Protein AF-0000000084593703 (afdb_homodimer)

Nearest PDB structures (foldseek):
  6fsl-assembly2_B  TM=8.133E-01  e=1.124E-38  Pleurotus ostreatus
  6fsk-assembly2_B  TM=8.075E-01  e=1.565E-38  Pleurotus ostreatus PC15
  4w7o-assembly1_A  TM=8.387E-01  e=2.335E-37  Auricularia auricula-judae
  4w7j-assembly1_A  TM=8.424E-01  e=7.856E-37  Auricularia auricula-judae
  4w7n-assembly2_B  TM=8.354E-01  e=1.609E-36  Auricularia auricula-judae

Solvent-accessible surface area (backbone atoms only — not comparable to full-atom values): 67548 Å² total; per-residue (Å²): 134,80,78,72,70,69,69,77,66,75,71,72,74,80,74,55,54,67,69,56,50,52,49,42,53,48,49,52,56,33,45,59,73,46,40,78,62,41,61,32,72,43,73,72,74,58,83,52,90,60,47,76,59,44,70,39,25,45,14,53,63,80,68,40,70,78,60,38,23,37,35,43,37,30,28,31,76,74,30,64,68,52,34,21,43,30,42,50,63,46,55,78,58,48,31,20,28,44,52,46,53,51,50,50,49,50,52,23,49,54,47,49,49,51,46,53,52,50,54,71,65,44,63,87,90,59,86,80,70,67,87,74,71,71,86,46,69,86,69,48,69,94,48,79,40,32,44,64,33,27,14,56,63,22,38,34,68,72,78,28,82,81,71,56,60,56,39,64,64,56,64,70,48,62,42,70,80,38,32,67,74,67,40,47,77,59,72,52,30,72,61,38,23,41,85,41,62,47,99,87,65,46,82,38,80,33,75,62,66,57,16,28,39,36,38,36,30,6,50,41,67,67,56,39,53,50,50,52,51,49,52,34,62,60,36,56,87,10,28,57,55,66,44,76,62,28,46,48,68,28,36,52,42,65,76,94,37,49,58,26,42,79,88,48,35,49,53,63,70,84,36,53,22,37,58,68,51,28,52,71,49,47,56,49,52,64,30,46,37,2,25,40,28,25,81,28,53,59,32,87,62,53,70,93,57,42,44,75,68,41,42,50,10,28,31,34,42,42,32,40,34,35,43,40,47,69,61,47,52,53,51,27,46,62,43,4,63,47,35,58,80,68,42,60,92,29,59,86,43,54,69,58,54,71,60,64,84,85,45,57,67,69,59,35,51,53,50,48,25,52,51,19,15,51,48,46,47,16,41,40,36,34,27,28,50,54,30,21,34,21,68,83,36,66,55,42,83,42,58,70,48,18,67,30,55,69,51,34,44,49,68,59,56,63,47,75,97,45,88,96,55,52,59,73,42,71,54,49,65,60,37,43,60,29,6,34,48,43,38,69,54,69,52,75,44,43,53,42,38,38,69,67,60,57,39,48,35,45,48,40,73,57,50,40,27,23,58,73,80,89,48,71,64,60,52,51,52,52,50,55,51,36,71,75,37,76,83,61,86,75,88,65,77,78,21,25,34,41,41,27,35,27,10,35,34,56,68,47,7,63,46,29,39,44,43,52,23,22,49,20,36,42,24,64,65,74,56,84,55,87,50,82,68,35,41,15,58,54,78,17,52,66,55,47,85,63,31,37,48,41,71,29,56,41,28,55,48,76,92,86,67,74,87,70,80,50,7,34,42,74,27,79,19,65,74,53,72,69,33,53,30,25,32,31,36,50,28,51,41,101,77,64,81,41,44,26,35,29,50,20,31,27,36,71,53,60,95,66,71,57,83,72,72,77,66,80,47,44,49,44,50,34,32,43,43,52,26,41,30,54,7,47,65,41,49,52,69,62,25,96,135,79,77,70,70,70,69,74,67,74,70,69,76,80,75,56,54,68,69,57,52,51,50,43,51,49,49,54,58,33,45,58,71,48,42,77,63,41,60,33,71,44,73,72,74,59,83,52,89,59,48,75,59,43,70,39,24,45,15,53,62,80,68,38,68,79,60,39,22,36,35,40,37,30,29,31,76,75,28,62,70,51,34,21,40,32,41,50,62,48,55,77,58,48,30,21,28,44,54,46,53,51,50,48,47,51,52,21,50,53,46,48,48,51,46,53,51,50,56,69,67,43,62,87,90,59,87,80,71,68,88,74,71,72,84,46,70,87,69,48,69,94,46,78,40,31,43,63,33,27,15,55,62,21,38,35,66,72,78,29,83,80,71,57,60,55,41,64,65,57,65,68,48,62,41,71,81,41,32,66,73,66,39,48,78,59,74,55,31,71,60,38,23,39,86,41,60,48,98,88,63,46,81,38,77,32,76,60,67,56,17,28,38,35,38,36,31,7,51,40,66,67,55,40,52,50,49,51,52,48,53,34,62,60,36,53,87,9,29,57,55,68,44,74,64,29,47,48,70,28,37,54,41,66,76,94,38,49,59,27,43,79,87,48,35,49,55,63,71,85,36,54,22,38,58,68,50,27,54,72,50,47,56,49,52,63,29,47,37,1,26,40,28,25,80,28,54,60,31,86,62,53,72,93,56,43,44,75,68,41,40,50,10,28,31,33,41,40,34,40,34,35,41,41,47,69,60,46,51,52,51,27,45,62,44,4,64,48,36,56,81,68,43,59,90,29,58,87,44,54,69,57,54,71,62,65,82,84,46,58,67,70,59,36,51,53,50,48,24,52,53,20,14,52,48,47,47,16,42,40,37,34,28,28,51,54,31,20,32,22,67,83,36,66,56,43,84,42,57,71,48,18,68,30,55,69,52,33,45,49,68,59,57,62,46,76,96,46,88,96,54,51,59,72,42,72,53,48,66,60,37,44,60,28,7,34,49,42,37,69,53,68,53,75,44,46,53,43,38,40,68,65,59,57,38,46,35,43,50,42,72,57,49,40,27,22,59,72,80,87,47,71,64,60,51,52,53,53,50,54,51,35,71,76,39,75,82,61,84,74,88,65,77,77,22,26,35,40,40,28,35,28,11,34,34,54,69,47,7,62,46,27,39,44,42,52,23,22,50,20,35,41,23,66,65,75,54,84,56,86,50,82,68,34,41,16,59,54,78,17,53,64,56,49,84,62,30,39,47,41,70,25,51,42,26,62,58,75,91,86,66,81,88,70,47,51,6,31,37,74,26,79,24,65,75,54,72,68,33,52,30,25,33,32,35,53,29,49,38,104,78,63,79,41,44,26,36,30,49,18,31,26,36,69,53,61,96,66,72,57,81,71,72,77,66,78,46,47,48,43,52,34,34,43,42,52,28,40,29,54,7,47,64,42,51,54,70,63,26,92

InterPro domains:
  IPR006314 Dyp-type peroxidase [PS51404] (56-638)
  IPR006314 Dyp-type peroxidase [PTHR30521] (56-636)
  IPR006314 Dyp-type peroxidase [TIGR01413] (108-633)
  IPR011008 Dimeric alpha-beta barrel [SSF54909] (51-638)
  IPR049509 DyP dimeric alpha+beta barrel domain [PF21105] (56-254)

Organism: NCBI:txid1423351

Radius of gyration: 35.45 Å; Cα contacts (8 Å, |Δi|>4): 2715; chains: 2; bounding box: 85×96×94 Å

pLDDT: mean 87.36, std 15.61, range [19.58, 98.88]

Structure (mmCIF, N/CA/C/O backbone):
data_AF-0000000084593703-model_v1
#
loop_
_entity.id
_entity.type
_entity.pdbx_description
1 polymer 'Dyp-type peroxidase'
#
loop_
_atom_site.group_PDB
_atom_site.id
_atom_site.type_symbol
_atom_site.label_atom_id
_atom_site.label_alt_id
_atom_site.label_comp_id
_atom_site.label_asym_id
_atom_site.label_entity_id
_atom_site.label_seq_id
_atom_site.pdbx_PDB_ins_code
_atom_site.Cartn_x
_atom_site.Cartn_y
_atom_site.Cartn_z
_atom_site.occupancy
_atom_site.B_iso_or_equiv
_atom_site.auth_seq_id
_atom_site.auth_comp_id
_atom_site.auth_asym_id
_atom_site.auth_atom_id
_atom_site.pdbx_PDB_model_num
ATOM 1 N N . MET A 1 1 ? -7.5 -20.781 28.75 1 19.58 1 MET A N 1
ATOM 2 C CA . MET A 1 1 ? -7.121 -20.078 29.984 1 19.58 1 MET A CA 1
ATOM 3 C C . MET A 1 1 ? -5.699 -19.547 29.875 1 19.58 1 MET A C 1
ATOM 5 O O . MET A 1 1 ? -4.738 -20.234 30.234 1 19.58 1 MET A O 1
ATOM 9 N N . LYS A 1 2 ? -5.379 -18.859 28.734 1 22.8 2 LYS A N 1
ATOM 10 C CA . LYS A 1 2 ? -4.152 -18.281 28.188 1 22.8 2 LYS A CA 1
ATOM 11 C C . LYS A 1 2 ? -3.527 -17.312 29.188 1 22.8 2 LYS A C 1
ATOM 13 O O . LYS A 1 2 ? -4.176 -16.359 29.641 1 22.8 2 LYS A O 1
ATOM 18 N N . SER A 1 3 ? -2.686 -17.922 30.031 1 23.36 3 SER A N 1
ATOM 19 C CA . SER A 1 3 ? -2.072 -17.266 31.172 1 23.36 3 SER A CA 1
ATOM 20 C C . SER A 1 3 ? -1.377 -15.969 30.75 1 23.36 3 SER A C 1
ATOM 22 O O . SER A 1 3 ? -0.512 -15.984 29.875 1 23.36 3 SER A O 1
ATOM 24 N N . PHE A 1 4 ? -2.088 -14.859 30.656 1 25.92 4 PHE A N 1
ATOM 25 C CA . PHE A 1 4 ? -1.712 -13.469 30.453 1 25.92 4 PHE A CA 1
ATOM 26 C C . PHE A 1 4 ? -0.476 -13.117 31.281 1 25.92 4 PHE A C 1
ATOM 28 O O . PHE A 1 4 ? -0.527 -13.102 32.5 1 25.92 4 PHE A O 1
ATOM 35 N N . MET A 1 5 ? 0.66 -13.609 30.719 1 27.86 5 MET A N 1
ATOM 36 C CA . MET A 1 5 ? 1.858 -13.266 31.469 1 27.86 5 MET A CA 1
ATOM 37 C C . MET A 1 5 ? 1.879 -11.781 31.812 1 27.86 5 MET A C 1
ATOM 39 O O . MET A 1 5 ? 1.734 -10.93 30.922 1 27.86 5 MET A O 1
ATOM 43 N N . ARG A 1 6 ? 1.524 -11.445 32.969 1 26.44 6 ARG A N 1
ATOM 44 C CA . ARG A 1 6 ? 1.571 -10.141 33.625 1 26.44 6 ARG A CA 1
ATOM 45 C C . ARG A 1 6 ? 2.902 -9.445 33.375 1 26.44 6 ARG A C 1
ATOM 47 O O . ARG A 1 6 ? 3.967 -10.016 33.625 1 26.44 6 ARG A O 1
ATOM 54 N N . VAL A 1 7 ? 2.947 -8.656 32.406 1 27.5 7 VAL A N 1
ATOM 55 C CA . VAL A 1 7 ? 4.055 -7.715 32.281 1 27.5 7 VAL A CA 1
ATOM 56 C C . VAL A 1 7 ? 4.422 -7.172 33.656 1 27.5 7 VAL A C 1
ATOM 58 O O . VAL A 1 7 ? 3.564 -6.664 34.375 1 27.5 7 VAL A O 1
ATOM 61 N N . PRO A 1 8 ? 5.516 -7.797 34.188 1 28.36 8 PRO A N 1
ATOM 62 C CA . PRO A 1 8 ? 5.793 -7.215 35.5 1 28.36 8 PRO A CA 1
ATOM 63 C C . PRO A 1 8 ? 5.738 -5.688 35.5 1 28.36 8 PRO A C 1
ATOM 65 O O . PRO A 1 8 ? 6.312 -5.051 34.594 1 28.36 8 PRO A O 1
ATOM 68 N N . THR A 1 9 ? 4.629 -5.102 35.719 1 28.95 9 THR A N 1
ATOM 69 C CA . THR A 1 9 ? 4.629 -3.703 36.125 1 28.95 9 THR A CA 1
ATOM 70 C C . THR A 1 9 ? 5.82 -3.404 37.031 1 28.95 9 THR A C 1
ATOM 72 O O . THR A 1 9 ? 5.98 -4.027 38.062 1 28.95 9 THR A O 1
ATOM 75 N N . ARG A 1 10 ? 6.949 -3.152 36.469 1 28.31 10 ARG A N 1
ATOM 76 C CA . ARG A 1 10 ? 7.957 -2.643 37.375 1 28.31 10 ARG A CA 1
ATOM 77 C C . ARG A 1 10 ? 7.312 -1.846 38.5 1 28.31 10 ARG A C 1
ATOM 79 O O . ARG A 1 10 ? 6.613 -0.864 38.25 1 28.31 10 ARG A O 1
ATOM 86 N N . THR A 1 11 ? 6.926 -2.479 39.531 1 31.11 11 THR A N 1
ATOM 87 C CA . THR A 1 11 ? 6.656 -1.791 40.781 1 31.11 11 THR A CA 1
ATOM 88 C C . THR A 1 11 ? 7.641 -0.644 41 1 31.11 11 THR A C 1
ATOM 90 O O . THR A 1 11 ? 8.852 -0.864 41.062 1 31.11 11 THR A O 1
ATOM 93 N N . MET A 1 12 ? 7.527 0.494 40.281 1 33.69 12 MET A N 1
ATOM 94 C CA . MET A 1 12 ? 8.172 1.676 40.844 1 33.69 12 MET A CA 1
ATOM 95 C C . MET A 1 12 ? 8.406 1.506 42.312 1 33.69 12 MET A C 1
ATOM 97 O O . MET A 1 12 ? 7.527 1.041 43.062 1 33.69 12 MET A O 1
ATOM 101 N N . SER A 1 13 ? 9.602 1.223 42.781 1 36.19 13 SER A N 1
ATOM 102 C CA . SER A 1 13 ? 10.062 1.144 44.156 1 36.19 13 SER A CA 1
ATOM 103 C C . SER A 1 13 ? 9.234 2.039 45.062 1 36.19 13 SER A C 1
ATOM 105 O O . SER A 1 13 ? 8.938 3.184 44.719 1 36.19 13 SER A O 1
ATOM 107 N N . SER A 1 14 ? 8.422 1.584 45.938 1 43.31 14 SER A N 1
ATOM 108 C CA . SER A 1 14 ? 7.707 1.89 47.188 1 43.31 14 SER A CA 1
ATOM 109 C C . SER A 1 14 ? 8.438 2.949 48 1 43.31 14 SER A C 1
ATOM 111 O O . SER A 1 14 ? 7.953 3.375 49.062 1 43.31 14 SER A O 1
ATOM 113 N N . ASN A 1 15 ? 9.773 3.113 47.719 1 50.47 15 ASN A N 1
ATOM 114 C CA . ASN A 1 15 ? 10.484 3.771 48.812 1 50.47 15 ASN A CA 1
ATOM 115 C C . ASN A 1 15 ? 10.414 5.289 48.688 1 50.47 15 ASN A C 1
ATOM 117 O O . ASN A 1 15 ? 11.305 5.996 49.156 1 50.47 15 ASN A O 1
ATOM 121 N N . LEU A 1 16 ? 9.672 5.746 47.719 1 61.25 16 LEU A N 1
ATOM 122 C CA . LEU A 1 16 ? 9.688 7.203 47.781 1 61.25 16 LEU A CA 1
ATOM 123 C C . LEU A 1 16 ? 9.094 7.676 49.125 1 61.25 16 LEU A C 1
ATOM 125 O O . LEU A 1 16 ? 8.133 7.086 49.625 1 61.25 16 LEU A O 1
ATOM 129 N N . PRO A 1 17 ? 9.797 8.547 49.812 1 73.06 17 PRO A N 1
ATOM 130 C CA . PRO A 1 17 ? 9.172 9.148 51 1 73.06 17 PRO A CA 1
ATOM 131 C C . PRO A 1 17 ? 7.723 9.57 50.75 1 73.06 17 PRO A C 1
ATOM 133 O O . PRO A 1 17 ? 7.359 9.906 49.625 1 73.06 17 PRO A O 1
ATOM 136 N N . LEU A 1 18 ? 6.926 9.164 51.625 1 73.88 18 LEU A N 1
ATOM 137 C CA . LEU A 1 18 ? 5.488 9.414 51.594 1 73.88 18 LEU A CA 1
ATOM 138 C C . LEU A 1 18 ? 5.199 10.805 51.031 1 73.88 18 LEU A C 1
ATOM 140 O O . LEU A 1 18 ? 4.293 10.977 50.219 1 73.88 18 LEU A O 1
ATOM 144 N N . GLU A 1 19 ? 6.027 11.773 51.406 1 78.12 19 GLU A N 1
ATOM 145 C CA . GLU A 1 19 ? 5.812 13.148 50.969 1 78.12 19 GLU A CA 1
ATOM 146 C C . GLU A 1 19 ? 6.008 13.281 49.469 1 78.12 19 GLU A C 1
ATOM 148 O O . GLU A 1 19 ? 5.25 13.984 48.812 1 78.12 19 GLU A O 1
ATOM 153 N N . GLU A 1 20 ? 6.898 12.648 48.969 1 81.44 20 GLU A N 1
ATOM 154 C CA . GLU A 1 20 ? 7.168 12.688 47.531 1 81.44 20 GLU A CA 1
ATOM 155 C C . GLU A 1 20 ? 6.051 12.016 46.75 1 81.44 20 GLU A C 1
ATOM 157 O O . GLU A 1 20 ? 5.672 12.484 45.688 1 81.44 20 GLU A O 1
ATOM 162 N N . SER A 1 21 ? 5.57 10.945 47.281 1 83.62 21 SER A N 1
ATOM 163 C CA . SER A 1 21 ? 4.48 10.227 46.625 1 83.62 21 SER A CA 1
ATOM 164 C C . SER A 1 21 ? 3.223 11.086 46.531 1 83.62 21 SER A C 1
ATOM 166 O O . SER A 1 21 ? 2.508 11.062 45.531 1 83.62 21 SER A O 1
ATOM 168 N N . ILE A 1 22 ? 3.025 11.797 47.594 1 82.38 22 ILE A N 1
ATOM 169 C CA . ILE A 1 22 ? 1.859 12.664 47.625 1 82.38 22 ILE A CA 1
ATOM 170 C C . ILE A 1 22 ? 2.016 13.781 46.625 1 82.38 22 ILE A C 1
ATOM 172 O O . ILE A 1 22 ? 1.064 14.125 45.906 1 82.38 22 ILE A O 1
ATOM 176 N N . GLU A 1 23 ? 3.141 14.297 46.531 1 86.25 23 GLU A N 1
ATOM 177 C CA . GLU A 1 23 ? 3.414 15.359 45.594 1 86.25 23 GLU A CA 1
ATOM 178 C C . GLU A 1 23 ? 3.242 14.875 44.156 1 86.25 23 GLU A C 1
ATOM 180 O O . GLU A 1 23 ? 2.707 15.586 43.312 1 86.25 23 GLU A O 1
ATOM 185 N N . ILE A 1 24 ? 3.695 13.727 43.938 1 86.44 24 ILE A N 1
ATOM 186 C CA . ILE A 1 24 ? 3.59 13.125 42.594 1 86.44 24 ILE A CA 1
ATOM 187 C C . ILE A 1 24 ? 2.117 12.961 42.25 1 86.44 24 ILE A C 1
ATOM 189 O O . ILE A 1 24 ? 1.707 13.32 41.125 1 86.44 24 ILE A O 1
ATOM 193 N N . GLU A 1 25 ? 1.365 12.461 43.062 1 87.88 25 GLU A N 1
ATOM 194 C CA . GLU A 1 25 ? -0.055 12.258 42.812 1 87.88 25 GLU A CA 1
ATOM 195 C C . GLU A 1 25 ? -0.775 13.586 42.594 1 87.88 25 GLU A C 1
ATOM 197 O O . GLU A 1 25 ? -1.695 13.688 41.781 1 87.88 25 GLU A O 1
ATOM 202 N N . GLU A 1 26 ? -0.355 14.539 43.406 1 89.56 26 GLU A N 1
ATOM 203 C CA . GLU A 1 26 ? -0.941 15.867 43.25 1 89.56 26 GLU A CA 1
ATOM 204 C C . GLU A 1 26 ? -0.6 16.469 41.906 1 89.56 26 GLU A C 1
ATOM 206 O O . GLU A 1 26 ? -1.456 17.078 41.25 1 89.56 26 GLU A O 1
ATOM 211 N N . GLN A 1 27 ? 0.542 16.328 41.531 1 88.69 27 GLN A N 1
ATOM 212 C CA . GLN A 1 27 ? 0.942 16.844 40.219 1 88.69 27 GLN A CA 1
ATOM 213 C C . GLN A 1 27 ? 0.172 16.141 39.094 1 88.69 27 GLN A C 1
ATOM 215 O O . GLN A 1 27 ? -0.258 16.781 38.125 1 88.69 27 GLN A O 1
ATOM 220 N N . LYS A 1 28 ? 0.049 14.883 39.219 1 89.12 28 LYS A N 1
ATOM 221 C CA . LYS A 1 28 ? -0.731 14.117 38.25 1 89.12 28 LYS A CA 1
ATOM 222 C C . LYS A 1 28 ? -2.16 14.648 38.156 1 89.12 28 LYS A C 1
ATOM 224 O O . LYS A 1 28 ? -2.693 14.828 37.062 1 89.12 28 LYS A O 1
ATOM 229 N N . ARG A 1 29 ? -2.684 14.844 39.312 1 90 29 ARG A N 1
ATOM 230 C CA . ARG A 1 29 ? -4.047 15.359 39.375 1 90 29 ARG A CA 1
ATOM 231 C C . ARG A 1 29 ? -4.145 16.734 38.719 1 90 29 ARG A C 1
ATOM 233 O O . ARG A 1 29 ? -5.07 17 37.938 1 90 29 ARG A O 1
ATOM 240 N N . LEU A 1 30 ? -3.24 17.578 38.969 1 88.88 30 LEU A N 1
ATOM 241 C CA . LEU A 1 30 ? -3.238 18.938 38.438 1 88.88 30 LEU A CA 1
ATOM 242 C C . LEU A 1 30 ? -3.08 18.922 36.938 1 88.88 30 LEU A C 1
ATOM 244 O O . LEU A 1 30 ? -3.812 19.625 36.219 1 88.88 30 LEU A O 1
ATOM 248 N N . LEU A 1 31 ? -2.211 18.141 36.469 1 88.25 31 LEU A N 1
ATOM 249 C CA . LEU A 1 31 ? -1.928 18.125 35.031 1 88.25 31 LEU A CA 1
ATOM 250 C C . LEU A 1 31 ? -3.119 17.594 34.25 1 88.25 31 LEU A C 1
ATOM 252 O O . LEU A 1 31 ? -3.256 17.859 33.031 1 88.25 31 LEU A O 1
ATOM 256 N N . LYS A 1 32 ? -3.955 16.875 34.812 1 84.56 32 LYS A N 1
ATOM 257 C CA . LYS A 1 32 ? -5.168 16.375 34.188 1 84.56 32 LYS A CA 1
ATOM 258 C C . LYS A 1 32 ? -6.141 17.516 33.875 1 84.56 32 LYS A C 1
ATOM 260 O O . LYS A 1 32 ? -7.027 17.391 33.031 1 84.56 32 LYS A O 1
ATOM 265 N N . LEU A 1 33 ? -5.898 18.625 34.594 1 79.88 33 LEU A N 1
ATOM 266 C CA . LEU A 1 33 ? -6.797 19.766 34.438 1 79.88 33 LEU A CA 1
ATOM 267 C C . LEU A 1 33 ? -6.543 20.469 33.125 1 79.88 33 LEU A C 1
ATOM 269 O O . LEU A 1 33 ? -7.359 21.281 32.688 1 79.88 33 LEU A O 1
ATOM 273 N N . ILE A 1 34 ? -5.445 20.125 32.438 1 80.56 34 ILE A N 1
ATOM 274 C CA . ILE A 1 34 ? -5.145 20.766 31.156 1 80.56 34 ILE A CA 1
ATOM 275 C C . ILE A 1 34 ? -5.031 19.703 30.062 1 80.56 34 ILE A C 1
ATOM 277 O O . ILE A 1 34 ? -4.238 19.859 29.141 1 80.56 34 ILE A O 1
ATOM 281 N N . ARG A 1 35 ? -5.801 18.703 30.203 1 76.56 35 ARG A N 1
ATOM 282 C CA . ARG A 1 35 ? -5.738 17.578 29.266 1 76.56 35 ARG A CA 1
ATOM 283 C C . ARG A 1 35 ? -6.223 18 27.891 1 76.56 35 ARG A C 1
ATOM 285 O O . ARG A 1 35 ? -5.93 17.344 26.891 1 76.56 35 ARG A O 1
ATOM 292 N N . SER A 1 36 ? -6.918 19.109 27.781 1 77.56 36 SER A N 1
ATOM 293 C CA . SER A 1 36 ? -7.422 19.578 26.5 1 77.56 36 SER A CA 1
ATOM 294 C C . SER A 1 36 ? -6.281 19.969 25.562 1 77.56 36 SER A C 1
ATOM 296 O O . SER A 1 36 ? -6.469 20.078 24.344 1 77.56 36 SER A O 1
ATOM 298 N N . ARG A 1 37 ? -5.086 20.047 26.125 1 81.5 37 ARG A N 1
ATOM 299 C CA . ARG A 1 37 ? -3.904 20.359 25.328 1 81.5 37 ARG A CA 1
ATOM 300 C C . ARG A 1 37 ? -3.432 19.156 24.547 1 81.5 37 ARG A C 1
ATOM 302 O O . ARG A 1 37 ? -2.65 19.281 23.594 1 81.5 37 ARG A O 1
ATOM 309 N N . GLY A 1 38 ? -3.861 18.047 24.984 1 83.69 38 GLY A N 1
ATOM 310 C CA . GLY A 1 38 ? -3.498 16.812 24.297 1 83.69 38 GLY A CA 1
ATOM 311 C C . GLY A 1 38 ? -2.139 16.281 24.703 1 83.69 38 GLY A C 1
ATOM 312 O O . GLY A 1 38 ? -1.721 15.219 24.234 1 83.69 38 GLY A O 1
ATOM 313 N N . GLN A 1 39 ? -1.393 17 25.516 1 87.88 39 GLN A N 1
ATOM 314 C CA . GLN A 1 39 ? -0.07 16.594 25.969 1 87.88 39 GLN A CA 1
ATOM 315 C C . GLN A 1 39 ? 0.046 16.688 27.5 1 87.88 39 GLN A C 1
ATOM 317 O O . GLN A 1 39 ? -0.006 17.781 28.062 1 87.88 39 GLN A O 1
ATOM 322 N N . ILE A 1 40 ? 0.205 15.523 28.125 1 90.75 40 ILE A N 1
ATOM 323 C CA . ILE A 1 40 ? 0.298 15.43 29.578 1 90.75 40 ILE A CA 1
ATOM 324 C C . ILE A 1 40 ? 1.652 14.844 29.969 1 90.75 40 ILE A C 1
ATOM 326 O O . ILE A 1 40 ? 1.869 13.633 29.859 1 90.75 40 ILE A O 1
ATOM 330 N N . PRO A 1 41 ? 2.436 15.68 30.531 1 93.38 41 PRO A N 1
ATOM 331 C CA . PRO A 1 41 ? 3.754 15.172 30.906 1 93.38 41 PRO A CA 1
ATOM 332 C C . PRO A 1 41 ? 3.674 14.062 31.953 1 93.38 41 PRO A C 1
ATOM 334 O O . PRO A 1 41 ? 2.822 14.109 32.844 1 93.38 41 PRO A O 1
ATOM 337 N N . THR A 1 42 ? 4.578 13.203 31.875 1 92.31 42 THR A N 1
ATOM 338 C CA . THR A 1 42 ? 4.676 12.148 32.875 1 92.31 42 THR A CA 1
ATOM 339 C C . THR A 1 42 ? 5.234 12.703 34.188 1 92.31 42 THR A C 1
ATOM 341 O O . THR A 1 42 ? 6.074 13.602 34.188 1 92.31 42 THR A O 1
ATOM 344 N N . VAL A 1 43 ? 4.785 12.148 35.25 1 90.31 43 VAL A N 1
ATOM 345 C CA . VAL A 1 43 ? 5.285 12.414 36.594 1 90.31 43 VAL A CA 1
ATOM 346 C C . VAL A 1 43 ? 5.473 11.102 37.344 1 90.31 43 VAL A C 1
ATOM 348 O O . VAL A 1 43 ? 4.52 10.336 37.5 1 90.31 43 VAL A O 1
ATOM 351 N N . PRO A 1 44 ? 6.621 10.727 37.875 1 89.06 44 PRO A N 1
ATOM 352 C CA . PRO A 1 44 ? 7.844 11.516 37.719 1 89.06 44 PRO A CA 1
ATOM 353 C C . PRO A 1 44 ? 8.406 11.43 36.281 1 89.06 44 PRO A C 1
ATOM 355 O O . PRO A 1 44 ? 7.945 10.617 35.5 1 89.06 44 PRO A O 1
ATOM 358 N N . GLU A 1 45 ? 9.328 12.328 36.031 1 88.88 45 GLU A N 1
ATOM 359 C CA . GLU A 1 45 ? 10.023 12.32 34.75 1 88.88 45 GLU A CA 1
ATOM 360 C C . GLU A 1 45 ? 10.781 11.016 34.531 1 88.88 45 GLU A C 1
ATOM 362 O O . GLU A 1 45 ? 11.398 10.492 35.469 1 88.88 45 GLU A O 1
ATOM 367 N N . CYS A 1 46 ? 10.664 10.477 33.312 1 87.56 46 CYS A N 1
ATOM 368 C CA . CYS A 1 46 ? 11.43 9.289 32.938 1 87.56 46 CYS A CA 1
ATOM 369 C C . CYS A 1 46 ? 12.914 9.625 32.781 1 87.56 46 CYS A C 1
ATOM 371 O O . CYS A 1 46 ? 13.258 10.617 32.156 1 87.56 46 CYS A O 1
ATOM 373 N N . ASP A 1 47 ? 13.758 8.789 33.344 1 85.62 47 ASP A N 1
ATOM 374 C CA . ASP A 1 47 ? 15.195 9.039 33.281 1 85.62 47 ASP A CA 1
ATOM 375 C C . ASP A 1 47 ? 15.891 7.984 32.438 1 85.62 47 ASP A C 1
ATOM 377 O O . ASP A 1 47 ? 17.109 7.789 32.562 1 85.62 47 ASP A O 1
ATOM 381 N N . GLY A 1 48 ? 15.18 7.305 31.625 1 88.31 48 GLY A N 1
ATOM 382 C CA . GLY A 1 48 ? 15.758 6.293 30.75 1 88.31 48 GLY A CA 1
ATOM 383 C C . GLY A 1 48 ? 16.562 6.879 29.609 1 88.31 48 GLY A C 1
ATOM 384 O O . GLY A 1 48 ? 16.312 8.008 29.188 1 88.31 48 GLY A O 1
ATOM 385 N N . TYR A 1 49 ? 17.516 6.113 29.047 1 88.38 49 TYR A N 1
ATOM 386 C CA . TYR A 1 49 ? 18.406 6.562 27.984 1 88.38 49 TYR A CA 1
ATOM 387 C C . TYR A 1 49 ? 17.672 6.727 26.672 1 88.38 49 TYR A C 1
ATOM 389 O O . TYR A 1 49 ? 18.188 7.348 25.734 1 88.38 49 TYR A O 1
ATOM 397 N N . HIS A 1 50 ? 16.484 6.148 26.562 1 93.31 50 HIS A N 1
ATOM 398 C CA . HIS A 1 50 ? 15.742 6.148 25.312 1 93.31 50 HIS A CA 1
ATOM 399 C C . HIS A 1 50 ? 14.922 7.426 25.156 1 93.31 50 HIS A C 1
ATOM 401 O O . HIS A 1 50 ? 14.273 7.633 24.141 1 93.31 50 HIS A O 1
ATOM 407 N N . VAL A 1 51 ? 14.914 8.367 26.188 1 96.19 51 VAL A N 1
ATOM 408 C CA . VAL A 1 51 ? 14.227 9.648 26.109 1 96.19 51 VAL A CA 1
ATOM 409 C C . VAL A 1 51 ? 15.18 10.773 26.516 1 96.19 51 VAL A C 1
ATOM 411 O O . VAL A 1 51 ? 16.109 10.555 27.281 1 96.19 51 VAL A O 1
ATOM 414 N N . PRO A 1 52 ? 15.023 12 26.031 1 96.62 52 PRO A N 1
ATOM 415 C CA . PRO A 1 52 ? 15.867 13.125 26.438 1 96.62 52 PRO A CA 1
ATOM 416 C C . PRO A 1 52 ? 15.508 13.664 27.812 1 96.62 52 PRO A C 1
ATOM 418 O O . PRO A 1 52 ? 14.367 13.5 28.266 1 96.62 52 PRO A O 1
ATOM 421 N N . HIS A 1 53 ? 16.516 14.273 28.422 1 95.88 53 HIS A N 1
ATOM 422 C CA . HIS A 1 53 ? 16.234 15.047 29.641 1 95.88 53 HIS A CA 1
ATOM 423 C C . HIS A 1 53 ? 15.492 16.328 29.297 1 95.88 53 HIS A C 1
ATOM 425 O O . HIS A 1 53 ? 15.93 17.109 28.453 1 95.88 53 HIS A O 1
ATOM 431 N N . LEU A 1 54 ? 14.453 16.594 29.984 1 97.06 54 LEU A N 1
ATOM 432 C CA . LEU A 1 54 ? 13.578 17.719 29.672 1 97.06 54 LEU A CA 1
ATOM 433 C C . LEU A 1 54 ? 14.344 19.031 29.734 1 97.06 54 LEU A C 1
ATOM 435 O O . LEU A 1 54 ? 14.07 19.953 28.953 1 97.06 54 LEU A O 1
ATOM 439 N N . ALA A 1 55 ? 15.258 19.109 30.609 1 96.94 55 ALA A N 1
ATOM 440 C CA . ALA A 1 55 ? 16 20.359 30.812 1 96.94 55 ALA A CA 1
ATOM 441 C C . ALA A 1 55 ? 16.922 20.641 29.625 1 96.94 55 ALA A C 1
ATOM 443 O O . ALA A 1 55 ? 17.406 21.766 29.469 1 96.94 55 ALA A O 1
ATOM 444 N N . ASP A 1 56 ? 17.125 19.641 28.812 1 96.94 56 ASP A N 1
ATOM 445 C CA . ASP A 1 56 ? 18.078 19.781 27.719 1 96.94 56 ASP A CA 1
ATOM 446 C C . ASP A 1 56 ? 17.391 20.156 26.422 1 96.94 56 ASP A C 1
ATOM 448 O O . ASP A 1 56 ? 18.047 20.453 25.422 1 96.94 56 ASP A O 1
ATOM 452 N N . ILE A 1 57 ? 16.109 20.125 26.391 1 97.94 57 ILE A N 1
ATOM 453 C CA . ILE A 1 57 ? 15.336 20.344 25.172 1 97.94 57 ILE A CA 1
ATOM 454 C C . ILE A 1 57 ? 14.633 21.703 25.25 1 97.94 57 ILE A C 1
ATOM 456 O O . ILE A 1 57 ? 14.102 22.078 26.297 1 97.94 57 ILE A O 1
ATOM 460 N N . GLN A 1 58 ? 14.656 22.453 24.172 1 97.94 58 GLN A N 1
ATOM 461 C CA . GLN A 1 58 ? 13.867 23.672 24.156 1 97.94 58 GLN A CA 1
ATOM 462 C C . GLN A 1 58 ? 12.375 23.375 24.234 1 97.94 58 GLN A C 1
ATOM 464 O O . GLN A 1 58 ? 11.883 22.453 23.594 1 97.94 58 GLN A O 1
ATOM 469 N N . GLY A 1 59 ? 11.734 24.094 24.938 1 94.81 59 GLY A N 1
ATOM 470 C CA . GLY A 1 59 ? 10.484 23.703 25.562 1 94.81 59 GLY A CA 1
ATOM 471 C C . GLY A 1 59 ? 9.352 23.516 24.578 1 94.81 59 GLY A C 1
ATOM 472 O O . GLY A 1 59 ? 8.484 22.656 24.781 1 94.81 59 GLY A O 1
ATOM 473 N N . ASP A 1 60 ? 9.195 24.281 23.5 1 95.81 60 ASP A N 1
ATOM 474 C CA . ASP A 1 60 ? 8.078 24.234 22.562 1 95.81 60 ASP A CA 1
ATOM 475 C C . ASP A 1 60 ? 8.055 22.906 21.812 1 95.81 60 ASP A C 1
ATOM 477 O O . ASP A 1 60 ? 7.012 22.5 21.281 1 95.81 60 ASP A O 1
ATOM 481 N N . VAL A 1 61 ? 9.203 22.25 21.812 1 97.25 61 VAL A N 1
ATOM 482 C CA . VAL A 1 61 ? 9.445 21.062 20.984 1 97.25 61 VAL A CA 1
ATOM 483 C C . VAL A 1 61 ? 8.594 19.906 21.484 1 97.25 61 VAL A C 1
ATOM 485 O O . VAL A 1 61 ? 8.023 19.156 20.703 1 97.25 61 VAL A O 1
ATOM 488 N N . LEU A 1 62 ? 8.492 19.797 22.812 1 95.38 62 LEU A N 1
ATOM 489 C CA . LEU A 1 62 ? 7.852 18.609 23.359 1 95.38 62 LEU A CA 1
ATOM 490 C C . LEU A 1 62 ? 6.414 18.906 23.781 1 95.38 62 LEU A C 1
ATOM 492 O O . LEU A 1 62 ? 5.492 18.172 23.422 1 95.38 62 LEU A O 1
ATOM 496 N N . PHE A 1 63 ? 6.27 20.031 24.5 1 94.12 63 PHE A N 1
ATOM 497 C CA . PHE A 1 63 ? 4.988 20.266 25.156 1 94.12 63 PHE A CA 1
ATOM 498 C C . PHE A 1 63 ? 4.277 21.469 24.547 1 94.12 63 PHE A C 1
ATOM 500 O O . PHE A 1 63 ? 3.176 21.828 24.969 1 94.12 63 PHE A O 1
ATOM 507 N N . ARG A 1 64 ? 4.82 22.062 23.594 1 95.31 64 ARG A N 1
ATOM 508 C CA . ARG A 1 64 ? 4.32 23.312 23.031 1 95.31 64 ARG A CA 1
ATOM 509 C C . ARG A 1 64 ? 4.238 24.391 24.109 1 95.31 64 ARG A C 1
ATOM 511 O O . ARG A 1 64 ? 3.857 24.125 25.25 1 95.31 64 ARG A O 1
ATOM 518 N N . PHE A 1 65 ? 4.508 25.531 23.797 1 95.75 65 PHE A N 1
ATOM 519 C CA . PHE A 1 65 ? 4.375 26.672 24.703 1 95.75 65 PHE A CA 1
ATOM 520 C C . PHE A 1 65 ? 2.908 26.969 25 1 95.75 65 PHE A C 1
ATOM 522 O O . PHE A 1 65 ? 2.109 27.109 24.062 1 95.75 65 PHE A O 1
ATOM 529 N N . PRO A 1 66 ? 2.502 26.984 26.297 1 92.38 66 PRO A N 1
ATOM 530 C CA . PRO A 1 66 ? 1.218 27.641 26.562 1 92.38 66 PRO A CA 1
ATOM 531 C C . PRO A 1 66 ? 1.206 29.109 26.156 1 92.38 66 PRO A C 1
ATOM 533 O O . PRO A 1 66 ? 2.119 29.859 26.5 1 92.38 66 PRO A O 1
ATOM 536 N N . LYS A 1 67 ? 0.198 29.531 25.359 1 91.81 67 LYS A N 1
ATOM 537 C CA . LYS A 1 67 ? 0.286 30.875 24.797 1 91.81 67 LYS A CA 1
ATOM 538 C C . LYS A 1 67 ? -1.082 31.375 24.344 1 91.81 67 LYS A C 1
ATOM 540 O O . LYS A 1 67 ? -1.955 30.578 24 1 91.81 67 LYS A O 1
ATOM 545 N N . HIS A 1 68 ? -1.223 32.688 24.391 1 91.88 68 HIS A N 1
ATOM 546 C CA . HIS A 1 68 ? -2.301 33.406 23.719 1 91.88 68 HIS A CA 1
ATOM 547 C C . HIS A 1 68 ? -1.76 34.25 22.578 1 91.88 68 HIS A C 1
ATOM 549 O O . HIS A 1 68 ? -2.498 34.625 21.672 1 91.88 68 HIS A O 1
ATOM 555 N N . HIS A 1 69 ? -0.455 34.594 22.766 1 94.06 69 HIS A N 1
ATOM 556 C CA . HIS A 1 69 ? 0.249 35.406 21.781 1 94.06 69 HIS A CA 1
ATOM 557 C C . HIS A 1 69 ? 1.624 34.844 21.469 1 94.06 69 HIS A C 1
ATOM 559 O O . HIS A 1 69 ? 2.258 34.219 22.328 1 94.06 69 HIS A O 1
ATOM 565 N N . GLN A 1 70 ? 2.004 35.094 20.297 1 97.31 70 GLN A N 1
ATOM 566 C CA . GLN A 1 70 ? 3.32 34.594 19.906 1 97.31 70 GLN A CA 1
ATOM 567 C C . GLN A 1 70 ? 3.914 35.469 18.797 1 97.31 70 GLN A C 1
ATOM 569 O O . GLN A 1 70 ? 3.193 35.938 17.906 1 97.31 70 GLN A O 1
ATOM 574 N N . CYS A 1 71 ? 5.184 35.719 18.891 1 97.25 71 CYS A N 1
ATOM 575 C CA . CYS A 1 71 ? 5.926 36.438 17.859 1 97.25 71 CYS A CA 1
ATOM 576 C C . CYS A 1 71 ? 7.098 35.594 17.359 1 97.25 71 CYS A C 1
ATOM 578 O O . CYS A 1 71 ? 7.832 35 18.156 1 97.25 71 CYS A O 1
ATOM 580 N N . PHE A 1 72 ? 7.148 35.469 16.094 1 98.19 72 PHE A N 1
ATOM 581 C CA . PHE A 1 72 ? 8.344 34.938 15.453 1 98.19 72 PHE A CA 1
ATOM 582 C C . PHE A 1 72 ? 9.242 36.062 14.969 1 98.19 72 PHE A C 1
ATOM 584 O O . PHE A 1 72 ? 8.859 36.812 14.062 1 98.19 72 PHE A O 1
ATOM 591 N N . VAL A 1 73 ? 10.414 36.188 15.555 1 98.06 73 VAL A N 1
ATOM 592 C CA . VAL A 1 73 ? 11.359 37.219 15.188 1 98.06 73 VAL A CA 1
ATOM 593 C C . VAL A 1 73 ? 12.523 36.625 14.398 1 98.06 73 VAL A C 1
ATOM 595 O O . VAL A 1 73 ? 13.406 36 14.969 1 98.06 73 VAL A O 1
ATOM 598 N N . PHE A 1 74 ? 12.508 36.906 13.117 1 98.06 74 PHE A N 1
ATOM 599 C CA . PHE A 1 74 ? 13.555 36.406 12.242 1 98.06 74 PHE A CA 1
ATOM 600 C C . PHE A 1 74 ? 14.773 37.312 12.258 1 98.06 74 PHE A C 1
ATOM 602 O O . PHE A 1 74 ? 14.664 38.5 12.586 1 98.06 74 PHE A O 1
ATOM 609 N N . PHE A 1 75 ? 16.016 36.688 11.953 1 97.81 75 PHE A N 1
ATOM 610 C CA . PHE A 1 75 ? 17.219 37.5 12.008 1 97.81 75 PHE A CA 1
ATOM 611 C C . PHE A 1 75 ? 18.25 37.031 10.984 1 97.81 75 PHE A C 1
ATOM 613 O O . PHE A 1 75 ? 18.141 35.906 10.461 1 97.81 75 PHE A O 1
ATOM 620 N N . ARG A 1 76 ? 19.109 37.875 10.641 1 97.19 76 ARG A N 1
ATOM 621 C CA . ARG A 1 76 ? 20.281 37.625 9.812 1 97.19 76 ARG A CA 1
ATOM 622 C C . ARG A 1 76 ? 21.562 38.094 10.516 1 97.19 76 ARG A C 1
ATOM 624 O O . ARG A 1 76 ? 21.703 39.281 10.828 1 97.19 76 ARG A O 1
ATOM 631 N N . ILE A 1 77 ? 22.469 37.219 10.695 1 97.44 77 ILE A N 1
ATOM 632 C CA . ILE A 1 77 ? 23.688 37.5 11.43 1 97.44 77 ILE A CA 1
ATOM 633 C C . ILE A 1 77 ? 24.609 38.375 10.586 1 97.44 77 ILE A C 1
ATOM 635 O O . ILE A 1 77 ? 24.906 38.062 9.43 1 97.44 77 ILE A O 1
ATOM 639 N N . THR A 1 78 ? 25.078 39.438 11.172 1 96 78 THR A N 1
ATOM 640 C CA . THR A 1 78 ? 25.969 40.375 10.461 1 96 78 THR A CA 1
ATOM 641 C C . THR A 1 78 ? 27.375 40.312 11.047 1 96 78 THR A C 1
ATOM 643 O O . THR A 1 78 ? 28.344 40.656 10.375 1 96 78 THR A O 1
ATOM 646 N N . ASP A 1 79 ? 27.469 39.938 12.281 1 96.62 79 ASP A N 1
ATOM 647 C CA . ASP A 1 79 ? 28.734 39.781 12.992 1 96.62 79 ASP A CA 1
ATOM 648 C C . ASP A 1 79 ? 28.734 38.531 13.859 1 96.62 79 ASP A C 1
ATOM 650 O O . ASP A 1 79 ? 28.156 38.531 14.953 1 96.62 79 ASP A O 1
ATOM 654 N N . LYS A 1 80 ? 29.406 37.625 13.445 1 96.06 80 LYS A N 1
ATOM 655 C CA . LYS A 1 80 ? 29.406 36.312 14.07 1 96.06 80 LYS A CA 1
ATOM 656 C C . LYS A 1 80 ? 29.906 36.375 15.516 1 96.06 80 LYS A C 1
ATOM 658 O O . LYS A 1 80 ? 29.328 35.75 16.406 1 96.06 80 LYS A O 1
ATOM 663 N N . VAL A 1 81 ? 30.984 37.062 15.727 1 95.81 81 VAL A N 1
ATOM 664 C CA . VAL A 1 81 ? 31.594 37.156 17.047 1 95.81 81 VAL A CA 1
ATOM 665 C C . VAL A 1 81 ? 30.641 37.844 18.031 1 95.81 81 VAL A C 1
ATOM 667 O O . VAL A 1 81 ? 30.406 37.344 19.125 1 95.81 81 VAL A O 1
ATOM 670 N N . LYS A 1 82 ? 30.062 38.938 17.625 1 96.62 82 LYS A N 1
ATOM 671 C CA . LYS A 1 82 ? 29.109 39.625 18.484 1 96.62 82 LYS A CA 1
ATOM 672 C C . LYS A 1 82 ? 27.844 38.812 18.688 1 96.62 82 LYS A C 1
ATOM 674 O O . LYS A 1 82 ? 27.234 38.875 19.766 1 96.62 82 LYS A O 1
ATOM 679 N N . PHE A 1 83 ? 27.5 38.094 17.688 1 97.31 83 PHE A N 1
ATOM 680 C CA . PHE A 1 83 ? 26.312 37.25 17.812 1 97.31 83 PHE A CA 1
ATOM 681 C C . PHE A 1 83 ? 26.516 36.156 18.875 1 97.31 83 PHE A C 1
ATOM 683 O O . PHE A 1 83 ? 25.625 35.906 19.672 1 97.31 83 PHE A O 1
ATOM 690 N N . LYS A 1 84 ? 27.672 35.531 18.875 1 96.69 84 LYS A N 1
ATOM 691 C CA . LYS A 1 84 ? 27.969 34.5 19.859 1 96.69 84 LYS A CA 1
ATOM 692 C C . LYS A 1 84 ? 27.938 35.062 21.266 1 96.69 84 LYS A C 1
ATOM 694 O O . LYS A 1 84 ? 27.469 34.406 22.188 1 96.69 84 LYS A O 1
ATOM 699 N N . LYS A 1 85 ? 28.406 36.219 21.422 1 95.44 85 LYS A N 1
ATOM 700 C CA . LYS A 1 85 ? 28.359 36.875 22.719 1 95.44 85 LYS A CA 1
ATOM 701 C C . LYS A 1 85 ? 26.922 37.156 23.141 1 95.44 85 LYS A C 1
ATOM 703 O O . LYS A 1 85 ? 26.547 36.938 24.297 1 95.44 85 LYS A O 1
ATOM 708 N N . ALA A 1 86 ? 26.172 37.688 22.219 1 96.62 86 ALA A N 1
ATOM 709 C CA . ALA A 1 86 ? 24.75 37.938 22.469 1 96.62 86 ALA A CA 1
ATOM 710 C C . ALA A 1 86 ? 24.016 36.625 22.797 1 96.62 86 ALA A C 1
ATOM 712 O O . ALA A 1 86 ? 23.125 36.625 23.656 1 96.62 86 ALA A O 1
ATOM 713 N N . LEU A 1 87 ? 24.375 35.594 22.109 1 96.62 87 LEU A N 1
ATOM 714 C CA . LEU A 1 87 ? 23.766 34.281 22.328 1 96.62 87 LEU A CA 1
ATOM 715 C C . LEU A 1 87 ? 24.062 33.781 23.75 1 96.62 87 LEU A C 1
ATOM 717 O O . LEU A 1 87 ? 23.219 33.125 24.359 1 96.62 87 LEU A O 1
ATOM 721 N N . ASP A 1 88 ? 25.219 34.031 24.219 1 95.31 88 ASP A N 1
ATOM 722 C CA . ASP A 1 88 ? 25.578 33.656 25.578 1 95.31 88 ASP A CA 1
ATOM 723 C C . ASP A 1 88 ? 24.688 34.375 26.594 1 95.31 88 ASP A C 1
ATOM 725 O O . ASP A 1 88 ? 24.312 33.781 27.609 1 95.31 88 ASP A O 1
ATOM 729 N N . GLU A 1 89 ? 24.391 35.5 26.312 1 93.69 89 GLU A N 1
ATOM 730 C CA . GLU A 1 89 ? 23.469 36.25 27.172 1 93.69 89 GLU A CA 1
ATOM 731 C C . GLU A 1 89 ? 22.047 35.719 27.062 1 93.69 89 GLU A C 1
ATOM 733 O O . GLU A 1 89 ? 21.375 35.531 28.062 1 93.69 89 GLU A O 1
ATOM 738 N N . PHE A 1 90 ? 21.672 35.469 25.891 1 95.69 90 PHE A N 1
ATOM 739 C CA . PHE A 1 90 ? 20.281 35.094 25.594 1 95.69 90 PHE A CA 1
ATOM 740 C C . PHE A 1 90 ? 20 33.656 26.031 1 95.69 90 PHE A C 1
ATOM 742 O O . PHE A 1 90 ? 18.859 33.344 26.391 1 95.69 90 PHE A O 1
ATOM 749 N N . ARG A 1 91 ? 20.969 32.812 26.016 1 92.12 91 ARG A N 1
ATOM 750 C CA . ARG A 1 91 ? 20.75 31.375 26.25 1 92.12 91 ARG A CA 1
ATOM 751 C C . ARG A 1 91 ? 20.109 31.125 27.609 1 92.12 91 ARG A C 1
ATOM 753 O O . ARG A 1 91 ? 19.359 30.156 27.781 1 92.12 91 ARG A O 1
ATOM 760 N N . SER A 1 92 ? 20.391 31.969 28.547 1 91.81 92 SER A N 1
ATOM 761 C CA . SER A 1 92 ? 19.812 31.812 29.891 1 91.81 92 SER A CA 1
ATOM 762 C C . SER A 1 92 ? 18.312 32.094 29.875 1 91.81 92 SER A C 1
ATOM 764 O O . SER A 1 92 ? 17.594 31.672 30.797 1 91.81 92 SER A O 1
ATOM 766 N N . LYS A 1 93 ? 17.812 32.75 28.844 1 94.94 93 LYS A N 1
ATOM 767 C CA . LYS A 1 93 ? 16.391 33.062 28.75 1 94.94 93 LYS A CA 1
ATOM 768 C C . LYS A 1 93 ? 15.633 32 27.969 1 94.94 93 LYS A C 1
ATOM 770 O O . LYS A 1 93 ? 14.398 31.969 28 1 94.94 93 LYS A O 1
ATOM 775 N N . VAL A 1 94 ? 16.359 31.141 27.312 1 97.5 94 VAL A N 1
ATOM 776 C CA . VAL A 1 94 ? 15.703 30.094 26.516 1 97.5 94 VAL A CA 1
ATOM 777 C C . VAL A 1 94 ? 14.938 29.156 27.438 1 97.5 94 VAL A C 1
ATOM 779 O O . VAL A 1 94 ? 15.477 28.672 28.438 1 97.5 94 VAL A O 1
ATOM 782 N N . THR A 1 95 ? 13.672 28.922 27.125 1 97.94 95 THR A N 1
ATOM 783 C CA . THR A 1 95 ? 12.789 28.109 27.953 1 97.94 95 THR A CA 1
ATOM 784 C C . THR A 1 95 ? 12.961 26.625 27.641 1 97.94 95 THR A C 1
ATOM 786 O O . THR A 1 95 ? 12.805 26.203 26.484 1 97.94 95 THR A O 1
ATOM 789 N N . SER A 1 96 ? 13.266 25.828 28.656 1 97.69 96 SER A N 1
ATOM 790 C CA . SER A 1 96 ? 13.422 24.391 28.484 1 97.69 96 SER A CA 1
ATOM 791 C C . SER A 1 96 ? 12.078 23.672 28.609 1 97.69 96 SER A C 1
ATOM 793 O O . SER A 1 96 ? 11.086 24.266 29.031 1 97.69 96 SER A O 1
ATOM 795 N N . ALA A 1 97 ? 12.094 22.453 28.156 1 97.38 97 ALA A N 1
ATOM 796 C CA . ALA A 1 97 ? 10.898 21.625 28.312 1 97.38 97 ALA A CA 1
ATOM 797 C C . ALA A 1 97 ? 10.547 21.453 29.797 1 97.38 97 ALA A C 1
ATOM 799 O O . ALA A 1 97 ? 9.375 21.375 30.156 1 97.38 97 ALA A O 1
ATOM 800 N N . LEU A 1 98 ? 11.547 21.375 30.609 1 96.5 98 LEU A N 1
ATOM 801 C CA . LEU A 1 98 ? 11.305 21.312 32.062 1 96.5 98 LEU A CA 1
ATOM 802 C C . LEU A 1 98 ? 10.602 22.578 32.531 1 96.5 98 LEU A C 1
ATOM 804 O O . LEU A 1 98 ? 9.688 22.5 33.375 1 96.5 98 LEU A O 1
ATOM 808 N N . ASP A 1 99 ? 11.055 23.703 32.062 1 96.25 99 ASP A N 1
ATOM 809 C CA . ASP A 1 99 ? 10.406 24.969 32.406 1 96.25 99 ASP A CA 1
ATOM 810 C C . ASP A 1 99 ? 8.945 24.969 31.969 1 96.25 99 ASP A C 1
ATOM 812 O O . ASP A 1 99 ? 8.078 25.453 32.688 1 96.25 99 ASP A O 1
ATOM 816 N N . VAL A 1 100 ? 8.688 24.484 30.797 1 96.19 100 VAL A N 1
ATOM 817 C CA . VAL A 1 100 ? 7.316 24.453 30.281 1 96.19 100 VAL A CA 1
ATOM 818 C C . VAL A 1 100 ? 6.453 23.562 31.172 1 96.19 100 VAL A C 1
ATOM 820 O O . VAL A 1 100 ? 5.305 23.906 31.484 1 96.19 100 VAL A O 1
ATOM 823 N N . LYS A 1 101 ? 6.957 22.406 31.547 1 94.56 101 LYS A N 1
ATOM 824 C CA . LYS A 1 101 ? 6.238 21.531 32.469 1 94.56 101 LYS A CA 1
ATOM 825 C C . LYS A 1 101 ? 5.883 22.281 33.75 1 94.56 101 LYS A C 1
ATOM 827 O O . LYS A 1 101 ? 4.762 22.156 34.281 1 94.56 101 LYS A O 1
ATOM 832 N N . ARG A 1 102 ? 6.789 23.016 34.25 1 93.62 102 ARG A N 1
ATOM 833 C CA . ARG A 1 102 ? 6.547 23.797 35.469 1 93.62 102 ARG A CA 1
ATOM 834 C C . ARG A 1 102 ? 5.473 24.859 35.219 1 93.62 102 ARG A C 1
ATOM 836 O O . ARG A 1 102 ? 4.605 25.078 36.062 1 93.62 102 ARG A O 1
ATOM 843 N N . ASN A 1 103 ? 5.613 25.5 34.094 1 92.94 103 ASN A N 1
ATOM 844 C CA . ASN A 1 103 ? 4.594 26.484 33.719 1 92.94 103 ASN A CA 1
ATOM 845 C C . ASN A 1 103 ? 3.209 25.844 33.625 1 92.94 103 ASN A C 1
ATOM 847 O O . ASN A 1 103 ? 2.223 26.438 34.094 1 92.94 103 ASN A O 1
ATOM 851 N N . MET A 1 104 ? 3.133 24.688 33.094 1 92.69 104 MET A N 1
ATOM 852 C CA . MET A 1 104 ? 1.872 23.953 32.969 1 92.69 104 MET A CA 1
ATOM 853 C C . MET A 1 104 ? 1.311 23.625 34.344 1 92.69 104 MET A C 1
ATOM 855 O O . MET A 1 104 ? 0.101 23.703 34.562 1 92.69 104 MET A O 1
ATOM 859 N N . LEU A 1 105 ? 2.18 23.234 35.281 1 92.06 105 LEU A N 1
ATOM 860 C CA . LEU A 1 105 ? 1.763 22.953 36.625 1 92.06 105 LEU A CA 1
ATOM 861 C C . LEU A 1 105 ? 1.23 24.203 37.312 1 92.06 105 LEU A C 1
ATOM 863 O O . LEU A 1 105 ? 0.243 24.141 38.062 1 92.06 105 LEU A O 1
ATOM 867 N N . GLU A 1 106 ? 1.89 25.266 37.031 1 90.88 106 GLU A N 1
ATOM 868 C CA . GLU A 1 106 ? 1.428 26.531 37.594 1 90.88 106 GLU A CA 1
ATOM 869 C C . GLU A 1 106 ? 0.061 26.906 37.031 1 90.88 106 GLU A C 1
ATOM 871 O O . GLU A 1 106 ? -0.817 27.344 37.781 1 90.88 106 GLU A O 1
ATOM 876 N N . ILE A 1 107 ? -0.049 26.812 35.781 1 89.94 107 ILE A N 1
ATOM 877 C CA . ILE A 1 107 ? -1.322 27.109 35.156 1 89.94 107 ILE A CA 1
ATOM 878 C C . ILE A 1 107 ? -2.41 26.203 35.719 1 89.94 107 ILE A C 1
ATOM 880 O O . ILE A 1 107 ? -3.518 26.656 36 1 89.94 107 ILE A O 1
ATOM 884 N N . SER A 1 108 ? -2.109 24.953 35.906 1 90.44 108 SER A N 1
ATOM 885 C CA . SER A 1 108 ? -3.049 23.984 36.438 1 90.44 108 SER A CA 1
ATOM 886 C C . SER A 1 108 ? -3.449 24.344 37.875 1 90.44 108 SER A C 1
ATOM 888 O O . SER A 1 108 ? -4.605 24.156 38.25 1 90.44 108 SER A O 1
ATOM 890 N N . THR A 1 109 ? -2.49 24.734 38.594 1 90.94 109 THR A N 1
ATOM 891 C CA . THR A 1 109 ? -2.758 25.141 39.969 1 90.94 109 THR A CA 1
ATOM 892 C C . THR A 1 109 ? -3.732 26.312 40 1 90.94 109 THR A C 1
ATOM 894 O O . THR A 1 109 ? -4.684 26.312 40.812 1 90.94 109 THR A O 1
ATOM 897 N N . LYS A 1 110 ? -3.471 27.219 39.156 1 88.69 110 LYS A N 1
ATOM 898 C CA . LYS A 1 110 ? -4.363 28.375 39.094 1 88.69 110 LYS A CA 1
ATOM 899 C C . LYS A 1 110 ? -5.762 27.953 38.656 1 88.69 110 LYS A C 1
ATOM 901 O O . LYS A 1 110 ? -6.762 28.484 39.156 1 88.69 110 LYS A O 1
ATOM 906 N N . LYS A 1 111 ? -5.801 27.141 37.719 1 88.94 111 LYS A N 1
ATOM 907 C CA . LYS A 1 111 ? -7.09 26.641 37.25 1 88.94 111 LYS A CA 1
ATOM 908 C C . LYS A 1 111 ? -7.82 25.891 38.375 1 88.94 111 LYS A C 1
ATOM 910 O O . LYS A 1 111 ? -9.039 26.031 38.5 1 88.94 111 LYS A O 1
ATOM 915 N N . ASP A 1 112 ? -7.121 25.094 39.094 1 90.5 112 ASP A N 1
ATOM 916 C CA . ASP A 1 112 ? -7.695 24.359 40.219 1 90.5 112 ASP A CA 1
ATOM 917 C C . ASP A 1 112 ? -8.297 25.312 41.25 1 90.5 112 ASP A C 1
ATOM 919 O O . ASP A 1 112 ? -9.375 25.062 41.781 1 90.5 112 ASP A O 1
ATOM 923 N N . GLU A 1 113 ? -7.605 26.312 41.469 1 89.31 113 GLU A N 1
ATOM 924 C CA . GLU A 1 113 ? -8.094 27.312 42.406 1 89.31 113 GLU A CA 1
ATOM 925 C C . GLU A 1 113 ? -9.383 27.953 41.906 1 89.31 113 GLU A C 1
ATOM 927 O O . GLU A 1 113 ? -10.32 28.156 42.688 1 89.31 113 GLU A O 1
ATOM 932 N N . LYS A 1 114 ? -9.297 28.25 40.719 1 87.88 114 LYS A N 1
ATOM 933 C CA . LYS A 1 114 ? -10.492 28.844 40.125 1 87.88 114 LYS A CA 1
ATOM 934 C C . LYS A 1 114 ? -11.672 27.875 40.156 1 87.88 114 LYS A C 1
ATOM 936 O O . LYS A 1 114 ? -12.812 28.281 40.406 1 87.88 114 LYS A O 1
ATOM 941 N N . ILE A 1 115 ? -11.43 26.656 39.875 1 87.81 115 ILE A N 1
ATOM 942 C CA . ILE A 1 115 ? -12.461 25.625 39.906 1 87.81 115 ILE A CA 1
ATOM 943 C C . ILE A 1 115 ? -13.008 25.484 41.312 1 87.81 115 ILE A C 1
ATOM 945 O O . ILE A 1 115 ? -14.227 25.422 41.5 1 87.81 115 ILE A O 1
ATOM 949 N N . LYS A 1 116 ? -12.148 25.422 42.281 1 88.12 116 LYS A N 1
ATOM 950 C CA . LYS A 1 116 ? -12.555 25.297 43.688 1 88.12 116 LYS A CA 1
ATOM 951 C C . LYS A 1 116 ? -13.391 26.5 44.125 1 88.12 116 LYS A C 1
ATOM 953 O O . LYS A 1 116 ? -14.398 26.344 44.812 1 88.12 116 LYS A O 1
ATOM 958 N N . ALA A 1 117 ? -12.984 27.609 43.656 1 87.44 117 ALA A N 1
ATOM 959 C CA . ALA A 1 117 ? -13.734 28.828 43.969 1 87.44 117 ALA A CA 1
ATOM 960 C C . ALA A 1 117 ? -15.109 28.797 43.312 1 87.44 117 ALA A C 1
ATOM 962 O O . ALA A 1 117 ? -16.109 29.188 43.938 1 87.44 117 ALA A O 1
ATOM 963 N N . ALA A 1 118 ? -15.102 28.438 42.094 1 85.69 118 ALA A N 1
ATOM 964 C CA . ALA A 1 118 ? -16.375 28.359 41.375 1 85.69 118 ALA A CA 1
ATOM 965 C C . ALA A 1 118 ? -17.297 27.328 42.031 1 85.69 118 ALA A C 1
ATOM 967 O O . ALA A 1 118 ? -18.516 27.516 42.062 1 85.69 118 ALA A O 1
ATOM 968 N N . ARG A 1 119 ? -16.734 26.25 42.406 1 85.44 119 ARG A N 1
ATOM 969 C CA . ARG A 1 119 ? -17.5 25.188 43.062 1 85.44 119 ARG A CA 1
ATOM 970 C C . ARG A 1 119 ? -18.109 25.688 44.375 1 85.44 119 ARG A C 1
ATOM 972 O O . ARG A 1 119 ? -19.25 25.375 44.688 1 85.44 119 ARG A O 1
ATOM 979 N N . LYS A 1 120 ? -17.375 26.344 45.094 1 85.69 120 LYS A N 1
ATOM 980 C CA . LYS A 1 120 ? -17.828 26.906 46.344 1 85.69 120 LYS A CA 1
ATOM 981 C C . LYS A 1 120 ? -18.953 27.922 46.125 1 85.69 120 LYS A C 1
ATOM 983 O O . LYS A 1 120 ? -19.859 28.047 46.969 1 85.69 120 LYS A O 1
ATOM 988 N N . ALA A 1 121 ? -18.875 28.547 45.031 1 84.38 121 ALA A N 1
ATOM 989 C CA . ALA A 1 121 ? -19.844 29.594 44.719 1 84.38 121 ALA A CA 1
ATOM 990 C C . ALA A 1 121 ? -21.094 28.984 44.094 1 84.38 121 ALA A C 1
ATOM 992 O O . ALA A 1 121 ? -22.141 29.641 44.031 1 84.38 121 ALA A O 1
ATOM 993 N N . ALA A 1 122 ? -20.906 27.828 43.562 1 80.75 122 ALA A N 1
ATOM 994 C CA . ALA A 1 122 ? -22.047 27.188 42.906 1 80.75 122 ALA A CA 1
ATOM 995 C C . ALA A 1 122 ? -23.156 26.875 43.906 1 80.75 122 ALA A C 1
ATOM 997 O O . ALA A 1 122 ? -22.891 26.5 45.031 1 80.75 122 ALA A O 1
ATOM 998 N N . PRO A 1 123 ? -24.375 27.125 43.438 1 77.88 123 PRO A N 1
ATOM 999 C CA . PRO A 1 123 ? -25.5 26.797 44.344 1 77.88 123 PRO A CA 1
ATOM 1000 C C . PRO A 1 123 ? -25.531 25.328 44.719 1 77.88 123 PRO A C 1
ATOM 1002 O O . PRO A 1 123 ? -25.109 24.469 43.969 1 77.88 123 PRO A O 1
ATOM 1005 N N . LYS A 1 124 ? -25.891 25.172 45.844 1 66.62 124 LYS A N 1
ATOM 1006 C CA . LYS A 1 124 ? -26.016 23.828 46.406 1 66.62 124 LYS A CA 1
ATOM 1007 C C . LYS A 1 124 ? -26.984 22.984 45.594 1 66.62 124 LYS A C 1
ATOM 1009 O O . LYS A 1 124 ? -28.062 23.453 45.219 1 66.62 124 LYS A O 1
ATOM 1014 N N . GLY A 1 125 ? -26.656 21.797 45.094 1 67.62 125 GLY A N 1
ATOM 1015 C CA . GLY A 1 125 ? -27.531 20.859 44.438 1 67.62 125 GLY A CA 1
ATOM 1016 C C . GLY A 1 125 ? -27.359 20.859 42.906 1 67.62 125 GLY A C 1
ATOM 1017 O O . GLY A 1 125 ? -27.891 19.984 42.219 1 67.62 125 GLY A O 1
ATOM 1018 N N . GLN A 1 126 ? -26.766 21.953 42.375 1 63.47 126 GLN A N 1
ATOM 1019 C CA . GLN A 1 126 ? -26.594 21.953 40.906 1 63.47 126 GLN A CA 1
ATOM 1020 C C . GLN A 1 126 ? -25.297 21.25 40.531 1 63.47 126 GLN A C 1
ATOM 1022 O O . GLN A 1 126 ? -24.297 21.312 41.25 1 63.47 126 GLN A O 1
ATOM 1027 N N . LEU A 1 127 ? -25.422 20.406 39.594 1 67.31 127 LEU A N 1
ATOM 1028 C CA . LEU A 1 127 ? -24.25 19.719 39.062 1 67.31 127 LEU A CA 1
ATOM 1029 C C . LEU A 1 127 ? -23.234 20.719 38.531 1 67.31 127 LEU A C 1
ATOM 1031 O O . LEU A 1 127 ? -23.578 21.609 37.75 1 67.31 127 LEU A O 1
ATOM 1035 N N . PHE A 1 128 ? -22.078 20.812 39.156 1 72.44 128 PHE A N 1
ATOM 1036 C CA . PHE A 1 128 ? -20.984 21.703 38.781 1 72.44 128 PHE A CA 1
ATOM 1037 C C . PHE A 1 128 ? -20.156 21.078 37.656 1 72.44 128 PHE A C 1
ATOM 1039 O O . PHE A 1 128 ? -19.688 19.938 37.781 1 72.44 128 PHE A O 1
ATOM 1046 N N . ASP A 1 129 ? -20.016 21.828 36.438 1 71.12 129 ASP A N 1
ATOM 1047 C CA . ASP A 1 129 ? -19.188 21.375 35.312 1 71.12 129 ASP A CA 1
ATOM 1048 C C . ASP A 1 129 ? -17.891 22.188 35.25 1 71.12 129 ASP A C 1
ATOM 1050 O O . ASP A 1 129 ? -17.906 23.344 34.844 1 71.12 129 ASP A O 1
ATOM 1054 N N . SER A 1 130 ? -16.859 21.5 35.75 1 72 130 SER A N 1
ATOM 1055 C CA . SER A 1 130 ? -15.562 22.172 35.781 1 72 130 SER A CA 1
ATOM 1056 C C . SER A 1 130 ? -14.984 22.328 34.406 1 72 130 SER A C 1
ATOM 1058 O O . SER A 1 130 ? -14.086 23.141 34.188 1 72 130 SER A O 1
ATOM 1060 N N . ARG A 1 131 ? -15.43 21.672 33.406 1 68.81 131 ARG A N 1
ATOM 1061 C CA . ARG A 1 131 ? -14.867 21.625 32.062 1 68.81 131 ARG A CA 1
ATOM 1062 C C . ARG A 1 131 ? -15 22.969 31.375 1 68.81 131 ARG A C 1
ATOM 1064 O O . ARG A 1 131 ? -14.273 23.25 30.422 1 68.81 131 ARG A O 1
ATOM 1071 N N . ASN A 1 132 ? -15.852 23.859 31.938 1 67.12 132 ASN A N 1
ATOM 1072 C CA . ASN A 1 132 ? -16.141 25.141 31.281 1 67.12 132 ASN A CA 1
ATOM 1073 C C . ASN A 1 132 ? -15.312 26.266 31.891 1 67.12 132 ASN A C 1
ATOM 1075 O O . ASN A 1 132 ? -15.375 27.406 31.406 1 67.12 132 ASN A O 1
ATOM 1079 N N . ILE A 1 133 ? -14.617 26.016 32.906 1 74.5 133 ILE A N 1
ATOM 1080 C CA . ILE A 1 133 ? -13.82 27.047 33.562 1 74.5 133 ILE A CA 1
ATOM 1081 C C . ILE A 1 133 ? -12.484 27.203 32.844 1 74.5 133 ILE A C 1
ATOM 1083 O O . ILE A 1 133 ? -11.672 26.281 32.812 1 74.5 133 ILE A O 1
ATOM 1087 N N . LYS A 1 134 ? -12.305 28.391 32.156 1 73.12 134 LYS A N 1
ATOM 1088 C CA . LYS A 1 134 ? -11.07 28.719 31.422 1 73.12 134 LYS A CA 1
ATOM 1089 C C . LYS A 1 134 ? -10.328 29.859 32.094 1 73.12 134 LYS A C 1
ATOM 1091 O O . LYS A 1 134 ? -10.953 30.734 32.688 1 73.12 134 LYS A O 1
ATOM 1096 N N . LEU A 1 135 ? -9.039 29.688 32.125 1 76.75 135 LEU A N 1
ATOM 1097 C CA . LEU A 1 135 ? -8.234 30.812 32.562 1 76.75 135 LEU A CA 1
ATOM 1098 C C . LEU A 1 135 ? -8.219 31.938 31.531 1 76.75 135 LEU A C 1
ATOM 1100 O O . LEU A 1 135 ? -8.148 31.672 30.328 1 76.75 135 LEU A O 1
ATOM 1104 N N . GLU A 1 136 ? -8.508 33.094 31.953 1 72.12 136 GLU A N 1
ATOM 1105 C CA . GLU A 1 136 ? -8.477 34.281 31.094 1 72.12 136 GLU A CA 1
ATOM 1106 C C . GLU A 1 136 ? -7.137 35 31.203 1 72.12 136 GLU A C 1
ATOM 1108 O O . GLU A 1 136 ? -6.289 34.656 32.031 1 72.12 136 GLU A O 1
ATOM 1113 N N . GLU A 1 137 ? -6.965 35.875 30.25 1 68.19 137 GLU A N 1
ATOM 1114 C CA . GLU A 1 137 ? -5.719 36.656 30.219 1 68.19 137 GLU A CA 1
ATOM 1115 C C . GLU A 1 137 ? -5.441 37.312 31.578 1 68.19 137 GLU A C 1
ATOM 1117 O O . GLU A 1 137 ? -4.293 37.375 32 1 68.19 137 GLU A O 1
ATOM 1122 N N . LYS A 1 138 ? -6.488 37.688 32.156 1 67.06 138 LYS A N 1
ATOM 1123 C CA . LYS A 1 138 ? -6.344 38.375 33.406 1 67.06 138 LYS A CA 1
ATOM 1124 C C . LYS A 1 138 ? -5.863 37.438 34.531 1 67.06 138 LYS A C 1
ATOM 1126 O O . LYS A 1 138 ? -5.266 37.875 35.5 1 67.06 138 LYS A O 1
ATOM 1131 N N . ASP A 1 139 ? -6.199 36.25 34.344 1 70.62 139 ASP A N 1
ATOM 1132 C CA . ASP A 1 139 ? -5.84 35.25 35.344 1 70.62 139 ASP A CA 1
ATOM 1133 C C . ASP A 1 139 ? -4.418 34.719 35.125 1 70.62 139 ASP A C 1
ATOM 1135 O O . ASP A 1 139 ? -3.854 34.062 36 1 70.62 139 ASP A O 1
ATOM 1139 N N . GLY A 1 140 ? -3.902 35.156 34 1 62.91 140 GLY A N 1
ATOM 1140 C CA . GLY A 1 140 ? -2.77 34.438 33.5 1 62.91 140 GLY A CA 1
ATOM 1141 C C . GLY A 1 140 ? -1.461 34.75 34.188 1 62.91 140 GLY A C 1
ATOM 1142 O O . GLY A 1 140 ? -1.333 35.812 34.781 1 62.91 140 GLY A O 1
ATOM 1143 N N . ILE A 1 141 ? -0.656 33.656 34.344 1 71.06 141 ILE A N 1
ATOM 1144 C CA . ILE A 1 141 ? 0.717 33.719 34.812 1 71.06 141 ILE A CA 1
ATOM 1145 C C . ILE A 1 141 ? 1.578 34.5 33.844 1 71.06 141 ILE A C 1
ATOM 1147 O O . ILE A 1 141 ? 1.537 34.25 32.625 1 71.06 141 ILE A O 1
ATOM 1151 N N . PRO A 1 142 ? 2.123 35.562 34.344 1 77.12 142 PRO A N 1
ATOM 1152 C CA . PRO A 1 142 ? 3.008 36.312 33.438 1 77.12 142 PRO A CA 1
ATOM 1153 C C . PRO A 1 142 ? 4.172 35.469 32.938 1 77.12 142 PRO A C 1
ATOM 1155 O O . PRO A 1 142 ? 5.18 35.312 33.625 1 77.12 142 PRO A O 1
ATOM 1158 N N . LEU A 1 143 ? 3.895 34.75 31.891 1 87.62 143 LEU A N 1
ATOM 1159 C CA . LEU A 1 143 ? 4.902 33.875 31.312 1 87.62 143 LEU A CA 1
ATOM 1160 C C . LEU A 1 143 ? 5.461 34.469 30.016 1 87.62 143 LEU A C 1
ATOM 1162 O O . LEU A 1 143 ? 4.711 35.031 29.219 1 87.62 143 LEU A O 1
ATOM 1166 N N . THR A 1 144 ? 6.766 34.531 29.875 1 94.31 144 THR A N 1
ATOM 1167 C CA . THR A 1 144 ? 7.453 34.781 28.609 1 94.31 144 THR A CA 1
ATOM 1168 C C . THR A 1 144 ? 8.367 33.625 28.25 1 94.31 144 THR A C 1
ATOM 1170 O O . THR A 1 144 ? 9.305 33.312 29 1 94.31 144 THR A O 1
ATOM 1173 N N . GLN A 1 145 ? 8.078 32.969 27.219 1 97.5 145 GLN A N 1
ATOM 1174 C CA . GLN A 1 145 ? 8.805 31.766 26.812 1 97.5 145 GLN A CA 1
ATOM 1175 C C . GLN A 1 145 ? 9.547 32 25.5 1 97.5 145 GLN A C 1
ATOM 1177 O O . GLN A 1 145 ? 9 32.625 24.578 1 97.5 145 GLN A O 1
ATOM 1182 N N . TYR A 1 146 ? 10.836 31.562 25.469 1 98.25 146 TYR A N 1
ATOM 1183 C CA . TYR A 1 146 ? 11.68 31.812 24.297 1 98.25 146 TYR A CA 1
ATOM 1184 C C . TYR A 1 146 ? 12.188 30.516 23.688 1 98.25 146 TYR A C 1
ATOM 1186 O O . TYR A 1 146 ? 12.5 29.562 24.422 1 98.25 146 TYR A O 1
ATOM 1194 N N . LEU A 1 147 ? 12.242 30.406 22.406 1 98.56 147 LEU A N 1
ATOM 1195 C CA . LEU A 1 147 ? 12.914 29.391 21.609 1 98.56 147 LEU A CA 1
ATOM 1196 C C . LEU A 1 147 ? 13.727 30.016 20.484 1 98.56 147 LEU A C 1
ATOM 1198 O O . LEU A 1 147 ? 13.273 30.969 19.859 1 98.56 147 LEU A O 1
ATOM 1202 N N . ILE A 1 148 ? 14.938 29.516 20.234 1 98.62 148 ILE A N 1
ATOM 1203 C CA . ILE A 1 148 ? 15.758 30.016 19.125 1 98.62 148 ILE A CA 1
ATOM 1204 C C . ILE A 1 148 ? 16.109 28.859 18.203 1 98.62 148 ILE A C 1
ATOM 1206 O O . ILE A 1 148 ? 16.375 27.734 18.656 1 98.62 148 ILE A O 1
ATOM 1210 N N . ALA A 1 149 ? 16.062 29.078 16.906 1 98.69 149 ALA A N 1
ATOM 1211 C CA . ALA A 1 149 ? 16.359 28.078 15.891 1 98.69 149 ALA A CA 1
ATOM 1212 C C . ALA A 1 149 ? 17.156 28.703 14.742 1 98.69 149 ALA A C 1
ATOM 1214 O O . ALA A 1 149 ? 17.172 29.922 14.57 1 98.69 149 ALA A O 1
ATOM 1215 N N . PHE A 1 150 ? 17.812 27.859 13.961 1 98.44 150 PHE A N 1
ATOM 1216 C CA . PHE A 1 150 ? 18.719 28.328 12.922 1 98.44 150 PHE A CA 1
ATOM 1217 C C . PHE A 1 150 ? 18.422 27.656 11.586 1 98.44 150 PHE A C 1
ATOM 1219 O O . PHE A 1 150 ? 18.188 26.453 11.539 1 98.44 150 PHE A O 1
ATOM 1226 N N . SER A 1 151 ? 18.375 28.453 10.539 1 98.25 151 SER A N 1
ATOM 1227 C CA . SER A 1 151 ? 18.281 27.906 9.195 1 98.25 151 SER A CA 1
ATOM 1228 C C . SER A 1 151 ? 19.594 27.281 8.75 1 98.25 151 SER A C 1
ATOM 1230 O O . SER A 1 151 ? 20.609 27.375 9.453 1 98.25 151 SER A O 1
ATOM 1232 N N . ARG A 1 152 ? 19.531 26.594 7.648 1 97.25 152 ARG A N 1
ATOM 1233 C CA . ARG A 1 152 ? 20.781 26.062 7.102 1 97.25 152 ARG A CA 1
ATOM 1234 C C . ARG A 1 152 ? 21.812 27.188 6.914 1 97.25 152 ARG A C 1
ATOM 1236 O O . ARG A 1 152 ? 22.969 27.031 7.281 1 97.25 152 ARG A O 1
ATOM 1243 N N . ALA A 1 153 ? 21.391 28.328 6.312 1 96.81 153 ALA A N 1
ATOM 1244 C CA . ALA A 1 153 ? 22.266 29.469 6.129 1 96.81 153 ALA A CA 1
ATOM 1245 C C . ALA A 1 153 ? 22.797 29.984 7.469 1 96.81 153 ALA A C 1
ATOM 1247 O O . ALA A 1 153 ? 23.953 30.406 7.566 1 96.81 153 ALA A O 1
ATOM 1248 N N . GLY A 1 154 ? 21.953 29.953 8.453 1 97.31 154 GLY A N 1
ATOM 1249 C CA . GLY A 1 154 ? 22.375 30.344 9.781 1 97.31 154 GLY A CA 1
ATOM 1250 C C . GLY A 1 154 ? 23.438 29.438 10.375 1 97.31 154 GLY A C 1
ATOM 1251 O O . GLY A 1 154 ? 24.375 29.906 11.008 1 97.31 154 GLY A O 1
ATOM 1252 N N . LEU A 1 155 ? 23.266 28.172 10.18 1 96.75 155 LEU A N 1
ATOM 1253 C CA . LEU A 1 155 ? 24.266 27.219 10.656 1 96.75 155 LEU A CA 1
ATOM 1254 C C . LEU A 1 155 ? 25.594 27.406 9.922 1 96.75 155 LEU A C 1
ATOM 1256 O O . LEU A 1 155 ? 26.656 27.297 10.531 1 96.75 155 LEU A O 1
ATOM 1260 N N . ASP A 1 156 ? 25.469 27.625 8.648 1 96.19 156 ASP A N 1
ATOM 1261 C CA . ASP A 1 156 ? 26.672 27.891 7.879 1 96.19 156 ASP A CA 1
ATOM 1262 C C . ASP A 1 156 ? 27.438 29.094 8.438 1 96.19 156 ASP A C 1
ATOM 1264 O O . ASP A 1 156 ? 28.656 29.062 8.547 1 96.19 156 ASP A O 1
ATOM 1268 N N . GLU A 1 157 ? 26.734 30.094 8.727 1 95.62 157 GLU A N 1
ATOM 1269 C CA . GLU A 1 157 ? 27.328 31.328 9.234 1 95.62 157 GLU A CA 1
ATOM 1270 C C . GLU A 1 157 ? 27.875 31.141 10.648 1 95.62 157 GLU A C 1
ATOM 1272 O O . GLU A 1 157 ? 28.969 31.625 10.961 1 95.62 157 GLU A O 1
ATOM 1277 N N . LEU A 1 158 ? 27.156 30.453 11.484 1 95.19 158 LEU A N 1
ATOM 1278 C CA . LEU A 1 158 ? 27.469 30.359 12.906 1 95.19 158 LEU A CA 1
ATOM 1279 C C . LEU A 1 158 ? 28.469 29.25 13.172 1 95.19 158 LEU A C 1
ATOM 1281 O O . LEU A 1 158 ? 29.422 29.438 13.938 1 95.19 158 LEU A O 1
ATOM 1285 N N . VAL A 1 159 ? 28.266 28.062 12.594 1 92.94 159 VAL A N 1
ATOM 1286 C CA . VAL A 1 159 ? 29.031 26.875 12.914 1 92.94 159 VAL A CA 1
ATOM 1287 C C . VAL A 1 159 ? 29.969 26.531 11.766 1 92.94 159 VAL A C 1
ATOM 1289 O O . VAL A 1 159 ? 31.109 26.125 11.992 1 92.94 159 VAL A O 1
ATOM 1292 N N . GLY A 1 160 ? 29.516 26.625 10.547 1 92.06 160 GLY A N 1
ATOM 1293 C CA . GLY A 1 160 ? 30.328 26.312 9.375 1 92.06 160 GLY A CA 1
ATOM 1294 C C . GLY A 1 160 ? 29.609 25.422 8.375 1 92.06 160 GLY A C 1
ATOM 1295 O O . GLY A 1 160 ? 28.703 24.672 8.742 1 92.06 160 GLY A O 1
ATOM 1296 N N . LYS A 1 161 ? 30.094 25.391 7.203 1 87 161 LYS A N 1
ATOM 1297 C CA . LYS A 1 161 ? 29.453 24.719 6.082 1 87 161 LYS A CA 1
ATOM 1298 C C . LYS A 1 161 ? 29.516 23.188 6.242 1 87 161 LYS A C 1
ATOM 1300 O O . LYS A 1 161 ? 28.688 22.469 5.688 1 87 161 LYS A O 1
ATOM 1305 N N . ASP A 1 162 ? 30.422 22.734 7.039 1 88.12 162 ASP A N 1
ATOM 1306 C CA . ASP A 1 162 ? 30.625 21.281 7.18 1 88.12 162 ASP A CA 1
ATOM 1307 C C . ASP A 1 162 ? 29.734 20.719 8.289 1 88.12 162 ASP A C 1
ATOM 1309 O O . ASP A 1 162 ? 29.688 19.5 8.492 1 88.12 162 ASP A O 1
ATOM 1313 N N . ALA A 1 163 ? 29 21.578 8.93 1 90.31 163 ALA A N 1
ATOM 1314 C CA . ALA A 1 163 ? 28.125 21.125 10 1 90.31 163 ALA A CA 1
ATOM 1315 C C . ALA A 1 163 ? 26.844 20.516 9.438 1 90.31 163 ALA A C 1
ATOM 1317 O O . ALA A 1 163 ? 25.797 21.172 9.398 1 90.31 163 ALA A O 1
ATOM 1318 N N . LYS A 1 164 ? 26.953 19.172 9.164 1 94.69 164 LYS A N 1
ATOM 1319 C CA . LYS A 1 164 ? 25.781 18.469 8.648 1 94.69 164 LYS A CA 1
ATOM 1320 C C . LYS A 1 164 ? 24.969 17.844 9.773 1 94.69 164 LYS A C 1
ATOM 1322 O O . LYS A 1 164 ? 25.516 17.188 10.664 1 94.69 164 LYS A O 1
ATOM 1327 N N . THR A 1 165 ? 23.656 18.078 9.719 1 96.12 165 THR A N 1
ATOM 1328 C CA . THR A 1 165 ? 22.781 17.594 10.766 1 96.12 165 THR A CA 1
ATOM 1329 C C . THR A 1 165 ? 22.438 16.125 10.539 1 96.12 165 THR A C 1
ATOM 1331 O O . THR A 1 165 ? 21.984 15.43 11.461 1 96.12 165 THR A O 1
ATOM 1334 N N . GLY A 1 166 ? 22.609 15.617 9.359 1 94.38 166 GLY A N 1
ATOM 1335 C CA . GLY A 1 166 ? 22.156 14.289 8.969 1 94.38 166 GLY A CA 1
ATOM 1336 C C . GLY A 1 166 ? 20.797 14.305 8.289 1 94.38 166 GLY A C 1
ATOM 1337 O O . GLY A 1 166 ? 20.375 13.297 7.707 1 94.38 166 GLY A O 1
ATOM 1338 N N . ASP A 1 167 ? 20.047 15.344 8.422 1 96.31 167 ASP A N 1
ATOM 1339 C CA . ASP A 1 167 ? 18.844 15.539 7.621 1 96.31 167 ASP A CA 1
ATOM 1340 C C . ASP A 1 167 ? 19.188 16.031 6.215 1 96.31 167 ASP A C 1
ATOM 1342 O O . ASP A 1 167 ? 19.531 17.203 6.027 1 96.31 167 ASP A O 1
ATOM 1346 N N . LYS A 1 168 ? 19.078 15.18 5.273 1 94.31 168 LYS A N 1
ATOM 1347 C CA . LYS A 1 168 ? 19.562 15.461 3.926 1 94.31 168 LYS A CA 1
ATOM 1348 C C . LYS A 1 168 ? 18.891 16.688 3.34 1 94.31 168 LYS A C 1
ATOM 1350 O O . LYS A 1 168 ? 19.531 17.531 2.715 1 94.31 168 LYS A O 1
ATOM 1355 N N . ARG A 1 169 ? 17.625 16.828 3.471 1 96.44 169 ARG A N 1
ATOM 1356 C CA . ARG A 1 169 ? 16.875 17.953 2.91 1 96.44 169 ARG A CA 1
ATOM 1357 C C . ARG A 1 169 ? 17.328 19.266 3.525 1 96.44 169 ARG A C 1
ATOM 1359 O O . ARG A 1 169 ? 17.656 20.219 2.807 1 96.44 169 ARG A O 1
ATOM 1366 N N . PHE A 1 170 ? 17.406 19.328 4.816 1 97.69 170 PHE A N 1
ATOM 1367 C CA . PHE A 1 170 ? 17.844 20.531 5.523 1 97.69 170 PHE A CA 1
ATOM 1368 C C . PHE A 1 170 ? 19.281 20.891 5.156 1 97.69 170 PHE A C 1
ATOM 1370 O O . PHE A 1 170 ? 19.609 22.062 4.98 1 97.69 170 PHE A O 1
ATOM 1377 N N . ASP A 1 171 ? 20.125 19.875 5.098 1 97.25 171 ASP A N 1
ATOM 1378 C CA . ASP A 1 171 ? 21.547 20.109 4.852 1 97.25 171 ASP A CA 1
ATOM 1379 C C . ASP A 1 171 ? 21.781 20.547 3.412 1 97.25 171 ASP A C 1
ATOM 1381 O O . ASP A 1 171 ? 22.812 21.172 3.111 1 97.25 171 ASP A O 1
ATOM 1385 N N . ASP A 1 172 ? 20.844 20.203 2.566 1 94.81 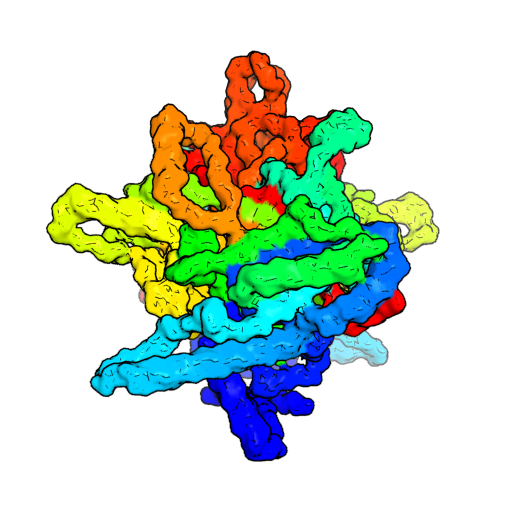172 ASP A N 1
ATOM 1386 C CA . ASP A 1 172 ? 21.047 20.453 1.143 1 94.81 172 ASP A CA 1
ATOM 1387 C C . ASP A 1 172 ? 20.516 21.828 0.748 1 94.81 172 ASP A C 1
ATOM 1389 O O . ASP A 1 172 ? 21.109 22.531 -0.079 1 94.81 172 ASP A O 1
ATOM 1393 N N . HIS A 1 173 ? 19.281 22.188 1.271 1 91.31 173 HIS A N 1
ATOM 1394 C CA . HIS A 1 173 ? 18.734 23.422 0.73 1 91.31 173 HIS A CA 1
ATOM 1395 C C . HIS A 1 173 ? 17.672 24 1.658 1 91.31 173 HIS A C 1
ATOM 1397 O O . HIS A 1 173 ? 17.266 23.359 2.637 1 91.31 173 HIS A O 1
ATOM 1403 N N . TYR A 1 174 ? 17.359 25.344 1.357 1 95.81 174 TYR A N 1
ATOM 1404 C CA . TYR A 1 174 ? 16.297 26.047 2.076 1 95.81 174 TYR A CA 1
ATOM 1405 C C . TYR A 1 174 ? 14.93 25.75 1.479 1 95.81 174 TYR A C 1
ATOM 1407 O O . TYR A 1 174 ? 14.836 25.188 0.389 1 95.81 174 TYR A O 1
ATOM 1415 N N . MET A 1 175 ? 13.859 26.125 2.143 1 97.62 175 MET A N 1
ATOM 1416 C CA . MET A 1 175 ? 12.492 25.688 1.837 1 97.62 175 MET A CA 1
ATOM 1417 C C . MET A 1 175 ? 12.047 26.219 0.478 1 97.62 175 MET A C 1
ATOM 1419 O O . MET A 1 175 ? 11.305 25.547 -0.241 1 97.62 175 MET A O 1
ATOM 1423 N N . LEU A 1 176 ? 12.422 27.391 0.129 1 96.44 176 LEU A N 1
ATOM 1424 C CA . LEU A 1 176 ? 11.984 27.984 -1.124 1 96.44 176 LEU A CA 1
ATOM 1425 C C . LEU A 1 176 ? 12.273 27.062 -2.303 1 96.44 176 LEU A C 1
ATOM 1427 O O . LEU A 1 176 ? 11.516 27.031 -3.275 1 96.44 176 LEU A O 1
ATOM 1431 N N . LYS A 1 177 ? 13.359 26.297 -2.188 1 93.88 177 LYS A N 1
ATOM 1432 C CA . LYS A 1 177 ? 13.703 25.344 -3.246 1 93.88 177 LYS A CA 1
ATOM 1433 C C . LYS A 1 177 ? 12.664 24.234 -3.35 1 93.88 177 LYS A C 1
ATOM 1435 O O . LYS A 1 177 ? 12.531 23.594 -4.395 1 93.88 177 LYS A O 1
ATOM 1440 N N . ASP A 1 178 ? 11.898 24.031 -2.285 1 93.12 178 ASP A N 1
ATOM 1441 C CA . ASP A 1 178 ? 10.875 23 -2.252 1 93.12 178 ASP A CA 1
ATOM 1442 C C . ASP A 1 178 ? 9.492 23.578 -2.541 1 93.12 178 ASP A C 1
ATOM 1444 O O . ASP A 1 178 ? 8.484 22.875 -2.439 1 93.12 178 ASP A O 1
ATOM 1448 N N . LYS A 1 179 ? 9.406 24.812 -2.871 1 92.25 179 LYS A N 1
ATOM 1449 C CA . LYS A 1 179 ? 8.133 25.5 -3.018 1 92.25 179 LYS A CA 1
ATOM 1450 C C . LYS A 1 179 ? 7.184 24.719 -3.924 1 92.25 179 LYS A C 1
ATOM 1452 O O . LYS A 1 179 ? 6.059 24.406 -3.531 1 92.25 179 LYS A O 1
ATOM 1457 N N . ALA A 1 180 ? 7.605 24.375 -5.137 1 84.12 180 ALA A N 1
ATOM 1458 C CA . ALA A 1 180 ? 6.789 23.641 -6.098 1 84.12 180 ALA A CA 1
ATOM 1459 C C . ALA A 1 180 ? 6.496 22.234 -5.594 1 84.12 180 ALA A C 1
ATOM 1461 O O . ALA A 1 180 ? 5.387 21.719 -5.762 1 84.12 180 ALA A O 1
ATOM 1462 N N . TYR A 1 181 ? 7.496 21.594 -4.961 1 86 181 TYR A N 1
ATOM 1463 C CA . TYR A 1 181 ? 7.355 20.234 -4.445 1 86 181 TYR A CA 1
ATOM 1464 C C . TYR A 1 181 ? 6.312 20.188 -3.332 1 86 181 TYR A C 1
ATOM 1466 O O . TYR A 1 181 ? 5.586 19.188 -3.201 1 86 181 TYR A O 1
ATOM 1474 N N . LEU A 1 182 ? 6.227 21.25 -2.541 1 91.88 182 LEU A N 1
ATOM 1475 C CA . LEU A 1 182 ? 5.281 21.328 -1.432 1 91.88 182 LEU A CA 1
ATOM 1476 C C . LEU A 1 182 ? 3.885 21.688 -1.929 1 91.88 182 LEU A C 1
ATOM 1478 O O . LEU A 1 182 ? 2.928 21.688 -1.151 1 91.88 182 LEU A O 1
ATOM 1482 N N . GLY A 1 183 ? 3.729 22.031 -3.148 1 86.31 183 GLY A N 1
ATOM 1483 C CA . GLY A 1 183 ? 2.432 22.344 -3.732 1 86.31 183 GLY A CA 1
ATOM 1484 C C . GLY A 1 183 ? 2.084 23.828 -3.66 1 86.31 183 GLY A C 1
ATOM 1485 O O . GLY A 1 183 ? 0.934 24.203 -3.889 1 86.31 183 GLY A O 1
ATOM 1486 N N . ASP A 1 184 ? 3.027 24.656 -3.34 1 90.25 184 ASP A N 1
ATOM 1487 C CA . ASP A 1 184 ? 2.777 26.094 -3.234 1 90.25 184 ASP A CA 1
ATOM 1488 C C . ASP A 1 184 ? 2.836 26.766 -4.605 1 90.25 184 ASP A C 1
ATOM 1490 O O . ASP A 1 184 ? 3.9 26.844 -5.219 1 90.25 184 ASP A O 1
ATOM 1494 N N . GLN A 1 185 ? 1.747 27.375 -4.988 1 84 185 GLN A N 1
ATOM 1495 C CA . GLN A 1 185 ? 1.702 27.922 -6.344 1 84 185 GLN A CA 1
ATOM 1496 C C . GLN A 1 185 ? 1.59 29.438 -6.32 1 84 185 GLN A C 1
ATOM 1498 O O . GLN A 1 185 ? 1.812 30.094 -7.336 1 84 185 GLN A O 1
ATOM 1503 N N . SER A 1 186 ? 1.266 29.969 -5.207 1 88.19 186 SER A N 1
ATOM 1504 C CA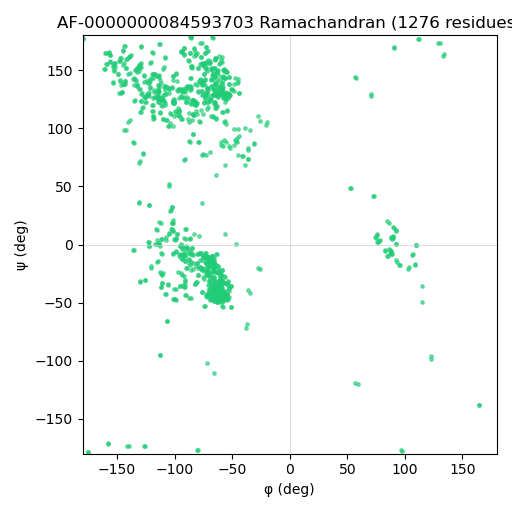 . SER A 1 186 ? 1.158 31.422 -5.094 1 88.19 186 SER A CA 1
ATOM 1505 C C . SER A 1 186 ? 2.48 32.031 -4.652 1 88.19 186 SER A C 1
ATOM 1507 O O . SER A 1 186 ? 3.387 31.344 -4.211 1 88.19 186 SER A O 1
ATOM 1509 N N . ASN A 1 187 ? 2.508 33.344 -4.75 1 90.38 187 ASN A N 1
ATOM 1510 C CA . ASN A 1 187 ? 3.73 34.062 -4.379 1 90.38 187 ASN A CA 1
ATOM 1511 C C . ASN A 1 187 ? 3.957 34.031 -2.871 1 90.38 187 ASN A C 1
ATOM 1513 O O . ASN A 1 187 ? 3.02 34.219 -2.094 1 90.38 187 ASN A O 1
ATOM 1517 N N . TRP A 1 188 ? 5.195 33.719 -2.576 1 95.38 188 TRP A N 1
ATOM 1518 C CA . TRP A 1 188 ? 5.625 33.875 -1.192 1 95.38 188 TRP A CA 1
ATOM 1519 C C . TRP A 1 188 ? 5.887 35.344 -0.882 1 95.38 188 TRP A C 1
ATOM 1521 O O . TRP A 1 188 ? 5.941 36.188 -1.789 1 95.38 188 TRP A O 1
ATOM 1531 N N . ARG A 1 189 ? 5.902 35.656 0.415 1 94.62 189 ARG A N 1
ATOM 1532 C CA . ARG A 1 189 ? 6.07 37.031 0.866 1 94.62 189 ARG A CA 1
ATOM 1533 C C . ARG A 1 189 ? 7.176 37.156 1.911 1 94.62 189 ARG A C 1
ATOM 1535 O O . ARG A 1 189 ? 7.77 36.125 2.297 1 94.62 189 ARG A O 1
ATOM 1542 N N . LEU A 1 190 ? 7.504 38.406 2.205 1 93.62 190 LEU A N 1
ATOM 1543 C CA . LEU A 1 190 ? 8.406 38.625 3.33 1 93.62 190 LEU A CA 1
ATOM 1544 C C . LEU A 1 190 ? 7.852 38 4.605 1 93.62 190 LEU A C 1
ATOM 1546 O O . LEU A 1 190 ? 6.633 37.969 4.801 1 93.62 190 LEU A O 1
ATOM 1550 N N . PRO A 1 191 ? 8.672 37.469 5.426 1 96.31 191 PRO A N 1
ATOM 1551 C CA . PRO A 1 191 ? 10.141 37.531 5.43 1 96.31 191 PRO A CA 1
ATOM 1552 C C . PRO A 1 191 ? 10.797 36.406 4.648 1 96.31 191 PRO A C 1
ATOM 1554 O O . PRO A 1 191 ? 12.023 36.344 4.586 1 96.31 191 PRO A O 1
ATOM 1557 N N . PHE A 1 192 ? 10.125 35.594 4 1 97 192 PHE A N 1
ATOM 1558 C CA . PHE A 1 192 ? 10.648 34.344 3.506 1 97 192 PHE A CA 1
ATOM 1559 C C . PHE A 1 192 ? 11.219 34.5 2.102 1 97 192 PHE A C 1
ATOM 1561 O O . PHE A 1 192 ? 12.195 33.844 1.742 1 97 192 PHE A O 1
ATOM 1568 N N . ALA A 1 193 ? 10.578 35.312 1.31 1 95.94 193 ALA A N 1
ATOM 1569 C CA . ALA A 1 193 ? 11.008 35.5 -0.075 1 95.94 193 ALA A CA 1
ATOM 1570 C C . ALA A 1 193 ? 10.734 36.938 -0.54 1 95.94 193 ALA A C 1
ATOM 1572 O O . ALA A 1 193 ? 9.961 37.656 0.086 1 95.94 193 ALA A O 1
ATOM 1573 N N . LYS A 1 194 ? 11.398 37.344 -1.575 1 93.5 194 LYS A N 1
ATOM 1574 C CA . LYS A 1 194 ? 11.219 38.625 -2.244 1 93.5 194 LYS A CA 1
ATOM 1575 C C . LYS A 1 194 ? 11.406 38.469 -3.752 1 93.5 194 LYS A C 1
ATOM 1577 O O . LYS A 1 194 ? 12.008 37.531 -4.227 1 93.5 194 LYS A O 1
ATOM 1582 N N . PRO A 1 195 ? 10.789 39.406 -4.477 1 93.44 195 PRO A N 1
ATOM 1583 C CA . PRO A 1 195 ? 11.008 39.344 -5.922 1 93.44 195 PRO A CA 1
ATOM 1584 C C . PRO A 1 195 ? 12.469 39.562 -6.305 1 93.44 195 PRO A C 1
ATOM 1586 O O . PRO A 1 195 ? 13.172 40.344 -5.664 1 93.44 195 PRO A O 1
ATOM 1589 N N . GLY A 1 196 ? 12.891 38.844 -7.273 1 92.69 196 GLY A N 1
ATOM 1590 C CA . GLY A 1 196 ? 14.234 38.969 -7.816 1 92.69 196 GLY A CA 1
ATOM 1591 C C . GLY A 1 196 ? 14.359 38.438 -9.234 1 92.69 196 GLY A C 1
ATOM 1592 O O . GLY A 1 196 ? 13.359 38.312 -9.945 1 92.69 196 GLY A O 1
ATOM 1593 N N . LYS A 1 197 ? 15.539 38.344 -9.719 1 91.19 197 LYS A N 1
ATOM 1594 C CA . LYS A 1 197 ? 15.805 37.844 -11.07 1 91.19 197 LYS A CA 1
ATOM 1595 C C . LYS A 1 197 ? 16.812 36.719 -11.047 1 91.19 197 LYS A C 1
ATOM 1597 O O . LYS A 1 197 ? 17.719 36.688 -10.211 1 91.19 197 LYS A O 1
ATOM 1602 N N . ASN A 1 198 ? 16.531 35.719 -11.891 1 87.38 198 ASN A N 1
ATOM 1603 C CA . ASN A 1 198 ? 17.531 34.656 -12.016 1 87.38 198 ASN A CA 1
ATOM 1604 C C . ASN A 1 198 ? 18.672 35.062 -12.93 1 87.38 198 ASN A C 1
ATOM 1606 O O . ASN A 1 198 ? 18.766 36.219 -13.328 1 87.38 198 ASN A O 1
ATOM 1610 N N . ALA A 1 199 ? 19.625 34.094 -13.164 1 87.62 199 ALA A N 1
ATOM 1611 C CA . ALA A 1 199 ? 20.812 34.375 -13.969 1 87.62 199 ALA A CA 1
ATOM 1612 C C . ALA A 1 199 ? 20.438 34.812 -15.383 1 87.62 199 ALA A C 1
ATOM 1614 O O . ALA A 1 199 ? 21.172 35.562 -16.031 1 87.62 199 ALA A O 1
ATOM 1615 N N . GLN A 1 200 ? 19.281 34.438 -15.938 1 89.62 200 GLN A N 1
ATOM 1616 C CA . GLN A 1 200 ? 18.828 34.719 -17.281 1 89.62 200 GLN A CA 1
ATOM 1617 C C . GLN A 1 200 ? 17.953 35.969 -17.312 1 89.62 200 GLN A C 1
ATOM 1619 O O . GLN A 1 200 ? 17.391 36.344 -18.344 1 89.62 200 GLN A O 1
ATOM 1624 N N . GLY A 1 201 ? 17.75 36.594 -16.125 1 87.31 201 GLY A N 1
ATOM 1625 C CA . GLY A 1 201 ? 17 37.844 -16.047 1 87.31 201 GLY A CA 1
ATOM 1626 C C . GLY A 1 201 ? 15.508 37.625 -15.875 1 87.31 201 GLY A C 1
ATOM 1627 O O . GLY A 1 201 ? 14.727 38.562 -15.938 1 87.31 201 GLY A O 1
ATOM 1628 N N . LYS A 1 202 ? 15.141 36.438 -15.727 1 88 202 LYS A N 1
ATOM 1629 C CA . LYS A 1 202 ? 13.727 36.125 -15.539 1 88 202 LYS A CA 1
ATOM 1630 C C . LYS A 1 202 ? 13.297 36.406 -14.094 1 88 202 LYS A C 1
ATOM 1632 O O . LYS A 1 202 ? 14.047 36.125 -13.156 1 88 202 LYS A O 1
ATOM 1637 N N . ASP A 1 203 ? 12.125 36.938 -13.891 1 88.25 203 ASP A N 1
ATOM 1638 C CA . ASP A 1 203 ? 11.57 37.219 -12.57 1 88.25 203 ASP A CA 1
ATOM 1639 C C . ASP A 1 203 ? 11.32 35.938 -11.797 1 88.25 203 ASP A C 1
ATOM 1641 O O . ASP A 1 203 ? 10.648 35.031 -12.297 1 88.25 203 ASP A O 1
ATOM 1645 N N . ILE A 1 204 ? 11.945 35.844 -10.672 1 89.62 204 ILE A N 1
ATOM 1646 C CA . ILE A 1 204 ? 11.742 34.688 -9.781 1 89.62 204 ILE A CA 1
ATOM 1647 C C . ILE A 1 204 ? 11.656 35.156 -8.336 1 89.62 204 ILE A C 1
ATOM 1649 O O . ILE A 1 204 ? 11.961 36.344 -8.039 1 89.62 204 ILE A O 1
ATOM 1653 N N . GLU A 1 205 ? 11.148 34.344 -7.52 1 92.75 205 GLU A N 1
ATOM 1654 C CA . GLU A 1 205 ? 11.25 34.562 -6.078 1 92.75 205 GLU A CA 1
ATOM 1655 C C . GLU A 1 205 ? 12.617 34.125 -5.551 1 92.75 205 GLU A C 1
ATOM 1657 O O . GLU A 1 205 ? 13.133 33.094 -5.938 1 92.75 205 GLU A O 1
ATOM 1662 N N . VAL A 1 206 ? 13.18 34.969 -4.801 1 93.5 206 VAL A N 1
ATOM 1663 C CA . VAL A 1 206 ? 14.484 34.656 -4.227 1 93.5 206 VAL A CA 1
ATOM 1664 C C . VAL A 1 206 ? 14.398 34.656 -2.703 1 93.5 206 VAL A C 1
ATOM 1666 O O . VAL A 1 206 ? 13.609 35.406 -2.123 1 93.5 206 VAL A O 1
ATOM 1669 N N . SER A 1 207 ? 15.219 33.75 -2.119 1 92.69 207 SER A N 1
ATOM 1670 C CA . SER A 1 207 ? 15.266 33.688 -0.663 1 92.69 207 SER A CA 1
ATOM 1671 C C . SER A 1 207 ? 15.789 35 -0.061 1 92.69 207 SER A C 1
ATOM 1673 O O . SER A 1 207 ? 16.641 35.656 -0.649 1 92.69 207 SER A O 1
ATOM 1675 N N . THR A 1 208 ? 15.32 35.312 1.127 1 90.69 208 THR A N 1
ATOM 1676 C CA . THR A 1 208 ? 15.781 36.531 1.811 1 90.69 208 THR A CA 1
ATOM 1677 C C . THR A 1 208 ? 17 36.219 2.67 1 90.69 208 THR A C 1
ATOM 1679 O O . THR A 1 208 ? 17.562 37.125 3.311 1 90.69 208 THR A O 1
ATOM 1682 N N . GLY A 1 209 ? 17.375 34.969 2.721 1 93.56 209 GLY A N 1
ATOM 1683 C CA . GLY A 1 209 ? 18.578 34.562 3.412 1 93.56 209 GLY A CA 1
ATOM 1684 C C . GLY A 1 209 ? 18.453 34.625 4.922 1 93.56 209 GLY A C 1
ATOM 1685 O O . GLY A 1 209 ? 19.359 35.094 5.613 1 93.56 209 GLY A O 1
ATOM 1686 N N . LEU A 1 210 ? 17.359 34.219 5.492 1 96.81 210 LEU A N 1
ATOM 1687 C CA . LEU A 1 210 ? 17.156 34.188 6.934 1 96.81 210 LEU A CA 1
ATOM 1688 C C . LEU A 1 210 ? 18.156 33.25 7.602 1 96.81 210 LEU A C 1
ATOM 1690 O O . LEU A 1 210 ? 18.453 32.156 7.078 1 96.81 210 LEU A O 1
ATOM 1694 N N . HIS A 1 211 ? 18.781 33.719 8.703 1 98.12 211 HIS A N 1
ATOM 1695 C CA . HIS A 1 211 ? 19.734 32.875 9.422 1 98.12 211 HIS A CA 1
ATOM 1696 C C . HIS A 1 211 ? 19.062 32.188 10.609 1 98.12 211 HIS A C 1
ATOM 1698 O O . HIS A 1 211 ? 19.531 31.141 11.062 1 98.12 211 HIS A O 1
ATOM 1704 N N . GLY A 1 212 ? 18 32.75 11.086 1 98.19 212 GLY A N 1
ATOM 1705 C CA . GLY A 1 212 ? 17.344 32.125 12.219 1 98.19 212 GLY A CA 1
ATOM 1706 C C . GLY A 1 212 ? 16.047 32.812 12.625 1 98.19 212 GLY A C 1
ATOM 1707 O O . GLY A 1 212 ? 15.594 33.719 11.953 1 98.19 212 GLY A O 1
ATOM 1708 N N . VAL A 1 213 ? 15.438 32.25 13.711 1 98.62 213 VAL A N 1
ATOM 1709 C CA . VAL A 1 213 ? 14.18 32.781 14.25 1 98.62 213 VAL A CA 1
ATOM 1710 C C . VAL A 1 213 ? 14.156 32.594 15.766 1 98.62 213 VAL A C 1
ATOM 1712 O O . VAL A 1 213 ? 14.672 31.609 16.297 1 98.62 213 VAL A O 1
ATOM 1715 N N . ILE A 1 214 ? 13.719 33.594 16.453 1 98.38 214 ILE A N 1
ATOM 1716 C CA . ILE A 1 214 ? 13.398 33.5 17.859 1 98.38 214 ILE A CA 1
ATOM 1717 C C . ILE A 1 214 ? 11.883 33.562 18.047 1 98.38 214 ILE A C 1
ATOM 1719 O O . ILE A 1 214 ? 11.211 34.469 17.578 1 98.38 214 ILE A O 1
ATOM 1723 N N . SER A 1 215 ? 11.352 32.531 18.656 1 98.25 215 SER A N 1
ATOM 1724 C CA . SER A 1 215 ? 9.93 32.469 18.984 1 98.25 215 SER A CA 1
ATOM 1725 C C . SER A 1 215 ? 9.656 32.938 20.406 1 98.25 215 SER A C 1
ATOM 1727 O O . SER A 1 215 ? 10.312 32.5 21.344 1 98.25 215 SER A O 1
ATOM 1729 N N . ILE A 1 216 ? 8.766 33.844 20.5 1 97.88 216 ILE A N 1
ATOM 1730 C CA . ILE A 1 216 ? 8.359 34.406 21.781 1 97.88 216 ILE A CA 1
ATOM 1731 C C . ILE A 1 216 ? 6.879 34.125 22.016 1 97.88 216 ILE A C 1
ATOM 1733 O O . ILE A 1 216 ? 6.027 34.594 21.25 1 97.88 216 ILE A O 1
ATOM 1737 N N . ALA A 1 217 ? 6.531 33.438 23.062 1 96.94 217 ALA A N 1
ATOM 1738 C CA . ALA A 1 217 ? 5.152 33.062 23.391 1 96.94 217 ALA A CA 1
ATOM 1739 C C . ALA A 1 217 ? 4.758 33.562 24.766 1 96.94 217 ALA A C 1
ATOM 1741 O O . ALA A 1 217 ? 5.504 33.406 25.734 1 96.94 217 ALA A O 1
ATOM 1742 N N . THR A 1 218 ? 3.637 34.219 24.812 1 94.38 218 THR A N 1
ATOM 1743 C CA . THR A 1 218 ? 3.189 34.812 26.062 1 94.38 218 THR A CA 1
ATOM 1744 C C . THR A 1 218 ? 1.674 34.719 26.203 1 94.38 218 THR A C 1
ATOM 1746 O O . THR A 1 218 ? 0.988 34.25 25.281 1 94.38 218 THR A O 1
ATOM 1749 N N . TYR A 1 219 ? 1.188 35.062 27.375 1 89.69 219 TYR A N 1
ATOM 1750 C CA . TYR A 1 219 ? -0.253 35.125 27.594 1 89.69 219 TYR A CA 1
ATOM 1751 C C . TYR A 1 219 ? -0.79 36.531 27.312 1 89.69 219 TYR A C 1
ATOM 1753 O O . TYR A 1 219 ? -1.955 36.688 26.938 1 89.69 219 TYR A O 1
ATOM 1761 N N . LYS A 1 220 ? 0.134 37.5 27.5 1 89.12 220 LYS A N 1
ATOM 1762 C CA . LYS A 1 220 ? -0.274 38.875 27.281 1 89.12 220 LYS A CA 1
ATOM 1763 C C . LYS A 1 220 ? 0.443 39.5 26.078 1 89.12 220 LYS A C 1
ATOM 1765 O O . LYS A 1 220 ? 1.627 39.219 25.859 1 89.12 220 LYS A O 1
ATOM 1770 N N . VAL A 1 221 ? -0.295 40.312 25.422 1 89.31 221 VAL A N 1
ATOM 1771 C CA . VAL A 1 221 ? 0.253 40.938 24.219 1 89.31 221 VAL A CA 1
ATOM 1772 C C . VAL A 1 221 ? 1.396 41.875 24.609 1 89.31 221 VAL A C 1
ATOM 1774 O O . VAL A 1 221 ? 2.391 41.969 23.875 1 89.31 221 VAL A O 1
ATOM 1777 N N . ALA A 1 222 ? 1.269 42.562 25.719 1 90.44 222 ALA A N 1
ATOM 1778 C CA . ALA A 1 222 ? 2.303 43.469 26.172 1 90.44 222 ALA A CA 1
ATOM 1779 C C . ALA A 1 222 ? 3.611 42.75 26.438 1 90.44 222 ALA A C 1
ATOM 1781 O O . ALA A 1 222 ? 4.695 43.281 26.172 1 90.44 222 ALA A O 1
ATOM 1782 N N . ALA A 1 223 ? 3.469 41.562 27.016 1 91.81 223 ALA A N 1
ATOM 1783 C CA . ALA A 1 223 ? 4.656 40.781 27.312 1 91.81 223 ALA A CA 1
ATOM 1784 C C . ALA A 1 223 ? 5.352 40.344 26.016 1 91.81 223 ALA A C 1
ATOM 1786 O O . ALA A 1 223 ? 6.578 40.25 25.969 1 91.81 223 ALA A O 1
ATOM 1787 N N . CYS A 1 224 ? 4.594 40.156 25.016 1 91.69 224 CYS A N 1
ATOM 1788 C CA . CYS A 1 224 ? 5.16 39.781 23.719 1 91.69 224 CYS A CA 1
ATOM 1789 C C . CYS A 1 224 ? 5.984 40.938 23.156 1 91.69 224 CYS A C 1
ATOM 1791 O O . CYS A 1 224 ? 7.094 40.719 22.656 1 91.69 224 CYS A O 1
ATOM 1793 N N . LYS A 1 225 ? 5.398 42.094 23.219 1 92.62 225 LYS A N 1
ATOM 1794 C CA . LYS A 1 225 ? 6.113 43.281 22.766 1 92.62 225 LYS A CA 1
ATOM 1795 C C . LYS A 1 225 ? 7.406 43.5 23.547 1 92.62 225 LYS A C 1
ATOM 1797 O O . LYS A 1 225 ? 8.445 43.812 22.969 1 92.62 225 LYS A O 1
ATOM 1802 N N . GLU A 1 226 ? 7.324 43.312 24.828 1 95.12 226 GLU A N 1
ATOM 1803 C CA . GLU A 1 226 ? 8.508 43.406 25.672 1 95.12 226 GLU A CA 1
ATOM 1804 C C . GLU A 1 226 ? 9.562 42.375 25.297 1 95.12 226 GLU A C 1
ATOM 1806 O O . GLU A 1 226 ? 10.758 42.688 25.312 1 95.12 226 GLU A O 1
ATOM 1811 N N . GLY A 1 227 ? 9.062 41.188 25.062 1 95.06 227 GLY A N 1
ATOM 1812 C CA . GLY A 1 227 ? 9.977 40.156 24.625 1 95.06 227 GLY A CA 1
ATOM 1813 C C . GLY A 1 227 ? 10.688 40.5 23.328 1 95.06 227 GLY A C 1
ATOM 1814 O O . GLY A 1 227 ? 11.891 40.25 23.203 1 95.06 227 GLY A O 1
ATOM 1815 N N . VAL A 1 228 ? 9.961 41.031 22.391 1 95.88 228 VAL A N 1
ATOM 1816 C CA . VAL A 1 228 ? 10.539 41.438 21.109 1 95.88 228 VAL A CA 1
ATOM 1817 C C . VAL A 1 228 ? 11.57 42.531 21.328 1 95.88 228 VAL A C 1
ATOM 1819 O O . VAL A 1 228 ? 12.656 42.5 20.75 1 95.88 228 VAL A O 1
ATOM 1822 N N . ASP A 1 229 ? 11.266 43.469 22.156 1 95.62 229 ASP A N 1
ATOM 1823 C CA . ASP A 1 229 ? 12.188 44.562 22.469 1 95.62 229 ASP A CA 1
ATOM 1824 C C . ASP A 1 229 ? 13.453 44.031 23.141 1 95.62 229 ASP A C 1
ATOM 1826 O O . ASP A 1 229 ? 14.555 44.531 22.859 1 95.62 229 ASP A O 1
ATOM 1830 N N . TYR A 1 230 ? 13.273 43.125 23.969 1 96.19 230 TYR A N 1
ATOM 1831 C CA . TYR A 1 230 ? 14.406 42.531 24.656 1 96.19 230 TYR A CA 1
ATOM 1832 C C . TYR A 1 230 ? 15.359 41.875 23.672 1 96.19 230 TYR A C 1
ATOM 1834 O O . TYR A 1 230 ? 16.562 42.094 23.703 1 96.19 230 TYR A O 1
ATOM 1842 N N . VAL A 1 231 ? 14.812 41.062 22.797 1 96.62 231 VAL A N 1
ATOM 1843 C CA . VAL A 1 231 ? 15.633 40.344 21.828 1 96.62 231 VAL A CA 1
ATOM 1844 C C . VAL A 1 231 ? 16.328 41.312 20.891 1 96.62 231 VAL A C 1
ATOM 1846 O O . VAL A 1 231 ? 17.484 41.125 20.531 1 96.62 231 VAL A O 1
ATOM 1849 N N . LYS A 1 232 ? 15.648 42.344 20.516 1 95.69 232 LYS A N 1
ATOM 1850 C CA . LYS A 1 232 ? 16.234 43.406 19.688 1 95.69 232 LYS A CA 1
ATOM 1851 C C . LYS A 1 232 ? 17.438 44.031 20.375 1 95.69 232 LYS A C 1
ATOM 1853 O O . LYS A 1 232 ? 18.469 44.312 19.734 1 95.69 232 LYS A O 1
ATOM 1858 N N . LYS A 1 233 ? 17.25 44.25 21.562 1 95.94 233 LYS A N 1
ATOM 1859 C CA . LYS A 1 233 ? 18.297 44.906 22.328 1 95.94 233 LYS A CA 1
ATOM 1860 C C . LYS A 1 233 ? 19.531 44.031 22.469 1 95.94 233 LYS A C 1
ATOM 1862 O O . LYS A 1 233 ? 20.656 44.469 22.266 1 95.94 233 LYS A O 1
ATOM 1867 N N . VAL A 1 234 ? 19.312 42.781 22.797 1 96.56 234 VAL A N 1
ATOM 1868 C CA . VAL A 1 234 ? 20.391 41.844 23.062 1 96.56 234 VAL A CA 1
ATOM 1869 C C . VAL A 1 234 ? 21.203 41.625 21.781 1 96.56 234 VAL A C 1
ATOM 1871 O O . VAL A 1 234 ? 22.422 41.531 21.812 1 96.56 234 VAL A O 1
ATOM 1874 N N . PHE A 1 235 ? 20.516 41.594 20.625 1 96.38 235 PHE A N 1
ATOM 1875 C CA . PHE A 1 235 ? 21.188 41.188 19.391 1 96.38 235 PHE A CA 1
ATOM 1876 C C . PHE A 1 235 ? 21.422 42.375 18.469 1 96.38 235 PHE A C 1
ATOM 1878 O O . PHE A 1 235 ? 21.844 42.188 17.328 1 96.38 235 PHE A O 1
ATOM 1885 N N . LYS A 1 236 ? 21.172 43.562 18.812 1 92.94 236 LYS A N 1
ATOM 1886 C CA . LYS A 1 236 ? 21.172 44.781 18 1 92.94 236 LYS A CA 1
ATOM 1887 C C . LYS A 1 236 ? 22.484 44.938 17.25 1 92.94 236 LYS A C 1
ATOM 1889 O O . LYS A 1 236 ? 22.5 45.375 16.094 1 92.94 236 LYS A O 1
ATOM 1894 N N . ASP A 1 237 ? 23.578 44.594 17.844 1 93.56 237 ASP A N 1
ATOM 1895 C CA . ASP A 1 237 ? 24.875 44.875 17.25 1 93.56 237 ASP A CA 1
ATOM 1896 C C . ASP A 1 237 ? 25.391 43.656 16.453 1 93.56 237 ASP A C 1
ATOM 1898 O O . ASP A 1 237 ? 26.453 43.719 15.852 1 93.56 237 ASP A O 1
ATOM 1902 N N . SER A 1 238 ? 24.594 42.625 16.484 1 94.31 238 SER A N 1
ATOM 1903 C CA . SER A 1 238 ? 25.141 41.375 15.93 1 94.31 238 SER A CA 1
ATOM 1904 C C . SER A 1 238 ? 24.297 40.875 14.758 1 94.31 238 SER A C 1
ATOM 1906 O O . SER A 1 238 ? 24.75 40.031 13.984 1 94.31 238 SER A O 1
ATOM 1908 N N . CYS A 1 239 ? 23.078 41.312 14.594 1 93.06 239 CYS A N 1
ATOM 1909 C CA . CYS A 1 239 ? 22.25 40.812 13.516 1 93.06 239 CYS A CA 1
ATOM 1910 C C . CYS A 1 239 ? 21.203 41.844 13.102 1 93.06 239 CYS A C 1
ATOM 1912 O O . CYS A 1 239 ? 20.969 42.812 13.82 1 93.06 239 CYS A O 1
ATOM 1914 N N . GLU A 1 240 ? 20.75 41.781 11.789 1 91.94 240 GLU A N 1
ATOM 1915 C CA . GLU A 1 240 ? 19.516 42.438 11.375 1 91.94 240 GLU A CA 1
ATOM 1916 C C . GLU A 1 240 ? 18.297 41.75 11.992 1 91.94 240 GLU A C 1
ATOM 1918 O O . GLU A 1 240 ? 18.031 40.562 11.703 1 91.94 240 GLU A O 1
ATOM 1923 N N . ILE A 1 241 ? 17.641 42.406 12.898 1 87.38 241 ILE A N 1
ATOM 1924 C CA . ILE A 1 241 ? 16.562 41.781 13.648 1 87.38 241 ILE A CA 1
ATOM 1925 C C . ILE A 1 241 ? 15.516 42.844 14.016 1 87.38 241 ILE A C 1
ATOM 1927 O O . ILE A 1 241 ? 15.844 44 14.188 1 87.38 241 ILE A O 1
ATOM 1931 N N . GLY A 1 242 ? 14.281 42.406 14.055 1 73.75 242 GLY A N 1
ATOM 1932 C CA . GLY A 1 242 ? 13.242 43.156 14.727 1 73.75 242 GLY A CA 1
ATOM 1933 C C . GLY A 1 242 ? 12.57 44.188 13.836 1 73.75 242 GLY A C 1
ATOM 1934 O O . GLY A 1 242 ? 11.781 45.031 14.305 1 73.75 242 GLY A O 1
ATOM 1935 N N . THR A 1 243 ? 12.953 44.125 12.586 1 82.31 243 THR A N 1
ATOM 1936 C CA . THR A 1 243 ? 12.203 45 11.68 1 82.31 243 THR A CA 1
ATOM 1937 C C . THR A 1 243 ? 10.828 44.406 11.383 1 82.31 243 THR A C 1
ATOM 1939 O O . THR A 1 243 ? 10.586 43.219 11.641 1 82.31 243 THR A O 1
ATOM 1942 N N . GLU A 1 244 ? 9.961 45.25 11.031 1 81.12 244 GLU A N 1
ATOM 1943 C CA . GLU A 1 244 ? 8.594 44.844 10.766 1 81.12 244 GLU A CA 1
ATOM 1944 C C . GLU A 1 244 ? 8.562 43.719 9.734 1 81.12 244 GLU A C 1
ATOM 1946 O O . GLU A 1 244 ? 7.746 42.781 9.836 1 81.12 244 GLU A O 1
ATOM 1951 N N . ASP A 1 245 ? 9.391 43.75 8.883 1 87.94 245 ASP A N 1
ATOM 1952 C CA . ASP A 1 245 ? 9.414 42.781 7.801 1 87.94 245 ASP A CA 1
ATOM 1953 C C . ASP A 1 245 ? 10.023 41.469 8.273 1 87.94 245 ASP A C 1
ATOM 1955 O O . ASP A 1 245 ? 9.914 40.438 7.586 1 87.94 245 ASP A O 1
ATOM 1959 N N . LEU A 1 246 ? 10.531 41.469 9.453 1 92.5 246 LEU A N 1
ATOM 1960 C CA . LEU A 1 246 ? 11.18 40.281 9.977 1 92.5 246 LEU A CA 1
ATOM 1961 C C . LEU A 1 246 ? 10.422 39.719 11.188 1 92.5 246 LEU A C 1
ATOM 1963 O O . LEU A 1 246 ? 10.977 38.969 11.992 1 92.5 246 LEU A O 1
ATOM 1967 N N . THR A 1 247 ? 9.273 40.188 11.391 1 94.94 247 THR A N 1
ATOM 1968 C CA . THR A 1 247 ? 8.5 39.75 12.547 1 94.94 247 THR A CA 1
ATOM 1969 C C . THR A 1 247 ? 7.098 39.312 12.125 1 94.94 247 THR A C 1
ATOM 1971 O O . THR A 1 247 ? 6.426 40.031 11.375 1 94.94 247 THR A O 1
ATOM 1974 N N . LEU A 1 248 ? 6.695 38.188 12.531 1 96.81 248 LEU A N 1
ATOM 1975 C CA . LEU A 1 248 ? 5.328 37.688 12.383 1 96.81 248 LEU A CA 1
ATOM 1976 C C . LEU A 1 248 ? 4.652 37.531 13.742 1 96.81 248 LEU A C 1
ATOM 1978 O O . LEU A 1 248 ? 5.211 36.938 14.656 1 96.81 248 LEU A O 1
ATOM 1982 N N . GLN A 1 249 ? 3.486 38.125 13.867 1 96.38 249 GLN A N 1
ATOM 1983 C CA . GLN A 1 249 ? 2.75 38.062 15.125 1 96.38 249 GLN A CA 1
ATOM 1984 C C . GLN A 1 249 ? 1.457 37.281 14.969 1 96.38 249 GLN A C 1
ATOM 1986 O O . GLN A 1 249 ? 0.732 37.438 13.984 1 96.38 249 GLN A O 1
ATOM 1991 N N . GLY A 1 250 ? 1.276 36.375 15.875 1 97.12 250 GLY A N 1
ATOM 1992 C CA . GLY A 1 250 ? 0.038 35.594 15.961 1 97.12 250 GLY A CA 1
ATOM 1993 C C . GLY A 1 250 ? -0.662 35.75 17.297 1 97.12 250 GLY A C 1
ATOM 1994 O O . GLY A 1 250 ? -0.038 36.125 18.297 1 97.12 250 GLY A O 1
ATOM 1995 N N . ASN A 1 251 ? -1.978 35.5 17.281 1 95.44 251 ASN A N 1
ATOM 1996 C CA . ASN A 1 251 ? -2.811 35.562 18.484 1 95.44 251 ASN A CA 1
ATOM 1997 C C . ASN A 1 251 ? -3.887 34.469 18.469 1 95.44 251 ASN A C 1
ATOM 1999 O O . ASN A 1 251 ? -4.508 34.219 17.422 1 95.44 251 ASN A O 1
ATOM 2003 N N . ALA A 1 252 ? -4.039 33.875 19.672 1 93.19 252 ALA A N 1
ATOM 2004 C CA . ALA A 1 252 ? -5.219 33.031 19.797 1 93.19 252 ALA A CA 1
ATOM 2005 C C . ALA A 1 252 ? -6.5 33.812 19.531 1 93.19 252 ALA A C 1
ATOM 2007 O O . ALA A 1 252 ? -6.586 35 19.875 1 93.19 252 ALA A O 1
ATOM 2008 N N . ARG A 1 253 ? -7.445 33.188 18.953 1 94.12 253 ARG A N 1
ATOM 2009 C CA . ARG A 1 253 ? -8.719 33.875 18.703 1 94.12 253 ARG A CA 1
ATOM 2010 C C . ARG A 1 253 ? -9.484 34.094 20 1 94.12 253 ARG A C 1
ATOM 2012 O O . ARG A 1 253 ? -9.273 33.406 20.984 1 94.12 253 ARG A O 1
ATOM 2019 N N . PRO A 1 254 ? -10.359 35.031 19.969 1 90.19 254 PRO A N 1
ATOM 2020 C CA . PRO A 1 254 ? -10.984 35.438 21.234 1 90.19 254 PRO A CA 1
ATOM 2021 C C . PRO A 1 254 ? -12.188 34.562 21.609 1 90.19 254 PRO A C 1
ATOM 2023 O O . PRO A 1 254 ? -12.773 33.906 20.734 1 90.19 254 PRO A O 1
ATOM 2026 N N . ASN A 1 255 ? -12.414 34.469 22.828 1 85.12 255 ASN A N 1
ATOM 2027 C CA . ASN A 1 255 ? -13.656 33.969 23.406 1 85.12 255 ASN A CA 1
ATOM 2028 C C . ASN A 1 255 ? -13.953 32.531 22.953 1 85.12 255 ASN A C 1
ATOM 2030 O O . ASN A 1 255 ? -13.102 31.656 23.078 1 85.12 255 ASN A O 1
ATOM 2034 N N . GLN A 1 256 ? -15.125 32.438 22.297 1 83.12 256 GLN A N 1
ATOM 2035 C CA . GLN A 1 256 ? -15.609 31.109 21.938 1 83.12 256 GLN A CA 1
ATOM 2036 C C . GLN A 1 256 ? -14.742 30.484 20.844 1 83.12 256 GLN A C 1
ATOM 2038 O O . GLN A 1 256 ? -14.797 29.266 20.625 1 83.12 256 GLN A O 1
ATOM 2043 N N . TYR A 1 257 ? -13.891 31.281 20.266 1 90.81 257 TYR A N 1
ATOM 2044 C CA . TYR A 1 257 ? -13.086 30.781 19.156 1 90.81 257 TYR A CA 1
ATOM 2045 C C . TYR A 1 257 ? -11.68 30.422 19.609 1 90.81 257 TYR A C 1
ATOM 2047 O O . TYR A 1 257 ? -10.828 30.062 18.797 1 90.81 257 TYR A O 1
ATOM 2055 N N . ARG A 1 258 ? -11.461 30.531 20.938 1 88.31 258 ARG A N 1
ATOM 2056 C CA . ARG A 1 258 ? -10.164 30.094 21.438 1 88.31 258 ARG A CA 1
ATOM 2057 C C . ARG A 1 258 ? -9.883 28.641 21.047 1 88.31 258 ARG A C 1
ATOM 2059 O O . ARG A 1 258 ? -10.742 27.781 21.203 1 88.31 258 ARG A O 1
ATOM 2066 N N . GLY A 1 259 ? -8.727 28.484 20.5 1 90.44 259 GLY A N 1
ATOM 2067 C CA . GLY A 1 259 ? -8.336 27.156 20.094 1 90.44 259 GLY A CA 1
ATOM 2068 C C . GLY A 1 259 ? -8.773 26.812 18.672 1 90.44 259 GLY A C 1
ATOM 2069 O O . GLY A 1 259 ? -8.391 25.766 18.141 1 90.44 259 GLY A O 1
ATOM 2070 N N . HIS A 1 260 ? -9.539 27.656 18.109 1 95.31 260 HIS A N 1
ATOM 2071 C CA . HIS A 1 260 ? -10.016 27.422 16.75 1 95.31 260 HIS A CA 1
ATOM 2072 C C . HIS A 1 260 ? -9.188 28.203 15.727 1 95.31 260 HIS A C 1
ATOM 2074 O O . HIS A 1 260 ? -8.672 29.281 16.031 1 95.31 260 HIS A O 1
ATOM 2080 N N . GLU A 1 261 ? -9.023 27.625 14.555 1 96.5 261 GLU A N 1
ATOM 2081 C CA . GLU A 1 261 ? -8.469 28.375 13.438 1 96.5 261 GLU A CA 1
ATOM 2082 C C . GLU A 1 261 ? -9.547 29.141 12.695 1 96.5 261 GLU A C 1
ATOM 2084 O O . GLU A 1 261 ? -10.719 29.125 13.094 1 96.5 261 GLU A O 1
ATOM 2089 N N . HIS A 1 262 ? -9.258 29.891 11.727 1 97.56 262 HIS A N 1
ATOM 2090 C CA . HIS A 1 262 ? -10.133 30.922 11.195 1 97.56 262 HIS A CA 1
ATOM 2091 C C . HIS A 1 262 ? -11.305 30.328 10.422 1 97.56 262 HIS A C 1
ATOM 2093 O O . HIS A 1 262 ? -12.32 30.984 10.211 1 97.56 262 HIS A O 1
ATOM 2099 N N . PHE A 1 263 ? -11.25 29.094 9.898 1 97.62 263 PHE A N 1
ATOM 2100 C CA . PHE A 1 263 ? -12.398 28.438 9.289 1 97.62 263 PHE A CA 1
ATOM 2101 C C . PHE A 1 263 ? -13.391 28 10.352 1 97.62 263 PHE A C 1
ATOM 2103 O O . PHE A 1 263 ? -14.523 27.609 10.039 1 97.62 263 PHE A O 1
ATOM 2110 N N . GLY A 1 264 ? -12.906 27.984 11.609 1 96.81 264 GLY A N 1
ATOM 2111 C CA . GLY A 1 264 ? -13.805 27.734 12.727 1 96.81 264 GLY A CA 1
ATOM 2112 C C . GLY A 1 264 ? -13.586 26.391 13.375 1 96.81 264 GLY A C 1
ATOM 2113 O O . GLY A 1 264 ? -14.234 26.062 14.367 1 96.81 264 GLY A O 1
ATOM 2114 N N . PHE A 1 265 ? -12.68 25.641 12.891 1 97 265 PHE A N 1
ATOM 2115 C CA . PHE A 1 265 ? -12.477 24.281 13.406 1 97 265 PHE A CA 1
ATOM 2116 C C . PHE A 1 265 ? -11.539 24.297 14.602 1 97 265 PHE A C 1
ATOM 2118 O O . PHE A 1 265 ? -10.57 25.062 14.633 1 97 265 PHE A O 1
ATOM 2125 N N . LEU A 1 266 ? -11.836 23.422 15.578 1 94.31 266 LEU A N 1
ATOM 2126 C CA . LEU A 1 266 ? -10.914 23.219 16.688 1 94.31 266 LEU A CA 1
ATOM 2127 C C . LEU A 1 266 ? -9.578 22.656 16.203 1 94.31 266 LEU A C 1
ATOM 2129 O O . LEU A 1 266 ? -9.555 21.719 15.414 1 94.31 266 LEU A O 1
ATOM 2133 N N . ASP A 1 267 ? -8.539 23.25 16.594 1 89.12 267 ASP A N 1
ATOM 2134 C CA . ASP A 1 267 ? -7.203 22.859 16.156 1 89.12 267 ASP A CA 1
ATOM 2135 C C . ASP A 1 267 ? -6.426 22.203 17.297 1 89.12 267 ASP A C 1
ATOM 2137 O O . ASP A 1 267 ? -6.766 22.359 18.469 1 89.12 267 ASP A O 1
ATOM 2141 N N . GLY A 1 268 ? -5.469 21.312 16.938 1 86.94 268 GLY A N 1
ATOM 2142 C CA . GLY A 1 268 ? -4.52 20.75 17.891 1 86.94 268 GLY A CA 1
ATOM 2143 C C . GLY A 1 268 ? -5.062 19.547 18.641 1 86.94 268 GLY A C 1
ATOM 2144 O O . GLY A 1 268 ? -4.535 19.172 19.688 1 86.94 268 GLY A O 1
ATOM 2145 N N . VAL A 1 269 ? -6.023 18.906 18.172 1 87.75 269 VAL A N 1
ATOM 2146 C CA . VAL A 1 269 ? -6.691 17.797 18.859 1 87.75 269 VAL A CA 1
ATOM 2147 C C . VAL A 1 269 ? -5.832 16.547 18.781 1 87.75 269 VAL A C 1
ATOM 2149 O O . VAL A 1 269 ? -5.707 15.805 19.766 1 87.75 269 VAL A O 1
ATOM 2152 N N . SER A 1 270 ? -5.227 16.281 17.672 1 90.88 270 SER A N 1
ATOM 2153 C CA . SER A 1 270 ? -4.578 15 17.438 1 90.88 270 SER A CA 1
ATOM 2154 C C . SER A 1 270 ? -3.061 15.125 17.531 1 90.88 270 SER A C 1
ATOM 2156 O O . SER A 1 270 ? -2.34 14.625 16.656 1 90.88 270 SER A O 1
ATOM 2158 N N . GLN A 1 271 ? -2.605 15.719 18.594 1 93.44 271 GLN A N 1
ATOM 2159 C CA . GLN A 1 271 ? -1.176 15.711 18.875 1 93.44 271 GLN A CA 1
ATOM 2160 C C . GLN A 1 271 ? -0.681 14.305 19.188 1 93.44 271 GLN A C 1
ATOM 2162 O O . GLN A 1 271 ? -1.407 13.5 19.781 1 93.44 271 GLN A O 1
ATOM 2167 N N . PRO A 1 272 ? 0.538 13.977 18.781 1 95.62 272 PRO A N 1
ATOM 2168 C CA . PRO A 1 272 ? 1.08 12.688 19.219 1 95.62 272 PRO A CA 1
ATOM 2169 C C . PRO A 1 272 ? 1.476 12.68 20.688 1 95.62 272 PRO A C 1
ATOM 2171 O O . PRO A 1 272 ? 1.712 13.742 21.281 1 95.62 272 PRO A O 1
ATOM 2174 N N . SER A 1 273 ? 1.439 11.539 21.297 1 96.12 273 SER A N 1
ATOM 2175 C CA . SER A 1 273 ? 1.976 11.344 22.641 1 96.12 273 SER A CA 1
ATOM 2176 C C . SER A 1 273 ? 3.348 10.672 22.594 1 96.12 273 SER A C 1
ATOM 2178 O O . SER A 1 273 ? 3.498 9.594 22.016 1 96.12 273 SER A O 1
ATOM 2180 N N . ILE A 1 274 ? 4.285 11.32 23.125 1 96.94 274 ILE A N 1
ATOM 2181 C CA . ILE A 1 274 ? 5.641 10.789 23.094 1 96.94 274 ILE A CA 1
ATOM 2182 C C . ILE A 1 274 ? 5.82 9.789 24.25 1 96.94 274 ILE A C 1
ATOM 2184 O O . ILE A 1 274 ? 5.688 10.148 25.422 1 96.94 274 ILE A O 1
ATOM 2188 N N . ARG A 1 275 ? 6.16 8.562 23.906 1 95.94 275 ARG A N 1
ATOM 2189 C CA . ARG A 1 275 ? 6.273 7.469 24.859 1 95.94 275 ARG A CA 1
ATOM 2190 C C . ARG A 1 275 ? 7.262 7.812 25.969 1 95.94 275 ARG A C 1
ATOM 2192 O O . ARG A 1 275 ? 8.352 8.328 25.703 1 95.94 275 ARG A O 1
ATOM 2199 N N . ASP A 1 276 ? 6.84 7.68 27.203 1 95.5 276 ASP A N 1
ATOM 2200 C CA . ASP A 1 276 ? 7.641 7.797 28.406 1 95.5 276 ASP A CA 1
ATOM 2201 C C . ASP A 1 276 ? 7.93 9.258 28.734 1 95.5 276 ASP A C 1
ATOM 2203 O O . ASP A 1 276 ? 8.633 9.562 29.703 1 95.5 276 ASP A O 1
ATOM 2207 N N . ILE A 1 277 ? 7.43 10.188 27.984 1 96.06 277 ILE A N 1
ATOM 2208 C CA . ILE A 1 277 ? 7.508 11.609 28.281 1 96.06 277 ILE A CA 1
ATOM 2209 C C . ILE A 1 277 ? 6.117 12.148 28.625 1 96.06 277 ILE A C 1
ATOM 2211 O O . ILE A 1 277 ? 5.973 13.047 29.453 1 96.06 277 ILE A O 1
ATOM 2215 N N . GLU A 1 278 ? 5.137 11.547 27.969 1 95.31 278 GLU A N 1
ATOM 2216 C CA . GLU A 1 278 ? 3.748 11.961 28.141 1 95.31 278 GLU A CA 1
ATOM 2217 C C . GLU A 1 278 ? 2.85 10.766 28.453 1 95.31 278 GLU A C 1
ATOM 2219 O O . GLU A 1 278 ? 3.195 9.625 28.125 1 95.31 278 GLU A O 1
ATOM 2224 N N . HIS A 1 279 ? 1.747 11.062 29.078 1 92.81 279 HIS A N 1
ATOM 2225 C CA . HIS A 1 279 ? 0.675 10.086 29.219 1 92.81 279 HIS A CA 1
ATOM 2226 C C . HIS A 1 279 ? -0.31 10.172 28.062 1 92.81 279 HIS A C 1
ATOM 2228 O O . HIS A 1 279 ? -0.914 11.219 27.828 1 92.81 279 HIS A O 1
ATOM 2234 N N . PRO A 1 280 ? -0.476 9.07 27.391 1 94 280 PRO A N 1
ATOM 2235 C CA . PRO A 1 280 ? -1.363 9.117 26.234 1 94 280 PRO A CA 1
ATOM 2236 C C . PRO A 1 280 ? -2.838 9.203 26.625 1 94 280 PRO A C 1
ATOM 2238 O O . PRO A 1 280 ? -3.258 8.594 27.609 1 94 280 PRO A O 1
ATOM 2241 N N . LEU A 1 281 ? -3.605 9.945 25.891 1 94 281 LEU A N 1
ATOM 2242 C CA . LEU A 1 281 ? -5.062 9.953 25.938 1 94 281 LEU A CA 1
ATOM 2243 C C . LEU A 1 281 ? -5.645 8.906 24.984 1 94 281 LEU A C 1
ATOM 2245 O O . LEU A 1 281 ? -4.961 8.445 24.078 1 94 281 LEU A O 1
ATOM 2249 N N . PRO A 1 282 ? -6.902 8.508 25.25 1 94.5 282 PRO A N 1
ATOM 2250 C CA . PRO A 1 282 ? -7.5 7.5 24.359 1 94.5 282 PRO A CA 1
ATOM 2251 C C . PRO A 1 282 ? -7.477 7.918 22.891 1 94.5 282 PRO A C 1
ATOM 2253 O O . PRO A 1 282 ? -7.836 9.055 22.562 1 94.5 282 PRO A O 1
ATOM 2256 N N . GLY A 1 283 ? -6.969 7.004 22.031 1 93.81 283 GLY A N 1
ATOM 2257 C CA . GLY A 1 283 ? -7.004 7.223 20.594 1 93.81 283 GLY A CA 1
ATOM 2258 C C . GLY A 1 283 ? -5.809 8 20.078 1 93.81 283 GLY A C 1
ATOM 2259 O O . GLY A 1 283 ? -5.625 8.141 18.859 1 93.81 283 GLY A O 1
ATOM 2260 N N . GLN A 1 284 ? -4.977 8.445 20.953 1 93.88 284 GLN A N 1
ATOM 2261 C CA . GLN A 1 284 ? -3.818 9.242 20.547 1 93.88 284 GLN A CA 1
ATOM 2262 C C . GLN A 1 284 ? -2.729 8.367 19.938 1 93.88 284 GLN A C 1
ATOM 2264 O O . GLN A 1 284 ? -2.475 7.262 20.422 1 93.88 284 GLN A O 1
ATOM 2269 N N . THR A 1 285 ? -2.098 8.836 18.875 1 94.69 285 THR A N 1
ATOM 2270 C CA . THR A 1 285 ? -0.941 8.148 18.312 1 94.69 285 THR A CA 1
ATOM 2271 C C . THR A 1 285 ? 0.253 8.242 19.25 1 94.69 285 THR A C 1
ATOM 2273 O O . THR A 1 285 ? 0.626 9.336 19.688 1 94.69 285 THR A O 1
ATOM 2276 N N . GLU A 1 286 ? 0.792 7.156 19.594 1 95.81 286 GLU A N 1
ATOM 2277 C CA . GLU A 1 286 ? 1.989 7.121 20.422 1 95.81 286 GLU A CA 1
ATOM 2278 C C . GLU A 1 286 ? 3.25 6.984 19.578 1 95.81 286 GLU A C 1
ATOM 2280 O O . GLU A 1 286 ? 3.289 6.18 18.641 1 95.81 286 GLU A O 1
ATOM 2285 N N . VAL A 1 287 ? 4.219 7.781 19.891 1 96.81 287 VAL A N 1
ATOM 2286 C CA . VAL A 1 287 ? 5.441 7.738 19.094 1 96.81 287 VAL A CA 1
ATOM 2287 C C . VAL A 1 287 ? 6.656 7.652 20.016 1 96.81 287 VAL A C 1
ATOM 2289 O O . VAL A 1 287 ? 6.598 8.078 21.172 1 96.81 287 VAL A O 1
ATOM 2292 N N . ASP A 1 288 ? 7.754 7.09 19.516 1 96.62 288 ASP A N 1
ATOM 2293 C CA . ASP A 1 288 ? 9.023 7.102 20.234 1 96.62 288 ASP A CA 1
ATOM 2294 C C . ASP A 1 288 ? 9.664 8.484 20.188 1 96.62 288 ASP A C 1
ATOM 2296 O O . ASP A 1 288 ? 9.383 9.273 19.281 1 96.62 288 ASP A O 1
ATOM 2300 N N . ALA A 1 289 ? 10.445 8.789 21.109 1 97.44 289 ALA A N 1
ATOM 2301 C CA . ALA A 1 289 ? 11.008 10.125 21.281 1 97.44 289 ALA A CA 1
ATOM 2302 C C . ALA A 1 289 ? 11.758 10.57 20.031 1 97.44 289 ALA A C 1
ATOM 2304 O O . ALA A 1 289 ? 11.727 11.75 19.672 1 97.44 289 ALA A O 1
ATOM 2305 N N . GLY A 1 290 ? 12.352 9.602 19.359 1 97.62 290 GLY A N 1
ATOM 2306 C CA . GLY A 1 290 ? 13.203 9.938 18.234 1 97.62 290 GLY A CA 1
ATOM 2307 C C . GLY A 1 290 ? 12.414 10.398 17.016 1 97.62 290 GLY A C 1
ATOM 2308 O O . GLY A 1 290 ? 12.984 10.938 16.062 1 97.62 290 GLY A O 1
ATOM 2309 N N . VAL A 1 291 ? 11.125 10.211 17.031 1 97.75 291 VAL A N 1
ATOM 2310 C CA . VAL A 1 291 ? 10.281 10.742 15.969 1 97.75 291 VAL A CA 1
ATOM 2311 C C . VAL A 1 291 ? 10.312 12.273 16 1 97.75 291 VAL A C 1
ATOM 2313 O O . VAL A 1 291 ? 10.25 12.922 14.953 1 97.75 291 VAL A O 1
ATOM 2316 N N . ILE A 1 292 ? 10.539 12.805 17.188 1 98.31 292 ILE A N 1
ATOM 2317 C CA . ILE A 1 292 ? 10.469 14.25 17.375 1 98.31 292 ILE A CA 1
ATOM 2318 C C . ILE A 1 292 ? 11.859 14.805 17.656 1 98.31 292 ILE A C 1
ATOM 2320 O O . ILE A 1 292 ? 12.211 15.898 17.203 1 98.31 292 ILE A O 1
ATOM 2324 N N . VAL A 1 293 ? 12.633 14.07 18.375 1 98.44 293 VAL A N 1
ATOM 2325 C CA . VAL A 1 293 ? 13.922 14.57 18.859 1 98.44 293 VAL A CA 1
ATOM 2326 C C . VAL A 1 293 ? 15.055 13.719 18.281 1 98.44 293 VAL A C 1
ATOM 2328 O O . VAL A 1 293 ? 15.047 12.492 18.438 1 98.44 293 VAL A O 1
ATOM 2331 N N . MET A 1 294 ? 16.047 14.359 17.75 1 98.19 294 MET A N 1
ATOM 2332 C CA . MET A 1 294 ? 17.141 13.68 17.062 1 98.19 294 MET A CA 1
ATOM 2333 C C . MET A 1 294 ? 17.969 12.852 18.047 1 98.19 294 MET A C 1
ATOM 2335 O O . MET A 1 294 ? 18.203 13.281 19.172 1 98.19 294 MET A O 1
ATOM 2339 N N . GLY A 1 295 ? 18.422 11.672 17.578 1 96.69 295 GLY A N 1
ATOM 2340 C CA . GLY A 1 295 ? 19.406 10.891 18.297 1 96.69 295 GLY A CA 1
ATOM 2341 C C . GLY A 1 295 ? 18.797 9.914 19.281 1 96.69 295 GLY A C 1
ATOM 2342 O O . GLY A 1 295 ? 19.5 9.289 20.062 1 96.69 295 GLY A O 1
ATOM 2343 N N . TYR A 1 296 ? 17.5 9.758 19.281 1 96.62 296 TYR A N 1
ATOM 2344 C CA . TYR A 1 296 ? 16.797 8.836 20.156 1 96.62 296 TYR A CA 1
ATOM 2345 C C . TYR A 1 296 ? 16.031 7.793 19.359 1 96.62 296 TYR A C 1
ATOM 2347 O O . TYR A 1 296 ? 15.875 7.926 18.141 1 96.62 296 TYR A O 1
ATOM 2355 N N . PRO A 1 297 ? 15.578 6.703 20.047 1 94.5 297 PRO A N 1
ATOM 2356 C CA . PRO A 1 297 ? 14.844 5.672 19.312 1 94.5 297 PRO A CA 1
ATOM 2357 C C . PRO A 1 297 ? 13.648 6.234 18.547 1 94.5 297 PRO A C 1
ATOM 2359 O O . PRO A 1 297 ? 12.852 6.988 19.094 1 94.5 297 PRO A O 1
ATOM 2362 N N . GLY A 1 298 ? 13.578 5.863 17.266 1 93.31 298 GLY A N 1
ATOM 2363 C CA . GLY A 1 298 ? 12.539 6.383 16.391 1 93.31 298 GLY A CA 1
ATOM 2364 C C . GLY A 1 298 ? 13.062 7.355 15.352 1 93.31 298 GLY A C 1
ATOM 2365 O O . GLY A 1 298 ? 12.391 7.633 14.359 1 93.31 298 GLY A O 1
ATOM 2366 N N . ASP A 1 299 ? 14.289 7.863 15.633 1 95.06 299 ASP A N 1
ATOM 2367 C CA . ASP A 1 299 ? 14.984 8.695 14.648 1 95.06 299 ASP A CA 1
ATOM 2368 C C . ASP A 1 299 ? 15.289 7.914 13.375 1 95.06 299 ASP A C 1
ATOM 2370 O O . ASP A 1 299 ? 15.914 6.848 13.43 1 95.06 299 ASP A O 1
ATOM 2374 N N . THR A 1 300 ? 14.93 8.406 12.234 1 89.44 300 THR A N 1
ATOM 2375 C CA . THR A 1 300 ? 15.086 7.688 10.977 1 89.44 300 THR A CA 1
ATOM 2376 C C . THR A 1 300 ? 16.531 7.715 10.508 1 89.44 300 THR A C 1
ATOM 2378 O O . THR A 1 300 ? 16.938 6.926 9.648 1 89.44 300 THR A O 1
ATOM 2381 N N . VAL A 1 301 ? 17.281 8.703 11 1 90.38 301 VAL A N 1
ATOM 2382 C CA . VAL A 1 301 ? 18.703 8.766 10.672 1 90.38 301 VAL A CA 1
ATOM 2383 C C . VAL A 1 301 ? 19.5 7.867 11.625 1 90.38 301 VAL A C 1
ATOM 2385 O O . VAL A 1 301 ? 19.391 8 12.844 1 90.38 301 VAL A O 1
ATOM 2388 N N . PRO A 1 302 ? 20.25 6.945 11.031 1 86.12 302 PRO A N 1
ATOM 2389 C CA . PRO A 1 302 ? 21.047 6.074 11.891 1 86.12 302 PRO A CA 1
ATOM 2390 C C . PRO A 1 302 ? 22 6.852 12.805 1 86.12 302 PRO A C 1
ATOM 2392 O O . PRO A 1 302 ? 22.516 7.898 12.406 1 86.12 302 PRO A O 1
ATOM 2395 N N . LYS A 1 303 ? 22.281 6.305 13.883 1 85.56 303 LYS A N 1
ATOM 2396 C CA . LYS A 1 303 ? 23.125 6.93 14.891 1 85.56 303 LYS A CA 1
ATOM 2397 C C . LYS A 1 303 ? 24.5 7.281 14.32 1 85.56 303 LYS A C 1
ATOM 2399 O O . LYS A 1 303 ? 25.078 8.312 14.664 1 85.56 303 LYS A O 1
ATOM 2404 N N . SER A 1 304 ? 24.984 6.449 13.383 1 84.56 304 SER A N 1
ATOM 2405 C CA . SER A 1 304 ? 26.312 6.648 12.805 1 84.56 304 SER A CA 1
ATOM 2406 C C . SER A 1 304 ? 26.328 7.867 11.891 1 84.56 304 SER A C 1
ATOM 2408 O O . SER A 1 304 ? 27.391 8.43 11.617 1 84.56 304 SER A O 1
ATOM 2410 N N . LYS A 1 305 ? 25.203 8.375 11.531 1 87.25 305 LYS A N 1
ATOM 2411 C CA . LYS A 1 305 ? 25.125 9.477 10.578 1 87.25 305 LYS A CA 1
ATOM 2412 C C . LYS A 1 305 ? 24.625 10.75 11.258 1 87.25 305 LYS A C 1
ATOM 2414 O O . LYS A 1 305 ? 24.5 11.789 10.609 1 87.25 305 LYS A O 1
ATOM 2419 N N . ARG A 1 306 ? 24.297 10.742 12.555 1 91 306 ARG A N 1
ATOM 2420 C CA . ARG A 1 306 ? 23.906 11.891 13.367 1 91 306 ARG A CA 1
ATOM 2421 C C . ARG A 1 306 ? 25.078 12.422 14.18 1 91 306 ARG A C 1
ATOM 2423 O O . ARG A 1 306 ? 25.578 11.734 15.078 1 91 306 ARG A O 1
ATOM 2430 N N . PRO A 1 307 ? 25.547 13.625 13.828 1 94 307 PRO A N 1
ATOM 2431 C CA . PRO A 1 307 ? 26.625 14.156 14.656 1 94 307 PRO A CA 1
ATOM 2432 C C . PRO A 1 307 ? 26.203 14.359 16.109 1 94 307 PRO A C 1
ATOM 2434 O O . PRO A 1 307 ? 25.047 14.672 16.391 1 94 307 PRO A O 1
ATOM 2437 N N . GLU A 1 308 ? 27.109 14.344 16.984 1 93.94 308 GLU A N 1
ATOM 2438 C CA . GLU A 1 308 ? 26.844 14.43 18.422 1 93.94 308 GLU A CA 1
ATOM 2439 C C . GLU A 1 308 ? 26.203 15.766 18.781 1 93.94 308 GLU A C 1
ATOM 2441 O O . GLU A 1 308 ? 25.344 15.82 19.656 1 93.94 308 GLU A O 1
ATOM 2446 N N . TRP A 1 309 ? 26.609 16.828 18.156 1 95.62 309 TRP A N 1
ATOM 2447 C CA . TRP A 1 309 ? 26.094 18.141 18.5 1 95.62 309 TRP A CA 1
ATOM 2448 C C . TRP A 1 309 ? 24.625 18.281 18.109 1 95.62 309 TRP A C 1
ATOM 2450 O O . TRP A 1 309 ? 23.938 19.172 18.578 1 95.62 309 TRP A O 1
ATOM 2460 N N . ALA A 1 310 ? 24.141 17.406 17.234 1 96.75 310 ALA A N 1
ATOM 2461 C CA . ALA A 1 310 ? 22.766 17.469 16.766 1 96.75 310 ALA A CA 1
ATOM 2462 C C . ALA A 1 310 ? 21.828 16.703 17.703 1 96.75 310 ALA A C 1
ATOM 2464 O O . ALA A 1 310 ? 20.609 16.875 17.641 1 96.75 310 ALA A O 1
ATOM 2465 N N . LYS A 1 311 ? 22.422 15.844 18.531 1 96.19 311 LYS A N 1
ATOM 2466 C CA . LYS A 1 311 ? 21.594 15.078 19.453 1 96.19 311 LYS A CA 1
ATOM 2467 C C . LYS A 1 311 ? 20.781 16 20.375 1 96.19 311 LYS A C 1
ATOM 2469 O O . LYS A 1 311 ? 21.312 16.969 20.906 1 96.19 311 LYS A O 1
ATOM 2474 N N . GLY A 1 312 ? 19.516 15.688 20.484 1 97.31 312 GLY A N 1
ATOM 2475 C CA . GLY A 1 312 ? 18.641 16.5 21.281 1 97.31 312 GLY A CA 1
ATOM 2476 C C . GLY A 1 312 ? 18.016 17.656 20.516 1 97.31 312 GLY A C 1
ATOM 2477 O O . GLY A 1 312 ? 17.156 18.359 21.031 1 97.31 312 GLY A O 1
ATOM 2478 N N . GLY A 1 313 ? 18.453 17.797 19.297 1 98.12 313 GLY A N 1
ATOM 2479 C CA . GLY A 1 313 ? 17.875 18.797 18.422 1 98.12 313 GLY A CA 1
ATOM 2480 C C . GLY A 1 313 ? 16.641 18.297 17.672 1 98.12 313 GLY A C 1
ATOM 2481 O O . GLY A 1 313 ? 16.172 17.188 17.922 1 98.12 313 GLY A O 1
ATOM 2482 N N . THR A 1 314 ? 16.047 19.125 16.891 1 98.69 314 THR A N 1
ATOM 2483 C CA . THR A 1 314 ? 14.898 18.781 16.047 1 98.69 314 THR A CA 1
ATOM 2484 C C . THR A 1 314 ? 14.805 19.734 14.859 1 98.69 314 THR A C 1
ATOM 2486 O O . THR A 1 314 ? 15.547 20.719 14.781 1 98.69 314 THR A O 1
ATOM 2489 N N . MET A 1 315 ? 14.062 19.328 13.883 1 98.75 315 MET A N 1
ATOM 2490 C CA . MET A 1 315 ? 13.719 20.219 12.781 1 98.75 315 MET A CA 1
ATOM 2491 C C . MET A 1 315 ? 12.445 21 13.086 1 98.75 315 MET A C 1
ATOM 2493 O O . MET A 1 315 ? 11.477 20.438 13.594 1 98.75 315 MET A O 1
ATOM 2497 N N . MET A 1 316 ? 12.516 22.25 12.797 1 98.88 316 MET A N 1
ATOM 2498 C CA . MET A 1 316 ? 11.383 23.156 12.938 1 98.88 316 MET A CA 1
ATOM 2499 C C . MET A 1 316 ? 10.938 23.688 11.57 1 98.88 316 MET A C 1
ATOM 2501 O O . MET A 1 316 ? 11.773 24.094 10.758 1 98.88 316 MET A O 1
ATOM 2505 N N . VAL A 1 317 ? 9.672 23.625 11.344 1 98.88 317 VAL A N 1
ATOM 2506 C CA . VAL A 1 317 ? 9.086 24.219 10.141 1 98.88 317 VAL A CA 1
ATOM 2507 C C . VAL A 1 317 ? 8.195 25.406 10.531 1 98.88 317 VAL A C 1
ATOM 2509 O O . VAL A 1 317 ? 7.336 25.281 11.406 1 98.88 317 VAL A O 1
ATOM 2512 N N . VAL A 1 318 ? 8.422 26.531 9.945 1 98.69 318 VAL A N 1
ATOM 2513 C CA . VAL A 1 318 ? 7.543 27.688 10.102 1 98.69 318 VAL A CA 1
ATOM 2514 C C . VAL A 1 318 ? 6.961 28.078 8.742 1 98.69 318 VAL A C 1
ATOM 2516 O O . VAL A 1 318 ? 7.695 28.234 7.762 1 98.69 318 VAL A O 1
ATOM 2519 N N . ARG A 1 319 ? 5.656 28.172 8.672 1 98.44 319 ARG A N 1
ATOM 2520 C CA . ARG A 1 319 ? 4.965 28.609 7.461 1 98.44 319 ARG A CA 1
ATOM 2521 C C . ARG A 1 319 ? 3.896 29.641 7.781 1 98.44 319 ARG A C 1
ATOM 2523 O O . ARG A 1 319 ? 3.277 29.594 8.844 1 98.44 319 ARG A O 1
ATOM 2530 N N . LYS A 1 320 ? 3.785 30.594 6.91 1 98.31 320 LYS A N 1
ATOM 2531 C CA . LYS A 1 320 ? 2.639 31.5 6.945 1 98.31 320 LYS A CA 1
ATOM 2532 C C . LYS A 1 320 ? 1.561 31.047 5.957 1 98.31 320 LYS A C 1
ATOM 2534 O O . LYS A 1 320 ? 1.762 31.109 4.742 1 98.31 320 LYS A O 1
ATOM 2539 N N . LEU A 1 321 ? 0.371 30.703 6.473 1 97.88 321 LEU A N 1
ATOM 2540 C CA . LEU A 1 321 ? -0.724 30.156 5.672 1 97.88 321 LEU A CA 1
ATOM 2541 C C . LEU A 1 321 ? -1.945 31.078 5.742 1 97.88 321 LEU A C 1
ATOM 2543 O O . LEU A 1 321 ? -2.617 31.141 6.773 1 97.88 321 LEU A O 1
ATOM 2547 N N . GLN A 1 322 ? -2.189 31.734 4.645 1 97.5 322 GLN A N 1
ATOM 2548 C CA . GLN A 1 322 ? -3.34 32.625 4.566 1 97.5 322 GLN A CA 1
ATOM 2549 C C . GLN A 1 322 ? -4.625 31.844 4.285 1 97.5 322 GLN A C 1
ATOM 2551 O O . GLN A 1 322 ? -4.633 30.922 3.465 1 97.5 322 GLN A O 1
ATOM 2556 N N . GLN A 1 323 ? -5.711 32.188 4.965 1 97.38 323 GLN A N 1
ATOM 2557 C CA . GLN A 1 323 ? -6.992 31.5 4.82 1 97.38 323 GLN A CA 1
ATOM 2558 C C . GLN A 1 323 ? -8.047 32.438 4.238 1 97.38 323 GLN A C 1
ATOM 2560 O O . GLN A 1 323 ? -8.297 33.531 4.777 1 97.38 323 GLN A O 1
ATOM 2565 N N . ASP A 1 324 ? -8.648 32.031 3.199 1 96.81 324 ASP A N 1
ATOM 2566 C CA . ASP A 1 324 ? -9.805 32.719 2.633 1 96.81 324 ASP A CA 1
ATOM 2567 C C . ASP A 1 324 ? -11.102 32.25 3.287 1 96.81 324 ASP A C 1
ATOM 2569 O O . ASP A 1 324 ? -11.812 31.406 2.732 1 96.81 324 ASP A O 1
ATOM 2573 N N . VAL A 1 325 ? -11.43 32.906 4.355 1 98.19 325 VAL A N 1
ATOM 2574 C CA . VAL A 1 325 ? -12.5 32.438 5.238 1 98.19 325 VAL A CA 1
ATOM 2575 C C . VAL A 1 325 ? -13.852 32.656 4.555 1 98.19 325 VAL A C 1
ATOM 2577 O O . VAL A 1 325 ? -14.711 31.766 4.59 1 98.19 325 VAL A O 1
ATOM 2580 N N . LEU A 1 326 ? -14.078 33.812 3.945 1 97.75 326 LEU A N 1
ATOM 2581 C CA . LEU A 1 326 ? -15.359 34.125 3.312 1 97.75 326 LEU A CA 1
ATOM 2582 C C . LEU A 1 326 ? -15.602 33.25 2.105 1 97.75 326 LEU A C 1
ATOM 2584 O O . LEU A 1 326 ? -16.719 32.75 1.9 1 97.75 326 LEU A O 1
ATOM 2588 N N . ALA A 1 327 ? -14.602 33 1.337 1 96.19 327 ALA A N 1
ATOM 2589 C CA . ALA A 1 327 ? -14.711 32.094 0.192 1 96.19 327 ALA A CA 1
ATOM 2590 C C . ALA A 1 327 ? -15.039 30.672 0.64 1 96.19 327 ALA A C 1
ATOM 2592 O O . ALA A 1 327 ? -15.844 29.984 0.005 1 96.19 327 ALA A O 1
ATOM 2593 N N . PHE A 1 328 ? -14.414 30.219 1.673 1 96.69 328 PHE A N 1
ATOM 2594 C CA . PHE A 1 328 ? -14.664 28.891 2.217 1 96.69 328 PHE A CA 1
ATOM 2595 C C . PHE A 1 328 ? -16.109 28.766 2.689 1 96.69 328 PHE A C 1
ATOM 2597 O O . PHE A 1 328 ? -16.781 27.781 2.377 1 96.69 328 PHE A O 1
ATOM 2604 N N . ASP A 1 329 ? -16.531 29.734 3.408 1 96.44 329 ASP A N 1
ATOM 2605 C CA . ASP A 1 329 ? -17.906 29.734 3.906 1 96.44 329 ASP A CA 1
ATOM 2606 C C . ASP A 1 329 ? -18.906 29.672 2.754 1 96.44 329 ASP A C 1
ATOM 2608 O O . ASP A 1 329 ? -19.875 28.906 2.801 1 96.44 329 ASP A O 1
ATOM 2612 N N . ALA A 1 330 ? -18.672 30.5 1.789 1 95.25 330 ALA A N 1
ATOM 2613 C CA . ALA A 1 330 ? -19.562 30.547 0.637 1 95.25 330 ALA A CA 1
ATOM 2614 C C . ALA A 1 330 ? -19.578 29.203 -0.095 1 95.25 330 ALA A C 1
ATOM 2616 O O . ALA A 1 330 ? -20.625 28.75 -0.571 1 95.25 330 ALA A O 1
ATOM 2617 N N . TYR A 1 331 ? -18.391 28.609 -0.221 1 95.31 331 TYR A N 1
ATOM 2618 C CA . TYR A 1 331 ? -18.281 27.312 -0.875 1 95.31 331 TYR A CA 1
ATOM 2619 C C . TYR A 1 331 ? -19.047 26.234 -0.11 1 95.31 331 TYR A C 1
ATOM 2621 O O . TYR A 1 331 ? -19.734 25.406 -0.711 1 95.31 331 TYR A O 1
ATOM 2629 N N . CYS A 1 332 ? -18.953 26.203 1.211 1 96.81 332 CYS A N 1
ATOM 2630 C CA . CYS A 1 332 ? -19.672 25.25 2.047 1 96.81 332 CYS A CA 1
ATOM 2631 C C . CYS A 1 332 ? -21.188 25.453 1.938 1 96.81 332 CYS A C 1
ATOM 2633 O O . CYS A 1 332 ? -21.953 24.484 1.899 1 96.81 332 CYS A O 1
ATOM 2635 N N . GLU A 1 333 ? -21.578 26.688 1.877 1 95.56 333 GLU A N 1
ATOM 2636 C CA . GLU A 1 333 ? -23 26.984 1.732 1 95.56 333 GLU A CA 1
ATOM 2637 C C . GLU A 1 333 ? -23.547 26.484 0.399 1 95.56 333 GLU A C 1
ATOM 2639 O O . GLU A 1 333 ? -24.609 25.875 0.347 1 95.56 333 GLU A O 1
ATOM 2644 N N . LYS A 1 334 ? -22.781 26.766 -0.605 1 93.25 334 LYS A N 1
ATOM 2645 C CA . LYS A 1 334 ? -23.188 26.344 -1.938 1 93.25 334 LYS A CA 1
ATOM 2646 C C . LYS A 1 334 ? -23.328 24.812 -2 1 93.25 334 LYS A C 1
ATOM 2648 O O . LYS A 1 334 ? -24.359 24.312 -2.465 1 93.25 334 LYS A O 1
ATOM 2653 N N . ASN A 1 335 ? -22.391 24.109 -1.479 1 93.94 335 ASN A N 1
ATOM 2654 C CA . ASN A 1 335 ? -22.391 22.641 -1.55 1 93.94 335 ASN A CA 1
ATOM 2655 C C . ASN A 1 335 ? -23.328 22.031 -0.503 1 93.94 335 ASN A C 1
ATOM 2657 O O . ASN A 1 335 ? -23.859 20.953 -0.704 1 93.94 335 ASN A O 1
ATOM 2661 N N . GLY A 1 336 ? -23.531 22.766 0.58 1 93.62 336 GLY A N 1
ATOM 2662 C CA . GLY A 1 336 ? -24.438 22.312 1.62 1 93.62 336 GLY A CA 1
ATOM 2663 C C . GLY A 1 336 ? -25.844 22.078 1.117 1 93.62 336 GLY A C 1
ATOM 2664 O O . GLY A 1 336 ? -26.531 21.172 1.595 1 93.62 336 GLY A O 1
ATOM 2665 N N . SER A 1 337 ? -26.266 22.828 0.144 1 93.94 337 SER A N 1
ATOM 2666 C CA . SER A 1 337 ? -27.594 22.688 -0.432 1 93.94 337 SER A CA 1
ATOM 2667 C C . SER A 1 337 ? -27.734 21.375 -1.197 1 93.94 337 SER A C 1
ATOM 2669 O O . SER A 1 337 ? -28.844 20.938 -1.487 1 93.94 337 SER A O 1
ATOM 2671 N N . ARG A 1 338 ? -26.609 20.719 -1.424 1 94.62 338 ARG A N 1
ATOM 2672 C CA . ARG A 1 338 ? -26.578 19.453 -2.139 1 94.62 338 ARG A CA 1
ATOM 2673 C C . ARG A 1 338 ? -26.375 18.281 -1.176 1 94.62 338 ARG A C 1
ATOM 2675 O O . ARG A 1 338 ? -25.797 17.266 -1.547 1 94.62 338 ARG A O 1
ATOM 2682 N N . TRP A 1 339 ? -26.812 18.406 0.05 1 95.06 339 TRP A N 1
ATOM 2683 C CA . TRP A 1 339 ? -26.562 17.453 1.126 1 95.06 339 TRP A CA 1
ATOM 2684 C C . TRP A 1 339 ? -27.031 16.062 0.74 1 95.06 339 TRP A C 1
ATOM 2686 O O . TRP A 1 339 ? -26.469 15.055 1.172 1 95.06 339 TRP A O 1
ATOM 2696 N N . LYS A 1 340 ? -28.031 15.867 -0.12 1 94.38 340 LYS A N 1
ATOM 2697 C CA . LYS A 1 340 ? -28.578 14.586 -0.537 1 94.38 340 LYS A CA 1
ATOM 2698 C C . LYS A 1 340 ? -27.547 13.75 -1.272 1 94.38 340 LYS A C 1
ATOM 2700 O O . LYS A 1 340 ? -27.609 12.516 -1.262 1 94.38 340 LYS A O 1
ATOM 2705 N N . GLU A 1 341 ? -26.578 14.422 -1.818 1 93.19 341 GLU A N 1
ATOM 2706 C CA . GLU A 1 341 ? -25.609 13.75 -2.672 1 93.19 341 GLU A CA 1
ATOM 2707 C C . GLU A 1 341 ? -24.453 13.188 -1.852 1 93.19 341 GLU A C 1
ATOM 2709 O O . GLU A 1 341 ? -23.672 12.375 -2.348 1 93.19 341 GLU A O 1
ATOM 2714 N N . PHE A 1 342 ? -24.359 13.633 -0.528 1 93.44 342 PHE A N 1
ATOM 2715 C CA . PHE A 1 342 ? -23.141 13.203 0.138 1 93.44 342 PHE A CA 1
ATOM 2716 C C . PHE A 1 342 ? -23.438 12.703 1.546 1 93.44 342 PHE A C 1
ATOM 2718 O O . PHE A 1 342 ? -22.547 12.172 2.223 1 93.44 342 PHE A O 1
ATOM 2725 N N . ILE A 1 343 ? -24.672 12.812 1.985 1 93.5 343 ILE A N 1
ATOM 2726 C CA . ILE A 1 343 ? -25.016 12.273 3.297 1 93.5 343 ILE A CA 1
ATOM 2727 C C . ILE A 1 343 ? -24.812 10.766 3.305 1 93.5 343 ILE A C 1
ATOM 2729 O O . ILE A 1 343 ? -25.125 10.078 2.328 1 93.5 343 ILE A O 1
ATOM 2733 N N . PRO A 1 344 ? -24.188 10.219 4.379 1 92.62 344 PRO A N 1
ATOM 2734 C CA . PRO A 1 344 ? -23.953 8.773 4.418 1 92.62 344 PRO A CA 1
ATOM 2735 C C . PRO A 1 344 ? -25.25 7.973 4.309 1 92.62 344 PRO A C 1
ATOM 2737 O O . PRO A 1 344 ? -26.219 8.25 5.031 1 92.62 344 PRO A O 1
ATOM 2740 N N . GLY A 1 345 ? -25.266 7.051 3.455 1 90.12 345 GLY A N 1
ATOM 2741 C CA . GLY A 1 345 ? -26.422 6.195 3.287 1 90.12 345 GLY A CA 1
ATOM 2742 C C . GLY A 1 345 ? -27.469 6.789 2.369 1 90.12 345 GLY A C 1
ATOM 2743 O O . GLY A 1 345 ? -28.469 6.137 2.062 1 90.12 345 GLY A O 1
ATOM 2744 N N . GLY A 1 346 ? -27.312 8.102 2 1 90.12 346 GLY A N 1
ATOM 2745 C CA . GLY A 1 346 ? -28.203 8.719 1.021 1 90.12 346 GLY A CA 1
ATOM 2746 C C . GLY A 1 346 ? -29.344 9.492 1.649 1 90.12 346 GLY A C 1
ATOM 2747 O O . GLY A 1 346 ? -29.438 9.578 2.875 1 90.12 346 GLY A O 1
ATOM 2748 N N . GLU A 1 347 ? -30.203 10.008 0.848 1 90.44 347 GLU A N 1
ATOM 2749 C CA . GLU A 1 347 ? -31.25 10.961 1.222 1 90.44 347 GLU A CA 1
ATOM 2750 C C . GLU A 1 347 ? -32.219 10.352 2.221 1 90.44 347 GLU A C 1
ATOM 2752 O O . GLU A 1 347 ? -32.875 11.078 2.982 1 90.44 347 GLU A O 1
ATOM 2757 N N . ASN A 1 348 ? -32.25 9.016 2.303 1 90.56 348 ASN A N 1
ATOM 2758 C CA . ASN A 1 348 ? -33.125 8.352 3.24 1 90.56 348 ASN A CA 1
ATOM 2759 C C . ASN A 1 348 ? -32.719 8.609 4.688 1 90.56 348 ASN A C 1
ATOM 2761 O O . ASN A 1 348 ? -33.531 8.383 5.609 1 90.56 348 ASN A O 1
ATOM 2765 N N . ASN A 1 349 ? -31.562 9.188 4.883 1 93 349 ASN A N 1
ATOM 2766 C CA . ASN A 1 349 ? -31.062 9.477 6.223 1 93 349 ASN A CA 1
ATOM 2767 C C . ASN A 1 349 ? -31.25 10.945 6.586 1 93 349 ASN A C 1
ATOM 2769 O O . ASN A 1 349 ? -30.609 11.445 7.52 1 93 349 ASN A O 1
ATOM 2773 N N . GLU A 1 350 ? -32.125 11.656 5.898 1 94.31 350 GLU A N 1
ATOM 2774 C CA . GLU A 1 350 ? -32.406 13.07 6.148 1 94.31 350 GLU A CA 1
ATOM 2775 C C . GLU A 1 350 ? -32.75 13.32 7.613 1 94.31 350 GLU A C 1
ATOM 2777 O O . GLU A 1 350 ? -32.312 14.305 8.203 1 94.31 350 GLU A O 1
ATOM 2782 N N . ALA A 1 351 ? -33.5 12.414 8.188 1 94.56 351 ALA A N 1
ATOM 2783 C CA . ALA A 1 351 ? -33.969 12.586 9.562 1 94.56 351 ALA A CA 1
ATOM 2784 C C . ALA A 1 351 ? -32.781 12.641 10.523 1 94.56 351 ALA A C 1
ATOM 2786 O O . ALA A 1 351 ? -32.844 13.273 11.578 1 94.56 351 ALA A O 1
ATOM 2787 N N . LYS A 1 352 ? -31.688 12.07 10.133 1 95.56 352 LYS A N 1
ATOM 2788 C CA . LYS A 1 352 ? -30.5 11.992 10.984 1 95.56 352 LYS A CA 1
ATOM 2789 C C . LYS A 1 352 ? -29.781 13.336 11.039 1 95.56 352 LYS A C 1
ATOM 2791 O O . LYS A 1 352 ? -28.906 13.539 11.891 1 95.56 352 LYS A O 1
ATOM 2796 N N . LEU A 1 353 ? -30.172 14.305 10.227 1 96.25 353 LEU A N 1
ATOM 2797 C CA . LEU A 1 353 ? -29.547 15.625 10.211 1 96.25 353 LEU A CA 1
ATOM 2798 C C . LEU A 1 353 ? -30.094 16.484 11.344 1 96.25 353 LEU A C 1
ATOM 2800 O O . LEU A 1 353 ? -29.547 17.547 11.648 1 96.25 353 LEU A O 1
ATOM 2804 N N . GLY A 1 354 ? -31.234 16.078 11.953 1 95 354 GLY A N 1
ATOM 2805 C CA . GLY A 1 354 ? -31.734 16.703 13.172 1 95 354 GLY A CA 1
ATOM 2806 C C . GLY A 1 354 ? -32.656 17.875 12.906 1 95 354 GLY A C 1
ATOM 2807 O O . GLY A 1 354 ? -32.844 18.719 13.781 1 95 354 GLY A O 1
ATOM 2808 N N . VAL A 1 355 ? -33.156 18 11.609 1 96.06 355 VAL A N 1
ATOM 2809 C CA . VAL A 1 355 ? -34.094 19.078 11.289 1 96.06 355 VAL A CA 1
ATOM 2810 C C . VAL A 1 355 ? -35.531 18.609 11.523 1 96.06 355 VAL A C 1
ATOM 2812 O O . VAL A 1 355 ? -35.906 17.516 11.078 1 96.06 355 VAL A O 1
ATOM 2815 N N . ASP A 1 356 ? -36.344 19.391 12.164 1 95 356 ASP A N 1
ATOM 2816 C CA . ASP A 1 356 ? -37.75 19.047 12.492 1 95 356 ASP A CA 1
ATOM 2817 C C . ASP A 1 356 ? -38.562 18.891 11.227 1 95 356 ASP A C 1
ATOM 2819 O O . ASP A 1 356 ? -38.75 19.844 10.469 1 95 356 ASP A O 1
ATOM 2823 N N . PRO A 1 357 ? -39.062 17.719 11.031 1 91.81 357 PRO A N 1
ATOM 2824 C CA . PRO A 1 357 ? -39.844 17.484 9.812 1 91.81 357 PRO A CA 1
ATOM 2825 C C . PRO A 1 357 ? -41.188 18.234 9.82 1 91.81 357 PRO A C 1
ATOM 2827 O O . PRO A 1 357 ? -41.844 18.344 8.781 1 91.81 357 PRO A O 1
ATOM 2830 N N . LYS A 1 358 ? -41.625 18.766 10.938 1 94.25 358 LYS A N 1
ATOM 2831 C CA . LYS A 1 358 ? -42.906 19.422 11.062 1 94.25 358 LYS A CA 1
ATOM 2832 C C . LYS A 1 358 ? -42.844 20.891 10.664 1 94.25 358 LYS A C 1
ATOM 2834 O O . LYS A 1 358 ? -43.844 21.562 10.547 1 94.25 358 LYS A O 1
ATOM 2839 N N . LEU A 1 359 ? -41.594 21.344 10.398 1 94.88 359 LEU A N 1
ATOM 2840 C CA . LEU A 1 359 ? -41.406 22.734 9.992 1 94.88 359 LEU A CA 1
ATOM 2841 C C . LEU A 1 359 ? -42.031 22.969 8.617 1 94.88 359 LEU A C 1
ATOM 2843 O O . LEU A 1 359 ? -42.094 22.062 7.793 1 94.88 359 LEU A O 1
ATOM 2847 N N . PRO A 1 360 ? -42.5 24.266 8.422 1 95.75 360 PRO A N 1
ATOM 2848 C CA . PRO A 1 360 ? -42.906 24.609 7.059 1 95.75 360 PRO A CA 1
ATOM 2849 C C . PRO A 1 360 ? -41.812 24.359 6.031 1 95.75 360 PRO A C 1
ATOM 2851 O O . PRO A 1 360 ? -40.625 24.531 6.332 1 95.75 360 PRO A O 1
ATOM 2854 N N . GLU A 1 361 ? -42.219 24.047 4.883 1 92.94 361 GLU A N 1
ATOM 2855 C CA . GLU A 1 361 ? -41.312 23.547 3.846 1 92.94 361 GLU A CA 1
ATOM 2856 C C . GLU A 1 361 ? -40.156 24.531 3.611 1 92.94 361 GLU A C 1
ATOM 2858 O O . GLU A 1 361 ? -39 24.109 3.533 1 92.94 361 GLU A O 1
ATOM 2863 N N . ASP A 1 362 ? -40.469 25.766 3.537 1 94 362 ASP A N 1
ATOM 2864 C CA . ASP A 1 362 ? -39.469 26.766 3.264 1 94 362 ASP A CA 1
ATOM 2865 C C . ASP A 1 362 ? -38.438 26.828 4.398 1 94 362 ASP A C 1
ATOM 2867 O O . ASP A 1 362 ? -37.219 26.906 4.156 1 94 362 ASP A O 1
ATOM 2871 N N . GLU A 1 363 ? -38.938 26.797 5.559 1 94.81 363 GLU A N 1
ATOM 2872 C CA . GLU A 1 363 ? -38.062 26.844 6.734 1 94.81 363 GLU A CA 1
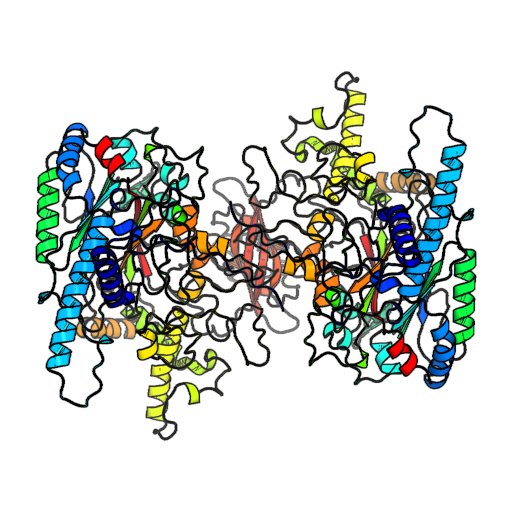ATOM 2873 C C . GLU A 1 363 ? -37.281 25.547 6.875 1 94.81 363 GLU A C 1
ATOM 2875 O O . GLU A 1 363 ? -36.094 25.578 7.242 1 94.81 363 GLU A O 1
ATOM 2880 N N . ARG A 1 364 ? -37.938 24.5 6.582 1 95.25 364 ARG A N 1
ATOM 2881 C CA . ARG A 1 364 ? -37.281 23.203 6.641 1 95.25 364 ARG A CA 1
ATOM 2882 C C . ARG A 1 364 ? -36.125 23.125 5.652 1 95.25 364 ARG A C 1
ATOM 2884 O O . ARG A 1 364 ? -35.031 22.688 6.004 1 95.25 364 ARG A O 1
ATOM 2891 N N . GLN A 1 365 ? -36.375 23.625 4.492 1 94.81 365 GLN A N 1
ATOM 2892 C CA . GLN A 1 365 ? -35.344 23.609 3.463 1 94.81 365 GLN A CA 1
ATOM 2893 C C . GLN A 1 365 ? -34.188 24.5 3.85 1 94.81 365 GLN A C 1
ATOM 2895 O O . GLN A 1 365 ? -33.031 24.141 3.623 1 94.81 365 GLN A O 1
ATOM 2900 N N . ARG A 1 366 ? -34.469 25.578 4.383 1 95.56 366 ARG A N 1
ATOM 2901 C CA . ARG A 1 366 ? -33.438 26.5 4.824 1 95.56 366 ARG A CA 1
ATOM 2902 C C . ARG A 1 366 ? -32.562 25.859 5.902 1 95.56 366 ARG A C 1
ATOM 2904 O O . ARG A 1 366 ? -31.344 25.969 5.859 1 95.56 366 ARG A O 1
ATOM 2911 N N . GLN A 1 367 ? -33.156 25.203 6.809 1 96.12 367 GLN A N 1
ATOM 2912 C CA . GLN A 1 367 ? -32.406 24.562 7.895 1 96.12 367 GLN A CA 1
ATOM 2913 C C . GLN A 1 367 ? -31.594 23.375 7.387 1 96.12 367 GLN A C 1
ATOM 2915 O O . GLN A 1 367 ? -30.469 23.156 7.832 1 96.12 367 GLN A O 1
ATOM 2920 N N . LEU A 1 368 ? -32.188 22.672 6.504 1 96.19 368 LEU A N 1
ATOM 2921 C CA . LEU A 1 368 ? -31.484 21.547 5.91 1 96.19 368 LEU A CA 1
ATOM 2922 C C . LEU A 1 368 ? -30.25 22.031 5.156 1 96.19 368 LEU A C 1
ATOM 2924 O O . LEU A 1 368 ? -29.188 21.391 5.219 1 96.19 368 LEU A O 1
ATOM 2928 N N . ASN A 1 369 ? -30.391 23.172 4.488 1 96.31 369 ASN A N 1
ATOM 2929 C CA . ASN A 1 369 ? -29.234 23.75 3.795 1 96.31 369 ASN A CA 1
ATOM 2930 C C . ASN A 1 369 ? -28.156 24.172 4.773 1 96.31 369 ASN A C 1
ATOM 2932 O O . ASN A 1 369 ? -26.953 24 4.5 1 96.31 369 ASN A O 1
ATOM 2936 N N . GLN A 1 370 ? -28.578 24.656 5.836 1 96.38 370 GLN A N 1
ATOM 2937 C CA . GLN A 1 370 ? -27.641 25.141 6.84 1 96.38 370 GLN A CA 1
ATOM 2938 C C . GLN A 1 370 ? -26.875 23.969 7.477 1 96.38 370 GLN A C 1
ATOM 2940 O O . GLN A 1 370 ? -25.641 24 7.566 1 96.38 370 GLN A O 1
ATOM 2945 N N . VAL A 1 371 ? -27.594 22.969 7.859 1 96.94 371 VAL A N 1
ATOM 2946 C CA . VAL A 1 371 ? -26.938 21.828 8.477 1 96.94 371 VAL A CA 1
ATOM 2947 C C . VAL A 1 371 ? -26.125 21.062 7.43 1 96.94 371 VAL A C 1
ATOM 2949 O O . VAL A 1 371 ? -25.062 20.5 7.738 1 96.94 371 VAL A O 1
ATOM 2952 N N . GLY A 1 372 ? -26.594 21.094 6.238 1 97.12 372 GLY A N 1
ATOM 2953 C CA . GLY A 1 372 ? -25.828 20.531 5.141 1 97.12 372 GLY A CA 1
ATOM 2954 C C . GLY A 1 372 ? -24.484 21.203 4.945 1 97.12 372 GLY A C 1
ATOM 2955 O O . GLY A 1 372 ? -23.484 20.547 4.676 1 97.12 372 GLY A O 1
ATOM 2956 N N . ALA A 1 373 ? -24.484 22.516 5.035 1 97.5 373 ALA A N 1
ATOM 2957 C CA . ALA A 1 373 ? -23.25 23.281 4.895 1 97.5 373 ALA A CA 1
ATOM 2958 C C . ALA A 1 373 ? -22.266 22.922 6.008 1 97.5 373 ALA A C 1
ATOM 2960 O O . ALA A 1 373 ? -21.062 22.812 5.766 1 97.5 373 ALA A O 1
ATOM 2961 N N . GLU A 1 374 ? -22.766 22.734 7.168 1 97.94 374 GLU A N 1
ATOM 2962 C CA . GLU A 1 374 ? -21.922 22.375 8.305 1 97.94 374 GLU A CA 1
ATOM 2963 C C . GLU A 1 374 ? -21.359 20.969 8.148 1 97.94 374 GLU A C 1
ATOM 2965 O O . GLU A 1 374 ? -20.188 20.719 8.43 1 97.94 374 GLU A O 1
ATOM 2970 N N . LEU A 1 375 ? -22.203 20.109 7.707 1 98.06 375 LEU A N 1
ATOM 2971 C CA . LEU A 1 375 ? -21.766 18.734 7.477 1 98.06 375 LEU A CA 1
ATOM 2972 C C . LEU A 1 375 ? -20.734 18.672 6.363 1 98.06 375 LEU A C 1
ATOM 2974 O O . LEU A 1 375 ? -19.75 17.938 6.469 1 98.06 375 LEU A O 1
ATOM 2978 N N . PHE A 1 376 ? -21 19.422 5.352 1 97.44 376 PHE A N 1
ATOM 2979 C CA . PHE A 1 376 ? -20.062 19.469 4.246 1 97.44 376 PHE A CA 1
ATOM 2980 C C . PHE A 1 376 ? -18.688 19.922 4.727 1 97.44 376 PHE A C 1
ATOM 2982 O O . PHE A 1 376 ? -17.672 19.297 4.406 1 97.44 376 PHE A O 1
ATOM 2989 N N . ALA A 1 377 ? -18.641 20.938 5.504 1 97.88 377 ALA A N 1
ATOM 2990 C CA . ALA A 1 377 ? -17.391 21.438 6.062 1 97.88 377 ALA A CA 1
ATOM 2991 C C . ALA A 1 377 ? -16.734 20.391 6.961 1 97.88 377 ALA A C 1
ATOM 2993 O O . ALA A 1 377 ? -15.516 20.203 6.918 1 97.88 377 ALA A O 1
ATOM 2994 N N . ALA A 1 378 ? -17.562 19.766 7.719 1 98.19 378 ALA A N 1
ATOM 2995 C CA . ALA A 1 378 ? -17.047 18.719 8.609 1 98.19 378 ALA A CA 1
ATOM 2996 C C . ALA A 1 378 ? -16.422 17.578 7.816 1 98.19 378 ALA A C 1
ATOM 2998 O O . ALA A 1 378 ? -15.43 17 8.242 1 98.19 378 ALA A O 1
ATOM 2999 N N . ARG A 1 379 ? -16.969 17.234 6.75 1 96.62 379 ARG A N 1
ATOM 3000 C CA . ARG A 1 379 ? -16.469 16.156 5.91 1 96.62 379 ARG A CA 1
ATOM 3001 C C . ARG A 1 379 ? -15.172 16.562 5.211 1 96.62 379 ARG A C 1
ATOM 3003 O O . ARG A 1 379 ? -14.352 15.703 4.891 1 96.62 379 ARG A O 1
ATOM 3010 N N . PHE A 1 380 ? -14.945 17.891 5.023 1 95.44 380 PHE A N 1
ATOM 3011 C CA . PHE A 1 380 ? -13.672 18.406 4.535 1 95.44 380 PHE A CA 1
ATOM 3012 C C . PHE A 1 380 ? -12.57 18.172 5.559 1 95.44 380 PHE A C 1
ATOM 3014 O O . PHE A 1 380 ? -11.461 17.781 5.203 1 95.44 380 PHE A O 1
ATOM 3021 N N . LEU A 1 381 ? -12.922 18.375 6.711 1 97.12 381 LEU A N 1
ATOM 3022 C CA . LEU A 1 381 ? -11.93 18.312 7.777 1 97.12 381 LEU A CA 1
ATOM 3023 C C . LEU A 1 381 ? -11.844 16.906 8.367 1 97.12 381 LEU A C 1
ATOM 3025 O O . LEU A 1 381 ? -10.773 16.484 8.812 1 97.12 381 LEU A O 1
ATOM 3029 N N . GLY A 1 382 ? -12.906 16.188 8.445 1 97.62 382 GLY A N 1
ATOM 3030 C CA . GLY A 1 382 ? -13.008 14.93 9.172 1 97.62 382 GLY A CA 1
ATOM 3031 C C . GLY A 1 382 ? -13.484 15.109 10.602 1 97.62 382 GLY A C 1
ATOM 3032 O O . GLY A 1 382 ? -13.57 14.141 11.359 1 97.62 382 GLY A O 1
ATOM 3033 N N . ARG A 1 383 ? -13.742 16.359 10.984 1 98.19 383 ARG A N 1
ATOM 3034 C CA . ARG A 1 383 ? -14.281 16.781 12.273 1 98.19 383 ARG A CA 1
ATOM 3035 C C . ARG A 1 383 ? -15.25 17.938 12.109 1 98.19 383 ARG A C 1
ATOM 3037 O O . ARG A 1 383 ? -15.125 18.734 11.172 1 98.19 383 ARG A O 1
ATOM 3044 N N . TRP A 1 384 ? -16.203 18 13.07 1 98.31 384 TRP A N 1
ATOM 3045 C CA . TRP A 1 384 ? -17.031 19.188 13.188 1 98.31 384 TRP A CA 1
ATOM 3046 C C . TRP A 1 384 ? -16.234 20.344 13.781 1 98.31 384 TRP A C 1
ATOM 3048 O O . TRP A 1 384 ? -15.148 20.141 14.336 1 98.31 384 TRP A O 1
ATOM 3058 N N . LYS A 1 385 ? -16.781 21.547 13.648 1 97.31 385 LYS A N 1
ATOM 3059 C CA . LYS A 1 385 ? -16.109 22.734 14.18 1 97.31 385 LYS A CA 1
ATOM 3060 C C . LYS A 1 385 ? -15.898 22.609 15.688 1 97.31 385 LYS A C 1
ATOM 3062 O O . LYS A 1 385 ? -14.93 23.141 16.234 1 97.31 385 LYS A O 1
ATOM 3067 N N . SER A 1 386 ? -16.672 21.781 16.375 1 95.94 386 SER A N 1
ATOM 3068 C CA . SER A 1 386 ? -16.578 21.562 17.812 1 95.94 386 SER A CA 1
ATOM 3069 C C . SER A 1 386 ? -15.359 20.688 18.141 1 95.94 386 SER A C 1
ATOM 3071 O O . SER A 1 386 ? -14.922 20.641 19.297 1 95.94 386 SER A O 1
ATOM 3073 N N . GLY A 1 387 ? -14.93 20 17.125 1 96.44 387 GLY A N 1
ATOM 3074 C CA . GLY A 1 387 ? -13.867 19.031 17.344 1 96.44 387 GLY A CA 1
ATOM 3075 C C . GLY A 1 387 ? -14.352 17.594 17.312 1 96.44 387 GLY A C 1
ATOM 3076 O O . GLY A 1 387 ? -13.539 16.656 17.266 1 96.44 387 GLY A O 1
ATOM 3077 N N . ALA A 1 388 ? -15.648 17.391 17.281 1 98.06 388 ALA A N 1
ATOM 3078 C CA . ALA A 1 388 ? -16.188 16.031 17.25 1 98.06 388 ALA A CA 1
ATOM 3079 C C . ALA A 1 388 ? -15.844 15.344 15.93 1 98.06 388 ALA A C 1
ATOM 3081 O O . ALA A 1 388 ? -16.078 15.891 14.852 1 98.06 388 ALA A O 1
ATOM 3082 N N . PRO A 1 389 ? -15.281 14.141 16.016 1 97.88 389 PRO A N 1
ATOM 3083 C CA . PRO A 1 389 ? -14.93 13.445 14.773 1 97.88 389 PRO A CA 1
ATOM 3084 C C . PRO A 1 389 ? -16.141 12.875 14.062 1 97.88 389 PRO A C 1
ATOM 3086 O O . PRO A 1 389 ? -17.047 12.32 14.703 1 97.88 389 PRO A O 1
ATOM 3089 N N . ILE A 1 390 ? -16.219 12.93 12.789 1 97.19 390 ILE A N 1
ATOM 3090 C CA . ILE A 1 390 ? -17.406 12.555 12.039 1 97.19 390 ILE A CA 1
ATOM 3091 C C . ILE A 1 390 ? -17.578 11.039 12.07 1 97.19 390 ILE A C 1
ATOM 3093 O O . ILE A 1 390 ? -18.703 10.531 11.938 1 97.19 390 ILE A O 1
ATOM 3097 N N . PRO A 1 391 ? -16.516 10.18 12.234 1 96.31 391 PRO A N 1
ATOM 3098 C CA . PRO A 1 391 ? -16.781 8.75 12.359 1 96.31 391 PRO A CA 1
ATOM 3099 C C . PRO A 1 391 ? -17.656 8.414 13.57 1 96.31 391 PRO A C 1
ATOM 3101 O O . PRO A 1 391 ? -18.406 7.434 13.539 1 96.31 391 PRO A O 1
ATOM 3104 N N . LEU A 1 392 ? -17.594 9.227 14.609 1 96.81 392 LEU A N 1
ATOM 3105 C CA . LEU A 1 392 ? -18.406 8.984 15.797 1 96.81 392 LEU A CA 1
ATOM 3106 C C . LEU A 1 392 ? -19.75 9.711 15.695 1 96.81 392 LEU A C 1
ATOM 3108 O O . LEU A 1 392 ? -20.734 9.289 16.297 1 96.81 392 LEU A O 1
ATOM 3112 N N . THR A 1 393 ? -19.719 10.867 14.992 1 97.62 393 THR A N 1
ATOM 3113 C CA . THR A 1 393 ? -20.922 11.68 14.844 1 97.62 393 THR A CA 1
ATOM 3114 C C . THR A 1 393 ? -21.141 12.047 13.375 1 97.62 393 THR A C 1
ATOM 3116 O O . THR A 1 393 ? -21.016 13.211 13 1 97.62 393 THR A O 1
ATOM 3119 N N . PRO A 1 394 ? -21.531 11.086 12.57 1 96.88 394 PRO A N 1
ATOM 3120 C CA . PRO A 1 394 ? -21.469 11.234 11.117 1 96.88 394 PRO A CA 1
ATOM 3121 C C . PRO A 1 394 ? -22.547 12.18 10.578 1 96.88 394 PRO A C 1
ATOM 3123 O O . PRO A 1 394 ? -22.469 12.609 9.422 1 96.88 394 PRO A O 1
ATOM 3126 N N . PHE A 1 395 ? -23.609 12.648 11.461 1 97.25 395 PHE A N 1
ATOM 3127 C CA . PHE A 1 395 ? -24.75 13.352 10.883 1 97.25 395 PHE A CA 1
ATOM 3128 C C . PHE A 1 395 ? -24.953 14.711 11.555 1 97.25 395 PHE A C 1
ATOM 3130 O O . PHE A 1 395 ? -25.5 15.633 10.953 1 97.25 395 PHE A O 1
ATOM 3137 N N . GLN A 1 396 ? -24.562 14.727 12.828 1 97.62 396 GLN A N 1
ATOM 3138 C CA . GLN A 1 396 ? -24.75 15.945 13.609 1 97.62 396 GLN A CA 1
ATOM 3139 C C . GLN A 1 396 ? -23.547 16.203 14.516 1 97.62 396 GLN A C 1
ATOM 3141 O O . GLN A 1 396 ? -22.938 15.258 15.039 1 97.62 396 GLN A O 1
ATOM 3146 N N . ASP A 1 397 ? -23.328 17.453 14.656 1 97.81 397 ASP A N 1
ATOM 3147 C CA . ASP A 1 397 ? -22.266 17.828 15.586 1 97.81 397 ASP A CA 1
ATOM 3148 C C . ASP A 1 397 ? -22.625 17.438 17.016 1 97.81 397 ASP A C 1
ATOM 3150 O O . ASP A 1 397 ? -23.797 17.266 17.344 1 97.81 397 ASP A O 1
ATOM 3154 N N . ASP A 1 398 ? -21.625 17.188 17.828 1 97.69 398 ASP A N 1
ATOM 3155 C CA . ASP A 1 398 ? -21.719 16.922 19.25 1 97.69 398 ASP A CA 1
ATOM 3156 C C . ASP A 1 398 ? -20.656 17.688 20.047 1 97.69 398 ASP A C 1
ATOM 3158 O O . ASP A 1 398 ? -19.609 17.141 20.359 1 97.69 398 ASP A O 1
ATOM 3162 N N . PRO A 1 399 ? -21 18.906 20.406 1 94.88 399 PRO A N 1
ATOM 3163 C CA . PRO A 1 399 ? -20.016 19.766 21.062 1 94.88 399 PRO A CA 1
ATOM 3164 C C . PRO A 1 399 ? -19.5 19.172 22.375 1 94.88 399 PRO A C 1
ATOM 3166 O O . PRO A 1 399 ? -18.344 19.375 22.734 1 94.88 399 PRO A O 1
ATOM 3169 N N . GLU A 1 400 ? -20.328 18.391 23.094 1 93.31 400 GLU A N 1
ATOM 3170 C CA . GLU A 1 400 ? -19.891 17.75 24.328 1 93.31 400 GLU A CA 1
ATOM 3171 C C . GLU A 1 400 ? -18.797 16.719 24.062 1 93.31 400 GLU A C 1
ATOM 3173 O O . GLU A 1 400 ? -17.797 16.672 24.781 1 93.31 400 GLU A O 1
ATOM 3178 N N . LEU A 1 401 ? -19.016 15.961 23.047 1 95 401 LEU A N 1
ATOM 3179 C CA . LEU A 1 401 ? -18 14.992 22.641 1 95 401 LEU A CA 1
ATOM 3180 C C . LEU A 1 401 ? -16.75 15.695 22.125 1 95 401 LEU A C 1
ATOM 3182 O O . LEU A 1 401 ? -15.625 15.289 22.453 1 95 401 LEU A O 1
ATOM 3186 N N . GLY A 1 402 ? -16.969 16.75 21.391 1 93.62 402 GLY A N 1
ATOM 3187 C CA . GLY A 1 402 ? -15.859 17.5 20.828 1 93.62 402 GLY A CA 1
ATOM 3188 C C . GLY A 1 402 ? -14.93 18.078 21.875 1 93.62 402 GLY A C 1
ATOM 3189 O O . GLY A 1 402 ? -13.711 18.109 21.688 1 93.62 402 GLY A O 1
ATOM 3190 N N . ARG A 1 403 ? -15.484 18.422 23 1 87.81 403 ARG A N 1
ATOM 3191 C CA . ARG A 1 403 ? -14.695 19.094 24.031 1 87.81 403 ARG A CA 1
ATOM 3192 C C . ARG A 1 403 ? -14.109 18.094 25.016 1 87.81 403 ARG A C 1
ATOM 3194 O O . ARG A 1 403 ? -13.32 18.469 25.891 1 87.81 403 ARG A O 1
ATOM 3201 N N . ASP A 1 404 ? -14.422 16.812 24.875 1 90.62 404 ASP A N 1
ATOM 3202 C CA . ASP A 1 404 ? -13.953 15.797 25.812 1 90.62 404 ASP A CA 1
ATOM 3203 C C . ASP A 1 404 ? -12.672 15.133 25.312 1 90.62 404 ASP A C 1
ATOM 3205 O O . ASP A 1 404 ? -12.719 14.273 24.438 1 90.62 404 ASP A O 1
ATOM 3209 N N . PRO A 1 405 ? -11.578 15.43 25.922 1 89.75 405 PRO A N 1
ATOM 3210 C CA . PRO A 1 405 ? -10.312 14.875 25.438 1 89.75 405 PRO A CA 1
ATOM 3211 C C . PRO A 1 405 ? -10.234 13.352 25.594 1 89.75 405 PRO A C 1
ATOM 3213 O O . PRO A 1 405 ? -9.375 12.711 24.984 1 89.75 405 PRO A O 1
ATOM 3216 N N . LYS A 1 406 ? -11.086 12.75 26.344 1 91.94 406 LYS A N 1
ATOM 3217 C CA . LYS A 1 406 ? -11.078 11.305 26.547 1 91.94 406 LYS A CA 1
ATOM 3218 C C . LYS A 1 406 ? -11.883 10.594 25.469 1 91.94 406 LYS A C 1
ATOM 3220 O O . LYS A 1 406 ? -11.805 9.375 25.328 1 91.94 406 LYS A O 1
ATOM 3225 N N . ARG A 1 407 ? -12.57 11.391 24.641 1 94.69 407 ARG A N 1
ATOM 3226 C CA . ARG A 1 407 ? -13.469 10.75 23.688 1 94.69 407 ARG A CA 1
ATOM 3227 C C . ARG A 1 407 ? -13.234 11.273 22.281 1 94.69 407 ARG A C 1
ATOM 3229 O O . ARG A 1 407 ? -13.422 10.539 21.297 1 94.69 407 ARG A O 1
ATOM 3236 N N . ASN A 1 408 ? -12.844 12.508 22.125 1 95.19 408 ASN A N 1
ATOM 3237 C CA . ASN A 1 408 ? -12.875 13.188 20.828 1 95.19 408 ASN A CA 1
ATOM 3238 C C . ASN A 1 408 ? -11.789 12.672 19.891 1 95.19 408 ASN A C 1
ATOM 3240 O O . ASN A 1 408 ? -11.789 12.984 18.703 1 95.19 408 ASN A O 1
ATOM 3244 N N . ASN A 1 409 ? -10.852 11.875 20.422 1 95.75 409 ASN A N 1
ATOM 3245 C CA . ASN A 1 409 ? -9.789 11.328 19.594 1 95.75 409 ASN A CA 1
ATOM 3246 C C . ASN A 1 409 ? -9.773 9.797 19.641 1 95.75 409 ASN A C 1
ATOM 3248 O O . ASN A 1 409 ? -8.867 9.172 19.094 1 95.75 409 ASN A O 1
ATOM 3252 N N . ASP A 1 410 ? -10.727 9.195 20.359 1 96.12 410 ASP A N 1
ATOM 3253 C CA . ASP A 1 410 ? -10.789 7.746 20.531 1 96.12 410 ASP A CA 1
ATOM 3254 C C . ASP A 1 410 ? -11.656 7.109 19.453 1 96.12 410 ASP A C 1
ATOM 3256 O O . ASP A 1 410 ? -12.773 6.668 19.719 1 96.12 410 ASP A O 1
ATOM 3260 N N . PHE A 1 411 ? -11.102 7.082 18.266 1 96.44 411 PHE A N 1
ATOM 3261 C CA . PHE A 1 411 ? -11.828 6.543 17.125 1 96.44 411 PHE A CA 1
ATOM 3262 C C . PHE A 1 411 ? -10.867 6.066 16.047 1 96.44 411 PHE A C 1
ATOM 3264 O O . PHE A 1 411 ? -9.672 6.367 16.094 1 96.44 411 PHE A O 1
ATOM 3271 N N . ASP A 1 412 ? -11.312 5.195 15.227 1 94.62 412 ASP A N 1
ATOM 3272 C CA . ASP A 1 412 ? -10.719 4.957 13.914 1 94.62 412 ASP A CA 1
ATOM 3273 C C . ASP A 1 412 ? -11.766 5.07 12.805 1 94.62 412 ASP A C 1
ATOM 3275 O O . ASP A 1 412 ? -12.875 5.543 13.039 1 94.62 412 ASP A O 1
ATOM 3279 N N . TYR A 1 413 ? -11.453 4.773 11.625 1 95.44 413 TYR A N 1
ATOM 3280 C CA . TYR A 1 413 ? -12.352 5.066 10.508 1 95.44 413 TYR A CA 1
ATOM 3281 C C . TYR A 1 413 ? -13.102 3.814 10.07 1 95.44 413 TYR A C 1
ATOM 3283 O O . TYR A 1 413 ? -13.703 3.791 8.992 1 95.44 413 TYR A O 1
ATOM 3291 N N . SER A 1 414 ? -13.047 2.701 10.867 1 93.44 414 SER A N 1
ATOM 3292 C CA . SER A 1 414 ? -13.758 1.473 10.531 1 93.44 414 SER A CA 1
ATOM 3293 C C . SER A 1 414 ? -15.273 1.686 10.562 1 93.44 414 SER A C 1
ATOM 3295 O O . SER A 1 414 ? -15.773 2.5 11.336 1 93.44 414 SER A O 1
ATOM 3297 N N . VAL A 1 415 ? -15.945 1.062 9.734 1 93 415 VAL A N 1
ATOM 3298 C CA . VAL A 1 415 ? -17.406 1.136 9.648 1 93 415 VAL A CA 1
ATOM 3299 C C . VAL A 1 415 ? -18.016 -0.186 10.109 1 93 415 VAL A C 1
ATOM 3301 O O . VAL A 1 415 ? -17.688 -1.248 9.578 1 93 415 VAL A O 1
ATOM 3304 N N . HIS A 1 416 ? -18.828 -0.142 11.039 1 88.88 416 HIS A N 1
ATOM 3305 C CA . HIS A 1 416 ? -19.453 -1.336 11.594 1 88.88 416 HIS A CA 1
ATOM 3306 C C . HIS A 1 416 ? -20.969 -1.305 11.398 1 88.88 416 HIS A C 1
ATOM 3308 O O . HIS A 1 416 ? -21.594 -0.239 11.469 1 88.88 416 HIS A O 1
ATOM 3314 N N . GLY A 1 417 ? -21.594 -2.395 11.211 1 84.44 417 GLY A N 1
ATOM 3315 C CA . GLY A 1 417 ? -23.031 -2.547 11.242 1 84.44 417 GLY A CA 1
ATOM 3316 C C . GLY A 1 417 ? -23.719 -1.988 10.016 1 84.44 417 GLY A C 1
ATOM 3317 O O . GLY A 1 417 ? -24.938 -1.748 10.023 1 84.44 417 GLY A O 1
ATOM 3318 N N . VAL A 1 418 ? -23.016 -1.546 9.016 1 88.06 418 VAL A N 1
ATOM 3319 C CA . VAL A 1 418 ? -23.594 -1.034 7.781 1 88.06 418 VAL A CA 1
ATOM 3320 C C . VAL A 1 418 ? -23.531 -2.105 6.695 1 88.06 418 VAL A C 1
ATOM 3322 O O . VAL A 1 418 ? -22.469 -2.662 6.43 1 88.06 418 VAL A O 1
ATOM 3325 N N . GLU A 1 419 ? -24.609 -2.412 6.137 1 82.38 419 GLU A N 1
ATOM 3326 C CA . GLU A 1 419 ? -24.688 -3.434 5.094 1 82.38 419 GLU A CA 1
ATOM 3327 C C . GLU A 1 419 ? -23.797 -3.078 3.906 1 82.38 419 GLU A C 1
ATOM 3329 O O . GLU A 1 419 ? -23.797 -1.934 3.451 1 82.38 419 GLU A O 1
ATOM 3334 N N . GLY A 1 420 ? -23.062 -4.008 3.461 1 78.88 420 GLY A N 1
ATOM 3335 C CA . GLY A 1 420 ? -22.188 -3.801 2.311 1 78.88 420 GLY A CA 1
ATOM 3336 C C . GLY A 1 420 ? -20.828 -3.256 2.682 1 78.88 420 GLY A C 1
ATOM 3337 O O . GLY A 1 420 ? -19.953 -3.121 1.823 1 78.88 420 GLY A O 1
ATOM 3338 N N . GLN A 1 421 ? -20.672 -2.902 3.977 1 82.56 421 GLN A N 1
ATOM 3339 C CA . GLN A 1 421 ? -19.391 -2.404 4.449 1 82.56 421 GLN A CA 1
ATOM 3340 C C . GLN A 1 421 ? -18.656 -3.465 5.258 1 82.56 421 GLN A C 1
ATOM 3342 O O . GLN A 1 421 ? -19.266 -4.227 6.008 1 82.56 421 GLN A O 1
ATOM 3347 N N . SER A 1 422 ? -17.375 -3.594 4.957 1 78.31 422 SER A N 1
ATOM 3348 C CA . SER A 1 422 ? -16.531 -4.453 5.773 1 78.31 422 SER A CA 1
ATOM 3349 C C . SER A 1 422 ? -15.758 -3.641 6.805 1 78.31 422 SER A C 1
ATOM 3351 O O . SER A 1 422 ? -15.203 -2.586 6.484 1 78.31 422 SER A O 1
ATOM 3353 N N . SER A 1 423 ? -15.781 -4.098 7.98 1 79.62 423 SER A N 1
ATOM 3354 C CA . SER A 1 423 ? -15.039 -3.416 9.039 1 79.62 423 SER A CA 1
ATOM 3355 C C . SER A 1 423 ? -13.539 -3.641 8.891 1 79.62 423 SER A C 1
ATOM 3357 O O . SER A 1 423 ? -12.742 -2.988 9.562 1 79.62 423 SER A O 1
ATOM 3359 N N . GLN A 1 424 ? -13.141 -4.484 7.98 1 76.44 424 GLN A N 1
ATOM 3360 C CA . GLN A 1 424 ? -11.734 -4.836 7.836 1 76.44 424 GLN A CA 1
ATOM 3361 C C . GLN A 1 424 ? -11.094 -4.094 6.668 1 76.44 424 GLN A C 1
ATOM 3363 O O . GLN A 1 424 ? -9.875 -4.141 6.484 1 76.44 424 GLN A O 1
ATOM 3368 N N . GLU A 1 425 ? -11.914 -3.43 5.934 1 82.5 425 GLU A N 1
ATOM 3369 C CA . GLU A 1 425 ? -11.422 -2.697 4.773 1 82.5 425 GLU A CA 1
ATOM 3370 C C . GLU A 1 425 ? -11.617 -1.193 4.945 1 82.5 425 GLU A C 1
ATOM 3372 O O . GLU A 1 425 ? -12.594 -0.757 5.562 1 82.5 425 GLU A O 1
ATOM 3377 N N . PRO A 1 426 ? -10.711 -0.421 4.449 1 89.81 426 PRO A N 1
ATOM 3378 C CA . PRO A 1 426 ? -10.922 1.028 4.492 1 89.81 426 PRO A CA 1
ATOM 3379 C C . PRO A 1 426 ? -12.203 1.462 3.779 1 89.81 426 PRO A C 1
ATOM 3381 O O . PRO A 1 426 ? -12.539 0.919 2.725 1 89.81 426 PRO A O 1
ATOM 3384 N N . SER A 1 427 ? -12.984 2.361 4.395 1 92.75 427 SER A N 1
ATOM 3385 C CA . SER A 1 427 ? -14.242 2.842 3.85 1 92.75 427 SER A CA 1
ATOM 3386 C C . SER A 1 427 ? -14.375 4.352 3.998 1 92.75 427 SER A C 1
ATOM 3388 O O . SER A 1 427 ? -13.961 4.918 5.012 1 92.75 427 SER A O 1
ATOM 3390 N N . ASP A 1 428 ? -14.953 5 3.014 1 93.38 428 ASP A N 1
ATOM 3391 C CA . ASP A 1 428 ? -15.195 6.438 3.084 1 93.38 428 ASP A CA 1
ATOM 3392 C C . ASP A 1 428 ? -16.656 6.73 3.412 1 93.38 428 ASP A C 1
ATOM 3394 O O . ASP A 1 428 ? -17.141 7.84 3.184 1 93.38 428 ASP A O 1
ATOM 3398 N N . PHE A 1 429 ? -17.359 5.703 3.947 1 94.25 429 PHE A N 1
ATOM 3399 C CA . PHE A 1 429 ? -18.797 5.809 4.191 1 94.25 429 PHE A CA 1
ATOM 3400 C C . PHE A 1 429 ? -19.094 6.984 5.113 1 94.25 429 PHE A C 1
ATOM 3402 O O . PHE A 1 429 ? -19.922 7.844 4.781 1 94.25 429 PHE A O 1
ATOM 3409 N N . TYR A 1 430 ? -18.406 7.098 6.18 1 96.25 430 TYR A N 1
ATOM 3410 C CA . TYR A 1 430 ? -18.672 8.164 7.141 1 96.25 430 TYR A CA 1
ATOM 3411 C C . TYR A 1 430 ? -17.703 9.328 6.949 1 96.25 430 TYR A C 1
ATOM 3413 O O . TYR A 1 430 ? -18.094 10.492 7.059 1 96.25 430 TYR A O 1
ATOM 3421 N N . CYS A 1 431 ? -16.484 9.039 6.652 1 97.31 431 CYS A N 1
ATOM 3422 C CA . CYS A 1 431 ? -15.43 10.039 6.496 1 97.31 431 CYS A CA 1
ATOM 3423 C C . CYS A 1 431 ? -14.703 9.867 5.168 1 97.31 431 CYS A C 1
ATOM 3425 O O . CYS A 1 431 ? -14.078 8.836 4.93 1 97.31 431 CYS A O 1
ATOM 3427 N N . PRO A 1 432 ? -14.789 10.867 4.34 1 96.38 432 PRO A N 1
ATOM 3428 C CA . PRO A 1 432 ? -14.102 10.766 3.047 1 96.38 432 PRO A CA 1
ATOM 3429 C C . PRO A 1 432 ? -12.617 10.445 3.189 1 96.38 432 PRO A C 1
ATOM 3431 O O . PRO A 1 432 ? -11.977 10.898 4.141 1 96.38 432 PRO A O 1
ATOM 3434 N N . PHE A 1 433 ? -11.984 9.711 2.238 1 95.62 433 PHE A N 1
ATOM 3435 C CA . PHE A 1 433 ? -10.562 9.383 2.238 1 95.62 433 PHE A CA 1
ATOM 3436 C C . PHE A 1 433 ? -9.719 10.641 2.168 1 95.62 433 PHE A C 1
ATOM 3438 O O . PHE A 1 433 ? -8.578 10.656 2.631 1 95.62 433 PHE A O 1
ATOM 3445 N N . THR A 1 434 ? -10.312 11.773 1.649 1 95.56 434 THR A N 1
ATOM 3446 C CA . THR A 1 434 ? -9.555 12.992 1.401 1 95.56 434 THR A CA 1
ATOM 3447 C C . THR A 1 434 ? -9.625 13.93 2.607 1 95.56 434 THR A C 1
ATOM 3449 O O . THR A 1 434 ? -8.938 14.953 2.643 1 95.56 434 THR A O 1
ATOM 3452 N N . ALA A 1 435 ? -10.453 13.609 3.553 1 97.44 435 ALA A N 1
ATOM 3453 C CA . ALA A 1 435 ? -10.609 14.508 4.691 1 97.44 435 ALA A CA 1
ATOM 3454 C C . ALA A 1 435 ? -9.266 14.844 5.324 1 97.44 435 ALA A C 1
ATOM 3456 O O . ALA A 1 435 ? -8.398 13.969 5.441 1 97.44 435 ALA A O 1
ATOM 3457 N N . HIS A 1 436 ? -9.102 16.031 5.797 1 97.25 436 HIS A N 1
ATOM 3458 C CA . HIS A 1 436 ? -7.84 16.531 6.332 1 97.25 436 HIS A CA 1
ATOM 3459 C C . HIS A 1 436 ? -7.355 15.68 7.5 1 97.25 436 HIS A C 1
ATOM 3461 O O . HIS A 1 436 ? -6.234 15.164 7.477 1 97.25 436 HIS A O 1
ATOM 3467 N N . ALA A 1 437 ? -8.188 15.492 8.453 1 97.12 437 ALA A N 1
ATOM 3468 C CA . ALA A 1 437 ? -7.797 14.758 9.656 1 97.12 437 ALA A CA 1
ATOM 3469 C C . ALA A 1 437 ? -7.426 13.32 9.328 1 97.12 437 ALA A C 1
ATOM 3471 O O . ALA A 1 437 ? -6.523 12.742 9.945 1 97.12 437 ALA A O 1
ATOM 3472 N N . ARG A 1 438 ? -8.086 12.75 8.375 1 96.75 438 ARG A N 1
ATOM 3473 C CA . ARG A 1 438 ? -7.828 11.359 7.996 1 96.75 438 ARG A CA 1
ATOM 3474 C C . ARG A 1 438 ? -6.496 11.234 7.266 1 96.75 438 ARG A C 1
ATOM 3476 O O . ARG A 1 438 ? -5.719 10.312 7.543 1 96.75 438 ARG A O 1
ATOM 3483 N N . LYS A 1 439 ? -6.219 12.125 6.387 1 96.5 439 LYS A N 1
ATOM 3484 C CA . LYS A 1 439 ? -4.969 12.078 5.633 1 96.5 439 LYS A CA 1
ATOM 3485 C C . LYS A 1 439 ? -3.777 12.414 6.523 1 96.5 439 LYS A C 1
ATOM 3487 O O . LYS A 1 439 ? -2.701 11.828 6.371 1 96.5 439 LYS A O 1
ATOM 3492 N N . MET A 1 440 ? -3.973 13.289 7.438 1 95.94 440 MET A N 1
ATOM 3493 C CA . MET A 1 440 ? -2.855 13.758 8.25 1 95.94 440 MET A CA 1
ATOM 3494 C C . MET A 1 440 ? -2.566 12.797 9.391 1 95.94 440 MET A C 1
ATOM 3496 O O . MET A 1 440 ? -1.425 12.688 9.844 1 95.94 440 MET A O 1
ATOM 3500 N N . VAL A 1 441 ? -3.598 12.203 9.883 1 95 441 VAL A N 1
ATOM 3501 C CA . VAL A 1 441 ? -3.457 11.18 10.906 1 95 441 VAL A CA 1
ATOM 3502 C C . VAL A 1 441 ? -4.207 9.922 10.484 1 95 441 VAL A C 1
ATOM 3504 O O . VAL A 1 441 ? -5.273 9.609 11.023 1 95 441 VAL A O 1
ATOM 3507 N N . PRO A 1 442 ? -3.584 9.211 9.625 1 93.88 442 PRO A N 1
ATOM 3508 C CA . PRO A 1 442 ? -4.258 8 9.156 1 93.88 442 PRO A CA 1
ATOM 3509 C C . PRO A 1 442 ? -4.387 6.934 10.242 1 93.88 442 PRO A C 1
ATOM 3511 O O . PRO A 1 442 ? -3.48 6.77 11.062 1 93.88 442 PRO A O 1
ATOM 3514 N N . ARG A 1 443 ? -5.516 6.363 10.289 1 92.94 443 ARG A N 1
ATOM 3515 C CA . ARG A 1 443 ? -5.809 5.324 11.273 1 92.94 443 ARG A CA 1
ATOM 3516 C C . ARG A 1 443 ? -6.332 4.062 10.594 1 92.94 443 ARG A C 1
ATOM 3518 O O . ARG A 1 443 ? -7.012 4.141 9.57 1 92.94 443 ARG A O 1
ATOM 3525 N N . ASN A 1 444 ? -6.016 2.9 11.102 1 88.88 444 ASN A N 1
ATOM 3526 C CA . ASN A 1 444 ? -6.531 1.587 10.734 1 88.88 444 ASN A CA 1
ATOM 3527 C C . ASN A 1 444 ? -6.395 1.337 9.234 1 88.88 444 ASN A C 1
ATOM 3529 O O . ASN A 1 444 ? -7.375 0.995 8.57 1 88.88 444 ASN A O 1
ATOM 3533 N N . LEU A 1 445 ? -5.281 1.56 8.648 1 86.69 445 LEU A N 1
ATOM 3534 C CA . LEU A 1 445 ? -5.039 1.348 7.227 1 86.69 445 LEU A CA 1
ATOM 3535 C C . LEU A 1 445 ? -4.527 -0.066 6.965 1 86.69 445 LEU A C 1
ATOM 3537 O O . LEU A 1 445 ? -4.023 -0.359 5.879 1 86.69 445 LEU A O 1
ATOM 3541 N N . GLY A 1 446 ? -4.652 -0.895 7.965 1 81.25 446 GLY A N 1
ATOM 3542 C CA . GLY A 1 446 ? -4.375 -2.297 7.703 1 81.25 446 GLY A CA 1
ATOM 3543 C C . GLY A 1 446 ? -5.258 -2.887 6.617 1 81.25 446 GLY A C 1
ATOM 3544 O O . GLY A 1 446 ? -6.434 -2.541 6.516 1 81.25 446 GLY A O 1
ATOM 3545 N N . PRO A 1 447 ? -4.668 -3.699 5.754 1 82.62 447 PRO A N 1
ATOM 3546 C CA . PRO A 1 447 ? -3.357 -4.348 5.809 1 82.62 447 PRO A CA 1
ATOM 3547 C C . PRO A 1 447 ? -2.291 -3.588 5.023 1 82.62 447 PRO A C 1
ATOM 3549 O O . PRO A 1 447 ? -1.146 -4.039 4.934 1 82.62 447 PRO A O 1
ATOM 3552 N N . TYR A 1 448 ? -2.533 -2.414 4.555 1 83.62 448 TYR A N 1
ATOM 3553 C CA . TYR A 1 448 ? -1.7 -1.74 3.566 1 83.62 448 TYR A CA 1
ATOM 3554 C C . TYR A 1 448 ? -0.618 -0.906 4.238 1 83.62 448 TYR A C 1
ATOM 3556 O O . TYR A 1 448 ? 0.359 -0.509 3.6 1 83.62 448 TYR A O 1
ATOM 3564 N N . PHE A 1 449 ? -0.784 -0.548 5.523 1 85.31 449 PHE A N 1
ATOM 3565 C CA . PHE A 1 449 ? 0.248 0.166 6.266 1 85.31 449 PHE A CA 1
ATOM 3566 C C . PHE A 1 449 ? 0.301 -0.309 7.715 1 85.31 449 PHE A C 1
ATOM 3568 O O . PHE A 1 449 ? -0.739 -0.537 8.336 1 85.31 449 PHE A O 1
ATOM 3575 N N . SER A 1 450 ? 1.492 -0.384 8.141 1 83.5 450 SER A N 1
ATOM 3576 C CA . SER A 1 450 ? 1.653 -0.684 9.562 1 83.5 450 SER A CA 1
ATOM 3577 C C . SER A 1 450 ? 1.437 0.56 10.414 1 83.5 450 SER A C 1
ATOM 3579 O O . SER A 1 450 ? 1.736 1.676 9.984 1 83.5 450 SER A O 1
ATOM 3581 N N . ARG A 1 451 ? 1.015 0.366 11.594 1 83 451 ARG A N 1
ATOM 3582 C CA . ARG A 1 451 ? 0.808 1.446 12.555 1 83 451 ARG A CA 1
ATOM 3583 C C . ARG A 1 451 ? 2.123 2.137 12.891 1 83 451 ARG A C 1
ATOM 3585 O O . ARG A 1 451 ? 2.168 3.359 13.055 1 83 451 ARG A O 1
ATOM 3592 N N . LYS A 1 452 ? 3.115 1.396 12.953 1 83.44 452 LYS A N 1
ATOM 3593 C CA . LYS A 1 452 ? 4.422 1.937 13.32 1 83.44 452 LYS A CA 1
ATOM 3594 C C . LYS A 1 452 ? 4.938 2.902 12.258 1 83.44 452 LYS A C 1
ATOM 3596 O O . LYS A 1 452 ? 5.484 3.957 12.586 1 83.44 452 LYS A O 1
ATOM 3601 N N . HIS A 1 453 ? 4.719 2.514 11.078 1 84.44 453 HIS A N 1
ATOM 3602 C CA . HIS A 1 453 ? 5.164 3.367 9.977 1 84.44 453 HIS A CA 1
ATOM 3603 C C . HIS A 1 453 ? 4.402 4.688 9.969 1 84.44 453 HIS A C 1
ATOM 3605 O O . HIS A 1 453 ? 5 5.754 9.781 1 84.44 453 HIS A O 1
ATOM 3611 N N . LEU A 1 454 ? 3.184 4.621 10.172 1 87.5 454 LEU A N 1
ATOM 3612 C CA . LEU A 1 454 ? 2.355 5.824 10.188 1 87.5 454 LEU A CA 1
ATOM 3613 C C . LEU A 1 454 ? 2.717 6.719 11.367 1 87.5 454 LEU A C 1
ATOM 3615 O O . LEU A 1 454 ? 2.795 7.941 11.227 1 87.5 454 LEU A O 1
ATOM 3619 N N . ALA A 1 455 ? 2.994 6.125 12.445 1 90.44 455 ALA A N 1
ATOM 3620 C CA . ALA A 1 455 ? 3.365 6.867 13.648 1 90.44 455 ALA A CA 1
ATOM 3621 C C . ALA A 1 455 ? 4.707 7.578 13.461 1 90.44 455 ALA A C 1
ATOM 3623 O O . ALA A 1 455 ? 4.93 8.648 14.023 1 90.44 455 ALA A O 1
ATOM 3624 N N . GLY A 1 456 ? 5.516 7.02 12.688 1 92.44 456 GLY A N 1
ATOM 3625 C CA . GLY A 1 456 ? 6.828 7.594 12.43 1 92.44 456 GLY A CA 1
ATOM 3626 C C . GLY A 1 456 ? 6.773 8.898 11.664 1 92.44 456 GLY A C 1
ATOM 3627 O O . GLY A 1 456 ? 7.762 9.633 11.602 1 92.44 456 GLY A O 1
ATOM 3628 N N . SER A 1 457 ? 5.637 9.234 11.141 1 94.06 457 SER A N 1
ATOM 3629 C CA . SER A 1 457 ? 5.48 10.461 10.367 1 94.06 457 SER A CA 1
ATOM 3630 C C . SER A 1 457 ? 4.797 11.555 11.18 1 94.06 457 SER A C 1
ATOM 3632 O O . SER A 1 457 ? 4.371 12.57 10.633 1 94.06 457 SER A O 1
ATOM 3634 N N . SER A 1 458 ? 4.719 11.336 12.445 1 96.69 458 SER A N 1
ATOM 3635 C CA . SER A 1 458 ? 4.059 12.297 13.328 1 96.69 458 SER A CA 1
ATOM 3636 C C . SER A 1 458 ? 4.902 13.555 13.5 1 96.69 458 SER A C 1
ATOM 3638 O O . SER A 1 458 ? 6.129 13.516 13.352 1 96.69 458 SER A O 1
ATOM 3640 N N . ILE A 1 459 ? 4.242 14.656 13.703 1 97.81 459 ILE A N 1
ATOM 3641 C CA . ILE A 1 459 ? 4.852 15.945 14.016 1 97.81 459 ILE A CA 1
ATOM 3642 C C . ILE A 1 459 ? 4.152 16.562 15.227 1 97.81 459 ILE A C 1
ATOM 3644 O O . ILE A 1 459 ? 2.971 16.312 15.469 1 97.81 459 ILE A O 1
ATOM 3648 N N . VAL A 1 460 ? 4.883 17.297 15.969 1 97.38 460 VAL A N 1
ATOM 3649 C CA . VAL A 1 460 ? 4.273 18.172 16.969 1 97.38 460 VAL A CA 1
ATOM 3650 C C . VAL A 1 460 ? 3.889 19.5 16.344 1 97.38 460 VAL A C 1
ATOM 3652 O O . VAL A 1 460 ? 4.738 20.203 15.797 1 97.38 460 VAL A O 1
ATOM 3655 N N . ARG A 1 461 ? 2.676 19.828 16.406 1 96.5 461 ARG A N 1
ATOM 3656 C CA . ARG A 1 461 ? 2.172 21.047 15.773 1 96.5 461 ARG A CA 1
ATOM 3657 C C . ARG A 1 461 ? 1.988 22.156 16.797 1 96.5 461 ARG A C 1
ATOM 3659 O O . ARG A 1 461 ? 1.21 22.016 17.75 1 96.5 461 ARG A O 1
ATOM 3666 N N . ALA A 1 462 ? 2.65 23.25 16.531 1 96.81 462 ALA A N 1
ATOM 3667 C CA . ALA A 1 462 ? 2.674 24.328 17.516 1 96.81 462 ALA A CA 1
ATOM 3668 C C . ALA A 1 462 ? 2.336 25.672 16.859 1 96.81 462 ALA A C 1
ATOM 3670 O O . ALA A 1 462 ? 2.898 26.703 17.219 1 96.81 462 ALA A O 1
ATOM 3671 N N . GLY A 1 463 ? 1.466 25.672 15.945 1 95.75 463 GLY A N 1
ATOM 3672 C CA . GLY A 1 463 ? 1.096 26.891 15.227 1 95.75 463 GLY A CA 1
ATOM 3673 C C . GLY A 1 463 ? 0.172 27.781 16.031 1 95.75 463 GLY A C 1
ATOM 3674 O O . GLY A 1 463 ? -0.244 27.438 17.125 1 95.75 463 GLY A O 1
ATOM 3675 N N . ILE A 1 464 ? -0.106 28.969 15.516 1 97.38 464 ILE A N 1
ATOM 3676 C CA . ILE A 1 464 ? -0.998 29.953 16.125 1 97.38 464 ILE A CA 1
ATOM 3677 C C . ILE A 1 464 ? -1.709 30.75 15.039 1 97.38 464 ILE A C 1
ATOM 3679 O O . ILE A 1 464 ? -1.116 31.078 14.008 1 97.38 464 ILE A O 1
ATOM 3683 N N . PRO A 1 465 ? -2.986 31.062 15.234 1 98 465 PRO A N 1
ATOM 3684 C CA . PRO A 1 465 ? -3.67 31.922 14.266 1 98 465 PRO A CA 1
ATOM 3685 C C . PRO A 1 465 ? -3.084 33.344 14.211 1 98 465 PRO A C 1
ATOM 3687 O O . PRO A 1 465 ? -2.387 33.75 15.141 1 98 465 PRO A O 1
ATOM 3690 N N . TYR A 1 466 ? -3.314 34.031 13.133 1 98.19 466 TYR A N 1
ATOM 3691 C CA . TYR A 1 466 ? -2.959 35.438 13.016 1 98.19 466 TYR A CA 1
ATOM 3692 C C . TYR A 1 466 ? -4.031 36.188 12.25 1 98.19 466 TYR A C 1
ATOM 3694 O O . TYR A 1 466 ? -4.852 35.594 11.547 1 98.19 466 TYR A O 1
ATOM 3702 N N . GLY A 1 467 ? -4.031 37.5 12.438 1 97.31 467 GLY A N 1
ATOM 3703 C CA . GLY A 1 467 ? -4.961 38.375 11.727 1 97.31 467 GLY A CA 1
ATOM 3704 C C . GLY A 1 467 ? -6.262 38.594 12.469 1 97.31 467 GLY A C 1
ATOM 3705 O O . GLY A 1 467 ? -6.551 37.906 13.445 1 97.31 467 GLY A O 1
ATOM 3706 N N . PRO A 1 468 ? -7.004 39.5 12.008 1 96.69 468 PRO A N 1
ATOM 3707 C CA . PRO A 1 468 ? -8.25 39.844 12.695 1 96.69 468 PRO A CA 1
ATOM 3708 C C . PRO A 1 468 ? -9.398 38.906 12.359 1 96.69 468 PRO A C 1
ATOM 3710 O O . PRO A 1 468 ? -9.305 38.125 11.406 1 96.69 468 PRO A O 1
ATOM 3713 N N . GLU A 1 469 ? -10.43 38.969 13.211 1 96.75 469 GLU A N 1
ATOM 3714 C CA . GLU A 1 469 ? -11.664 38.25 12.922 1 96.75 469 GLU A CA 1
ATOM 3715 C C . GLU A 1 469 ? -12.383 38.844 11.727 1 96.75 469 GLU A C 1
ATOM 3717 O O . GLU A 1 469 ? -12.227 40.031 11.43 1 96.75 469 GLU A O 1
ATOM 3722 N N . VAL A 1 470 ? -13.125 38.062 11.039 1 96.5 470 VAL A N 1
ATOM 3723 C CA . VAL A 1 470 ? -14.008 38.594 10 1 96.5 470 VAL A CA 1
ATOM 3724 C C . VAL A 1 470 ? -15.109 39.438 10.648 1 96.5 470 VAL A C 1
ATOM 3726 O O . VAL A 1 470 ? -15.75 39 11.609 1 96.5 470 VAL A O 1
ATOM 3729 N N . ASN A 1 471 ? -15.328 40.562 10.086 1 94.44 471 ASN A N 1
ATOM 3730 C CA . ASN A 1 471 ? -16.406 41.375 10.609 1 94.44 471 ASN A CA 1
ATOM 3731 C C . ASN A 1 471 ? -17.562 41.5 9.602 1 94.44 471 ASN A C 1
ATOM 3733 O O . ASN A 1 471 ? -17.438 41.062 8.461 1 94.44 471 ASN A O 1
ATOM 3737 N N . SER A 1 472 ? -18.609 42.094 10.094 1 94.88 472 SER A N 1
ATOM 3738 C CA . SER A 1 472 ? -19.828 42.188 9.297 1 94.88 472 SER A CA 1
ATOM 3739 C C . SER A 1 472 ? -19.625 43.062 8.062 1 94.88 472 SER A C 1
ATOM 3741 O O . SER A 1 472 ? -20.203 42.781 7.004 1 94.88 472 SER A O 1
ATOM 3743 N N . GLU A 1 473 ? -18.922 44.031 8.195 1 96.06 473 GLU A N 1
ATOM 3744 C CA . GLU A 1 473 ? -18.672 44.906 7.066 1 96.06 473 GLU A CA 1
ATOM 3745 C C . GLU A 1 473 ? -17.875 44.219 5.969 1 96.06 473 GLU A C 1
ATOM 3747 O O . GLU A 1 473 ? -18.203 44.312 4.785 1 96.06 473 GLU A O 1
ATOM 3752 N N . GLU A 1 474 ? -16.812 43.594 6.402 1 96.31 474 GLU A N 1
ATOM 3753 C CA . GLU A 1 474 ? -16 42.812 5.445 1 96.31 474 GLU A CA 1
ATOM 3754 C C . GLU A 1 474 ? -16.844 41.781 4.711 1 96.31 474 GLU A C 1
ATOM 3756 O O . GLU A 1 474 ? -16.719 41.625 3.498 1 96.31 474 GLU A O 1
ATOM 3761 N N . ARG A 1 475 ? -17.672 41.094 5.395 1 96.44 475 ARG A N 1
ATOM 3762 C CA . ARG A 1 475 ? -18.531 40.062 4.812 1 96.44 475 ARG A CA 1
ATOM 3763 C C . ARG A 1 475 ? -19.5 40.656 3.797 1 96.44 475 ARG A C 1
ATOM 3765 O O . ARG A 1 475 ? -19.688 40.125 2.711 1 96.44 475 ARG A O 1
ATOM 3772 N N . ALA A 1 476 ? -20.094 41.781 4.18 1 96.06 476 ALA A N 1
ATOM 3773 C CA . ALA A 1 476 ? -21.062 42.438 3.301 1 96.06 476 ALA A CA 1
ATOM 3774 C C . ALA A 1 476 ? -20.391 42.906 2.02 1 96.06 476 ALA A C 1
ATOM 3776 O O . ALA A 1 476 ? -20.953 42.781 0.929 1 96.06 476 ALA A O 1
ATOM 3777 N N . LYS A 1 477 ? -19.297 43.469 2.219 1 96.06 477 LYS A N 1
ATOM 3778 C CA . LYS A 1 477 ? -18.562 43.969 1.06 1 96.06 477 LYS A CA 1
ATOM 3779 C C . LYS A 1 477 ? -18.172 42.812 0.136 1 96.06 477 LYS A C 1
ATOM 3781 O O . LYS A 1 477 ? -18.281 42.938 -1.086 1 96.06 477 LYS A O 1
ATOM 3786 N N . TRP A 1 478 ? -17.609 41.75 0.696 1 96.44 478 TRP A N 1
ATOM 3787 C CA . TRP A 1 478 ? -17.219 40.594 -0.07 1 96.44 478 TRP A CA 1
ATOM 3788 C C . TRP A 1 478 ? -18.406 40.031 -0.843 1 96.44 478 TRP A C 1
ATOM 3790 O O . TRP A 1 478 ? -18.281 39.719 -2.031 1 96.44 478 TRP A O 1
ATOM 3800 N N . LYS A 1 479 ? -19.531 39.875 -0.213 1 94.94 479 LYS A N 1
ATOM 3801 C CA . LYS A 1 479 ? -20.734 39.344 -0.843 1 94.94 479 LYS A CA 1
ATOM 3802 C C . LYS A 1 479 ? -21.188 40.219 -2.002 1 94.94 479 LYS A C 1
ATOM 3804 O O . LYS A 1 479 ? -21.578 39.719 -3.055 1 94.94 479 LYS A O 1
ATOM 3809 N N . ALA A 1 480 ? -21.188 41.438 -1.809 1 95.62 480 ALA A N 1
ATOM 3810 C CA . ALA A 1 480 ? -21.609 42.406 -2.844 1 95.62 480 ALA A CA 1
ATOM 3811 C C . ALA A 1 480 ? -20.719 42.281 -4.078 1 95.62 480 ALA A C 1
ATOM 3813 O O . ALA A 1 480 ? -21.203 42.344 -5.211 1 95.62 480 ALA A O 1
ATOM 3814 N N . GLU A 1 481 ? -19.469 42.188 -3.822 1 95.12 481 GLU A N 1
ATOM 3815 C CA . GLU A 1 481 ? -18.531 42.031 -4.93 1 95.12 481 GLU A CA 1
ATOM 3816 C C . GLU A 1 481 ? -18.719 40.719 -5.664 1 95.12 481 GLU A C 1
ATOM 3818 O O . GLU A 1 481 ? -18.609 40.656 -6.891 1 95.12 481 GLU A O 1
ATOM 3823 N N . LYS A 1 482 ? -18.953 39.688 -4.883 1 93.06 482 LYS A N 1
ATOM 3824 C CA . LYS A 1 482 ? -19.156 38.344 -5.48 1 93.06 482 LYS A CA 1
ATOM 3825 C C . LYS A 1 482 ? -20.453 38.312 -6.285 1 93.06 482 LYS A C 1
ATOM 3827 O O . LYS A 1 482 ? -20.531 37.594 -7.281 1 93.06 482 LYS A O 1
ATOM 3832 N N . GLU A 1 483 ? -21.453 38.969 -5.887 1 93 483 GLU A N 1
ATOM 3833 C CA . GLU A 1 483 ? -22.719 39.031 -6.617 1 93 483 GLU A CA 1
ATOM 3834 C C . GLU A 1 483 ? -22.531 39.719 -7.969 1 93 483 GLU A C 1
ATOM 3836 O O . GLU A 1 483 ? -23.188 39.375 -8.953 1 93 483 GLU A O 1
ATOM 3841 N N . LYS A 1 484 ? -21.703 40.688 -8.008 1 93.81 484 LYS A N 1
ATOM 3842 C CA . LYS A 1 484 ? -21.422 41.406 -9.25 1 93.81 484 LYS A CA 1
ATOM 3843 C C . LYS A 1 484 ? -20.641 40.5 -10.219 1 93.81 484 LYS A C 1
ATOM 3845 O O . LYS A 1 484 ? -20.906 40.5 -11.422 1 93.81 484 LYS A O 1
ATOM 3850 N N . ASP A 1 485 ? -19.641 39.781 -9.672 1 93.62 485 ASP A N 1
ATOM 3851 C CA . ASP A 1 485 ? -18.812 38.875 -10.477 1 93.62 485 ASP A CA 1
ATOM 3852 C C . ASP A 1 485 ? -18.469 37.594 -9.703 1 93.62 485 ASP A C 1
ATOM 3854 O O . ASP A 1 485 ? -17.438 37.562 -9.031 1 93.62 485 ASP A O 1
ATOM 3858 N N . PRO A 1 486 ? -19.156 36.562 -9.922 1 87.31 486 PRO A N 1
ATOM 3859 C CA . PRO A 1 486 ? -18.969 35.312 -9.164 1 87.31 486 PRO A CA 1
ATOM 3860 C C . PRO A 1 486 ? -17.609 34.688 -9.438 1 87.31 486 PRO A C 1
ATOM 3862 O O . PRO A 1 486 ? -17.125 33.875 -8.625 1 87.31 486 PRO A O 1
ATOM 3865 N N . SER A 1 487 ? -17.016 34.969 -10.492 1 85.94 487 SER A N 1
ATOM 3866 C CA . SER A 1 487 ? -15.773 34.312 -10.875 1 85.94 487 SER A CA 1
ATOM 3867 C C . SER A 1 487 ? -14.547 35.094 -10.391 1 85.94 487 SER A C 1
ATOM 3869 O O . SER A 1 487 ? -13.438 34.562 -10.391 1 85.94 487 SER A O 1
ATOM 3871 N N . LYS A 1 488 ? -14.773 36.219 -9.914 1 88.06 488 LYS A N 1
ATOM 3872 C CA . LYS A 1 488 ? -13.656 37.094 -9.508 1 88.06 488 LYS A CA 1
ATOM 3873 C C . LYS A 1 488 ? -13.07 36.625 -8.18 1 88.06 488 LYS A C 1
ATOM 3875 O O . LYS A 1 488 ? -13.805 36.344 -7.234 1 88.06 488 LYS A O 1
ATOM 3880 N N . TYR A 1 489 ? -11.773 36.531 -8.141 1 88.62 489 TYR A N 1
ATOM 3881 C CA . TYR A 1 489 ? -11.102 36.312 -6.859 1 88.62 489 TYR A CA 1
ATOM 3882 C C . TYR A 1 489 ? -11.062 37.625 -6.055 1 88.62 489 TYR A C 1
ATOM 3884 O O . TYR A 1 489 ? -10.68 38.656 -6.574 1 88.62 489 TYR A O 1
ATOM 3892 N N . ILE A 1 490 ? -11.5 37.562 -4.84 1 91 490 ILE A N 1
ATOM 3893 C CA . ILE A 1 490 ? -11.469 38.719 -3.932 1 91 490 ILE A CA 1
ATOM 3894 C C . ILE A 1 490 ? -10.484 38.438 -2.799 1 91 490 ILE A C 1
ATOM 3896 O O . ILE A 1 490 ? -10.672 37.531 -2.012 1 91 490 ILE A O 1
ATOM 3900 N N . GLU A 1 491 ? -9.422 39.188 -2.766 1 89.56 491 GLU A N 1
ATOM 3901 C CA . GLU A 1 491 ? -8.477 39.031 -1.664 1 89.56 491 GLU A CA 1
ATOM 3902 C C . GLU A 1 491 ? -9.094 39.469 -0.341 1 89.56 491 GLU A C 1
ATOM 3904 O O . GLU A 1 491 ? -9.617 40.594 -0.23 1 89.56 491 GLU A O 1
ATOM 3909 N N . GLU A 1 492 ? -9.023 38.688 0.58 1 95.56 492 GLU A N 1
ATOM 3910 C CA . GLU A 1 492 ? -9.555 38.969 1.907 1 95.56 492 GLU A CA 1
ATOM 3911 C C . GLU A 1 492 ? -8.484 39.562 2.814 1 95.56 492 GLU A C 1
ATOM 3913 O O . GLU A 1 492 ? -7.312 39.625 2.441 1 95.56 492 GLU A O 1
ATOM 3918 N N . THR A 1 493 ? -8.961 40.125 3.945 1 96 493 THR A N 1
ATOM 3919 C CA . THR A 1 493 ? -8.008 40.594 4.957 1 96 493 THR A CA 1
ATOM 3920 C C . THR A 1 493 ? -7.031 39.469 5.32 1 96 493 THR A C 1
ATOM 3922 O O . THR A 1 493 ? -7.426 38.312 5.453 1 96 493 THR A O 1
ATOM 3925 N N . ASP A 1 494 ? -5.785 39.906 5.438 1 96.44 494 ASP A N 1
ATOM 3926 C CA . ASP A 1 494 ? -4.73 38.938 5.719 1 96.44 494 ASP A CA 1
ATOM 3927 C C . ASP A 1 494 ? -4.926 38.281 7.09 1 96.44 494 ASP A C 1
ATOM 3929 O O . ASP A 1 494 ? -4.781 38.938 8.117 1 96.44 494 ASP A O 1
ATOM 3933 N N . ARG A 1 495 ? -5.305 37.031 7.078 1 98.38 495 ARG A N 1
ATOM 3934 C CA . ARG A 1 495 ? -5.484 36.219 8.281 1 98.38 495 ARG A CA 1
ATOM 3935 C C . ARG A 1 495 ? -5.246 34.75 7.992 1 98.38 495 ARG A C 1
ATOM 3937 O O . ARG A 1 495 ? -5.281 34.312 6.836 1 98.38 495 ARG A O 1
ATOM 3944 N N . GLY A 1 496 ? -4.922 34.031 8.961 1 98.25 496 GLY A N 1
ATOM 3945 C CA . GLY A 1 496 ? -4.703 32.594 8.773 1 98.25 496 GLY A CA 1
ATOM 3946 C C . GLY A 1 496 ? -3.963 31.953 9.93 1 98.25 496 GLY A C 1
ATOM 3947 O O . GLY A 1 496 ? -4.316 32.156 11.094 1 98.25 496 GLY A O 1
ATOM 3948 N N . LEU A 1 497 ? -3.059 31.109 9.547 1 98.19 497 LEU A N 1
ATOM 3949 C CA . LEU A 1 497 ? -2.318 30.344 10.539 1 98.19 497 LEU A CA 1
ATOM 3950 C C . LEU A 1 497 ? -0.814 30.516 10.352 1 98.19 497 LEU A C 1
ATOM 3952 O O . LEU A 1 497 ? -0.307 30.391 9.234 1 98.19 497 LEU A O 1
ATOM 3956 N N . LEU A 1 498 ? -0.141 30.891 11.438 1 98.44 498 LEU A N 1
ATOM 3957 C CA . LEU A 1 498 ? 1.305 30.703 11.492 1 98.44 498 LEU A CA 1
ATOM 3958 C C . LEU A 1 498 ? 1.649 29.297 11.945 1 98.44 498 LEU A C 1
ATOM 3960 O O . LEU A 1 498 ? 1.705 29.016 13.148 1 98.44 498 LEU A O 1
ATOM 3964 N N . PHE A 1 499 ? 1.861 28.516 10.914 1 98.19 499 PHE A N 1
ATOM 3965 C CA . PHE A 1 499 ? 2.102 27.094 11.156 1 98.19 499 PHE A CA 1
ATOM 3966 C C . PHE A 1 499 ? 3.514 26.859 11.68 1 98.19 499 PHE A C 1
ATOM 3968 O O . PHE A 1 499 ? 4.461 27.516 11.227 1 98.19 499 PHE A O 1
ATOM 3975 N N . CYS A 1 500 ? 3.635 26.016 12.641 1 98.38 500 CYS A N 1
ATOM 3976 C CA . CYS A 1 500 ? 4.902 25.609 13.234 1 98.38 500 CYS A CA 1
ATOM 3977 C C . CYS A 1 500 ? 4.855 24.141 13.68 1 98.38 500 CYS A C 1
ATOM 3979 O O . CYS A 1 500 ? 3.885 23.719 14.305 1 98.38 500 CYS A O 1
ATOM 3981 N N . CYS A 1 501 ? 5.855 23.391 13.289 1 98.5 501 CYS A N 1
ATOM 3982 C CA . CYS A 1 501 ? 5.879 22 13.75 1 98.5 501 CYS A CA 1
ATOM 3983 C C . CYS A 1 501 ? 7.309 21.531 13.992 1 98.5 501 CYS A C 1
ATOM 3985 O O . CYS A 1 501 ? 8.266 22.219 13.633 1 98.5 501 CYS A O 1
ATOM 3987 N N . TYR A 1 502 ? 7.395 20.375 14.688 1 98.69 502 TYR A N 1
ATOM 3988 C CA . TYR A 1 502 ? 8.688 19.797 15.047 1 98.69 502 TYR A CA 1
ATOM 3989 C C . TYR A 1 502 ? 8.727 18.312 14.711 1 98.69 502 TYR A C 1
ATOM 3991 O O . TYR A 1 502 ? 7.758 17.578 14.945 1 98.69 502 TYR A O 1
ATOM 3999 N N . ALA A 1 503 ? 9.797 17.891 14.156 1 98.56 503 ALA A N 1
ATOM 4000 C CA . ALA A 1 503 ? 10.125 16.484 13.93 1 98.56 503 ALA A CA 1
ATOM 4001 C C . ALA A 1 503 ? 11.633 16.297 13.75 1 98.56 503 ALA A C 1
ATOM 4003 O O . ALA A 1 503 ? 12.328 17.203 13.305 1 98.56 503 ALA A O 1
ATOM 4004 N N . SER A 1 504 ? 12.109 15.125 14.039 1 98.25 504 SER A N 1
ATOM 4005 C CA . SER A 1 504 ? 13.547 14.891 13.992 1 98.25 504 SER A CA 1
ATOM 4006 C C . SER A 1 504 ? 14.055 14.875 12.555 1 98.25 504 SER A C 1
ATOM 4008 O O . SER A 1 504 ? 15.266 14.969 12.32 1 98.25 504 SER A O 1
ATOM 4010 N N . ASN A 1 505 ? 13.156 14.688 11.641 1 97.69 505 ASN A N 1
ATOM 4011 C CA . ASN A 1 505 ? 13.5 14.578 10.227 1 97.69 505 ASN A CA 1
ATOM 4012 C C . ASN A 1 505 ? 12.414 15.188 9.336 1 97.69 505 ASN A C 1
ATOM 4014 O O . ASN A 1 505 ? 11.227 14.914 9.531 1 97.69 505 ASN A O 1
ATOM 4018 N N . LEU A 1 506 ? 12.828 16.031 8.398 1 98.25 506 LEU A N 1
ATOM 4019 C CA . LEU A 1 506 ? 11.867 16.766 7.57 1 98.25 506 LEU A CA 1
ATOM 4020 C C . LEU A 1 506 ? 11.109 15.805 6.656 1 98.25 506 LEU A C 1
ATOM 4022 O O . LEU A 1 506 ? 9.883 15.852 6.582 1 98.25 506 LEU A O 1
ATOM 4026 N N . ASP A 1 507 ? 11.781 14.867 6 1 96.06 507 ASP A N 1
ATOM 4027 C CA . ASP A 1 507 ? 11.172 13.992 5 1 96.06 507 ASP A CA 1
ATOM 4028 C C . ASP A 1 507 ? 10.242 12.977 5.652 1 96.06 507 ASP A C 1
ATOM 4030 O O . ASP A 1 507 ? 9.266 12.547 5.043 1 96.06 507 ASP A O 1
ATOM 4034 N N . ALA A 1 508 ? 10.5 12.672 6.906 1 95.31 508 ALA A N 1
ATOM 4035 C CA . ALA A 1 508 ? 9.672 11.695 7.605 1 95.31 508 ALA A CA 1
ATOM 4036 C C . ALA A 1 508 ? 8.508 12.375 8.328 1 95.31 508 ALA A C 1
ATOM 4038 O O . ALA A 1 508 ? 7.551 11.719 8.734 1 95.31 508 ALA A O 1
ATOM 4039 N N . GLY A 1 509 ? 8.617 13.664 8.445 1 96.94 509 GLY A N 1
ATOM 4040 C CA . GLY A 1 509 ? 7.602 14.391 9.195 1 96.94 509 GLY A CA 1
ATOM 4041 C C . GLY A 1 509 ? 6.762 15.312 8.32 1 96.94 509 GLY A C 1
ATOM 4042 O O . GLY A 1 509 ? 5.848 14.859 7.629 1 96.94 509 GLY A O 1
ATOM 4043 N N . PHE A 1 510 ? 7.188 16.516 8.297 1 97.62 510 PHE A N 1
ATOM 4044 C CA . PHE A 1 510 ? 6.422 17.562 7.625 1 97.62 510 PHE A CA 1
ATOM 4045 C C . PHE A 1 510 ? 6.285 17.266 6.137 1 97.62 510 PHE A C 1
ATOM 4047 O O . PHE A 1 510 ? 5.188 17.359 5.582 1 97.62 510 PHE A O 1
ATOM 4054 N N . VAL A 1 511 ? 7.332 16.953 5.555 1 96.69 511 VAL A N 1
ATOM 4055 C CA . VAL A 1 511 ? 7.324 16.766 4.105 1 96.69 511 VAL A CA 1
ATOM 4056 C C . VAL A 1 511 ? 6.465 15.547 3.752 1 96.69 511 VAL A C 1
ATOM 4058 O O . VAL A 1 511 ? 5.684 15.594 2.795 1 96.69 511 VAL A O 1
ATOM 4061 N N . ARG A 1 512 ? 6.582 14.508 4.484 1 95.06 512 ARG A N 1
ATOM 4062 C CA . ARG A 1 512 ? 5.734 13.336 4.27 1 95.06 512 ARG A CA 1
ATOM 4063 C C . ARG A 1 512 ? 4.262 13.688 4.438 1 95.06 512 ARG A C 1
ATOM 4065 O O . ARG A 1 512 ? 3.424 13.289 3.629 1 95.06 512 ARG A O 1
ATOM 4072 N N . GLN A 1 513 ? 3.92 14.367 5.441 1 96.62 513 GLN A N 1
ATOM 4073 C CA . GLN A 1 513 ? 2.529 14.742 5.672 1 96.62 513 GLN A CA 1
ATOM 4074 C C . GLN A 1 513 ? 2.008 15.633 4.551 1 96.62 513 GLN A C 1
ATOM 4076 O O . GLN A 1 513 ? 0.883 15.461 4.078 1 96.62 513 GLN A O 1
ATOM 4081 N N . THR A 1 514 ? 2.836 16.547 4.105 1 95.88 514 THR A N 1
ATOM 4082 C CA . THR A 1 514 ? 2.418 17.516 3.09 1 95.88 514 THR A CA 1
ATOM 4083 C C . THR A 1 514 ? 2.322 16.844 1.721 1 95.88 514 THR A C 1
ATOM 4085 O O . THR A 1 514 ? 1.265 16.875 1.087 1 95.88 514 THR A O 1
ATOM 4088 N N . THR A 1 515 ? 3.391 16.172 1.288 1 92.75 515 THR A N 1
ATOM 4089 C CA . THR A 1 515 ? 3.475 15.664 -0.078 1 92.75 515 THR A CA 1
ATOM 4090 C C . THR A 1 515 ? 3.021 14.211 -0.149 1 92.75 515 THR A C 1
ATOM 4092 O O . THR A 1 515 ? 2.424 13.789 -1.14 1 92.75 515 THR A O 1
ATOM 4095 N N . GLY A 1 516 ? 3.328 13.43 0.886 1 92.25 516 GLY A N 1
ATOM 4096 C CA . GLY A 1 516 ? 3.012 12.016 0.894 1 92.25 516 GLY A CA 1
ATOM 4097 C C . GLY A 1 516 ? 1.57 11.727 1.266 1 92.25 516 GLY A C 1
ATOM 4098 O O . GLY A 1 516 ? 0.987 10.742 0.8 1 92.25 516 GLY A O 1
ATOM 4099 N N . TYR A 1 517 ? 1.004 12.547 2.115 1 95.62 517 TYR A N 1
ATOM 4100 C CA . TYR A 1 517 ? -0.375 12.367 2.551 1 95.62 517 TYR A CA 1
ATOM 4101 C C . TYR A 1 517 ? -1.293 13.398 1.912 1 95.62 517 TYR A C 1
ATOM 4103 O O . TYR A 1 517 ? -2.045 13.086 0.987 1 95.62 517 TYR A O 1
ATOM 4111 N N . GLY A 1 518 ? -1.106 14.633 2.252 1 95.38 518 GLY A N 1
ATOM 4112 C CA . GLY A 1 518 ? -2.031 15.695 1.903 1 95.38 518 GLY A CA 1
ATOM 4113 C C . GLY A 1 518 ? -2.152 15.922 0.408 1 95.38 518 GLY A C 1
ATOM 4114 O O . GLY A 1 518 ? -3.26 16 -0.126 1 95.38 518 GLY A O 1
ATOM 4115 N N . ASN A 1 519 ? -1.044 16 -0.287 1 92.06 519 ASN A N 1
ATOM 4116 C CA . ASN A 1 519 ? -1.023 16.344 -1.705 1 92.06 519 ASN A CA 1
ATOM 4117 C C . ASN A 1 519 ? -1.092 15.102 -2.582 1 92.06 519 ASN A C 1
ATOM 4119 O O . ASN A 1 519 ? -1.148 15.203 -3.809 1 92.06 519 ASN A O 1
ATOM 4123 N N . ASN A 1 520 ? -1.016 13.938 -1.985 1 91.44 520 ASN A N 1
ATOM 4124 C CA . ASN A 1 520 ? -0.993 12.688 -2.729 1 91.44 520 ASN A CA 1
ATOM 4125 C C . ASN A 1 520 ? -2.402 12.219 -3.086 1 91.44 520 ASN A C 1
ATOM 4127 O O . ASN A 1 520 ? -3.158 11.789 -2.215 1 91.44 520 ASN A O 1
ATOM 4131 N N . ASP A 1 521 ? -2.746 12.234 -4.391 1 90.69 521 ASP A N 1
ATOM 4132 C CA . ASP A 1 521 ? -4.07 11.883 -4.891 1 90.69 521 ASP A CA 1
ATOM 4133 C C . ASP A 1 521 ? -4.398 10.422 -4.605 1 90.69 521 ASP A C 1
ATOM 4135 O O . ASP A 1 521 ? -5.559 10.016 -4.66 1 90.69 521 ASP A O 1
ATOM 4139 N N . PHE A 1 522 ? -3.387 9.609 -4.312 1 91 522 PHE A N 1
ATOM 4140 C CA . PHE A 1 522 ? -3.57 8.172 -4.234 1 91 522 PHE A CA 1
ATOM 4141 C C . PHE A 1 522 ? -3.422 7.68 -2.799 1 91 522 PHE A C 1
ATOM 4143 O O . PHE A 1 522 ? -3.387 6.473 -2.549 1 91 522 PHE A O 1
ATOM 4150 N N . PHE A 1 523 ? -3.26 8.578 -1.872 1 93.38 523 PHE A N 1
ATOM 4151 C CA . PHE A 1 523 ? -3.219 8.242 -0.454 1 93.38 523 PHE A CA 1
ATOM 4152 C C . PHE A 1 523 ? -4.547 8.562 0.219 1 93.38 523 PHE A C 1
ATOM 4154 O O . PHE A 1 523 ? -5.164 9.586 -0.071 1 93.38 523 PHE A O 1
ATOM 4161 N N . PRO A 1 524 ? -5 7.805 1.186 1 93.69 524 PRO A N 1
ATOM 4162 C CA . PRO A 1 524 ? -4.422 6.547 1.662 1 93.69 524 PRO A CA 1
ATOM 4163 C C . PRO A 1 524 ? -4.57 5.41 0.653 1 93.69 524 PRO A C 1
ATOM 4165 O O . PRO A 1 524 ? -5.441 5.461 -0.219 1 93.69 524 PRO A O 1
ATOM 4168 N N . THR A 1 525 ? -3.666 4.449 0.802 1 91.19 525 THR A N 1
ATOM 4169 C CA . THR A 1 525 ? -3.791 3.221 0.027 1 91.19 525 THR A CA 1
ATOM 4170 C C . THR A 1 525 ? -4.961 2.379 0.532 1 91.19 525 THR A C 1
ATOM 4172 O O . THR A 1 525 ? -5.016 2.027 1.713 1 91.19 525 THR A O 1
ATOM 4175 N N . THR A 1 526 ? -5.898 2.078 -0.364 1 90 526 THR A N 1
ATOM 4176 C CA . THR A 1 526 ? -7.109 1.396 0.075 1 90 526 THR A CA 1
ATOM 4177 C C . THR A 1 526 ? -7.293 0.08 -0.677 1 90 526 THR A C 1
ATOM 4179 O O . THR A 1 526 ? -8.25 -0.652 -0.435 1 90 526 THR A O 1
ATOM 4182 N N . SER A 1 527 ? -6.391 -0.196 -1.565 1 87.25 527 SER A N 1
ATOM 4183 C CA . SER A 1 527 ? -6.469 -1.408 -2.375 1 87.25 527 SER A CA 1
ATOM 4184 C C . SER A 1 527 ? -5.094 -1.807 -2.9 1 87.25 527 SER A C 1
ATOM 4186 O O . SER A 1 527 ? -4.145 -1.022 -2.83 1 87.25 527 SER A O 1
ATOM 4188 N N . ILE A 1 528 ? -4.977 -2.998 -3.359 1 86.81 528 ILE A N 1
ATOM 4189 C CA . ILE A 1 528 ? -3.742 -3.488 -3.965 1 86.81 528 ILE A CA 1
ATOM 4190 C C . ILE A 1 528 ? -3.514 -2.789 -5.305 1 86.81 528 ILE A C 1
ATOM 4192 O O . ILE A 1 528 ? -2.402 -2.812 -5.84 1 86.81 528 ILE A O 1
ATOM 4196 N N . PHE A 1 529 ? -4.535 -2.188 -5.855 1 86.62 529 PHE A N 1
ATOM 4197 C CA . PHE A 1 529 ? -4.441 -1.363 -7.055 1 86.62 529 PHE A CA 1
ATOM 4198 C C . PHE A 1 529 ? -4.461 0.118 -6.695 1 86.62 529 PHE A C 1
ATOM 4200 O O . PHE A 1 529 ? -5.207 0.538 -5.805 1 86.62 529 PHE A O 1
ATOM 4207 N N . PRO A 1 530 ? -3.539 0.892 -7.336 1 89.31 530 PRO A N 1
ATOM 4208 C CA . PRO A 1 530 ? -3.621 2.332 -7.074 1 89.31 530 PRO A CA 1
ATOM 4209 C C . PRO A 1 530 ? -5.012 2.9 -7.332 1 89.31 530 PRO A C 1
ATOM 4211 O O . PRO A 1 530 ? -5.637 2.58 -8.352 1 89.31 530 PRO A O 1
ATOM 4214 N N . THR A 1 531 ? -5.555 3.602 -6.449 1 87.25 531 THR A N 1
ATOM 4215 C CA . THR A 1 531 ? -6.859 4.246 -6.555 1 87.25 531 THR A CA 1
ATOM 4216 C C . THR A 1 531 ? -6.75 5.738 -6.254 1 87.25 531 THR A C 1
ATOM 4218 O O . THR A 1 531 ? -6.211 6.133 -5.219 1 87.25 531 THR A O 1
ATOM 4221 N N . LYS A 1 532 ? -7.25 6.566 -7.164 1 88.06 532 LYS A N 1
ATOM 4222 C CA . LYS A 1 532 ? -7.211 8.008 -6.961 1 88.06 532 LYS A CA 1
ATOM 4223 C C . LYS A 1 532 ? -8.352 8.469 -6.051 1 88.06 532 LYS A C 1
ATOM 4225 O O . LYS A 1 532 ? -9.523 8.234 -6.348 1 88.06 532 LYS A O 1
ATOM 4230 N N . HIS A 1 533 ? -8.062 9.094 -4.965 1 89 533 HIS A N 1
ATOM 4231 C CA . HIS A 1 533 ? -9.055 9.648 -4.051 1 89 533 HIS A CA 1
ATOM 4232 C C . HIS A 1 533 ? -9.125 11.164 -4.168 1 89 533 HIS A C 1
ATOM 4234 O O . HIS A 1 533 ? -10.195 11.758 -4.023 1 89 533 HIS A O 1
ATOM 4240 N N . GLY A 1 534 ? -7.988 11.75 -4.426 1 89.31 534 GLY A N 1
ATOM 4241 C CA . GLY A 1 534 ? -7.863 13.195 -4.43 1 89.31 534 GLY A CA 1
ATOM 4242 C C . GLY A 1 534 ? -7.012 13.727 -3.291 1 89.31 534 GLY A C 1
ATOM 4243 O O . GLY A 1 534 ? -6.492 12.953 -2.484 1 89.31 534 GLY A O 1
ATOM 4244 N N . GLN A 1 535 ? -6.805 15.039 -3.287 1 92 535 GLN A N 1
ATOM 4245 C CA . GLN A 1 535 ? -5.93 15.68 -2.311 1 92 535 GLN A CA 1
ATOM 4246 C C . GLN A 1 535 ? -6.715 16.141 -1.083 1 92 535 GLN A C 1
ATOM 4248 O O . GLN A 1 535 ? -7.949 16.156 -1.102 1 92 535 GLN A O 1
ATOM 4253 N N . ASP A 1 536 ? -5.977 16.406 -0.004 1 96.19 536 ASP A N 1
ATOM 4254 C CA . ASP A 1 536 ? -6.527 17.078 1.17 1 96.19 536 ASP A CA 1
ATOM 4255 C C . ASP A 1 536 ? -7.164 18.406 0.791 1 96.19 536 ASP A C 1
ATOM 4257 O O . ASP A 1 536 ? -6.504 19.281 0.212 1 96.19 536 ASP A O 1
ATOM 4261 N N . PRO A 1 537 ? -8.391 18.609 1.128 1 94.69 537 PRO A N 1
ATOM 4262 C CA . PRO A 1 537 ? -9.078 19.812 0.651 1 94.69 537 PRO A CA 1
ATOM 4263 C C . PRO A 1 537 ? -8.641 21.062 1.393 1 94.69 537 PRO A C 1
ATOM 4265 O O . PRO A 1 537 ? -8.984 22.172 0.983 1 94.69 537 PRO A O 1
ATOM 4268 N N . ILE A 1 538 ? -7.922 20.906 2.447 1 94.75 538 ILE A N 1
ATOM 4269 C CA . ILE A 1 538 ? -7.523 22.062 3.256 1 94.75 538 ILE A CA 1
ATOM 4270 C C . ILE A 1 538 ? -6.098 22.469 2.904 1 94.75 538 ILE A C 1
ATOM 4272 O O . ILE A 1 538 ? -5.84 23.641 2.592 1 94.75 538 ILE A O 1
ATOM 4276 N N . ILE A 1 539 ? -5.219 21.516 2.85 1 93.19 539 ILE A N 1
ATOM 4277 C CA . ILE A 1 539 ? -3.822 21.906 2.699 1 93.19 539 ILE A CA 1
ATOM 4278 C C . ILE A 1 539 ? -3.312 21.484 1.322 1 93.19 539 ILE A C 1
ATOM 4280 O O . ILE A 1 539 ? -2.17 21.766 0.963 1 93.19 539 ILE A O 1
ATOM 4284 N N . GLY A 1 540 ? -4.141 20.766 0.655 1 87.94 540 GLY A N 1
ATOM 4285 C CA . GLY A 1 540 ? -3.74 20.406 -0.699 1 87.94 540 GLY A CA 1
ATOM 4286 C C . GLY A 1 540 ? -3.68 21.609 -1.628 1 87.94 540 GLY A C 1
ATOM 4287 O O . GLY A 1 540 ? -3.857 22.75 -1.192 1 87.94 540 GLY A O 1
ATOM 4288 N N . GLY A 1 541 ? -3.291 21.375 -2.857 1 78 541 GLY A N 1
ATOM 4289 C CA . GLY A 1 541 ? -3.182 22.469 -3.811 1 78 541 GLY A CA 1
ATOM 4290 C C . GLY A 1 541 ? -3.352 22.031 -5.25 1 78 541 GLY A C 1
ATOM 4291 O O . GLY A 1 541 ? -3.334 20.828 -5.543 1 78 541 GLY A O 1
ATOM 4292 N N . PRO A 1 542 ? -3.766 22.984 -5.973 1 67.19 542 PRO A N 1
ATOM 4293 C CA . PRO A 1 542 ? -3.863 22.672 -7.398 1 67.19 542 PRO A CA 1
ATOM 4294 C C . PRO A 1 542 ? -2.537 22.203 -7.992 1 67.19 542 PRO A C 1
ATOM 4296 O O . PRO A 1 542 ? -1.477 22.438 -7.414 1 67.19 542 PRO A O 1
ATOM 4299 N N . PRO A 1 543 ? -2.688 21.344 -8.984 1 64.56 543 PRO A N 1
ATOM 4300 C CA . PRO A 1 543 ? -1.427 21.031 -9.656 1 64.56 543 PRO A CA 1
ATOM 4301 C C . PRO A 1 543 ? -0.634 22.266 -10.055 1 64.56 543 PRO A C 1
ATOM 4303 O O . PRO A 1 543 ? -1.223 23.297 -10.375 1 64.56 543 PRO A O 1
ATOM 4306 N N . ALA A 1 544 ? 0.698 22.141 -9.703 1 57.94 544 ALA A N 1
ATOM 4307 C CA . ALA A 1 544 ? 1.543 23.25 -10.141 1 57.94 544 ALA A CA 1
ATOM 4308 C C . ALA A 1 544 ? 1.245 23.625 -11.586 1 57.94 544 ALA A C 1
ATOM 4310 O O . ALA A 1 544 ? 0.987 22.766 -12.422 1 57.94 544 ALA A O 1
ATOM 4311 N N . LYS A 1 545 ? 1.254 24.938 -11.773 1 58.12 545 LYS A N 1
ATOM 4312 C CA . LYS A 1 545 ? 1.057 25.406 -13.148 1 58.12 545 LYS A CA 1
ATOM 4313 C C . LYS A 1 545 ? 2.047 24.734 -14.094 1 58.12 545 LYS A C 1
ATOM 4315 O O . LYS A 1 545 ? 3.203 24.5 -13.734 1 58.12 545 LYS A O 1
ATOM 4320 N N . ASP A 1 546 ? 1.658 24.172 -15.102 1 56.94 546 ASP A N 1
ATOM 4321 C CA . ASP A 1 546 ? 2.445 23.578 -16.172 1 56.94 546 ASP A CA 1
ATOM 4322 C C . ASP A 1 546 ? 3.035 22.234 -15.742 1 56.94 546 ASP A C 1
ATOM 4324 O O . ASP A 1 546 ? 3.939 21.703 -16.391 1 56.94 546 ASP A O 1
ATOM 4328 N N . SER A 1 547 ? 2.494 21.875 -14.516 1 59.31 547 SER A N 1
ATOM 4329 C CA . SER A 1 547 ? 3.014 20.594 -14.086 1 59.31 547 SER A CA 1
ATOM 4330 C C . SER A 1 547 ? 2.287 19.438 -14.781 1 59.31 547 SER A C 1
ATOM 4332 O O . SER A 1 547 ? 1.239 19.641 -15.398 1 59.31 547 SER A O 1
ATOM 4334 N N . SER A 1 548 ? 2.967 18.219 -14.656 1 59.78 548 SER A N 1
ATOM 4335 C CA . SER A 1 548 ? 2.418 16.984 -15.227 1 59.78 548 SER A CA 1
ATOM 4336 C C . SER A 1 548 ? 1.104 16.609 -14.555 1 59.78 548 SER A C 1
ATOM 4338 O O . SER A 1 548 ? 0.347 15.789 -15.078 1 59.78 548 SER A O 1
ATOM 4340 N N . GLN A 1 549 ? 0.692 17.297 -13.469 1 62.44 549 GLN A N 1
ATOM 4341 C CA . GLN A 1 549 ? -0.508 16.922 -12.727 1 62.44 549 GLN A CA 1
ATOM 4342 C C . GLN A 1 549 ? -1.733 17.656 -13.266 1 62.44 549 GLN A C 1
ATOM 4344 O O . GLN A 1 549 ? -2.867 17.312 -12.938 1 62.44 549 GLN A O 1
ATOM 4349 N N . VAL A 1 550 ? -1.559 18.609 -14.141 1 62.69 550 VAL A N 1
ATOM 4350 C CA . VAL A 1 550 ? -2.67 19.359 -14.734 1 62.69 550 VAL A CA 1
ATOM 4351 C C . VAL A 1 550 ? -3.375 18.484 -15.766 1 62.69 550 VAL A C 1
ATOM 4353 O O . VAL A 1 550 ? -2.734 17.953 -16.672 1 62.69 550 VAL A O 1
ATOM 4356 N N . PRO A 1 551 ? -4.77 18.25 -15.594 1 61.25 551 PRO A N 1
ATOM 4357 C CA . PRO A 1 551 ? -5.457 17.484 -16.625 1 61.25 551 PRO A CA 1
ATOM 4358 C C . PRO A 1 551 ? -5.305 18.094 -18.016 1 61.25 551 PRO A C 1
ATOM 4360 O O . PRO A 1 551 ? -5.395 19.312 -18.172 1 61.25 551 PRO A O 1
ATOM 4363 N N . ARG A 1 552 ? -4.785 17.328 -18.922 1 60.88 552 ARG A N 1
ATOM 4364 C CA . ARG A 1 552 ? -4.66 17.766 -20.312 1 60.88 552 ARG A CA 1
ATOM 4365 C C . ARG A 1 552 ? -5.648 17.016 -21.203 1 60.88 552 ARG A C 1
ATOM 4367 O O . ARG A 1 552 ? -5.953 15.852 -20.969 1 60.88 552 ARG A O 1
ATOM 4374 N N . GLU A 1 553 ? -6.41 17.781 -22.016 1 54.94 553 GLU A N 1
ATOM 4375 C CA . GLU A 1 553 ? -7.387 17.172 -22.906 1 54.94 553 GLU A CA 1
ATOM 4376 C C . GLU A 1 553 ? -6.703 16.328 -23.984 1 54.94 553 GLU A C 1
ATOM 4378 O O . GLU A 1 553 ? -5.711 16.75 -24.578 1 54.94 553 GLU A O 1
ATOM 4383 N N . VAL A 1 554 ? -7.043 14.977 -24.094 1 55.59 554 VAL A N 1
ATOM 4384 C CA . VAL A 1 554 ? -6.617 14.023 -25.125 1 55.59 554 VAL A CA 1
ATOM 4385 C C . VAL A 1 554 ? -7.734 13.82 -26.141 1 55.59 554 VAL A C 1
ATOM 4387 O O . VAL A 1 554 ? -8.852 13.445 -25.781 1 55.59 554 VAL A O 1
ATOM 4390 N N . ILE A 1 555 ? -7.855 14.383 -27.453 1 48.41 555 ILE A N 1
ATOM 4391 C CA . ILE A 1 555 ? -8.906 14.258 -28.469 1 48.41 555 ILE A CA 1
ATOM 4392 C C . ILE A 1 555 ? -8.555 13.133 -29.438 1 48.41 555 ILE A C 1
ATOM 4394 O O . ILE A 1 555 ? -7.43 13.062 -29.938 1 48.41 555 ILE A O 1
ATOM 4398 N N . PRO A 1 556 ? -9.609 12.141 -29.781 1 41.34 556 PRO A N 1
ATOM 4399 C CA . PRO A 1 556 ? -9.445 11.039 -30.734 1 41.34 556 PRO A CA 1
ATOM 4400 C C . PRO A 1 556 ? -9.375 11.508 -32.188 1 41.34 556 PRO A C 1
ATOM 4402 O O . PRO A 1 556 ? -10.086 12.445 -32.562 1 41.34 556 PRO A O 1
ATOM 4405 N N . ILE A 1 557 ? -8.336 11.406 -33.188 1 40.06 557 ILE A N 1
ATOM 4406 C CA . ILE A 1 557 ? -8.398 11.68 -34.594 1 40.06 557 ILE A CA 1
ATOM 4407 C C . ILE A 1 557 ? -8.773 10.414 -35.375 1 40.06 557 ILE A C 1
ATOM 4409 O O . ILE A 1 557 ? -8.367 9.312 -34.969 1 40.06 557 ILE A O 1
ATOM 4413 N N . ALA A 1 558 ? -9.766 10.461 -36.312 1 35.16 558 ALA A N 1
ATOM 4414 C CA . ALA A 1 558 ? -10.188 9.414 -37.25 1 35.16 558 ALA A CA 1
ATOM 4415 C C . ALA A 1 558 ? -8.992 8.805 -37.969 1 35.16 558 ALA A C 1
ATOM 4417 O O . ALA A 1 558 ? -8.031 9.508 -38.281 1 35.16 558 ALA A O 1
ATOM 4418 N N . PRO A 1 559 ? -8.984 7.418 -38.125 1 37.22 559 PRO A N 1
ATOM 4419 C CA . PRO A 1 559 ? -8.062 6.723 -39.031 1 37.22 559 PRO A CA 1
ATOM 4420 C C . PRO A 1 559 ? -8.07 7.289 -40.438 1 37.22 559 PRO A C 1
ATOM 4422 O O . PRO A 1 559 ? -9.125 7.664 -40.938 1 37.22 559 PRO A O 1
ATOM 4425 N N . GLY A 1 560 ? -6.938 7.742 -41.312 1 37.47 560 GLY A N 1
ATOM 4426 C CA . GLY A 1 560 ? -6.719 8.109 -42.688 1 37.47 560 GLY A CA 1
ATOM 4427 C C . GLY A 1 560 ? -6.324 9.562 -42.875 1 37.47 560 GLY A C 1
ATOM 4428 O O . GLY A 1 560 ? -6.02 9.992 -44 1 37.47 560 GLY A O 1
ATOM 4429 N N . THR A 1 561 ? -6.82 10.445 -42.125 1 33.78 561 THR A N 1
ATOM 4430 C CA . THR A 1 561 ? -6.566 11.797 -42.594 1 33.78 561 THR A CA 1
ATOM 4431 C C . THR A 1 561 ? -5.098 12.172 -42.406 1 33.78 561 THR A C 1
ATOM 4433 O O . THR A 1 561 ? -4.5 12.789 -43.312 1 33.78 561 THR A O 1
ATOM 4436 N N . THR A 1 562 ? -4.586 12.969 -41.406 1 34.72 562 THR A N 1
ATOM 4437 C CA . THR A 1 562 ? -3.246 13.547 -41.469 1 34.72 562 THR A CA 1
ATOM 4438 C C . THR A 1 562 ? -2.184 12.477 -41.219 1 34.72 562 THR A C 1
ATOM 4440 O O . THR A 1 562 ? -2.43 11.516 -40.5 1 34.72 562 THR A O 1
ATOM 4443 N N . PRO A 1 563 ? -1.027 12.586 -42.156 1 31.78 563 PRO A N 1
ATOM 4444 C CA . PRO A 1 563 ? 0.102 11.664 -42.031 1 31.78 563 PRO A CA 1
ATOM 4445 C C . PRO A 1 563 ? 0.441 11.359 -40.562 1 31.78 563 PRO A C 1
ATOM 4447 O O . PRO A 1 563 ? 0.888 10.25 -40.25 1 31.78 563 PRO A O 1
ATOM 4450 N N . GLY A 1 564 ? 1.012 12.461 -40.031 1 30.17 564 GLY A N 1
ATOM 4451 C CA . GLY A 1 564 ? 1.782 12.391 -38.812 1 30.17 564 GLY A CA 1
ATOM 4452 C C . GLY A 1 564 ? 0.966 11.922 -37.594 1 30.17 564 GLY A C 1
ATOM 4453 O O . GLY A 1 564 ? -0.258 12.07 -37.594 1 30.17 564 GLY A O 1
ATOM 4454 N N . GLU A 1 565 ? 1.503 10.875 -36.938 1 30.23 565 GLU A N 1
ATOM 4455 C CA . GLU A 1 565 ? 0.939 9.961 -35.938 1 30.23 565 GLU A CA 1
ATOM 4456 C C . GLU A 1 565 ? 0.558 10.695 -34.656 1 30.23 565 GLU A C 1
ATOM 4458 O O . GLU A 1 565 ? 1.424 11.234 -33.969 1 30.23 565 GLU A O 1
ATOM 4463 N N . VAL A 1 566 ? -0.322 11.625 -34.812 1 33.19 566 VAL A N 1
ATOM 4464 C CA . VAL A 1 566 ? -0.945 12.305 -33.688 1 33.19 566 VAL A CA 1
ATOM 4465 C C . VAL A 1 566 ? -1.417 11.266 -32.656 1 33.19 566 VAL A C 1
ATOM 4467 O O . VAL A 1 566 ? -1.681 10.117 -33 1 33.19 566 VAL A O 1
ATOM 4470 N N . ILE A 1 567 ? -1.272 11.648 -31.344 1 39.38 567 ILE A N 1
ATOM 4471 C CA . ILE A 1 567 ? -1.682 10.742 -30.281 1 39.38 567 ILE A CA 1
ATOM 4472 C C . ILE A 1 567 ? -3.148 10.359 -30.469 1 39.38 567 ILE A C 1
ATOM 4474 O O . ILE A 1 567 ? -4.027 11.227 -30.469 1 39.38 567 ILE A O 1
ATOM 4478 N N . ILE A 1 568 ? -3.564 9.656 -31.406 1 37.22 568 ILE A N 1
ATOM 4479 C CA . ILE A 1 568 ? -4.871 9.031 -31.594 1 37.22 568 ILE A CA 1
ATOM 4480 C C . ILE A 1 568 ? -5.055 7.902 -30.578 1 37.22 568 ILE A C 1
ATOM 4482 O O . ILE A 1 568 ? -4.219 7 -30.484 1 37.22 568 ILE A O 1
ATOM 4486 N N . ALA A 1 569 ? -5.422 8.312 -29.281 1 40.41 569 ALA A N 1
ATOM 4487 C CA . ALA A 1 569 ? -5.758 7.152 -28.453 1 40.41 569 ALA A CA 1
ATOM 4488 C C . ALA A 1 569 ? -6.848 6.312 -29.125 1 40.41 569 ALA A C 1
ATOM 4490 O O . ALA A 1 569 ? -7.711 6.848 -29.828 1 40.41 569 ALA A O 1
ATOM 4491 N N . ASP A 1 570 ? -6.594 5.305 -29.656 1 41.22 570 ASP A N 1
ATOM 4492 C CA . ASP A 1 570 ? -7.645 4.395 -30.094 1 41.22 570 ASP A CA 1
ATOM 4493 C C . ASP A 1 570 ? -8.781 4.328 -29.078 1 41.22 570 ASP A C 1
ATOM 4495 O O . ASP A 1 570 ? -8.586 3.85 -27.953 1 41.22 570 ASP A O 1
ATOM 4499 N N . ALA A 1 571 ? -9.555 5.488 -28.938 1 44.19 571 ALA A N 1
ATOM 4500 C CA . ALA A 1 571 ? -10.758 5.551 -28.109 1 44.19 571 ALA A CA 1
ATOM 4501 C C . ALA A 1 571 ? -11.672 4.359 -28.359 1 44.19 571 ALA A C 1
ATOM 4503 O O . ALA A 1 571 ? -12.828 4.348 -27.922 1 44.19 571 ALA A O 1
ATOM 4504 N N . THR A 1 572 ? -11.242 3.553 -29.203 1 47.69 572 THR A N 1
ATOM 4505 C CA . THR A 1 572 ? -12.172 2.459 -29.484 1 47.69 572 THR A CA 1
ATOM 4506 C C . THR A 1 572 ? -12.109 1.411 -28.375 1 47.69 572 THR A C 1
ATOM 4508 O O . THR A 1 572 ? -12.656 0.317 -28.516 1 47.69 572 THR A O 1
ATOM 4511 N N . TYR A 1 573 ? -11.266 1.943 -27.297 1 54.5 573 TYR A N 1
ATOM 4512 C CA . TYR A 1 573 ? -11.273 0.906 -26.266 1 54.5 573 TYR A CA 1
ATOM 4513 C C . TYR A 1 573 ? -12.289 1.224 -25.188 1 54.5 573 TYR A C 1
ATOM 4515 O O . TYR A 1 573 ? -12.727 2.367 -25.047 1 54.5 573 TYR A O 1
ATOM 4523 N N . THR A 1 574 ? -12.898 0.244 -24.781 1 62.44 574 THR A N 1
ATOM 4524 C CA . THR A 1 574 ? -13.805 0.36 -23.641 1 62.44 574 THR A CA 1
ATOM 4525 C C . THR A 1 574 ? -13.016 0.465 -22.328 1 62.44 574 THR A C 1
ATOM 4527 O O . THR A 1 574 ? -12.031 -0.249 -22.141 1 62.44 574 THR A O 1
ATOM 4530 N N . VAL A 1 575 ? -13.102 1.685 -21.688 1 68.62 575 VAL A N 1
ATOM 4531 C CA . VAL A 1 575 ? -12.508 1.863 -20.359 1 68.62 575 VAL A CA 1
ATOM 4532 C C . VAL A 1 575 ? -13.609 1.979 -19.312 1 68.62 575 VAL A C 1
ATOM 4534 O O . VAL A 1 575 ? -14.656 2.592 -19.562 1 68.62 575 VAL A O 1
ATOM 4537 N N . SER A 1 576 ? -13.469 1.24 -18.219 1 72.12 576 SER A N 1
ATOM 4538 C CA . SER A 1 576 ? -14.32 1.394 -17.047 1 72.12 576 SER A CA 1
ATOM 4539 C C . SER A 1 576 ? -13.555 2.025 -15.891 1 72.12 576 SER A C 1
ATOM 4541 O O . SER A 1 576 ? -12.328 2.141 -15.938 1 72.12 576 SER A O 1
ATOM 4543 N N . ASN A 1 577 ? -14.25 2.604 -14.875 1 76.62 577 ASN A N 1
ATOM 4544 C CA . ASN A 1 577 ? -13.625 3.164 -13.688 1 76.62 577 ASN A CA 1
ATOM 4545 C C . ASN A 1 577 ? -12.609 2.195 -13.078 1 76.62 577 ASN A C 1
ATOM 4547 O O . ASN A 1 577 ? -12.867 0.992 -13 1 76.62 577 ASN A O 1
ATOM 4551 N N . ASN A 1 578 ? -11.414 2.707 -12.766 1 74.44 578 ASN A N 1
ATOM 4552 C CA . ASN A 1 578 ? -10.32 2.014 -12.094 1 74.44 578 ASN A CA 1
ATOM 4553 C C . ASN A 1 578 ? -9.562 1.096 -13.047 1 74.44 578 ASN A C 1
ATOM 4555 O O . ASN A 1 578 ? -8.672 0.353 -12.633 1 74.44 578 ASN A O 1
ATOM 4559 N N . ASP A 1 579 ? -10 1.151 -14.391 1 74.38 579 ASP A N 1
ATOM 4560 C CA . ASP A 1 579 ? -9.188 0.44 -15.367 1 74.38 579 ASP A CA 1
ATOM 4561 C C . ASP A 1 579 ? -7.805 1.075 -15.5 1 74.38 579 ASP A C 1
ATOM 4563 O O . ASP A 1 579 ? -7.676 2.301 -15.484 1 74.38 579 ASP A O 1
ATOM 4567 N N . GLN A 1 580 ? -6.785 0.229 -15.484 1 77.12 580 GLN A N 1
ATOM 4568 C CA . GLN A 1 580 ? -5.449 0.742 -15.781 1 77.12 580 GLN A CA 1
ATOM 4569 C C . GLN A 1 580 ? -5.359 1.247 -17.219 1 77.12 580 GLN A C 1
ATOM 4571 O O . GLN A 1 580 ? -5.883 0.616 -18.141 1 77.12 580 GLN A O 1
ATOM 4576 N N . VAL A 1 581 ? -4.816 2.441 -17.406 1 77.25 581 VAL A N 1
ATOM 4577 C CA . VAL A 1 581 ? -4.613 3.012 -18.734 1 77.25 581 VAL A CA 1
ATOM 4578 C C . VAL A 1 581 ? -3.145 3.377 -18.906 1 77.25 581 VAL A C 1
ATOM 4580 O O . VAL A 1 581 ? -2.518 3.934 -18.016 1 77.25 581 VAL A O 1
ATOM 4583 N N . ASN A 1 582 ? -2.604 2.916 -19.984 1 74.12 582 ASN A N 1
ATOM 4584 C CA . ASN A 1 582 ? -1.234 3.26 -20.359 1 74.12 582 ASN A CA 1
ATOM 4585 C C . ASN A 1 582 ? -1.195 4.164 -21.578 1 74.12 582 ASN A C 1
ATOM 4587 O O . ASN A 1 582 ? -1.896 3.916 -22.562 1 74.12 582 ASN A O 1
ATOM 4591 N N . TYR A 1 583 ? -0.467 5.324 -21.375 1 75.94 583 TYR A N 1
ATOM 4592 C CA . TYR A 1 583 ? -0.258 6.246 -22.5 1 75.94 583 TYR A CA 1
ATOM 4593 C C . TYR A 1 583 ? 1.228 6.422 -22.781 1 75.94 583 TYR A C 1
ATOM 4595 O O . TYR A 1 583 ? 2.061 6.309 -21.891 1 75.94 583 TYR A O 1
ATOM 4603 N N . ARG A 1 584 ? 1.599 6.547 -24.031 1 71.19 584 ARG A N 1
ATOM 4604 C CA . ARG A 1 584 ? 2.924 7.004 -24.438 1 71.19 584 ARG A CA 1
ATOM 4605 C C . ARG A 1 584 ? 2.885 8.453 -24.922 1 71.19 584 ARG A C 1
ATOM 4607 O O . ARG A 1 584 ? 2.166 8.781 -25.859 1 71.19 584 ARG A O 1
ATOM 4614 N N . VAL A 1 585 ? 3.5 9.359 -24.219 1 70.19 585 VAL A N 1
ATOM 4615 C CA . VAL A 1 585 ? 3.447 10.797 -24.469 1 70.19 585 VAL A CA 1
ATOM 4616 C C . VAL A 1 585 ? 4.832 11.305 -24.859 1 70.19 585 VAL A C 1
ATOM 4618 O O . VAL A 1 585 ? 5.84 10.906 -24.266 1 70.19 585 VAL A O 1
ATOM 4621 N N . GLU A 1 586 ? 4.891 11.977 -25.922 1 65.69 586 GLU A N 1
ATOM 4622 C CA . GLU A 1 586 ? 6.117 12.672 -26.312 1 65.69 586 GLU A CA 1
ATOM 4623 C C . GLU A 1 586 ? 6.16 14.078 -25.703 1 65.69 586 GLU A C 1
ATOM 4625 O O . GLU A 1 586 ? 5.223 14.859 -25.875 1 65.69 586 GLU A O 1
ATOM 4630 N N . VAL A 1 587 ? 6.965 14.336 -24.75 1 60.47 587 VAL A N 1
ATOM 4631 C CA . VAL A 1 587 ? 7.086 15.641 -24.109 1 60.47 587 VAL A CA 1
ATOM 4632 C C . VAL A 1 587 ? 8.305 16.375 -24.672 1 60.47 587 VAL A C 1
ATOM 4634 O O . VAL A 1 587 ? 9.367 15.789 -24.844 1 60.47 587 VAL A O 1
ATOM 4637 N N . LYS A 1 588 ? 8.117 17.609 -25.266 1 52.62 588 LYS A N 1
ATOM 4638 C CA . LYS A 1 588 ? 9.203 18.484 -25.719 1 52.62 588 LYS A CA 1
ATOM 4639 C C . LYS A 1 588 ? 9.883 19.172 -24.531 1 52.62 588 LYS A C 1
ATOM 4641 O O . LYS A 1 588 ? 9.242 19.891 -23.766 1 52.62 588 LYS A O 1
ATOM 4646 N N . GLY A 1 589 ? 10.719 18.547 -23.812 1 46.78 589 GLY A N 1
ATOM 4647 C CA . GLY A 1 589 ? 11.523 19.344 -22.891 1 46.78 589 GLY A CA 1
ATOM 4648 C C . GLY A 1 589 ? 12.398 20.359 -23.578 1 46.78 589 GLY A C 1
ATOM 4649 O O . GLY A 1 589 ? 12.484 20.391 -24.812 1 46.78 589 GLY A O 1
ATOM 4650 N N . VAL A 1 590 ? 12.891 21.438 -22.703 1 43.19 590 VAL A N 1
ATOM 4651 C CA . VAL A 1 590 ? 13.906 22.359 -23.203 1 43.19 590 VAL A CA 1
ATOM 4652 C C . VAL A 1 590 ? 15.039 21.578 -23.859 1 43.19 590 VAL A C 1
ATOM 4654 O O . VAL A 1 590 ? 15.883 21 -23.172 1 43.19 590 VAL A O 1
ATOM 4657 N N . GLY A 1 591 ? 14.969 21.297 -25.188 1 48.03 591 GLY A N 1
ATOM 4658 C CA . GLY A 1 591 ? 15.906 20.625 -26.078 1 48.03 591 GLY A CA 1
ATOM 4659 C C . GLY A 1 591 ? 15.312 19.422 -26.781 1 48.03 591 GLY A C 1
ATOM 4660 O O . GLY A 1 591 ? 14.383 19.547 -27.578 1 48.03 591 GLY A O 1
ATOM 4661 N N . ASN A 1 592 ? 15.617 18.141 -26.172 1 55.5 592 ASN A N 1
ATOM 4662 C CA . ASN A 1 592 ? 15.43 16.875 -26.859 1 55.5 592 ASN A CA 1
ATOM 4663 C C . ASN A 1 592 ? 14.055 16.266 -26.578 1 55.5 592 ASN A C 1
ATOM 4665 O O . ASN A 1 592 ? 13.508 16.453 -25.5 1 55.5 592 ASN A O 1
ATOM 4669 N N . LYS A 1 593 ? 13.289 15.805 -27.578 1 62.06 593 LYS A N 1
ATOM 4670 C CA . LYS A 1 593 ? 12.039 15.039 -27.594 1 62.06 593 LYS A CA 1
ATOM 4671 C C . LYS A 1 593 ? 12.195 13.734 -26.812 1 62.06 593 LYS A C 1
ATOM 4673 O O . LYS A 1 593 ? 13.047 12.906 -27.156 1 62.06 593 LYS A O 1
ATOM 4678 N N . LYS A 1 594 ? 11.562 13.711 -25.578 1 70.62 594 LYS A N 1
ATOM 4679 C CA . LYS A 1 594 ? 11.562 12.461 -24.828 1 70.62 594 LYS A CA 1
ATOM 4680 C C . LYS A 1 594 ? 10.172 11.836 -24.797 1 70.62 594 LYS A C 1
ATOM 4682 O O . LYS A 1 594 ? 9.164 12.547 -24.797 1 70.62 594 LYS A O 1
ATOM 4687 N N . THR A 1 595 ? 10.164 10.539 -25.031 1 75.06 595 THR A N 1
ATOM 4688 C CA . THR A 1 595 ? 8.922 9.773 -24.938 1 75.06 595 THR A CA 1
ATOM 4689 C C . THR A 1 595 ? 8.742 9.195 -23.547 1 75.06 595 THR A C 1
ATOM 4691 O O . THR A 1 595 ? 9.68 8.648 -22.969 1 75.06 595 THR A O 1
ATOM 4694 N N . PHE A 1 596 ? 7.512 9.508 -22.938 1 77.06 596 PHE A N 1
ATOM 4695 C CA . PHE A 1 596 ? 7.156 8.969 -21.625 1 77.06 596 PHE A CA 1
ATOM 4696 C C . PHE A 1 596 ? 5.973 8.016 -21.75 1 77.06 596 PHE A C 1
ATOM 4698 O O . PHE A 1 596 ? 5.051 8.258 -22.531 1 77.06 596 PHE A O 1
ATOM 4705 N N . GLU A 1 597 ? 6.082 6.902 -21.031 1 78 597 GLU A N 1
ATOM 4706 C CA . GLU A 1 597 ? 4.902 6.09 -20.766 1 78 597 GLU A CA 1
ATOM 4707 C C . GLU A 1 597 ? 4.207 6.539 -19.484 1 78 597 GLU A C 1
ATOM 4709 O O . GLU A 1 597 ? 4.855 6.734 -18.453 1 78 597 GLU A O 1
ATOM 4714 N N . VAL A 1 598 ? 2.91 6.812 -19.625 1 78.31 598 VAL A N 1
ATOM 4715 C CA . VAL A 1 598 ? 2.09 7.172 -18.469 1 78.31 598 VAL A CA 1
ATOM 4716 C C . VAL A 1 598 ? 1.111 6.043 -18.156 1 78.31 598 VAL A C 1
ATOM 4718 O O . VAL A 1 598 ? 0.224 5.742 -18.953 1 78.31 598 VAL A O 1
ATOM 4721 N N . SER A 1 599 ? 1.341 5.348 -17.109 1 78.75 599 SER A N 1
ATOM 4722 C CA . SER A 1 599 ? 0.432 4.316 -16.625 1 78.75 599 SER A CA 1
ATOM 4723 C C . SER A 1 599 ? -0.437 4.844 -15.484 1 78.75 599 SER A C 1
ATOM 4725 O O . SER A 1 599 ? 0.079 5.332 -14.477 1 78.75 599 SER A O 1
ATOM 4727 N N . GLY A 1 600 ? -1.682 4.887 -15.773 1 83.75 600 GLY A N 1
ATOM 4728 C CA . GLY A 1 600 ? -2.604 5.438 -14.789 1 83.75 600 GLY A CA 1
ATOM 4729 C C . GLY A 1 600 ? -3.92 4.691 -14.727 1 83.75 600 GLY A C 1
ATOM 4730 O O . GLY A 1 600 ? -4.039 3.582 -15.25 1 83.75 600 GLY A O 1
ATOM 4731 N N . PHE A 1 601 ? -4.855 5.141 -14.008 1 82 601 PHE A N 1
ATOM 4732 C CA . PHE A 1 601 ? -6.172 4.559 -13.781 1 82 601 PHE A CA 1
ATOM 4733 C C . PHE A 1 601 ? -7.273 5.523 -14.203 1 82 601 PHE A C 1
ATOM 4735 O O . PHE A 1 601 ? -7.195 6.723 -13.922 1 82 601 PHE A O 1
ATOM 4742 N N . ALA A 1 602 ? -8.227 4.957 -14.891 1 79.06 602 ALA A N 1
ATOM 4743 C CA . ALA A 1 602 ? -9.297 5.777 -15.453 1 79.06 602 ALA A CA 1
ATOM 4744 C C . ALA A 1 602 ? -10.414 5.984 -14.438 1 79.06 602 ALA A C 1
ATOM 4746 O O . ALA A 1 602 ? -10.781 5.062 -13.711 1 79.06 602 ALA A O 1
ATOM 4747 N N . GLN A 1 603 ? -10.875 7.188 -14.352 1 80.25 603 GLN A N 1
ATOM 4748 C CA . GLN A 1 603 ? -12.086 7.57 -13.641 1 80.25 603 GLN A CA 1
ATOM 4749 C C . GLN A 1 603 ? -13 8.414 -14.523 1 80.25 603 GLN A C 1
ATOM 4751 O O . GLN A 1 603 ? -12.562 9.406 -15.109 1 80.25 603 GLN A O 1
ATOM 4756 N N . GLU A 1 604 ? -14.242 7.926 -14.672 1 80.75 604 GLU A N 1
ATOM 4757 C CA . GLU A 1 604 ? -15.203 8.672 -15.469 1 80.75 604 GLU A CA 1
ATOM 4758 C C . GLU A 1 604 ? -15.422 10.07 -14.898 1 80.75 604 GLU A C 1
ATOM 4760 O O . GLU A 1 604 ? -15.547 10.242 -13.68 1 80.75 604 GLU A O 1
ATOM 4765 N N . VAL A 1 605 ? -15.359 11.086 -15.68 1 77.06 605 VAL A N 1
ATOM 4766 C CA . VAL A 1 605 ? -15.703 12.445 -15.273 1 77.06 605 VAL A CA 1
ATOM 4767 C C . VAL A 1 605 ? -17.219 12.625 -15.32 1 77.06 605 VAL A C 1
ATOM 4769 O O . VAL A 1 605 ? -17.828 12.547 -16.391 1 77.06 605 VAL A O 1
ATOM 4772 N N . PRO A 1 606 ? -17.781 12.789 -14.18 1 77 606 PRO A N 1
ATOM 4773 C CA . PRO A 1 606 ? -19.25 12.945 -14.195 1 77 606 PRO A CA 1
ATOM 4774 C C . PRO A 1 606 ? -19.703 14.227 -14.891 1 77 606 PRO A C 1
ATOM 4776 O O . PRO A 1 606 ? -18.953 15.203 -14.938 1 77 606 PRO A O 1
ATOM 4779 N N . GLU A 1 607 ? -20.859 14.18 -15.562 1 73.62 607 GLU A N 1
ATOM 4780 C CA . GLU A 1 607 ? -21.453 15.359 -16.203 1 73.62 607 GLU A CA 1
ATOM 4781 C C . GLU A 1 607 ? -21.578 16.516 -15.211 1 73.62 607 GLU A C 1
ATOM 4783 O O . GLU A 1 607 ? -21.219 17.656 -15.523 1 73.62 607 GLU A O 1
ATOM 4788 N N . ASN A 1 608 ? -22.094 16.094 -13.992 1 77.62 608 ASN A N 1
ATOM 4789 C CA . ASN A 1 608 ? -22.141 17.031 -12.883 1 77.62 608 ASN A CA 1
ATOM 4790 C C . ASN A 1 608 ? -21.156 16.656 -11.781 1 77.62 608 ASN A C 1
ATOM 4792 O O . ASN A 1 608 ? -21.203 15.539 -11.258 1 77.62 608 ASN A O 1
ATOM 4796 N N . LEU A 1 609 ? -20.25 17.547 -11.523 1 80.25 609 LEU A N 1
ATOM 4797 C CA . LEU A 1 609 ? -19.266 17.266 -10.484 1 80.25 609 LEU A CA 1
ATOM 4798 C C . LEU A 1 609 ? -19.953 17.094 -9.125 1 80.25 609 LEU A C 1
ATOM 4800 O O . LEU A 1 609 ? -20.828 17.875 -8.766 1 80.25 609 LEU A O 1
ATOM 4804 N N . PRO A 1 610 ? -19.578 15.992 -8.508 1 80.38 610 PRO A N 1
ATOM 4805 C CA . PRO A 1 610 ? -20.094 15.867 -7.141 1 80.38 610 PRO A CA 1
ATOM 4806 C C . PRO A 1 610 ? -19.656 17.016 -6.238 1 80.38 610 PRO A C 1
ATOM 4808 O O . PRO A 1 610 ? -18.719 17.75 -6.574 1 80.38 610 PRO A O 1
ATOM 4811 N N . PRO A 1 611 ? -20.406 17.203 -5.188 1 80.12 611 PRO A N 1
ATOM 4812 C CA . PRO A 1 611 ? -20 18.266 -4.27 1 80.12 611 PRO A CA 1
ATOM 4813 C C . PRO A 1 611 ? -18.547 18.125 -3.799 1 80.12 611 PRO A C 1
ATOM 4815 O O . PRO A 1 611 ? -18.141 17.031 -3.387 1 80.12 611 PRO A O 1
ATOM 4818 N N . GLY A 1 612 ? -17.781 19.234 -3.926 1 81.5 612 GLY A N 1
ATOM 4819 C CA . GLY A 1 612 ? -16.406 19.25 -3.428 1 81.5 612 GLY A CA 1
ATOM 4820 C C . GLY A 1 612 ? -15.391 18.859 -4.477 1 81.5 612 GLY A C 1
ATOM 4821 O O . GLY A 1 612 ? -14.188 19.078 -4.289 1 81.5 612 GLY A O 1
ATOM 4822 N N . ALA A 1 613 ? -15.812 18.297 -5.613 1 75.94 613 ALA A N 1
ATOM 4823 C CA . ALA A 1 613 ? -14.891 17.828 -6.648 1 75.94 613 ALA A CA 1
ATOM 4824 C C . ALA A 1 613 ? -14.133 18.984 -7.277 1 75.94 613 ALA A C 1
ATOM 4826 O O . ALA A 1 613 ? -13.016 18.828 -7.762 1 75.94 613 ALA A O 1
ATOM 4827 N N . ASP A 1 614 ? -14.688 20.219 -7.191 1 76.06 614 ASP A N 1
ATOM 4828 C CA . ASP A 1 614 ? -14.094 21.422 -7.773 1 76.06 614 ASP A CA 1
ATOM 4829 C C . ASP A 1 614 ? -13.414 22.266 -6.699 1 76.06 614 ASP A C 1
ATOM 4831 O O . ASP A 1 614 ? -13.297 23.484 -6.848 1 76.06 614 ASP A O 1
ATOM 4835 N N . ASN A 1 615 ? -12.898 21.656 -5.723 1 81.81 615 ASN A N 1
ATOM 4836 C CA . ASN A 1 615 ? -12.289 22.375 -4.613 1 81.81 615 ASN A CA 1
ATOM 4837 C C . ASN A 1 615 ? -11.219 23.344 -5.094 1 81.81 615 ASN A C 1
ATOM 4839 O O . ASN A 1 615 ? -10.195 22.922 -5.645 1 81.81 615 ASN A O 1
ATOM 4843 N N . PRO A 1 616 ? -11.438 24.609 -4.922 1 82.12 616 PRO A N 1
ATOM 4844 C CA . PRO A 1 616 ? -10.445 25.609 -5.336 1 82.12 616 PRO A CA 1
ATOM 4845 C C . PRO A 1 616 ? -9.266 25.703 -4.371 1 82.12 616 PRO A C 1
ATOM 4847 O O . PRO A 1 616 ? -8.242 26.312 -4.695 1 82.12 616 PRO A O 1
ATOM 4850 N N . PHE A 1 617 ? -9.383 25.141 -3.242 1 87.31 617 PHE A N 1
ATOM 4851 C CA . PHE A 1 617 ? -8.406 25.25 -2.168 1 87.31 617 PHE A CA 1
ATOM 4852 C C . PHE A 1 617 ? -8.414 26.656 -1.57 1 87.31 617 PHE A C 1
ATOM 4854 O O . PHE A 1 617 ? -8.375 27.656 -2.303 1 87.31 617 PHE A O 1
ATOM 4861 N N . PHE A 1 618 ? -8.5 26.859 -0.281 1 94.19 618 PHE A N 1
ATOM 4862 C CA . PHE A 1 618 ? -8.797 28.125 0.382 1 94.19 618 PHE A CA 1
ATOM 4863 C C . PHE A 1 618 ? -7.629 28.578 1.251 1 94.19 618 PHE A C 1
ATOM 4865 O O . PHE A 1 618 ? -7.723 29.578 1.953 1 94.19 618 PHE A O 1
ATOM 4872 N N . VAL A 1 619 ? -6.57 27.797 1.256 1 95.88 619 VAL A N 1
ATOM 4873 C CA . VAL A 1 619 ? -5.371 28.141 2.012 1 95.88 619 VAL A CA 1
ATOM 4874 C C . VAL A 1 619 ? -4.23 28.469 1.049 1 95.88 619 VAL A C 1
ATOM 4876 O O . VAL A 1 619 ? -3.93 27.688 0.146 1 95.88 619 VAL A O 1
ATOM 4879 N N . THR A 1 620 ? -3.645 29.609 1.216 1 94.38 620 THR A N 1
ATOM 4880 C CA . THR A 1 620 ? -2.52 30.031 0.393 1 94.38 620 THR A CA 1
ATOM 4881 C C . THR A 1 620 ? -1.249 30.141 1.23 1 94.38 620 THR A C 1
ATOM 4883 O O . THR A 1 620 ? -1.213 30.875 2.219 1 94.38 620 THR A O 1
ATOM 4886 N N . SER A 1 621 ? -0.26 29.406 0.819 1 95.62 621 SER A N 1
ATOM 4887 C CA . SER A 1 621 ? 1.031 29.547 1.483 1 95.62 621 SER A CA 1
ATOM 4888 C C . SER A 1 621 ? 1.718 30.859 1.09 1 95.62 621 SER A C 1
ATOM 4890 O O . SER A 1 621 ? 1.901 31.125 -0.097 1 95.62 621 SER A O 1
ATOM 4892 N N . ARG A 1 622 ? 2.09 31.641 2.068 1 96.44 622 ARG A N 1
ATOM 4893 C CA . ARG A 1 622 ? 2.797 32.875 1.826 1 96.44 622 ARG A CA 1
ATOM 4894 C C . ARG A 1 622 ? 4.277 32.75 2.176 1 96.44 622 ARG A C 1
ATOM 4896 O O . ARG A 1 622 ? 4.988 33.75 2.27 1 96.44 622 ARG A O 1
ATOM 4903 N N . GLY A 1 623 ? 4.676 31.578 2.436 1 97.12 623 GLY A N 1
ATOM 4904 C CA . GLY A 1 623 ? 6.09 31.312 2.615 1 97.12 623 GLY A CA 1
ATOM 4905 C C . GLY A 1 623 ? 6.391 30.531 3.883 1 97.12 623 GLY A C 1
ATOM 4906 O O . GLY A 1 623 ? 5.488 30.234 4.668 1 97.12 623 GLY A O 1
ATOM 4907 N N . GLY A 1 624 ? 7.68 30.156 4.004 1 98.06 624 GLY A N 1
ATOM 4908 C CA . GLY A 1 624 ? 8.18 29.422 5.156 1 98.06 624 GLY A CA 1
ATOM 4909 C C . GLY A 1 624 ? 9.664 29.125 5.078 1 98.06 624 GLY A C 1
ATOM 4910 O O . GLY A 1 624 ? 10.328 29.516 4.117 1 98.06 624 GLY A O 1
ATOM 4911 N N . GLU A 1 625 ? 10.164 28.516 6.133 1 98.44 625 GLU A N 1
ATOM 4912 C CA . GLU A 1 625 ? 11.57 28.125 6.211 1 98.44 625 GLU A CA 1
ATOM 4913 C C . GLU A 1 625 ? 11.766 26.922 7.113 1 98.44 625 GLU A C 1
ATOM 4915 O O . GLU A 1 625 ? 10.938 26.641 7.977 1 98.44 625 GLU A O 1
ATOM 4920 N N . TYR A 1 626 ? 12.828 26.109 6.754 1 98.69 626 TYR A N 1
ATOM 4921 C CA . TYR A 1 626 ? 13.289 25.047 7.629 1 98.69 626 TYR A CA 1
ATOM 4922 C C . TYR A 1 626 ? 14.305 25.562 8.641 1 98.69 626 TYR A C 1
ATOM 4924 O O . TYR A 1 626 ? 15.219 26.312 8.289 1 98.69 626 TYR A O 1
ATOM 4932 N N . PHE A 1 627 ? 14.172 25.141 9.883 1 98.75 627 PHE A N 1
ATOM 4933 C CA . PHE A 1 627 ? 15.125 25.531 10.914 1 98.75 627 PHE A CA 1
ATOM 4934 C C . PHE A 1 627 ? 15.57 24.312 11.719 1 98.75 627 PHE A C 1
ATOM 4936 O O . PHE A 1 627 ? 14.836 23.328 11.812 1 98.75 627 PHE A O 1
ATOM 4943 N N . PHE A 1 628 ? 16.734 24.375 12.234 1 98.69 628 PHE A N 1
ATOM 4944 C CA . PHE A 1 628 ? 17.25 23.438 13.227 1 98.69 628 PHE A CA 1
ATOM 4945 C C . PHE A 1 628 ? 17.188 24.047 14.625 1 98.69 628 PHE A C 1
ATOM 4947 O O . PHE A 1 628 ? 17.719 25.141 14.859 1 98.69 628 PHE A O 1
ATOM 4954 N N . VAL A 1 629 ? 16.516 23.375 15.508 1 98.81 629 VAL A N 1
ATOM 4955 C CA . VAL A 1 629 ? 16.484 23.766 16.906 1 98.81 629 VAL A CA 1
ATOM 4956 C C . VAL A 1 629 ? 17.531 22.984 17.688 1 98.81 629 VAL A C 1
ATOM 4958 O O . VAL A 1 629 ? 17.375 21.781 17.953 1 98.81 629 VAL A O 1
ATOM 4961 N N . PRO A 1 630 ? 18.547 23.625 18.125 1 98.12 630 PRO A N 1
ATOM 4962 C CA . PRO A 1 630 ? 19.562 22.906 18.906 1 98.12 630 PRO A CA 1
ATOM 4963 C C . PRO A 1 630 ? 19.094 22.578 20.328 1 98.12 630 PRO A C 1
ATOM 4965 O O . PRO A 1 630 ? 18.234 23.281 20.859 1 98.12 630 PRO A O 1
ATOM 4968 N N . SER A 1 631 ? 19.703 21.531 20.875 1 98 631 SER A N 1
ATOM 4969 C CA . SER A 1 631 ? 19.531 21.328 22.312 1 98 631 SER A CA 1
ATOM 4970 C C . SER A 1 631 ? 20.141 22.469 23.125 1 98 631 SER A C 1
ATOM 4972 O O . SER A 1 631 ? 20.938 23.234 22.594 1 98 631 SER A O 1
ATOM 4974 N N . ILE A 1 632 ? 19.703 22.562 24.312 1 97.38 632 ILE A N 1
ATOM 4975 C CA . ILE A 1 632 ? 20.203 23.641 25.156 1 97.38 632 ILE A CA 1
ATOM 4976 C C . ILE A 1 632 ? 21.703 23.469 25.391 1 97.38 632 ILE A C 1
ATOM 4978 O O . ILE A 1 632 ? 22.453 24.438 25.328 1 97.38 632 ILE A O 1
ATOM 4982 N N . PRO A 1 633 ? 22.203 22.234 25.578 1 96.31 633 PRO A N 1
ATOM 4983 C CA . PRO A 1 633 ? 23.656 22.078 25.672 1 96.31 633 PRO A CA 1
ATOM 4984 C C . PRO A 1 633 ? 24.391 22.469 24.406 1 96.31 633 PRO A C 1
ATOM 4986 O O . PRO A 1 633 ? 25.469 23.078 24.469 1 96.31 633 PRO A O 1
ATOM 4989 N N . THR A 1 634 ? 23.844 22.125 23.281 1 96.56 634 THR A N 1
ATOM 4990 C CA . THR A 1 634 ? 24.469 22.516 22.016 1 96.56 634 THR A CA 1
ATOM 4991 C C . THR A 1 634 ? 24.484 24.031 21.859 1 96.56 634 THR A C 1
ATOM 4993 O O . THR A 1 634 ? 25.469 24.609 21.406 1 96.56 634 THR A O 1
ATOM 4996 N N . LEU A 1 635 ? 23.391 24.688 22.234 1 96 635 LEU A N 1
ATOM 4997 C CA . LEU A 1 635 ? 23.328 26.141 22.203 1 96 635 LEU A CA 1
ATOM 4998 C C . LEU A 1 635 ? 24.406 26.766 23.078 1 96 635 LEU A C 1
ATOM 5000 O O . LEU A 1 635 ? 25.047 27.75 22.672 1 96 635 LEU A O 1
ATOM 5004 N N . LYS A 1 636 ? 24.656 26.188 24.188 1 95.19 636 LYS A N 1
ATOM 5005 C CA . LYS A 1 636 ? 25.688 26.656 25.109 1 95.19 636 LYS A CA 1
ATOM 5006 C C . LYS A 1 636 ? 27.078 26.531 24.484 1 95.19 636 LYS A C 1
ATOM 5008 O O . LYS A 1 636 ? 27.922 27.406 24.656 1 95.19 636 LYS A O 1
ATOM 5013 N N . SER A 1 637 ? 27.234 25.484 23.812 1 94.81 637 SER A N 1
ATOM 5014 C CA . SER A 1 637 ? 28.547 25.234 23.203 1 94.81 637 SER A CA 1
ATOM 5015 C C . SER A 1 637 ? 28.828 26.219 22.078 1 94.81 637 SER A C 1
ATOM 5017 O O . SER A 1 637 ? 29.984 26.484 21.75 1 94.81 637 SER A O 1
ATOM 5019 N N . TRP A 1 638 ? 27.781 26.734 21.484 1 94.38 638 TRP A N 1
ATOM 5020 C CA . TRP A 1 638 ? 27.953 27.672 20.375 1 94.38 638 TRP A CA 1
ATOM 5021 C C . TRP A 1 638 ? 28.141 29.078 20.891 1 94.38 638 TRP A C 1
ATOM 5023 O O . TRP A 1 638 ? 28.625 29.953 20.172 1 94.38 638 TRP A O 1
ATOM 5033 N N . ALA A 1 639 ? 27.781 29.219 22.203 1 89.75 639 ALA A N 1
ATOM 5034 C CA . ALA A 1 639 ? 27.844 30.547 22.812 1 89.75 639 ALA A CA 1
ATOM 5035 C C . ALA A 1 639 ? 29.219 30.828 23.391 1 89.75 639 ALA A C 1
ATOM 5037 O O . ALA A 1 639 ? 29.875 29.922 23.922 1 89.75 639 ALA A O 1
ATOM 5038 N N . VAL A 1 640 ? 30.172 31.625 22.906 1 78.62 640 VAL A N 1
ATOM 5039 C CA . VAL A 1 640 ? 31.453 31.969 23.5 1 78.62 640 VAL A CA 1
ATOM 5040 C C . VAL A 1 640 ? 31.609 33.469 23.594 1 78.62 640 VAL A C 1
ATOM 5042 O O . VAL A 1 640 ? 31.141 34.219 22.703 1 78.62 640 VAL A O 1
ATOM 5045 N N . MET B 1 1 ? 16.391 -8.477 32.875 1 20.09 1 MET B N 1
ATOM 5046 C CA . MET B 1 1 ? 16.172 -9.875 33.219 1 20.09 1 MET B CA 1
ATOM 5047 C C . MET B 1 1 ? 14.727 -10.281 32.938 1 20.09 1 MET B C 1
ATOM 5049 O O . MET B 1 1 ? 13.844 -10.102 33.781 1 20.09 1 MET B O 1
ATOM 5053 N N . LYS B 1 2 ? 14.25 -10.016 31.688 1 22.11 2 LYS B N 1
ATOM 5054 C CA . LYS B 1 2 ? 12.945 -10.094 31.047 1 22.11 2 LYS B CA 1
ATOM 5055 C C . LYS B 1 2 ? 12.367 -11.5 31.125 1 22.11 2 LYS B C 1
ATOM 5057 O O . LYS B 1 2 ? 12.984 -12.453 30.656 1 22.11 2 LYS B O 1
ATOM 5062 N N . SER B 1 3 ? 11.727 -11.688 32.312 1 23.39 3 SER B N 1
ATOM 5063 C CA . SER B 1 3 ? 11.227 -13.023 32.625 1 23.39 3 SER B CA 1
ATOM 5064 C C . SER B 1 3 ? 10.359 -13.562 31.484 1 23.39 3 SER B C 1
ATOM 5066 O O . SER B 1 3 ? 9.367 -12.938 31.109 1 23.39 3 SER B O 1
ATOM 5068 N N . PHE B 1 4 ? 10.961 -14.125 30.469 1 25.91 4 PHE B N 1
ATOM 5069 C CA . PHE B 1 4 ? 10.438 -14.883 29.344 1 25.91 4 PHE B CA 1
ATOM 5070 C C . PHE B 1 4 ? 9.328 -15.828 29.797 1 25.91 4 PHE B C 1
ATOM 5072 O O . PHE B 1 4 ? 9.578 -16.766 30.562 1 25.91 4 PHE B O 1
ATOM 5079 N N . MET B 1 5 ? 8.148 -15.141 30.016 1 28.25 5 MET B N 1
ATOM 5080 C CA . MET B 1 5 ? 7.07 -16.047 30.391 1 28.25 5 MET B CA 1
ATOM 5081 C C . MET B 1 5 ? 7.055 -17.281 29.484 1 28.25 5 MET B C 1
ATOM 5083 O O . MET B 1 5 ? 7.023 -17.156 28.25 1 28.25 5 MET B O 1
ATOM 5087 N N . ARG B 1 6 ? 7.586 -18.328 29.922 1 24.39 6 ARG B N 1
ATOM 5088 C CA . ARG B 1 6 ? 7.652 -19.656 29.328 1 24.39 6 ARG B CA 1
ATOM 5089 C C . ARG B 1 6 ? 6.285 -20.109 28.828 1 24.39 6 ARG B C 1
ATOM 5091 O O . ARG B 1 6 ? 5.312 -20.109 29.594 1 24.39 6 ARG B O 1
ATOM 5098 N N . VAL B 1 7 ? 5.973 -19.703 27.609 1 28.91 7 VAL B N 1
ATOM 5099 C CA . VAL B 1 7 ? 4.816 -20.328 26.969 1 28.91 7 VAL B CA 1
ATOM 5100 C C . VAL B 1 7 ? 4.719 -21.781 27.375 1 28.91 7 VAL B C 1
ATOM 5102 O O . VAL B 1 7 ? 5.68 -22.547 27.234 1 28.91 7 VAL B O 1
ATOM 5105 N N . PRO B 1 8 ? 3.842 -22.016 28.375 1 28.92 8 PRO B N 1
ATOM 5106 C CA . PRO B 1 8 ? 3.795 -23.438 28.703 1 28.92 8 PRO B CA 1
ATOM 5107 C C . PRO B 1 8 ? 3.699 -24.328 27.453 1 28.92 8 PRO B C 1
ATOM 5109 O O . PRO B 1 8 ? 2.904 -24.047 26.562 1 28.92 8 PRO B O 1
ATOM 5112 N N . THR B 1 9 ? 4.766 -24.75 26.922 1 29.33 9 THR B N 1
ATOM 5113 C CA . THR B 1 9 ? 4.695 -25.938 26.062 1 29.33 9 THR B CA 1
ATOM 5114 C C . THR B 1 9 ? 3.67 -26.938 26.594 1 29.33 9 THR B C 1
ATOM 5116 O O . THR B 1 9 ? 3.777 -27.391 27.734 1 29.33 9 THR B O 1
ATOM 5119 N N . ARG B 1 10 ? 2.449 -26.688 26.281 1 27.89 10 ARG B N 1
ATOM 5120 C CA . ARG B 1 10 ? 1.577 -27.812 26.609 1 27.89 10 ARG B CA 1
ATOM 5121 C C . ARG B 1 10 ? 2.318 -29.141 26.484 1 27.89 10 ARG B C 1
ATOM 5123 O O . ARG B 1 10 ? 2.801 -29.484 25.406 1 27.89 10 ARG B O 1
ATOM 5130 N N . THR B 1 11 ? 2.988 -29.547 27.516 1 31.39 11 THR B N 1
ATOM 5131 C CA . THR B 1 11 ? 3.412 -30.938 27.641 1 31.39 11 THR B CA 1
ATOM 5132 C C . THR B 1 11 ? 2.346 -31.891 27.078 1 31.39 11 THR B C 1
ATOM 5134 O O . THR B 1 11 ? 1.215 -31.906 27.562 1 31.39 11 THR B O 1
ATOM 5137 N N . MET B 1 12 ? 2.164 -32 25.75 1 33.62 12 MET B N 1
ATOM 5138 C CA . MET B 1 12 ? 1.501 -33.219 25.312 1 33.62 12 MET B CA 1
ATOM 5139 C C . MET B 1 12 ? 1.596 -34.312 26.391 1 33.62 12 MET B C 1
ATOM 5141 O O . MET B 1 12 ? 2.646 -34.469 27 1 33.62 12 MET B O 1
ATOM 5145 N N . SER B 1 13 ? 0.546 -34.594 27.094 1 36.28 13 SER B N 1
ATOM 5146 C CA . SER B 1 13 ? 0.396 -35.688 28.062 1 36.28 13 SER B CA 1
ATOM 5147 C C . SER B 1 13 ? 1.32 -36.844 27.75 1 36.28 13 SER B C 1
ATOM 5149 O O . SER B 1 13 ? 1.43 -37.25 26.594 1 36.28 13 SER B O 1
ATOM 5151 N N . SER B 1 14 ? 2.367 -37.125 28.422 1 43.28 14 SER B N 1
ATOM 5152 C CA . SER B 1 14 ? 3.324 -38.156 28.734 1 43.28 14 SER B CA 1
ATOM 5153 C C . SER B 1 14 ? 2.695 -39.531 28.594 1 43.28 14 SER B C 1
ATOM 5155 O O . SER B 1 14 ? 3.367 -40.562 28.766 1 43.28 14 SER B O 1
ATOM 5157 N N . ASN B 1 15 ? 1.32 -39.594 28.641 1 50.16 15 ASN B N 1
ATOM 5158 C CA . ASN B 1 15 ? 0.829 -40.906 28.969 1 50.16 15 ASN B CA 1
ATOM 5159 C C . ASN B 1 15 ? 0.685 -41.781 27.719 1 50.16 15 ASN B C 1
ATOM 5161 O O . ASN B 1 15 ? -0.184 -42.656 27.656 1 50.16 15 ASN B O 1
ATOM 5165 N N . LEU B 1 16 ? 1.123 -41.25 26.594 1 60.88 16 LEU B N 1
ATOM 5166 C CA . LEU B 1 16 ? 0.96 -42.25 25.547 1 60.88 16 LEU B CA 1
ATOM 5167 C C . LEU B 1 16 ? 1.783 -43.5 25.844 1 60.88 16 LEU B C 1
ATOM 5169 O O . LEU B 1 16 ? 2.889 -43.406 26.391 1 60.88 16 LEU B O 1
ATOM 5173 N N . PRO B 1 17 ? 1.174 -44.656 25.766 1 72.94 17 PRO B N 1
ATOM 5174 C CA . PRO B 1 17 ? 1.978 -45.875 25.891 1 72.94 17 PRO B CA 1
ATOM 5175 C C . PRO B 1 17 ? 3.281 -45.812 25.094 1 72.94 17 PRO B C 1
ATOM 5177 O O . PRO B 1 17 ? 3.348 -45.125 24.062 1 72.94 17 PRO B O 1
ATOM 5180 N N . LEU B 1 18 ? 4.293 -46.125 25.75 1 74 18 LEU B N 1
ATOM 5181 C CA . LEU B 1 18 ? 5.648 -46.125 25.203 1 74 18 LEU B CA 1
ATOM 5182 C C . LEU B 1 18 ? 5.652 -46.531 23.734 1 74 18 LEU B C 1
ATOM 5184 O O . LEU B 1 18 ? 6.332 -45.938 22.906 1 74 18 LEU B O 1
ATOM 5188 N N . GLU B 1 19 ? 4.848 -47.531 23.422 1 78.94 19 GLU B N 1
ATOM 5189 C CA . GLU B 1 19 ? 4.809 -48.031 22.047 1 78.94 19 GLU B CA 1
ATOM 5190 C C . GLU B 1 19 ? 4.262 -47 21.094 1 78.94 19 GLU B C 1
ATOM 5192 O O . GLU B 1 19 ? 4.77 -46.844 19.969 1 78.94 19 GLU B O 1
ATOM 5197 N N . GLU B 1 20 ? 3.348 -46.344 21.469 1 81.5 20 GLU B N 1
ATOM 5198 C CA . GLU B 1 20 ? 2.76 -45.281 20.641 1 81.5 20 GLU B CA 1
ATOM 5199 C C . GLU B 1 20 ? 3.736 -44.125 20.422 1 81.5 20 GLU B C 1
ATOM 5201 O O . GLU B 1 20 ? 3.811 -43.562 19.328 1 81.5 20 GLU B O 1
ATOM 5206 N N . SER B 1 21 ? 4.438 -43.812 21.438 1 83.81 21 SER B N 1
ATOM 5207 C CA . SER B 1 21 ? 5.422 -42.719 21.344 1 83.81 21 SER B CA 1
ATOM 5208 C C . SER B 1 21 ? 6.531 -43.094 20.359 1 83.81 21 SER B C 1
ATOM 5210 O O . SER B 1 21 ? 6.988 -42.219 19.594 1 83.81 21 SER B O 1
ATOM 5212 N N . ILE B 1 22 ? 6.883 -44.312 20.406 1 82.81 22 ILE B N 1
ATOM 5213 C CA . ILE B 1 22 ? 7.93 -44.781 19.5 1 82.81 22 ILE B CA 1
ATOM 5214 C C . ILE B 1 22 ? 7.426 -44.719 18.062 1 82.81 22 ILE B C 1
ATOM 5216 O O . ILE B 1 22 ? 8.148 -44.281 17.156 1 82.81 22 ILE B O 1
ATOM 5220 N N . GLU B 1 23 ? 6.262 -45.125 17.875 1 86.56 23 GLU B N 1
ATOM 5221 C CA . GLU B 1 23 ? 5.664 -45.094 16.547 1 86.56 23 GLU B CA 1
ATOM 5222 C C . GLU B 1 23 ? 5.562 -43.656 16.016 1 86.56 23 GLU B C 1
ATOM 5224 O O . GLU B 1 23 ? 5.816 -43.406 14.836 1 86.56 23 GLU B O 1
ATOM 5229 N N . ILE B 1 24 ? 5.195 -42.812 16.859 1 86.88 24 ILE B N 1
ATOM 5230 C CA . ILE B 1 24 ? 5.066 -41.406 16.5 1 86.88 24 ILE B CA 1
ATOM 5231 C C . ILE B 1 24 ? 6.422 -40.875 16.062 1 86.88 24 ILE B C 1
ATOM 5233 O O . ILE B 1 24 ? 6.535 -40.219 15.023 1 86.88 24 ILE B O 1
ATOM 5237 N N . GLU B 1 25 ? 7.398 -41.125 16.781 1 88.44 25 GLU B N 1
ATOM 5238 C CA . GLU B 1 25 ? 8.734 -40.625 16.469 1 88.44 25 GLU B CA 1
ATOM 5239 C C . GLU B 1 25 ? 9.25 -41.25 15.164 1 88.44 25 GLU B C 1
ATOM 5241 O O . GLU B 1 25 ? 9.938 -40.594 14.383 1 88.44 25 GLU B O 1
ATOM 5246 N N . GLU B 1 26 ? 8.914 -42.5 15.016 1 90.31 26 GLU B N 1
ATOM 5247 C CA . GLU B 1 26 ? 9.312 -43.188 13.781 1 90.31 26 GLU B CA 1
ATOM 5248 C C . GLU B 1 26 ? 8.609 -42.562 12.57 1 90.31 26 GLU B C 1
ATOM 5250 O O . GLU B 1 26 ? 9.227 -42.375 11.523 1 90.31 26 GLU B O 1
ATOM 5255 N N . GLN B 1 27 ? 7.434 -42.312 12.703 1 89.62 27 GLN B N 1
ATOM 5256 C CA . GLN B 1 27 ? 6.695 -41.656 11.617 1 89.62 27 GLN B CA 1
ATOM 5257 C C . GLN B 1 27 ? 7.266 -40.281 11.297 1 89.62 27 GLN B C 1
ATOM 5259 O O . GLN B 1 27 ? 7.402 -39.906 10.125 1 89.62 27 GLN B O 1
ATOM 5264 N N . LYS B 1 28 ? 7.551 -39.562 12.312 1 89.56 28 LYS B N 1
ATOM 5265 C CA . LYS B 1 28 ? 8.172 -38.25 12.125 1 89.56 28 LYS B CA 1
ATOM 5266 C C . LYS B 1 28 ? 9.477 -38.375 11.344 1 89.56 28 LYS B C 1
ATOM 5268 O O . LYS B 1 28 ? 9.719 -37.594 10.414 1 89.56 28 LYS B O 1
ATOM 5273 N N . ARG B 1 29 ? 10.219 -39.312 11.773 1 90.31 29 ARG B N 1
ATOM 5274 C CA . ARG B 1 29 ? 11.5 -39.531 11.109 1 90.31 29 ARG B CA 1
ATOM 5275 C C . ARG B 1 29 ? 11.297 -39.906 9.641 1 90.31 29 ARG B C 1
ATOM 5277 O O . ARG B 1 29 ? 11.984 -39.375 8.766 1 90.31 29 ARG B O 1
ATOM 5284 N N . LEU B 1 30 ? 10.391 -40.719 9.352 1 89.19 30 LEU B N 1
ATOM 5285 C CA . LEU B 1 30 ? 10.117 -41.188 7.996 1 89.19 30 LEU B CA 1
ATOM 5286 C C . LEU B 1 30 ? 9.625 -40.031 7.121 1 89.19 30 LEU B C 1
ATOM 5288 O O . LEU B 1 30 ? 10.102 -39.844 6 1 89.19 30 LEU B O 1
ATOM 5292 N N . LEU B 1 31 ? 8.758 -39.281 7.629 1 88.69 31 LEU B N 1
ATOM 5293 C CA . LEU B 1 31 ? 8.164 -38.219 6.84 1 88.69 31 LEU B CA 1
ATOM 5294 C C . LEU B 1 31 ? 9.203 -37.156 6.508 1 88.69 31 LEU B C 1
ATOM 5296 O O . LEU B 1 31 ? 9.047 -36.406 5.543 1 88.69 31 LEU B O 1
ATOM 5300 N N . LYS B 1 32 ? 10.227 -37.031 7.242 1 84.88 32 LYS B N 1
ATOM 5301 C CA . LYS B 1 32 ? 11.312 -36.094 6.957 1 84.88 32 LYS B CA 1
ATOM 5302 C C . LYS B 1 32 ? 12.07 -36.5 5.695 1 84.88 32 LYS B C 1
ATOM 5304 O O . LYS B 1 32 ? 12.758 -35.688 5.086 1 84.88 32 LYS B O 1
ATOM 5309 N N . LEU B 1 33 ? 11.875 -37.781 5.336 1 80.56 33 LEU B N 1
ATOM 5310 C CA . LEU B 1 33 ? 12.586 -38.281 4.172 1 80.56 33 LEU B CA 1
ATOM 5311 C C . LEU B 1 33 ? 11.977 -37.75 2.881 1 80.56 33 LEU B C 1
ATOM 5313 O O . LEU B 1 33 ? 12.578 -37.844 1.812 1 80.56 33 LEU B O 1
ATOM 5317 N N . ILE B 1 34 ? 10.797 -37.125 2.977 1 81.25 34 ILE B N 1
ATOM 5318 C CA . ILE B 1 34 ? 10.156 -36.594 1.779 1 81.25 34 ILE B CA 1
ATOM 5319 C C . ILE B 1 34 ? 9.914 -35.094 1.95 1 81.25 34 ILE B C 1
ATOM 5321 O O . ILE B 1 34 ? 8.922 -34.562 1.449 1 81.25 34 ILE B O 1
ATOM 5325 N N . ARG B 1 35 ? 10.805 -34.469 2.635 1 77.44 35 ARG B N 1
ATOM 5326 C CA . ARG B 1 35 ? 10.656 -33.062 2.93 1 77.44 35 ARG B CA 1
ATOM 5327 C C . ARG B 1 35 ? 10.758 -32.219 1.66 1 77.44 35 ARG B C 1
ATOM 5329 O O . ARG B 1 35 ? 10.32 -31.062 1.633 1 77.44 35 ARG B O 1
ATOM 5336 N N . SER B 1 36 ? 11.281 -32.75 0.597 1 78.19 36 SER B N 1
ATOM 5337 C CA . SER B 1 36 ? 11.43 -32 -0.655 1 78.19 36 SER B CA 1
ATOM 5338 C C . SER B 1 36 ? 10.07 -31.688 -1.263 1 78.19 36 SER B C 1
ATOM 5340 O O . SER B 1 36 ? 9.969 -30.797 -2.121 1 78.19 36 SER B O 1
ATOM 5342 N N . ARG B 1 37 ? 9.039 -32.281 -0.723 1 82.5 37 ARG B N 1
ATOM 5343 C CA . ARG B 1 37 ? 7.68 -32 -1.18 1 82.5 37 ARG B CA 1
ATOM 5344 C C . ARG B 1 37 ? 7.172 -30.688 -0.621 1 82.5 37 ARG B C 1
ATOM 5346 O O . ARG B 1 37 ? 6.188 -30.125 -1.114 1 82.5 37 ARG B O 1
ATOM 5353 N N . GLY B 1 38 ? 7.793 -30.266 0.384 1 84.31 38 GLY B N 1
ATOM 5354 C CA . GLY B 1 38 ? 7.418 -29 0.979 1 84.31 38 GLY B CA 1
ATOM 5355 C C . GLY B 1 38 ? 6.246 -29.109 1.935 1 84.31 38 GLY B C 1
ATOM 5356 O O . GLY B 1 38 ? 5.836 -28.125 2.543 1 84.31 38 GLY B O 1
ATOM 5357 N N . GLN B 1 39 ? 5.637 -30.281 2.062 1 88.19 39 GLN B N 1
ATOM 5358 C CA . GLN B 1 39 ? 4.5 -30.5 2.953 1 88.19 39 GLN B CA 1
ATOM 5359 C C . GLN B 1 39 ? 4.719 -31.734 3.826 1 88.19 39 GLN B C 1
ATOM 5361 O O . GLN B 1 39 ? 4.766 -32.844 3.32 1 88.19 39 GLN B O 1
ATOM 5366 N N . ILE B 1 40 ? 4.844 -31.484 5.125 1 90.94 40 ILE B N 1
ATOM 5367 C CA . ILE B 1 40 ? 5.09 -32.562 6.098 1 90.94 40 ILE B CA 1
ATOM 5368 C C . ILE B 1 40 ? 3.934 -32.625 7.09 1 90.94 40 ILE B C 1
ATOM 5370 O O . ILE B 1 40 ? 3.82 -31.781 7.984 1 90.94 40 ILE B O 1
ATOM 5374 N N . PRO B 1 41 ? 3.209 -33.656 6.969 1 93.62 41 PRO B N 1
ATOM 5375 C CA . PRO B 1 41 ? 2.076 -33.781 7.891 1 93.62 41 PRO B CA 1
ATOM 5376 C C . PRO B 1 41 ? 2.51 -33.875 9.352 1 93.62 41 PRO B C 1
ATOM 5378 O O . PRO B 1 41 ? 3.529 -34.5 9.664 1 93.62 41 PRO B O 1
ATOM 5381 N N . THR B 1 42 ? 1.708 -33.344 10.156 1 92.56 42 THR B N 1
ATOM 5382 C CA . THR B 1 42 ? 1.953 -33.438 11.594 1 92.56 42 THR B CA 1
ATOM 5383 C C . THR B 1 42 ? 1.638 -34.844 12.094 1 92.56 42 THR B C 1
ATOM 5385 O O . THR B 1 42 ? 0.723 -35.5 11.586 1 92.56 42 THR B O 1
ATOM 5388 N N . VAL B 1 43 ? 2.371 -35.25 13.047 1 90.81 43 VAL B N 1
ATOM 5389 C CA . VAL B 1 43 ? 2.154 -36.5 13.773 1 90.81 43 VAL B CA 1
ATOM 5390 C C . VAL B 1 43 ? 2.291 -36.25 15.273 1 90.81 43 VAL B C 1
ATOM 5392 O O . VAL B 1 43 ? 3.34 -35.812 15.742 1 90.81 43 VAL B O 1
ATOM 5395 N N . PRO B 1 44 ? 1.333 -36.562 16.156 1 89.38 44 PRO B N 1
ATOM 5396 C CA . PRO B 1 44 ? 0.025 -37.062 15.727 1 89.38 44 PRO B CA 1
ATOM 5397 C C . PRO B 1 44 ? -0.828 -36 15.055 1 89.38 44 PRO B C 1
ATOM 5399 O O . PRO B 1 44 ? -0.478 -34.812 15.094 1 89.38 44 PRO B O 1
ATOM 5402 N N . GLU B 1 45 ? -1.86 -36.469 14.422 1 89.06 45 GLU B N 1
ATOM 5403 C CA . GLU B 1 45 ? -2.82 -35.562 13.805 1 89.06 45 GLU B CA 1
ATOM 5404 C C . GLU B 1 45 ? -3.469 -34.656 14.844 1 89.06 45 GLU B C 1
ATOM 5406 O O . GLU B 1 45 ? -3.805 -35.094 15.945 1 89.06 45 GLU B O 1
ATOM 5411 N N . CYS B 1 46 ? -3.574 -33.344 14.469 1 87.75 46 CYS B N 1
ATOM 5412 C CA . CYS B 1 46 ? -4.27 -32.406 15.336 1 87.75 46 CYS B CA 1
ATOM 5413 C C . CYS B 1 46 ? -5.773 -32.656 15.312 1 87.75 46 CYS B C 1
ATOM 5415 O O . CYS B 1 46 ? -6.367 -32.812 14.25 1 87.75 46 CYS B O 1
ATOM 5417 N N . ASP B 1 47 ? -6.375 -32.656 16.484 1 85.75 47 ASP B N 1
ATOM 5418 C CA . ASP B 1 47 ? -7.809 -32.906 16.578 1 85.75 47 ASP B CA 1
ATOM 5419 C C . ASP B 1 47 ? -8.562 -31.656 17.016 1 85.75 47 ASP B C 1
ATOM 5421 O O . ASP B 1 47 ? -9.688 -31.75 17.516 1 85.75 47 ASP B O 1
ATOM 5425 N N . GLY B 1 48 ? -7.984 -30.531 16.891 1 88.5 48 GLY B N 1
ATOM 5426 C CA . GLY B 1 48 ? -8.633 -29.281 17.266 1 88.5 48 GLY B CA 1
ATOM 5427 C C . GLY B 1 48 ? -9.727 -28.859 16.312 1 88.5 48 GLY B C 1
ATOM 5428 O O . GLY B 1 48 ? -9.703 -29.234 15.133 1 88.5 48 GLY B O 1
ATOM 5429 N N . TYR B 1 49 ? -10.688 -28.016 16.766 1 88.62 49 TYR B N 1
ATOM 5430 C CA . TYR B 1 49 ? -11.852 -27.594 15.984 1 88.62 49 TYR B CA 1
ATOM 5431 C C . TYR B 1 49 ? -11.445 -26.609 14.891 1 88.62 49 TYR B C 1
ATOM 5433 O O . TYR B 1 49 ? -12.219 -26.344 13.969 1 88.62 49 TYR B O 1
ATOM 5441 N N . HIS B 1 50 ? -10.258 -26.047 15 1 93.44 50 HIS B N 1
ATOM 5442 C CA . HIS B 1 50 ? -9.812 -25.016 14.07 1 93.44 50 HIS B CA 1
ATOM 5443 C C . HIS B 1 50 ? -9.195 -25.625 12.82 1 93.44 50 HIS B C 1
ATOM 5445 O O . HIS B 1 50 ? -8.82 -24.906 11.891 1 93.44 50 HIS B O 1
ATOM 5451 N N . VAL B 1 51 ? -9.062 -26.984 12.719 1 96.25 51 VAL B N 1
ATOM 5452 C CA . VAL B 1 51 ? -8.555 -27.688 11.539 1 96.25 51 VAL B CA 1
ATOM 5453 C C . VAL B 1 51 ? -9.516 -28.812 11.148 1 96.25 51 VAL B C 1
ATOM 5455 O O . VAL B 1 51 ? -10.219 -29.359 12 1 96.25 51 VAL B O 1
ATOM 5458 N N . PRO B 1 52 ? -9.586 -29.219 9.883 1 96.69 52 PRO B N 1
ATOM 5459 C CA . PRO B 1 52 ? -10.438 -30.328 9.469 1 96.69 52 PRO B CA 1
ATOM 5460 C C . PRO B 1 52 ? -9.844 -31.688 9.812 1 96.69 52 PRO B C 1
ATOM 5462 O O . PRO B 1 52 ? -8.625 -31.812 9.953 1 96.69 52 PRO B O 1
ATOM 5465 N N . HIS B 1 53 ? -10.75 -32.656 9.938 1 95.94 53 HIS B N 1
ATOM 5466 C CA . HIS B 1 53 ? -10.289 -34.031 10.016 1 95.94 53 HIS B CA 1
ATOM 5467 C C . HIS B 1 53 ? -9.781 -34.531 8.664 1 95.94 53 HIS B C 1
ATOM 5469 O O . HIS B 1 53 ? -10.484 -34.406 7.66 1 95.94 53 HIS B O 1
ATOM 5475 N N . LEU B 1 54 ? -8.664 -35.094 8.648 1 97.12 54 LEU B N 1
ATOM 5476 C CA . LEU B 1 54 ? -8.008 -35.5 7.402 1 97.12 54 LEU B CA 1
ATOM 5477 C C . LEU B 1 54 ? -8.875 -36.469 6.609 1 97.12 54 LEU B C 1
ATOM 5479 O O . LEU B 1 54 ? -8.883 -36.438 5.375 1 97.12 54 LEU B O 1
ATOM 5483 N N . ALA B 1 55 ? -9.562 -37.25 7.285 1 96.94 55 ALA B N 1
ATOM 5484 C CA . ALA B 1 55 ? -10.375 -38.281 6.633 1 96.94 55 ALA B CA 1
ATOM 5485 C C . ALA B 1 55 ? -11.555 -37.656 5.898 1 96.94 55 ALA B C 1
ATOM 5487 O O . ALA B 1 55 ? -12.18 -38.312 5.055 1 96.94 55 ALA B O 1
ATOM 5488 N N . ASP B 1 56 ? -11.828 -36.438 6.215 1 96.94 56 ASP B N 1
ATOM 5489 C CA . ASP B 1 56 ? -13.023 -35.781 5.668 1 96.94 56 ASP B CA 1
ATOM 5490 C C . ASP B 1 56 ? -12.68 -34.969 4.438 1 96.94 56 ASP B C 1
ATOM 5492 O O . ASP B 1 56 ? -13.57 -34.469 3.75 1 96.94 56 ASP B O 1
ATOM 5496 N N . ILE B 1 57 ? -11.453 -34.781 4.152 1 97.94 57 ILE B N 1
ATOM 5497 C CA . ILE B 1 57 ? -11 -33.906 3.076 1 97.94 57 ILE B CA 1
ATOM 5498 C C . ILE B 1 57 ? -10.445 -34.75 1.927 1 97.94 57 ILE B C 1
ATOM 5500 O O . ILE B 1 57 ? -9.734 -35.75 2.154 1 97.94 57 ILE B O 1
ATOM 5504 N N . GLN B 1 58 ? -10.789 -34.406 0.706 1 97.94 58 GLN B N 1
ATOM 5505 C CA . GLN B 1 58 ? -10.164 -35.094 -0.421 1 97.94 58 GLN B CA 1
ATOM 5506 C C . GLN B 1 58 ? -8.664 -34.812 -0.475 1 97.94 58 GLN B C 1
ATOM 5508 O O . GLN B 1 58 ? -8.234 -33.688 -0.257 1 97.94 58 GLN B O 1
ATOM 5513 N N . GLY B 1 59 ? -7.969 -35.75 -0.736 1 94.94 59 GLY B N 1
ATOM 5514 C CA . GLY B 1 59 ? -6.574 -35.844 -0.339 1 94.94 59 GLY B CA 1
ATOM 5515 C C . GLY B 1 59 ? -5.676 -34.844 -1.051 1 94.94 59 GLY B C 1
ATOM 5516 O O . GLY B 1 59 ? -4.699 -34.375 -0.475 1 94.94 59 GLY B O 1
ATOM 5517 N N . ASP B 1 60 ? -5.852 -34.5 -2.34 1 95.88 60 ASP B N 1
ATOM 5518 C CA . ASP B 1 60 ? -4.969 -33.656 -3.117 1 95.88 60 ASP B CA 1
ATOM 5519 C C . ASP B 1 60 ? -4.965 -32.219 -2.564 1 95.88 60 ASP B C 1
ATOM 5521 O O . ASP B 1 60 ? -4.023 -31.453 -2.793 1 95.88 60 ASP B O 1
ATOM 5525 N N . VAL B 1 61 ? -6.012 -31.906 -1.804 1 97.25 61 VAL B N 1
ATOM 5526 C CA . VAL B 1 61 ? -6.301 -30.562 -1.346 1 97.25 61 VAL B CA 1
ATOM 5527 C C . VAL B 1 61 ? -5.238 -30.109 -0.343 1 97.25 61 VAL B C 1
ATOM 5529 O O . VAL B 1 61 ? -4.773 -28.969 -0.386 1 97.25 61 VAL B O 1
ATOM 5532 N N . LEU B 1 62 ? -4.828 -31.016 0.525 1 95.44 62 LEU B N 1
ATOM 5533 C CA . LEU B 1 62 ? -3.957 -30.625 1.626 1 95.44 62 LEU B CA 1
ATOM 5534 C C . LEU B 1 62 ? -2.506 -30.984 1.325 1 95.44 62 LEU B C 1
ATOM 5536 O O . LEU B 1 62 ? -1.612 -30.141 1.477 1 95.44 62 LEU B O 1
ATOM 5540 N N . PHE B 1 63 ? -2.328 -32.25 0.855 1 94.25 63 PHE B N 1
ATOM 5541 C CA . PHE B 1 63 ? -0.965 -32.75 0.789 1 94.25 63 PHE B CA 1
ATOM 5542 C C . PHE B 1 63 ? -0.542 -33 -0.657 1 94.25 63 PHE B C 1
ATOM 5544 O O . PHE B 1 63 ? 0.583 -33.406 -0.919 1 94.25 63 PHE B O 1
ATOM 5551 N N . ARG B 1 64 ? -1.351 -32.688 -1.559 1 95.38 64 ARG B N 1
ATOM 5552 C CA . ARG B 1 64 ? -1.128 -33 -2.965 1 95.38 64 ARG B CA 1
ATOM 5553 C C . ARG B 1 64 ? -0.923 -34.5 -3.16 1 95.38 64 ARG B C 1
ATOM 5555 O O . ARG B 1 64 ? -0.268 -35.156 -2.346 1 95.38 64 ARG B O 1
ATOM 5562 N N . PHE B 1 65 ? -1.369 -35.031 -4.168 1 95.81 65 PHE B N 1
ATOM 5563 C CA . PHE B 1 65 ? -1.159 -36.438 -4.504 1 95.81 65 PHE B CA 1
ATOM 5564 C C . PHE B 1 65 ? 0.294 -36.688 -4.887 1 95.81 65 PHE B C 1
ATOM 5566 O O . PHE B 1 65 ? 0.85 -36 -5.734 1 95.81 65 PHE B O 1
ATOM 5573 N N . PRO B 1 66 ? 0.962 -37.656 -4.195 1 92.38 66 PRO B N 1
ATOM 5574 C CA . PRO B 1 66 ? 2.195 -38.125 -4.824 1 92.38 66 PRO B CA 1
ATOM 5575 C C . PRO B 1 66 ? 1.954 -38.75 -6.199 1 92.38 66 PRO B C 1
ATOM 5577 O O . PRO B 1 66 ? 1.068 -39.594 -6.352 1 92.38 66 PRO B O 1
ATOM 5580 N N . LYS B 1 67 ? 2.711 -38.312 -7.234 1 91.88 67 LYS B N 1
ATOM 5581 C CA . LYS B 1 67 ? 2.354 -38.75 -8.578 1 91.88 67 LYS B CA 1
ATOM 5582 C C . LYS B 1 67 ? 3.52 -38.562 -9.547 1 91.88 67 LYS B C 1
ATOM 5584 O O . LYS B 1 67 ? 4.375 -37.719 -9.344 1 91.88 67 LYS B O 1
ATOM 5589 N N . HIS B 1 68 ? 3.523 -39.438 -10.547 1 92 68 HIS B N 1
ATOM 5590 C CA . HIS B 1 68 ? 4.336 -39.25 -11.742 1 92 68 HIS B CA 1
ATOM 5591 C C . HIS B 1 68 ? 3.465 -39 -12.969 1 92 68 HIS B C 1
ATOM 5593 O O . HIS B 1 68 ? 3.936 -38.469 -13.969 1 92 68 HIS B O 1
ATOM 5599 N N . HIS B 1 69 ? 2.209 -39.5 -12.82 1 94.06 69 HIS B N 1
ATOM 5600 C CA . HIS B 1 69 ? 1.22 -39.344 -13.883 1 94.06 69 HIS B CA 1
ATOM 5601 C C . HIS B 1 69 ? -0.121 -38.875 -13.328 1 94.06 69 HIS B C 1
ATOM 5603 O O . HIS B 1 69 ? -0.477 -39.219 -12.195 1 94.06 69 HIS B O 1
ATOM 5609 N N . GLN B 1 70 ? -0.773 -38.188 -14.133 1 97.31 70 GLN B N 1
ATOM 5610 C CA . GLN B 1 70 ? -2.088 -37.688 -13.711 1 97.31 70 GLN B CA 1
ATOM 5611 C C . GLN B 1 70 ? -3.002 -37.469 -14.914 1 97.31 70 GLN B C 1
ATOM 5613 O O . GLN B 1 70 ? -2.553 -37.031 -15.969 1 97.31 70 GLN B O 1
ATOM 5618 N N . CYS B 1 71 ? -4.23 -37.844 -14.758 1 97.25 71 CYS B N 1
ATOM 5619 C CA . CYS B 1 71 ? -5.258 -37.594 -15.758 1 97.25 71 CYS B CA 1
ATOM 5620 C C . CYS B 1 71 ? -6.418 -36.781 -15.164 1 97.25 71 CYS B C 1
ATOM 5622 O O . CYS B 1 71 ? -6.891 -37.094 -14.07 1 97.25 71 CYS B O 1
ATOM 5624 N N . PHE B 1 72 ? -6.738 -35.75 -15.812 1 98.19 72 PHE B N 1
ATOM 5625 C CA . PHE B 1 72 ? -7.984 -35.062 -15.531 1 98.19 72 PHE B CA 1
ATOM 5626 C C . PHE B 1 72 ? -9.086 -35.5 -16.484 1 98.19 72 PHE B C 1
ATOM 5628 O O . PHE B 1 72 ? -9 -35.25 -17.688 1 98.19 72 PHE B O 1
ATOM 5635 N N . VAL B 1 73 ? -10.094 -36.125 -15.953 1 98.06 73 VAL B N 1
ATOM 5636 C CA . VAL B 1 73 ? -11.203 -36.625 -16.75 1 98.06 73 VAL B CA 1
ATOM 5637 C C . VAL B 1 73 ? -12.438 -35.75 -16.516 1 98.06 73 VAL B C 1
ATOM 5639 O O . VAL B 1 73 ? -13.102 -35.875 -15.484 1 98.06 73 VAL B O 1
ATOM 5642 N N . PHE B 1 74 ? -12.75 -34.969 -17.516 1 98.06 74 PHE B N 1
ATOM 5643 C CA . PHE B 1 74 ? -13.906 -34.094 -17.422 1 98.06 74 PHE B CA 1
ATOM 5644 C C . PHE B 1 74 ? -15.18 -34.812 -17.828 1 98.06 74 PHE B C 1
ATOM 5646 O O . PHE B 1 74 ? -15.133 -35.781 -18.578 1 98.06 74 PHE B O 1
ATOM 5653 N N . PHE B 1 75 ? -16.375 -34.312 -17.25 1 97.81 75 PHE B N 1
ATOM 5654 C CA . PHE B 1 75 ? -17.625 -35 -17.562 1 97.81 75 PHE B CA 1
ATOM 5655 C C . PHE B 1 75 ? -18.797 -34.031 -17.594 1 97.81 75 PHE B C 1
ATOM 5657 O O . PHE B 1 75 ? -18.688 -32.906 -17.094 1 97.81 75 PHE B O 1
ATOM 5664 N N . ARG B 1 76 ? -19.812 -34.375 -18.25 1 97.25 76 ARG B N 1
ATOM 5665 C CA . ARG B 1 76 ? -21.109 -33.719 -18.297 1 97.25 76 ARG B CA 1
ATOM 5666 C C . ARG B 1 76 ? -22.234 -34.688 -17.938 1 97.25 76 ARG B C 1
ATOM 5668 O O . ARG B 1 76 ? -22.438 -35.688 -18.609 1 97.25 76 ARG B O 1
ATOM 5675 N N . ILE B 1 77 ? -22.969 -34.375 -16.969 1 97.5 77 ILE B N 1
ATOM 5676 C CA . ILE B 1 77 ? -24.031 -35.25 -16.453 1 97.5 77 ILE B CA 1
ATOM 5677 C C . ILE B 1 77 ? -25.203 -35.25 -17.438 1 97.5 77 ILE B C 1
ATOM 5679 O O . ILE B 1 77 ? -25.703 -34.188 -17.828 1 97.5 77 ILE B O 1
ATOM 5683 N N . THR B 1 78 ? -25.625 -36.406 -17.797 1 96 78 THR B N 1
ATOM 5684 C CA . THR B 1 78 ? -26.75 -36.562 -18.719 1 96 78 THR B CA 1
ATOM 5685 C C . THR B 1 78 ? -27.984 -37.125 -18 1 96 78 THR B C 1
ATOM 5687 O O . THR B 1 78 ? -29.109 -36.906 -18.438 1 96 78 THR B O 1
ATOM 5690 N N . ASP B 1 79 ? -27.75 -37.812 -16.938 1 96.62 79 ASP B N 1
ATOM 5691 C CA . ASP B 1 79 ? -28.797 -38.406 -16.109 1 96.62 79 ASP B CA 1
ATOM 5692 C C . ASP B 1 79 ? -28.469 -38.281 -14.625 1 96.62 79 ASP B C 1
ATOM 5694 O O . ASP B 1 79 ? -27.672 -39.031 -14.094 1 96.62 79 ASP B O 1
ATOM 5698 N N . LYS B 1 80 ? -29.125 -37.438 -14.039 1 96.12 80 LYS B N 1
ATOM 5699 C CA . LYS B 1 80 ? -28.828 -37.094 -12.648 1 96.12 80 LYS B CA 1
ATOM 5700 C C . LYS B 1 80 ? -29 -38.281 -11.727 1 96.12 80 LYS B C 1
ATOM 5702 O O . LYS B 1 80 ? -28.172 -38.5 -10.836 1 96.12 80 LYS B O 1
ATOM 5707 N N . VAL B 1 81 ? -30.062 -39 -11.891 1 95.88 81 VAL B N 1
ATOM 5708 C CA . VAL B 1 81 ? -30.375 -40.156 -11.023 1 95.88 81 VAL B CA 1
ATOM 5709 C C . VAL B 1 81 ? -29.297 -41.219 -11.156 1 95.88 81 VAL B C 1
ATOM 5711 O O . VAL B 1 81 ? -28.781 -41.719 -10.148 1 95.88 81 VAL B O 1
ATOM 5714 N N . LYS B 1 82 ? -28.953 -41.562 -12.367 1 96.69 82 LYS B N 1
ATOM 5715 C CA . LYS B 1 82 ? -27.922 -42.531 -12.602 1 96.69 82 LYS B CA 1
ATOM 5716 C C . LYS B 1 82 ? -26.562 -42.031 -12.117 1 96.69 82 LYS B C 1
ATOM 5718 O O . LYS B 1 82 ? -25.734 -42.844 -11.656 1 96.69 82 LYS B O 1
ATOM 5723 N N . PHE B 1 83 ? -26.375 -40.781 -12.25 1 97.38 83 PHE B N 1
ATOM 5724 C CA . PHE B 1 83 ? -25.109 -40.219 -11.805 1 97.38 83 PHE B CA 1
ATOM 5725 C C . PHE B 1 83 ? -24.953 -40.344 -10.297 1 97.38 83 PHE B C 1
ATOM 5727 O O . PHE B 1 83 ? -23.875 -40.719 -9.805 1 97.38 83 PHE B O 1
ATOM 5734 N N . LYS B 1 84 ? -26 -40.094 -9.555 1 96.75 84 LYS B N 1
ATOM 5735 C CA . LYS B 1 84 ? -25.953 -40.219 -8.102 1 96.75 84 LYS B CA 1
ATOM 5736 C C . LYS B 1 84 ? -25.656 -41.656 -7.676 1 96.75 84 LYS B C 1
ATOM 5738 O O . LYS B 1 84 ? -24.922 -41.875 -6.711 1 96.75 84 LYS B O 1
ATOM 5743 N N . LYS B 1 85 ? -26.203 -42.531 -8.367 1 95.44 85 LYS B N 1
ATOM 5744 C CA . LYS B 1 85 ? -25.938 -43.938 -8.086 1 95.44 85 LYS B CA 1
ATOM 5745 C C . LYS B 1 85 ? -24.469 -44.281 -8.367 1 95.44 85 LYS B C 1
ATOM 5747 O O . LYS B 1 85 ? -23.828 -45 -7.578 1 95.44 85 LYS B O 1
ATOM 5752 N N . ALA B 1 86 ? -24.016 -43.844 -9.508 1 96.69 86 ALA B N 1
ATOM 5753 C CA . ALA B 1 86 ? -22.609 -44.062 -9.859 1 96.69 86 ALA B CA 1
ATOM 5754 C C . ALA B 1 86 ? -21.688 -43.406 -8.844 1 96.69 86 ALA B C 1
ATOM 5756 O O . ALA B 1 86 ? -20.641 -43.938 -8.5 1 96.69 86 ALA B O 1
ATOM 5757 N N . LEU B 1 87 ? -22.078 -42.25 -8.375 1 96.62 87 LEU B N 1
ATOM 5758 C CA . LEU B 1 87 ? -21.312 -41.531 -7.375 1 96.62 87 LEU B CA 1
ATOM 5759 C C . LEU B 1 87 ? -21.219 -42.312 -6.074 1 96.62 87 LEU B C 1
ATOM 5761 O O . LEU B 1 87 ? -20.188 -42.281 -5.391 1 96.62 87 LEU B O 1
ATOM 5765 N N . ASP B 1 88 ? -22.266 -42.938 -5.723 1 95.31 88 ASP B N 1
ATOM 5766 C CA . ASP B 1 88 ? -22.266 -43.781 -4.527 1 95.31 88 ASP B CA 1
ATOM 5767 C C . ASP B 1 88 ? -21.25 -44.906 -4.648 1 95.31 88 ASP B C 1
ATOM 5769 O O . ASP B 1 88 ? -20.594 -45.281 -3.668 1 95.31 88 ASP B O 1
ATOM 5773 N N . GLU B 1 89 ? -21.156 -45.406 -5.766 1 93.69 89 GLU B N 1
ATOM 5774 C CA . GLU B 1 89 ? -20.141 -46.438 -6.016 1 93.69 89 GLU B CA 1
ATOM 5775 C C . GLU B 1 89 ? -18.734 -45.844 -5.996 1 93.69 89 GLU B C 1
ATOM 5777 O O . GLU B 1 89 ? -17.828 -46.438 -5.395 1 93.69 89 GLU B O 1
ATOM 5782 N N . PHE B 1 90 ? -18.594 -44.75 -6.602 1 95.69 90 PHE B N 1
ATOM 5783 C CA . PHE B 1 90 ? -17.281 -44.156 -6.816 1 95.69 90 PHE B CA 1
ATOM 5784 C C . PHE B 1 90 ? -16.75 -43.531 -5.52 1 95.69 90 PHE B C 1
ATOM 5786 O O . PHE B 1 90 ? -15.539 -43.5 -5.309 1 95.69 90 PHE B O 1
ATOM 5793 N N . ARG B 1 91 ? -17.594 -43.094 -4.645 1 92.25 91 ARG B N 1
ATOM 5794 C CA . ARG B 1 91 ? -17.188 -42.344 -3.465 1 92.25 91 ARG B CA 1
ATOM 5795 C C . ARG B 1 91 ? -16.219 -43.156 -2.604 1 92.25 91 ARG B C 1
ATOM 5797 O O . ARG B 1 91 ? -15.359 -42.594 -1.926 1 92.25 91 ARG B O 1
ATOM 5804 N N . SER B 1 92 ? -16.375 -44.438 -2.605 1 91.88 92 SER B N 1
ATOM 5805 C CA . SER B 1 92 ? -15.5 -45.281 -1.812 1 91.88 92 SER B CA 1
ATOM 5806 C C . SER B 1 92 ? -14.078 -45.281 -2.357 1 91.88 92 SER B C 1
ATOM 5808 O O . SER B 1 92 ? -13.141 -45.656 -1.653 1 91.88 92 SER B O 1
ATOM 5810 N N . LYS B 1 93 ? -13.898 -44.875 -3.598 1 95 93 LYS B N 1
ATOM 5811 C CA . LYS B 1 93 ? -12.586 -44.875 -4.242 1 95 93 LYS B CA 1
ATOM 5812 C C . LYS B 1 93 ? -11.906 -43.5 -4.074 1 95 93 LYS B C 1
ATOM 5814 O O . LYS B 1 93 ? -10.703 -43.375 -4.297 1 95 93 LYS B O 1
ATOM 5819 N N . VAL B 1 94 ? -12.672 -42.531 -3.646 1 97.5 94 VAL B N 1
ATOM 5820 C CA . VAL B 1 94 ? -12.109 -41.188 -3.479 1 97.5 94 VAL B CA 1
ATOM 5821 C C . VAL B 1 94 ? -11.055 -41.219 -2.375 1 97.5 94 VAL B C 1
ATOM 5823 O O . VAL B 1 94 ? -11.297 -41.719 -1.282 1 97.5 94 VAL B O 1
ATOM 5826 N N . THR B 1 95 ? -9.867 -40.688 -2.67 1 97.94 95 THR B N 1
ATOM 5827 C CA . THR B 1 95 ? -8.734 -40.719 -1.751 1 97.94 95 THR B CA 1
ATOM 5828 C C . THR B 1 95 ? -8.82 -39.531 -0.769 1 97.94 95 THR B C 1
ATOM 5830 O O . THR B 1 95 ? -8.883 -38.375 -1.178 1 97.94 95 THR B O 1
ATOM 5833 N N . SER B 1 96 ? -8.797 -39.844 0.525 1 97.69 96 SER B N 1
ATOM 5834 C CA . SER B 1 96 ? -8.836 -38.812 1.559 1 97.69 96 SER B CA 1
ATOM 5835 C C . SER B 1 96 ? -7.434 -38.312 1.874 1 97.69 96 SER B C 1
ATOM 5837 O O . SER B 1 96 ? -6.438 -38.906 1.459 1 97.69 96 SER B O 1
ATOM 5839 N N . ALA B 1 97 ? -7.41 -37.188 2.541 1 97.44 97 ALA B N 1
ATOM 5840 C CA . ALA B 1 97 ? -6.129 -36.656 3 1 97.44 97 ALA B CA 1
ATOM 5841 C C . ALA B 1 97 ? -5.441 -37.656 3.943 1 97.44 97 ALA B C 1
ATOM 5843 O O . ALA B 1 97 ? -4.211 -37.75 3.955 1 97.44 97 ALA B O 1
ATOM 5844 N N . LEU B 1 98 ? -6.219 -38.312 4.719 1 96.56 98 LEU B N 1
ATOM 5845 C CA . LEU B 1 98 ? -5.656 -39.344 5.582 1 96.56 98 LEU B CA 1
ATOM 5846 C C . LEU B 1 98 ? -5 -40.469 4.758 1 96.56 98 LEU B C 1
ATOM 5848 O O . LEU B 1 98 ? -3.92 -40.938 5.105 1 96.56 98 LEU B O 1
ATOM 5852 N N . ASP B 1 99 ? -5.676 -40.844 3.709 1 96.38 99 ASP B N 1
ATOM 5853 C CA . ASP B 1 99 ? -5.109 -41.844 2.807 1 96.38 99 ASP B CA 1
ATOM 5854 C C . ASP B 1 99 ? -3.787 -41.344 2.215 1 96.38 99 ASP B C 1
ATOM 5856 O O . ASP B 1 99 ? -2.834 -42.125 2.094 1 96.38 99 ASP B O 1
ATOM 5860 N N . VAL B 1 100 ? -3.742 -40.125 1.812 1 96.31 100 VAL B N 1
ATOM 5861 C CA . VAL B 1 100 ? -2.529 -39.594 1.221 1 96.31 100 VAL B CA 1
ATOM 5862 C C . VAL B 1 100 ? -1.396 -39.625 2.244 1 96.31 100 VAL B C 1
ATOM 5864 O O . VAL B 1 100 ? -0.256 -39.938 1.911 1 96.31 100 VAL B O 1
ATOM 5867 N N . LYS B 1 101 ? -1.665 -39.219 3.471 1 94.69 101 LYS B N 1
ATOM 5868 C CA . LYS B 1 101 ? -0.668 -39.281 4.535 1 94.69 101 LYS B CA 1
ATOM 5869 C C . LYS B 1 101 ? -0.116 -40.719 4.668 1 94.69 101 LYS B C 1
ATOM 5871 O O . LYS B 1 101 ? 1.095 -40.906 4.809 1 94.69 101 LYS B O 1
ATOM 5876 N N . ARG B 1 102 ? -0.963 -41.656 4.609 1 93.69 102 ARG B N 1
ATOM 5877 C CA . ARG B 1 102 ? -0.542 -43.031 4.684 1 93.69 102 ARG B CA 1
ATOM 5878 C C . ARG B 1 102 ? 0.327 -43.406 3.486 1 93.69 102 ARG B C 1
ATOM 5880 O O . ARG B 1 102 ? 1.336 -44.094 3.637 1 93.69 102 ARG B O 1
ATOM 5887 N N . ASN B 1 103 ? -0.137 -42.969 2.336 1 93 103 ASN B N 1
ATOM 5888 C CA . ASN B 1 103 ? 0.664 -43.219 1.14 1 93 103 ASN B CA 1
ATOM 5889 C C . ASN B 1 103 ? 2.057 -42.594 1.268 1 93 103 ASN B C 1
ATOM 5891 O O . ASN B 1 103 ? 3.049 -43.219 0.875 1 93 103 ASN B O 1
ATOM 5895 N N . MET B 1 104 ? 2.127 -41.438 1.796 1 92.81 104 MET B N 1
ATOM 5896 C CA . MET B 1 104 ? 3.402 -40.75 2 1 92.81 104 MET B CA 1
ATOM 5897 C C . MET B 1 104 ? 4.289 -41.531 2.961 1 92.81 104 MET B C 1
ATOM 5899 O O . MET B 1 104 ? 5.5 -41.625 2.756 1 92.81 104 MET B O 1
ATOM 5903 N N . LEU B 1 105 ? 3.699 -42.094 4.008 1 92.19 105 LEU B N 1
ATOM 5904 C CA . LEU B 1 105 ? 4.441 -42.906 4.965 1 92.19 105 LEU B CA 1
ATOM 5905 C C . LEU B 1 105 ? 4.973 -44.156 4.301 1 92.19 105 LEU B C 1
ATOM 5907 O O . LEU B 1 105 ? 6.102 -44.562 4.57 1 92.19 105 LEU B O 1
ATOM 5911 N N . GLU B 1 106 ? 4.16 -44.688 3.469 1 91 106 GLU B N 1
ATOM 5912 C CA . GLU B 1 106 ? 4.598 -45.875 2.742 1 91 106 GLU B CA 1
ATOM 5913 C C . GLU B 1 106 ? 5.754 -45.562 1.802 1 91 106 GLU B C 1
ATOM 5915 O O . GLU B 1 106 ? 6.727 -46.312 1.724 1 91 106 GLU B O 1
ATOM 5920 N N . ILE B 1 107 ? 5.594 -44.531 1.1 1 90 107 ILE B N 1
ATOM 5921 C CA . ILE B 1 107 ? 6.648 -44.094 0.197 1 90 107 ILE B CA 1
ATOM 5922 C C . ILE B 1 107 ? 7.93 -43.812 0.989 1 90 107 ILE B C 1
ATOM 5924 O O . ILE B 1 107 ? 9.016 -44.219 0.573 1 90 107 ILE B O 1
ATOM 5928 N N . SER B 1 108 ? 7.809 -43.188 2.113 1 90.5 108 SER B N 1
ATOM 5929 C CA . SER B 1 108 ? 8.945 -42.906 2.977 1 90.5 108 SER B CA 1
ATOM 5930 C C . SER B 1 108 ? 9.617 -44.188 3.479 1 90.5 108 SER B C 1
ATOM 5932 O O . SER B 1 108 ? 10.844 -44.25 3.588 1 90.5 108 SER B O 1
ATOM 5934 N N . THR B 1 109 ? 8.812 -45.094 3.822 1 91 109 THR B N 1
ATOM 5935 C CA . THR B 1 109 ? 9.336 -46.344 4.293 1 91 109 THR B CA 1
ATOM 5936 C C . THR B 1 109 ? 10.164 -47.031 3.209 1 91 109 THR B C 1
ATOM 5938 O O . THR B 1 109 ? 11.266 -47.531 3.477 1 91 109 THR B O 1
ATOM 5941 N N . LYS B 1 110 ? 9.625 -47 2.061 1 88.81 110 LYS B N 1
ATOM 5942 C CA . LYS B 1 110 ? 10.352 -47.594 0.942 1 88.81 110 LYS B CA 1
ATOM 5943 C C . LYS B 1 110 ? 11.648 -46.812 0.67 1 88.81 110 LYS B C 1
ATOM 5945 O O . LYS B 1 110 ? 12.672 -47.438 0.358 1 88.81 110 LYS B O 1
ATOM 5950 N N . LYS B 1 111 ? 11.562 -45.594 0.719 1 89.06 111 LYS B N 1
ATOM 5951 C CA . LYS B 1 111 ? 12.758 -44.781 0.541 1 89.06 111 LYS B CA 1
ATOM 5952 C C . LYS B 1 111 ? 13.797 -45.094 1.616 1 89.06 111 LYS B C 1
ATOM 5954 O O . LYS B 1 111 ? 14.992 -45.156 1.327 1 89.06 111 LYS B O 1
ATOM 5959 N N . ASP B 1 112 ? 13.383 -45.219 2.828 1 90.62 112 ASP B N 1
ATOM 5960 C CA . ASP B 1 112 ? 14.266 -45.531 3.941 1 90.62 112 ASP B CA 1
ATOM 5961 C C . ASP B 1 112 ? 14.977 -46.875 3.705 1 90.62 112 ASP B C 1
ATOM 5963 O O . ASP B 1 112 ? 16.172 -47 3.98 1 90.62 112 ASP B O 1
ATOM 5967 N N . GLU B 1 113 ? 14.242 -47.75 3.23 1 89.38 113 GLU B N 1
ATOM 5968 C CA . GLU B 1 113 ? 14.812 -49.031 2.918 1 89.38 113 GLU B CA 1
ATOM 5969 C C . GLU B 1 113 ? 15.883 -48.938 1.837 1 89.38 113 GLU B C 1
ATOM 5971 O O . GLU B 1 113 ? 16.953 -49.562 1.94 1 89.38 113 GLU B O 1
ATOM 5976 N N . LYS B 1 114 ? 15.5 -48.219 0.899 1 87.88 114 LYS B N 1
ATOM 5977 C CA . LYS B 1 114 ? 16.469 -48 -0.182 1 87.88 114 LYS B CA 1
ATOM 5978 C C . LYS B 1 114 ? 17.719 -47.312 0.321 1 87.88 114 LYS B C 1
ATOM 5980 O O . LYS B 1 114 ? 18.828 -47.625 -0.093 1 87.88 114 LYS B O 1
ATOM 5985 N N . ILE B 1 115 ? 17.547 -46.344 1.125 1 87.94 115 ILE B N 1
ATOM 5986 C CA . ILE B 1 115 ? 18.672 -45.594 1.694 1 87.94 115 ILE B CA 1
ATOM 5987 C C . ILE B 1 115 ? 19.531 -46.531 2.537 1 87.94 115 ILE B C 1
ATOM 5989 O O . ILE B 1 115 ? 20.766 -46.5 2.436 1 87.94 115 ILE B O 1
ATOM 5993 N N . LYS B 1 116 ? 18.922 -47.312 3.367 1 88.31 116 LYS B N 1
ATOM 5994 C CA . LYS B 1 116 ? 19.641 -48.25 4.215 1 88.31 116 LYS B CA 1
ATOM 5995 C C . LYS B 1 116 ? 20.422 -49.25 3.373 1 88.31 116 LYS B C 1
ATOM 5997 O O . LYS B 1 116 ? 21.562 -49.594 3.689 1 88.31 116 LYS B O 1
ATOM 6002 N N . ALA B 1 117 ? 19.797 -49.656 2.344 1 87.56 117 ALA B N 1
ATOM 6003 C CA . ALA B 1 117 ? 20.469 -50.594 1.44 1 87.56 117 ALA B CA 1
ATOM 6004 C C . ALA B 1 117 ? 21.656 -49.938 0.756 1 87.56 117 ALA B C 1
ATOM 6006 O O . ALA B 1 117 ? 22.719 -50.562 0.618 1 87.56 117 ALA B O 1
ATOM 6007 N N . ALA B 1 118 ? 21.406 -48.781 0.292 1 85.81 118 ALA B N 1
ATOM 6008 C CA . ALA B 1 118 ? 22.5 -48.062 -0.364 1 85.81 118 ALA B CA 1
ATOM 6009 C C . ALA B 1 118 ? 23.641 -47.781 0.606 1 85.81 118 ALA B C 1
ATOM 6011 O O . ALA B 1 118 ? 24.812 -47.812 0.22 1 85.81 118 ALA B O 1
ATOM 6012 N N . ARG B 1 119 ? 23.297 -47.438 1.795 1 85.5 119 ARG B N 1
ATOM 6013 C CA . ARG B 1 119 ? 24.312 -47.188 2.818 1 85.5 119 ARG B CA 1
ATOM 6014 C C . ARG B 1 119 ? 25.125 -48.438 3.104 1 85.5 119 ARG B C 1
ATOM 6016 O O . ARG B 1 119 ? 26.344 -48.375 3.281 1 85.5 119 ARG B O 1
ATOM 6023 N N . LYS B 1 120 ? 24.516 -49.5 3.188 1 85.88 120 LYS B N 1
ATOM 6024 C CA . LYS B 1 120 ? 25.188 -50.781 3.432 1 85.88 120 LYS B CA 1
ATOM 6025 C C . LYS B 1 120 ? 26.109 -51.125 2.277 1 85.88 120 LYS B C 1
ATOM 6027 O O . LYS B 1 120 ? 27.156 -51.75 2.486 1 85.88 120 LYS B O 1
ATOM 6032 N N . ALA B 1 121 ? 25.703 -50.719 1.147 1 84.56 121 ALA B N 1
ATOM 6033 C CA . ALA B 1 121 ? 26.469 -51.031 -0.051 1 84.56 121 ALA B CA 1
ATOM 6034 C C . ALA B 1 121 ? 27.609 -50.031 -0.263 1 84.56 121 ALA B C 1
ATOM 6036 O O . ALA B 1 121 ? 28.531 -50.281 -1.044 1 84.56 121 ALA B O 1
ATOM 6037 N N . ALA B 1 122 ? 27.438 -48.938 0.343 1 80.75 122 ALA B N 1
ATOM 6038 C CA . ALA B 1 122 ? 28.453 -47.875 0.173 1 80.75 122 ALA B CA 1
ATOM 6039 C C . ALA B 1 122 ? 29.797 -48.344 0.769 1 80.75 122 ALA B C 1
ATOM 6041 O O . ALA B 1 122 ? 29.828 -48.969 1.814 1 80.75 122 ALA B O 1
ATOM 6042 N N . PRO B 1 123 ? 30.844 -48.031 0.034 1 78.12 123 PRO B N 1
ATOM 6043 C CA . PRO B 1 123 ? 32.156 -48.375 0.564 1 78.12 123 PRO B CA 1
ATOM 6044 C C . PRO B 1 123 ? 32.438 -47.75 1.92 1 78.12 123 PRO B C 1
ATOM 6046 O O . PRO B 1 123 ? 31.953 -46.656 2.207 1 78.12 123 PRO B O 1
ATOM 6049 N N . LYS B 1 124 ? 33.031 -48.469 2.658 1 66.69 124 LYS B N 1
ATOM 6050 C CA . LYS B 1 124 ? 33.438 -48.031 3.992 1 66.69 124 LYS B CA 1
ATOM 6051 C C . LYS B 1 124 ? 34.312 -46.781 3.922 1 66.69 124 LYS B C 1
ATOM 6053 O O . LYS B 1 124 ? 35.188 -46.656 3.088 1 66.69 124 LYS B O 1
ATOM 6058 N N . GLY B 1 125 ? 34.031 -45.688 4.609 1 67.62 125 GLY B N 1
ATOM 6059 C CA . GLY B 1 125 ? 34.844 -44.469 4.715 1 67.62 125 GLY B CA 1
ATOM 6060 C C . GLY B 1 125 ? 34.312 -43.344 3.852 1 67.62 125 GLY B C 1
ATOM 6061 O O . GLY B 1 125 ? 34.781 -42.188 3.979 1 67.62 125 GLY B O 1
ATOM 6062 N N . GLN B 1 126 ? 33.5 -43.656 2.814 1 63.44 126 GLN B N 1
ATOM 6063 C CA . GLN B 1 126 ? 33 -42.562 1.979 1 63.44 126 GLN B CA 1
ATOM 6064 C C . GLN B 1 126 ? 31.75 -41.969 2.568 1 63.44 126 GLN B C 1
ATOM 6066 O O . GLN B 1 126 ? 30.938 -42.656 3.18 1 63.44 126 GLN B O 1
ATOM 6071 N N . LEU B 1 127 ? 31.75 -40.688 2.6 1 67.56 127 LEU B N 1
ATOM 6072 C CA . LEU B 1 127 ? 30.578 -39.969 3.064 1 67.56 127 LEU B CA 1
ATOM 6073 C C . LEU B 1 127 ? 29.359 -40.312 2.203 1 67.56 127 LEU B C 1
ATOM 6075 O O . LEU B 1 127 ? 29.438 -40.25 0.973 1 67.56 127 LEU B O 1
ATOM 6079 N N . PHE B 1 128 ? 28.375 -40.969 2.773 1 72.38 128 PHE B N 1
ATOM 6080 C CA . PHE B 1 128 ? 27.125 -41.344 2.105 1 72.38 128 PHE B CA 1
ATOM 6081 C C . PHE B 1 128 ? 26.156 -40.188 2.096 1 72.38 128 PHE B C 1
ATOM 6083 O O . PHE B 1 128 ? 25.844 -39.625 3.146 1 72.38 128 PHE B O 1
ATOM 6090 N N . ASP B 1 129 ? 25.656 -39.75 0.823 1 71.56 129 ASP B N 1
ATOM 6091 C CA . ASP B 1 129 ? 24.656 -38.688 0.68 1 71.56 129 ASP B CA 1
ATOM 6092 C C . ASP B 1 129 ? 23.297 -39.281 0.305 1 71.56 129 ASP B C 1
ATOM 6094 O O . ASP B 1 129 ? 23.094 -39.719 -0.831 1 71.56 129 ASP B O 1
ATOM 6098 N N . SER B 1 130 ? 22.484 -39.344 1.358 1 72.31 130 SER B N 1
ATOM 6099 C CA . SER B 1 130 ? 21.172 -39.938 1.163 1 72.31 130 SER B CA 1
ATOM 6100 C C . SER B 1 130 ? 20.281 -39 0.324 1 72.31 130 SER B C 1
ATOM 6102 O O . SER B 1 130 ? 19.266 -39.469 -0.229 1 72.31 130 SER B O 1
ATOM 6104 N N . ARG B 1 131 ? 20.562 -37.812 0.15 1 68.94 131 ARG B N 1
ATOM 6105 C CA . ARG B 1 131 ? 19.734 -36.812 -0.497 1 68.94 131 ARG B CA 1
ATOM 6106 C C . ARG B 1 131 ? 19.547 -37.125 -1.981 1 68.94 131 ARG B C 1
ATOM 6108 O O . ARG B 1 131 ? 18.594 -36.688 -2.604 1 68.94 131 ARG B O 1
ATOM 6115 N N . ASN B 1 132 ? 20.406 -38.031 -2.527 1 67.31 132 ASN B N 1
ATOM 6116 C CA . ASN B 1 132 ? 20.391 -38.312 -3.959 1 67.31 132 ASN B CA 1
ATOM 6117 C C . ASN B 1 132 ? 19.609 -39.562 -4.277 1 67.31 132 ASN B C 1
ATOM 6119 O O . ASN B 1 132 ? 19.438 -39.938 -5.445 1 67.31 132 ASN B O 1
ATOM 6123 N N . ILE B 1 133 ? 19.172 -40.25 -3.322 1 74.69 133 ILE B N 1
ATOM 6124 C CA . ILE B 1 133 ? 18.438 -41.5 -3.529 1 74.69 133 ILE B CA 1
ATOM 6125 C C . ILE B 1 133 ? 16.969 -41.188 -3.785 1 74.69 133 ILE B C 1
ATOM 6127 O O . ILE B 1 133 ? 16.281 -40.656 -2.916 1 74.69 133 ILE B O 1
ATOM 6131 N N . LYS B 1 134 ? 16.5 -41.438 -5.047 1 73.38 134 LYS B N 1
ATOM 6132 C CA . LYS B 1 134 ? 15.109 -41.219 -5.445 1 73.38 134 LYS B CA 1
ATOM 6133 C C . LYS B 1 134 ? 14.422 -42.562 -5.754 1 73.38 134 LYS B C 1
ATOM 6135 O O . LYS B 1 134 ? 15.062 -43.5 -6.207 1 73.38 134 LYS B O 1
ATOM 6140 N N . LEU B 1 135 ? 13.188 -42.594 -5.34 1 77 135 LEU B N 1
ATOM 6141 C CA . LEU B 1 135 ? 12.391 -43.75 -5.738 1 77 135 LEU B CA 1
ATOM 6142 C C . LEU B 1 135 ? 12.023 -43.688 -7.215 1 77 135 LEU B C 1
ATOM 6144 O O . LEU B 1 135 ? 11.719 -42.594 -7.73 1 77 135 LEU B O 1
ATOM 6148 N N . GLU B 1 136 ? 12.266 -44.719 -7.93 1 72.38 136 GLU B N 1
ATOM 6149 C CA . GLU B 1 136 ? 11.914 -44.812 -9.344 1 72.38 136 GLU B CA 1
ATOM 6150 C C . GLU B 1 136 ? 10.555 -45.5 -9.523 1 72.38 136 GLU B C 1
ATOM 6152 O O . GLU B 1 136 ? 9.961 -45.969 -8.562 1 72.38 136 GLU B O 1
ATOM 6157 N N . GLU B 1 137 ? 10.078 -45.344 -10.734 1 68.19 137 GLU B N 1
ATOM 6158 C CA . GLU B 1 137 ? 8.781 -45.938 -11.039 1 68.19 137 GLU B CA 1
ATOM 6159 C C . GLU B 1 137 ? 8.742 -47.406 -10.648 1 68.19 137 GLU B C 1
ATOM 6161 O O . GLU B 1 137 ? 7.719 -47.906 -10.18 1 68.19 137 GLU B O 1
ATOM 6166 N N . LYS B 1 138 ? 9.844 -47.969 -10.836 1 67.38 138 LYS B N 1
ATOM 6167 C CA . LYS B 1 138 ? 9.914 -49.406 -10.578 1 67.38 138 LYS B CA 1
ATOM 6168 C C . LYS B 1 138 ? 9.797 -49.688 -9.078 1 67.38 138 LYS B C 1
ATOM 6170 O O . LYS B 1 138 ? 9.398 -50.812 -8.688 1 67.38 138 LYS B O 1
ATOM 6175 N N . ASP B 1 139 ? 10.211 -48.781 -8.336 1 70.81 139 ASP B N 1
ATOM 6176 C CA . ASP B 1 139 ? 10.195 -48.969 -6.887 1 70.81 139 ASP B CA 1
ATOM 6177 C C . ASP B 1 139 ? 8.828 -48.625 -6.305 1 70.81 139 ASP B C 1
ATOM 6179 O O . ASP B 1 139 ? 8.547 -48.906 -5.145 1 70.81 139 ASP B O 1
ATOM 6183 N N . GLY B 1 140 ? 8.047 -48.062 -7.207 1 62.97 140 GLY B N 1
ATOM 6184 C CA . GLY B 1 140 ? 6.906 -47.312 -6.703 1 62.97 140 GLY B CA 1
ATOM 6185 C C . GLY B 1 140 ? 5.758 -48.188 -6.25 1 62.97 140 GLY B C 1
ATOM 6186 O O . GLY B 1 140 ? 5.66 -49.344 -6.668 1 62.97 140 GLY B O 1
ATOM 6187 N N . ILE B 1 141 ? 5.129 -47.719 -5.121 1 71.12 141 ILE B N 1
ATOM 6188 C CA . ILE B 1 141 ? 3.9 -48.281 -4.566 1 71.12 141 ILE B CA 1
ATOM 6189 C C . ILE B 1 141 ? 2.762 -48.094 -5.57 1 71.12 141 ILE B C 1
ATOM 6191 O O . ILE B 1 141 ? 2.557 -47.031 -6.125 1 71.12 141 ILE B O 1
ATOM 6195 N N . PRO B 1 142 ? 2.236 -49.25 -5.961 1 77.38 142 PRO B N 1
ATOM 6196 C CA . PRO B 1 142 ? 1.095 -49.094 -6.867 1 77.38 142 PRO B CA 1
ATOM 6197 C C . PRO B 1 142 ? -0.053 -48.312 -6.258 1 77.38 142 PRO B C 1
ATOM 6199 O O . PRO B 1 142 ? -0.843 -48.844 -5.48 1 77.38 142 PRO B O 1
ATOM 6202 N N . LEU B 1 143 ? 0.044 -47.031 -6.438 1 87.69 143 LEU B N 1
ATOM 6203 C CA . LEU B 1 143 ? -0.971 -46.125 -5.879 1 87.69 143 LEU B CA 1
ATOM 6204 C C . LEU B 1 143 ? -1.862 -45.562 -6.98 1 87.69 143 LEU B C 1
ATOM 6206 O O . LEU B 1 143 ? -1.381 -45.25 -8.062 1 87.69 143 LEU B O 1
ATOM 6210 N N . THR B 1 144 ? -3.17 -45.625 -6.844 1 94.31 144 THR B N 1
ATOM 6211 C CA . THR B 1 144 ? -4.145 -44.906 -7.637 1 94.31 144 THR B CA 1
ATOM 6212 C C . THR B 1 144 ? -4.98 -43.969 -6.75 1 94.31 144 THR B C 1
ATOM 6214 O O . THR B 1 144 ? -5.68 -44.438 -5.852 1 94.31 144 THR B O 1
ATOM 6217 N N . GLN B 1 145 ? -4.863 -42.75 -6.949 1 97.5 145 GLN B N 1
ATOM 6218 C CA . GLN B 1 145 ? -5.539 -41.75 -6.125 1 97.5 145 GLN B CA 1
ATOM 6219 C C . GLN B 1 145 ? -6.574 -41 -6.941 1 97.5 145 GLN B C 1
ATOM 6221 O O . GLN B 1 145 ? -6.32 -40.625 -8.086 1 97.5 145 GLN B O 1
ATOM 6226 N N . TYR B 1 146 ? -7.777 -40.812 -6.32 1 98.25 146 TYR B N 1
ATOM 6227 C CA . TYR B 1 146 ? -8.883 -40.156 -7.031 1 98.25 146 TYR B CA 1
ATOM 6228 C C . TYR B 1 146 ? -9.367 -38.938 -6.293 1 98.25 146 TYR B C 1
ATOM 6230 O O . TYR B 1 146 ? -9.414 -38.906 -5.059 1 98.25 146 TYR B O 1
ATOM 6238 N N . LEU B 1 147 ? -9.711 -37.906 -6.98 1 98.56 147 LEU B N 1
ATOM 6239 C CA . LEU B 1 147 ? -10.43 -36.719 -6.527 1 98.56 147 LEU B CA 1
ATOM 6240 C C . LEU B 1 147 ? -11.531 -36.312 -7.508 1 98.56 147 LEU B C 1
ATOM 6242 O O . LEU B 1 147 ? -11.344 -36.406 -8.727 1 98.56 147 LEU B O 1
ATOM 6246 N N . ILE B 1 148 ? -12.711 -35.938 -7.016 1 98.56 148 ILE B N 1
ATOM 6247 C CA . ILE B 1 148 ? -13.805 -35.5 -7.871 1 98.56 148 ILE B CA 1
ATOM 6248 C C . ILE B 1 148 ? -14.227 -34.094 -7.477 1 98.56 148 ILE B C 1
ATOM 6250 O O . ILE B 1 148 ? -14.258 -33.75 -6.293 1 98.56 148 ILE B O 1
ATOM 6254 N N . ALA B 1 149 ? -14.5 -33.25 -8.438 1 98.69 149 ALA B N 1
ATOM 6255 C CA . ALA B 1 149 ? -14.906 -31.859 -8.234 1 98.69 149 ALA B CA 1
ATOM 6256 C C . ALA B 1 149 ? -16 -31.469 -9.219 1 98.69 149 ALA B C 1
ATOM 6258 O O . ALA B 1 149 ? -16.188 -32.125 -10.242 1 98.69 149 ALA B O 1
ATOM 6259 N N . PHE B 1 150 ? -16.719 -30.391 -8.898 1 98.44 150 PHE B N 1
ATOM 6260 C CA . PHE B 1 150 ? -17.891 -30 -9.688 1 98.44 150 PHE B CA 1
ATOM 6261 C C . PHE B 1 150 ? -17.828 -28.531 -10.047 1 98.44 150 PHE B C 1
ATOM 6263 O O . PHE B 1 150 ? -17.484 -27.688 -9.211 1 98.44 150 PHE B O 1
ATOM 6270 N N . SER B 1 151 ? -18.094 -28.234 -11.297 1 98.25 151 SER B N 1
ATOM 6271 C CA . SER B 1 151 ? -18.25 -26.844 -11.711 1 98.25 151 SER B CA 1
ATOM 6272 C C . SER B 1 151 ? -19.562 -26.25 -11.211 1 98.25 151 SER B C 1
ATOM 6274 O O . SER B 1 151 ? -20.375 -26.953 -10.633 1 98.25 151 SER B O 1
ATOM 6276 N N . ARG B 1 152 ? -19.672 -24.953 -11.367 1 97.25 152 ARG B N 1
ATOM 6277 C CA . ARG B 1 152 ? -20.953 -24.328 -11.016 1 97.25 152 ARG B CA 1
ATOM 6278 C C . ARG B 1 152 ? -22.109 -25 -11.742 1 97.25 152 ARG B C 1
ATOM 6280 O O . ARG B 1 152 ? -23.125 -25.312 -11.141 1 97.25 152 ARG B O 1
ATOM 6287 N N . ALA B 1 153 ? -21.953 -25.234 -13.078 1 96.81 153 ALA B N 1
ATOM 6288 C CA . ALA B 1 153 ? -22.984 -25.922 -13.867 1 96.81 153 ALA B CA 1
ATOM 6289 C C . ALA B 1 153 ? -23.25 -27.328 -13.32 1 96.81 153 ALA B C 1
ATOM 6291 O O . ALA B 1 153 ? -24.391 -27.781 -13.328 1 96.81 153 ALA B O 1
ATOM 6292 N N . GLY B 1 154 ? -22.203 -27.953 -12.891 1 97.31 154 GLY B N 1
ATOM 6293 C CA . GLY B 1 154 ? -22.344 -29.281 -12.297 1 97.31 154 GLY B CA 1
ATOM 6294 C C . GLY B 1 154 ? -23.141 -29.266 -11.008 1 97.31 154 GLY B C 1
ATOM 6295 O O . GLY B 1 154 ? -23.969 -30.141 -10.773 1 97.31 154 GLY B O 1
ATOM 6296 N N . LEU B 1 155 ? -22.891 -28.281 -10.188 1 96.81 155 LEU B N 1
ATOM 6297 C CA . LEU B 1 155 ? -23.641 -28.141 -8.945 1 96.81 155 LEU B CA 1
ATOM 6298 C C . LEU B 1 155 ? -25.109 -27.844 -9.234 1 96.81 155 LEU B C 1
ATOM 6300 O O . LEU B 1 155 ? -26 -28.359 -8.555 1 96.81 155 LEU B O 1
ATOM 6304 N N . ASP B 1 156 ? -25.312 -27 -10.211 1 96.19 156 ASP B N 1
ATOM 6305 C CA . ASP B 1 156 ? -26.672 -26.703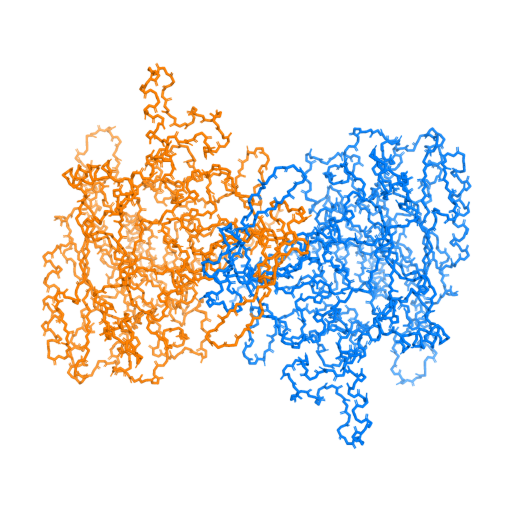 -10.609 1 96.19 156 ASP B CA 1
ATOM 6306 C C . ASP B 1 156 ? -27.422 -27.984 -11.008 1 96.19 156 ASP B C 1
ATOM 6308 O O . ASP B 1 156 ? -28.578 -28.172 -10.641 1 96.19 156 ASP B O 1
ATOM 6312 N N . GLU B 1 157 ? -26.781 -28.781 -11.766 1 95.62 157 GLU B N 1
ATOM 6313 C CA . GLU B 1 157 ? -27.375 -30.016 -12.273 1 95.62 157 GLU B CA 1
ATOM 6314 C C . GLU B 1 157 ? -27.562 -31.031 -11.148 1 95.62 157 GLU B C 1
ATOM 6316 O O . GLU B 1 157 ? -28.594 -31.688 -11.078 1 95.62 157 GLU B O 1
ATOM 6321 N N . LEU B 1 158 ? -26.609 -31.141 -10.266 1 95.25 158 LEU B N 1
ATOM 6322 C CA . LEU B 1 158 ? -26.594 -32.219 -9.266 1 95.25 158 LEU B CA 1
ATOM 6323 C C . LEU B 1 158 ? -27.391 -31.797 -8.031 1 95.25 158 LEU B C 1
ATOM 6325 O O . LEU B 1 158 ? -28.156 -32.594 -7.496 1 95.25 158 LEU B O 1
ATOM 6329 N N . VAL B 1 159 ? -27.188 -30.594 -7.523 1 93 159 VAL B N 1
ATOM 6330 C CA . VAL B 1 159 ? -27.734 -30.156 -6.242 1 93 159 VAL B CA 1
ATOM 6331 C C . VAL B 1 159 ? -28.859 -29.156 -6.469 1 93 159 VAL B C 1
ATOM 6333 O O . VAL B 1 159 ? -29.875 -29.203 -5.77 1 93 159 VAL B O 1
ATOM 6336 N N . GLY B 1 160 ? -28.703 -28.234 -7.375 1 92.19 160 GLY B N 1
ATOM 6337 C CA . GLY B 1 160 ? -29.719 -27.234 -7.672 1 92.19 160 GLY B CA 1
ATOM 6338 C C . GLY B 1 160 ? -29.141 -25.828 -7.766 1 92.19 160 GLY B C 1
ATOM 6339 O O . GLY B 1 160 ? -28.109 -25.531 -7.164 1 92.19 160 GLY B O 1
ATOM 6340 N N . LYS B 1 161 ? -29.891 -24.953 -8.336 1 87.25 161 LYS B N 1
ATOM 6341 C CA . LYS B 1 161 ? -29.438 -23.594 -8.648 1 87.25 161 LYS B CA 1
ATOM 6342 C C . LYS B 1 161 ? -29.297 -22.766 -7.383 1 87.25 161 LYS B C 1
ATOM 6344 O O . LYS B 1 161 ? -28.547 -21.797 -7.352 1 87.25 161 LYS B O 1
ATOM 6349 N N . ASP B 1 162 ? -29.953 -23.172 -6.332 1 88.44 162 ASP B N 1
ATOM 6350 C CA . ASP B 1 162 ? -29.953 -22.375 -5.105 1 88.44 162 ASP B CA 1
ATOM 6351 C C . ASP B 1 162 ? -28.797 -22.766 -4.199 1 88.44 162 ASP B C 1
ATOM 6353 O O . ASP B 1 162 ? -28.578 -22.156 -3.158 1 88.44 162 ASP B O 1
ATOM 6357 N N . ALA B 1 163 ? -28.031 -23.734 -4.617 1 90.44 163 ALA B N 1
ATOM 6358 C CA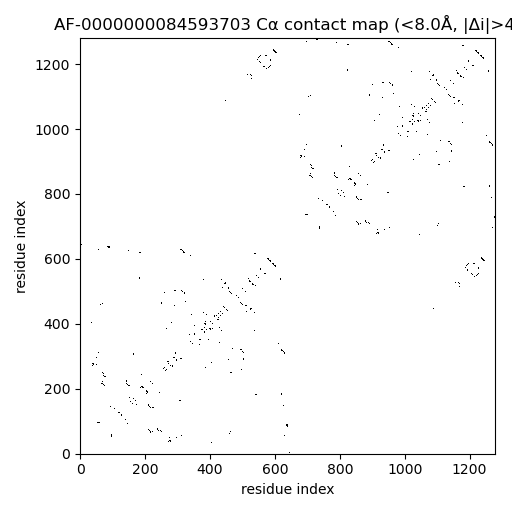 . ALA B 1 163 ? -26.891 -24.172 -3.82 1 90.44 163 ALA B CA 1
ATOM 6359 C C . ALA B 1 163 ? -25.719 -23.219 -3.99 1 90.44 163 ALA B C 1
ATOM 6361 O O . ALA B 1 163 ? -24.797 -23.5 -4.766 1 90.44 163 ALA B O 1
ATOM 6362 N N . LYS B 1 164 ? -25.719 -22.172 -3.105 1 94.69 164 LYS B N 1
ATOM 6363 C CA . LYS B 1 164 ? -24.625 -21.203 -3.148 1 94.69 164 LYS B CA 1
ATOM 6364 C C . LYS B 1 164 ? -23.516 -21.578 -2.176 1 94.69 164 LYS B C 1
ATOM 6366 O O . LYS B 1 164 ? -23.781 -21.906 -1.016 1 94.69 164 LYS B O 1
ATOM 6371 N N . THR B 1 165 ? -22.297 -21.562 -2.689 1 96.19 165 THR B N 1
ATOM 6372 C CA . THR B 1 165 ? -21.141 -21.953 -1.881 1 96.19 165 THR B CA 1
ATOM 6373 C C . THR B 1 165 ? -20.703 -20.812 -0.968 1 96.19 165 THR B C 1
ATOM 6375 O O . THR B 1 165 ? -19.984 -21.031 0.005 1 96.19 165 THR B O 1
ATOM 6378 N N . GLY B 1 166 ? -21.078 -19.594 -1.262 1 94.44 166 GLY B N 1
ATOM 6379 C CA . GLY B 1 166 ? -20.578 -18.406 -0.583 1 94.44 166 GLY B CA 1
ATOM 6380 C C . GLY B 1 166 ? -19.422 -17.75 -1.309 1 94.44 166 GLY B C 1
ATOM 6381 O O . GLY B 1 166 ? -19.047 -16.625 -0.977 1 94.44 166 GLY B O 1
ATOM 6382 N N . ASP B 1 167 ? -18.797 -18.438 -2.189 1 96.25 167 ASP B N 1
ATOM 6383 C CA . ASP B 1 167 ? -17.828 -17.828 -3.092 1 96.25 167 ASP B CA 1
ATOM 6384 C C . ASP B 1 167 ? -18.531 -17.094 -4.242 1 96.25 167 ASP B C 1
ATOM 6386 O O . ASP B 1 167 ? -19.031 -17.734 -5.168 1 96.25 167 ASP B O 1
ATOM 6390 N N . LYS B 1 168 ? -18.531 -15.82 -4.191 1 94.31 168 LYS B N 1
ATOM 6391 C CA . LYS B 1 168 ? -19.344 -15.023 -5.113 1 94.31 168 LYS B CA 1
ATOM 6392 C C . LYS B 1 168 ? -18.938 -15.289 -6.562 1 94.31 168 LYS B C 1
ATOM 6394 O O . LYS B 1 168 ? -19.797 -15.422 -7.434 1 94.31 168 LYS B O 1
ATOM 6399 N N . ARG B 1 169 ? -17.703 -15.336 -6.875 1 96.44 169 ARG B N 1
ATOM 6400 C CA . ARG B 1 169 ? -17.234 -15.547 -8.242 1 96.44 169 ARG B CA 1
ATOM 6401 C C . ARG B 1 169 ? -17.672 -16.906 -8.773 1 96.44 169 ARG B C 1
ATOM 6403 O O . ARG B 1 169 ? -18.25 -17 -9.859 1 96.44 169 ARG B O 1
ATOM 6410 N N . PHE B 1 170 ? -17.469 -17.953 -8.016 1 97.75 170 PHE B N 1
ATOM 6411 C CA . PHE B 1 170 ? -17.859 -19.297 -8.406 1 97.75 170 PHE B CA 1
ATOM 6412 C C . PHE B 1 170 ? -19.375 -19.391 -8.578 1 97.75 170 PHE B C 1
ATOM 6414 O O . PHE B 1 170 ? -19.859 -20.047 -9.508 1 97.75 170 PHE B O 1
ATOM 6421 N N . ASP B 1 171 ? -20.094 -18.797 -7.652 1 97.19 171 ASP B N 1
ATOM 6422 C CA . ASP B 1 171 ? -21.547 -18.906 -7.652 1 97.19 171 ASP B CA 1
ATOM 6423 C C . ASP B 1 171 ? -22.156 -18.109 -8.812 1 97.19 171 ASP B C 1
ATOM 6425 O O . ASP B 1 171 ? -23.281 -18.391 -9.227 1 97.19 171 ASP B O 1
ATOM 6429 N N . ASP B 1 172 ? -21.391 -17.141 -9.281 1 94.75 172 ASP B N 1
ATOM 6430 C CA . ASP B 1 172 ? -21.938 -16.25 -10.289 1 94.75 172 ASP B CA 1
ATOM 6431 C C . ASP B 1 172 ? -21.656 -16.766 -11.703 1 94.75 172 ASP B C 1
ATOM 6433 O O . ASP B 1 172 ? -22.5 -16.641 -12.594 1 94.75 172 ASP B O 1
ATOM 6437 N N . HIS B 1 173 ? -20.375 -17.25 -11.93 1 91.06 173 HIS B N 1
ATOM 6438 C CA . HIS B 1 173 ? -20.094 -17.562 -13.32 1 91.06 173 HIS B CA 1
ATOM 6439 C C . HIS B 1 173 ? -18.922 -18.531 -13.445 1 91.06 173 HIS B C 1
ATOM 6441 O O . HIS B 1 173 ? -18.25 -18.828 -12.453 1 91.06 173 HIS B O 1
ATOM 6447 N N . TYR B 1 174 ? -18.828 -19.125 -14.719 1 95.75 174 TYR B N 1
ATOM 6448 C CA . TYR B 1 174 ? -17.734 -20.016 -15.062 1 95.75 174 TYR B CA 1
ATOM 6449 C C . TYR B 1 174 ? -16.5 -19.219 -15.5 1 95.75 174 TYR B C 1
ATOM 6451 O O . TYR B 1 174 ? -16.594 -18.016 -15.742 1 95.75 174 TYR B O 1
ATOM 6459 N N . MET B 1 175 ? -15.359 -19.859 -15.625 1 97.62 175 MET B N 1
ATOM 6460 C CA . MET B 1 175 ? -14.062 -19.203 -15.781 1 97.62 175 MET B CA 1
ATOM 6461 C C . MET B 1 175 ? -13.992 -18.453 -17.109 1 97.62 175 MET B C 1
ATOM 6463 O O . MET B 1 175 ? -13.359 -17.406 -17.203 1 97.62 175 MET B O 1
ATOM 6467 N N . LEU B 1 176 ? -14.555 -18.969 -18.125 1 96.44 176 LEU B N 1
ATOM 6468 C CA . LEU B 1 176 ? -14.477 -18.344 -19.438 1 96.44 176 LEU B CA 1
ATOM 6469 C C . LEU B 1 176 ? -14.922 -16.891 -19.391 1 96.44 176 LEU B C 1
ATOM 6471 O O . LEU B 1 176 ? -14.406 -16.047 -20.125 1 96.44 176 LEU B O 1
ATOM 6475 N N . LYS B 1 177 ? -15.867 -16.594 -18.484 1 93.94 177 LYS B N 1
ATOM 6476 C CA . LYS B 1 177 ? -16.328 -15.227 -18.328 1 93.94 177 LYS B CA 1
ATOM 6477 C C . LYS B 1 177 ? -15.227 -14.328 -17.781 1 93.94 177 LYS B C 1
ATOM 6479 O O . LYS B 1 177 ? -15.273 -13.109 -17.938 1 93.94 177 LYS B O 1
ATOM 6484 N N . ASP B 1 178 ? -14.234 -14.938 -17.156 1 93.12 178 ASP B N 1
ATOM 6485 C CA . ASP B 1 178 ? -13.125 -14.195 -16.562 1 93.12 178 ASP B CA 1
ATOM 6486 C C . ASP B 1 178 ? -11.914 -14.195 -17.5 1 93.12 178 ASP B C 1
ATOM 6488 O O . ASP B 1 178 ? -10.836 -13.719 -17.125 1 93.12 178 ASP B O 1
ATOM 6492 N N . LYS B 1 179 ? -12.031 -14.719 -18.656 1 92.31 179 LYS B N 1
ATOM 6493 C CA . LYS B 1 179 ? -10.906 -14.914 -19.562 1 92.31 179 LYS B CA 1
ATOM 6494 C C . LYS B 1 179 ? -10.102 -13.625 -19.734 1 92.31 179 LYS B C 1
ATOM 6496 O O . LYS B 1 179 ? -8.891 -13.602 -19.5 1 92.31 179 LYS B O 1
ATOM 6501 N N . ALA B 1 180 ? -10.75 -12.523 -20.109 1 84.19 180 ALA B N 1
ATOM 6502 C CA . ALA B 1 180 ? -10.094 -11.234 -20.312 1 84.19 180 ALA B CA 1
ATOM 6503 C C . ALA B 1 180 ? -9.547 -10.688 -19 1 84.19 180 ALA B C 1
ATOM 6505 O O . ALA B 1 180 ? -8.453 -10.125 -18.969 1 84.19 180 ALA B O 1
ATOM 6506 N N . TYR B 1 181 ? -10.312 -10.867 -17.906 1 86 181 TYR B N 1
ATOM 6507 C CA . TYR B 1 181 ? -9.906 -10.383 -16.578 1 86 181 TYR B CA 1
ATOM 6508 C C . TYR B 1 181 ? -8.641 -11.086 -16.109 1 86 181 TYR B C 1
ATOM 6510 O O . TYR B 1 181 ? -7.801 -10.477 -15.445 1 86 181 TYR B O 1
ATOM 6518 N N . LEU B 1 182 ? -8.5 -12.359 -16.469 1 91.88 182 LEU B N 1
ATOM 6519 C CA . LEU B 1 182 ? -7.336 -13.148 -16.062 1 91.88 182 LEU B CA 1
ATOM 6520 C C . LEU B 1 182 ? -6.137 -12.852 -16.953 1 91.88 182 LEU B C 1
ATOM 6522 O O . LEU B 1 182 ? -5.035 -13.344 -16.703 1 91.88 182 LEU B O 1
ATOM 6526 N N . GLY B 1 183 ? -6.309 -12.125 -18 1 86.44 183 GLY B N 1
ATOM 6527 C CA . GLY B 1 183 ? -5.223 -11.742 -18.891 1 86.44 183 GLY B CA 1
ATOM 6528 C C . GLY B 1 183 ? -5.023 -12.695 -20.047 1 86.44 183 GLY B C 1
ATOM 6529 O O . GLY B 1 183 ? -4.008 -12.641 -20.734 1 86.44 183 GLY B O 1
ATOM 6530 N N . ASP B 1 184 ? -5.953 -13.586 -20.266 1 90.25 184 ASP B N 1
ATOM 6531 C CA . ASP B 1 184 ? -5.84 -14.555 -21.359 1 90.25 184 ASP B CA 1
ATOM 6532 C C . ASP B 1 184 ? -6.273 -13.938 -22.688 1 90.25 184 ASP B C 1
ATOM 6534 O O . ASP B 1 184 ? -7.453 -13.641 -22.875 1 90.25 184 ASP B O 1
ATOM 6538 N N . GLN B 1 185 ? -5.363 -13.906 -23.625 1 84.19 185 GLN B N 1
ATOM 6539 C CA . GLN B 1 185 ? -5.684 -13.219 -24.875 1 84.19 185 GLN B CA 1
ATOM 6540 C C . GLN B 1 185 ? -5.73 -14.195 -26.047 1 84.19 185 GLN B C 1
ATOM 6542 O O . GLN B 1 185 ? -6.238 -13.859 -27.125 1 84.19 185 GLN B O 1
ATOM 6547 N N . SER B 1 186 ? -5.227 -15.359 -25.844 1 88.31 186 SER B N 1
ATOM 6548 C CA . SER B 1 186 ? -5.254 -16.359 -26.906 1 88.31 186 SER B CA 1
ATOM 6549 C C . SER B 1 186 ? -6.5 -17.234 -26.828 1 88.31 186 SER B C 1
ATOM 6551 O O . SER B 1 186 ? -7.203 -17.219 -25.812 1 88.31 186 SER B O 1
ATOM 6553 N N . ASN B 1 187 ? -6.684 -17.984 -27.859 1 90.44 187 ASN B N 1
ATOM 6554 C CA . ASN B 1 187 ? -7.859 -18.844 -27.906 1 90.44 187 ASN B CA 1
ATOM 6555 C C . ASN B 1 187 ? -7.742 -20.016 -26.922 1 90.44 187 ASN B C 1
ATOM 6557 O O . ASN B 1 187 ? -6.68 -20.625 -26.797 1 90.44 187 ASN B O 1
ATOM 6561 N N . TRP B 1 188 ? -8.852 -20.172 -26.234 1 95.44 188 TRP B N 1
ATOM 6562 C CA . TRP B 1 188 ? -8.977 -21.391 -25.422 1 95.44 188 TRP B CA 1
ATOM 6563 C C . TRP B 1 188 ? -9.312 -22.594 -26.297 1 95.44 188 TRP B C 1
ATOM 6565 O O . TRP B 1 188 ? -9.656 -22.438 -27.469 1 95.44 188 TRP B O 1
ATOM 6575 N N . ARG B 1 189 ? -9.07 -23.781 -25.75 1 94.75 189 ARG B N 1
ATOM 6576 C CA . ARG B 1 189 ? -9.281 -25.016 -26.484 1 94.75 189 ARG B CA 1
ATOM 6577 C C . ARG B 1 189 ? -10.125 -26 -25.672 1 94.75 189 ARG B C 1
ATOM 6579 O O . ARG B 1 189 ? -10.5 -25.719 -24.531 1 94.75 189 ARG B O 1
ATOM 6586 N N . LEU B 1 190 ? -10.516 -27.062 -26.391 1 93.69 190 LEU B N 1
ATOM 6587 C CA . LEU B 1 190 ? -11.164 -28.156 -25.672 1 93.69 190 LEU B CA 1
ATOM 6588 C C . LEU B 1 190 ? -10.266 -28.672 -24.547 1 93.69 190 LEU B C 1
ATOM 6590 O O . LEU B 1 190 ? -9.039 -28.656 -24.688 1 93.69 190 LEU B O 1
ATOM 6594 N N . PRO B 1 191 ? -10.828 -29.031 -23.453 1 96.31 191 PRO B N 1
ATOM 6595 C CA . PRO B 1 191 ? -12.25 -29.25 -23.172 1 96.31 191 PRO B CA 1
ATOM 6596 C C . PRO B 1 191 ? -12.938 -28 -22.641 1 96.31 191 PRO B C 1
ATOM 6598 O O . PRO B 1 191 ? -14.133 -28.031 -22.328 1 96.31 191 PRO B O 1
ATOM 6601 N N . PHE B 1 192 ? -12.352 -26.922 -22.578 1 97.06 192 PHE B N 1
ATOM 6602 C CA . PHE B 1 192 ? -12.836 -25.797 -21.797 1 97.06 192 PHE B CA 1
ATOM 6603 C C . PHE B 1 192 ? -13.719 -24.875 -22.641 1 97.06 192 PHE B C 1
ATOM 6605 O O . PHE B 1 192 ? -14.672 -24.281 -22.141 1 97.06 192 PHE B O 1
ATOM 6612 N N . ALA B 1 193 ? -13.359 -24.734 -23.875 1 95.94 193 ALA B N 1
ATOM 6613 C CA . ALA B 1 193 ? -14.102 -23.844 -24.766 1 95.94 193 ALA B CA 1
ATOM 6614 C C . ALA B 1 193 ? -14.102 -24.359 -26.203 1 95.94 193 ALA B C 1
ATOM 6616 O O . ALA B 1 193 ? -13.297 -25.219 -26.547 1 95.94 193 ALA B O 1
ATOM 6617 N N . LYS B 1 194 ? -15.023 -23.891 -26.984 1 93.62 194 LYS B N 1
ATOM 6618 C CA . LYS B 1 194 ? -15.133 -24.188 -28.406 1 93.62 194 LYS B CA 1
ATOM 6619 C C . LYS B 1 194 ? -15.641 -22.969 -29.188 1 93.62 194 LYS B C 1
ATOM 6621 O O . LYS B 1 194 ? -16.219 -22.062 -28.594 1 93.62 194 LYS B O 1
ATOM 6626 N N . PRO B 1 195 ? -15.297 -22.938 -30.453 1 93.44 195 PRO B N 1
ATOM 6627 C CA . PRO B 1 195 ? -15.828 -21.828 -31.25 1 93.44 195 PRO B CA 1
ATOM 6628 C C . PRO B 1 195 ? -17.359 -21.828 -31.312 1 93.44 195 PRO B C 1
ATOM 6630 O O . PRO B 1 195 ? -17.969 -22.891 -31.359 1 93.44 195 PRO B O 1
ATOM 6633 N N . GLY B 1 196 ? -17.906 -20.672 -31.25 1 92.69 196 GLY B N 1
ATOM 6634 C CA . GLY B 1 196 ? -19.344 -20.469 -31.375 1 92.69 196 GLY B CA 1
ATOM 6635 C C . GLY B 1 196 ? -19.719 -19.062 -31.797 1 92.69 196 GLY B C 1
ATOM 6636 O O . GLY B 1 196 ? -18.891 -18.344 -32.375 1 92.69 196 GLY B O 1
ATOM 6637 N N . LYS B 1 197 ? -20.969 -18.766 -31.766 1 91.25 197 LYS B N 1
ATOM 6638 C CA . LYS B 1 197 ? -21.484 -17.453 -32.125 1 91.25 197 LYS B CA 1
ATOM 6639 C C . LYS B 1 197 ? -22.328 -16.859 -31.016 1 91.25 197 LYS B C 1
ATOM 6641 O O . LYS B 1 197 ? -23.016 -17.578 -30.297 1 91.25 197 LYS B O 1
ATOM 6646 N N . ASN B 1 198 ? -22.141 -15.539 -30.844 1 87.31 198 ASN B N 1
ATOM 6647 C CA . ASN B 1 198 ? -23.016 -14.883 -29.891 1 87.31 198 ASN B CA 1
ATOM 6648 C C . ASN B 1 198 ? -24.391 -14.57 -30.5 1 87.31 198 ASN B C 1
ATOM 6650 O O . ASN B 1 198 ? -24.688 -15.008 -31.609 1 87.31 198 ASN B O 1
ATOM 6654 N N . ALA B 1 199 ? -25.266 -13.875 -29.672 1 87.56 199 ALA B N 1
ATOM 6655 C CA . ALA B 1 199 ? -26.625 -13.562 -30.094 1 87.56 199 ALA B CA 1
ATOM 6656 C C . ALA B 1 199 ? -26.625 -12.711 -31.359 1 87.56 199 ALA B C 1
ATOM 6658 O O . ALA B 1 199 ? -27.562 -12.781 -32.156 1 87.56 199 ALA B O 1
ATOM 6659 N N . GLN B 1 200 ? -25.594 -11.93 -31.672 1 89.56 200 GLN B N 1
ATOM 6660 C CA . GLN B 1 200 ? -25.484 -11.039 -32.812 1 89.56 200 GLN B CA 1
ATOM 6661 C C . GLN B 1 200 ? -24.797 -11.727 -34 1 89.56 200 GLN B C 1
ATOM 6663 O O . GLN B 1 200 ? -24.5 -11.094 -35 1 89.56 200 GLN B O 1
ATOM 6668 N N . GLY B 1 201 ? -24.391 -13.008 -33.781 1 87.38 201 GLY B N 1
ATOM 6669 C CA . GLY B 1 201 ? -23.766 -13.773 -34.844 1 87.38 201 GLY B CA 1
ATOM 6670 C C . GLY B 1 201 ? -22.266 -13.609 -34.938 1 87.38 201 GLY B C 1
ATOM 6671 O O . GLY B 1 201 ? -21.625 -14.086 -35.875 1 87.38 201 GLY B O 1
ATOM 6672 N N . LYS B 1 202 ? -21.75 -12.922 -34.031 1 87.88 202 LYS B N 1
ATOM 6673 C CA . LYS B 1 202 ? -20.297 -12.719 -34 1 87.88 202 LYS B CA 1
ATOM 6674 C C . LYS B 1 202 ? -19.594 -13.945 -33.438 1 87.88 202 LYS B C 1
ATOM 6676 O O . LYS B 1 202 ? -20.078 -14.555 -32.469 1 87.88 202 LYS B O 1
ATOM 6681 N N . ASP B 1 203 ? -18.469 -14.328 -34 1 88.38 203 ASP B N 1
ATOM 6682 C CA . ASP B 1 203 ? -17.672 -15.453 -33.531 1 88.38 203 ASP B CA 1
ATOM 6683 C C . ASP B 1 203 ? -17.109 -15.188 -32.125 1 88.38 203 ASP B C 1
ATOM 6685 O O . ASP B 1 203 ? -16.469 -14.156 -31.891 1 88.38 203 ASP B O 1
ATOM 6689 N N . ILE B 1 204 ? -17.453 -16.047 -31.234 1 89.56 204 ILE B N 1
ATOM 6690 C CA . ILE B 1 204 ? -16.922 -15.984 -29.875 1 89.56 204 ILE B CA 1
ATOM 6691 C C . ILE B 1 204 ? -16.562 -17.391 -29.375 1 89.56 204 ILE B C 1
ATOM 6693 O O . ILE B 1 204 ? -16.906 -18.375 -30.016 1 89.56 204 ILE B O 1
ATOM 6697 N N . GLU B 1 205 ? -15.789 -17.438 -28.359 1 92.81 205 GLU B N 1
ATOM 6698 C CA . GLU B 1 205 ? -15.594 -18.688 -27.625 1 92.81 205 GLU B CA 1
ATOM 6699 C C . GLU B 1 205 ? -16.75 -18.953 -26.672 1 92.81 205 GLU B C 1
ATOM 6701 O O . GLU B 1 205 ? -17.234 -18.047 -26 1 92.81 205 GLU B O 1
ATOM 6706 N N . VAL B 1 206 ? -17.219 -20.125 -26.75 1 93.62 206 VAL B N 1
ATOM 6707 C CA . VAL B 1 206 ? -18.312 -20.5 -25.859 1 93.62 206 VAL B CA 1
ATOM 6708 C C . VAL B 1 206 ? -17.891 -21.656 -24.953 1 93.62 206 VAL B C 1
ATOM 6710 O O . VAL B 1 206 ? -17.078 -22.484 -25.359 1 93.62 206 VAL B O 1
ATOM 6713 N N . SER B 1 207 ? -18.453 -21.609 -23.75 1 92.69 207 SER B N 1
ATOM 6714 C CA . SER B 1 207 ? -18.172 -22.672 -22.781 1 92.69 207 SER B CA 1
ATOM 6715 C C . SER B 1 207 ? -18.688 -24.016 -23.297 1 92.69 207 SER B C 1
ATOM 6717 O O . SER B 1 207 ? -19.719 -24.094 -23.969 1 92.69 207 SER B O 1
ATOM 6719 N N . THR B 1 208 ? -17.984 -25.094 -22.922 1 90.62 208 THR B N 1
ATOM 6720 C CA . THR B 1 208 ? -18.406 -26.422 -23.312 1 90.62 208 THR B CA 1
ATOM 6721 C C . THR B 1 208 ? -19.359 -27.016 -22.281 1 90.62 208 THR B C 1
ATOM 6723 O O . THR B 1 208 ? -19.844 -28.141 -22.453 1 90.62 208 THR B O 1
ATOM 6726 N N . GLY B 1 209 ? -19.578 -26.297 -21.234 1 93.56 209 GLY B N 1
ATOM 6727 C CA . GLY B 1 209 ? -20.562 -26.703 -20.234 1 93.56 209 GLY B CA 1
ATOM 6728 C C . GLY B 1 209 ? -20.094 -27.875 -19.391 1 93.56 209 GLY B C 1
ATOM 6729 O O . GLY B 1 209 ? -20.875 -28.797 -19.125 1 93.56 209 GLY B O 1
ATOM 6730 N N . LEU B 1 210 ? -18.875 -27.922 -18.969 1 96.81 210 LEU B N 1
ATOM 6731 C CA . LEU B 1 210 ? -18.344 -28.984 -18.109 1 96.81 210 LEU B CA 1
ATOM 6732 C C . LEU B 1 210 ? -19.062 -29 -16.766 1 96.81 210 LEU B C 1
ATOM 6734 O O . LEU B 1 210 ? -19.344 -27.953 -16.188 1 96.81 210 LEU B O 1
ATOM 6738 N N . HIS B 1 211 ? -19.484 -30.219 -16.344 1 98.12 211 HIS B N 1
ATOM 6739 C CA . HIS B 1 211 ? -20.156 -30.344 -15.055 1 98.12 211 HIS B CA 1
ATOM 6740 C C . HIS B 1 211 ? -19.172 -30.719 -13.953 1 98.12 211 HIS B C 1
ATOM 6742 O O . HIS B 1 211 ? -19.406 -30.453 -12.773 1 98.12 211 HIS B O 1
ATOM 6748 N N . GLY B 1 212 ? -18.078 -31.344 -14.336 1 98.19 212 GLY B N 1
ATOM 6749 C CA . GLY B 1 212 ? -17.125 -31.734 -13.312 1 98.19 212 GLY B CA 1
ATOM 6750 C C . GLY B 1 212 ? -15.852 -32.344 -13.883 1 98.19 212 GLY B C 1
ATOM 6751 O O . GLY B 1 212 ? -15.656 -32.344 -15.094 1 98.19 212 GLY B O 1
ATOM 6752 N N . VAL B 1 213 ? -14.953 -32.75 -12.945 1 98.62 213 VAL B N 1
ATOM 6753 C CA . VAL B 1 213 ? -13.672 -33.375 -13.297 1 98.62 213 VAL B CA 1
ATOM 6754 C C . VAL B 1 213 ? -13.297 -34.438 -12.258 1 98.62 213 VAL B C 1
ATOM 6756 O O . VAL B 1 213 ? -13.562 -34.25 -11.07 1 98.62 213 VAL B O 1
ATOM 6759 N N . ILE B 1 214 ? -12.82 -35.5 -12.688 1 98.38 214 ILE B N 1
ATOM 6760 C CA . ILE B 1 214 ? -12.18 -36.531 -11.844 1 98.38 214 ILE B CA 1
ATOM 6761 C C . ILE B 1 214 ? -10.672 -36.531 -12.102 1 98.38 214 ILE B C 1
ATOM 6763 O O . ILE B 1 214 ? -10.234 -36.688 -13.242 1 98.38 214 ILE B O 1
ATOM 6767 N N . SER B 1 215 ? -9.922 -36.281 -11.086 1 98.25 215 SER B N 1
ATOM 6768 C CA . SER B 1 215 ? -8.461 -36.344 -11.156 1 98.25 215 SER B CA 1
ATOM 6769 C C . SER B 1 215 ? -7.93 -37.688 -10.727 1 98.25 215 SER B C 1
ATOM 6771 O O . SER B 1 215 ? -8.305 -38.219 -9.672 1 98.25 215 SER B O 1
ATOM 6773 N N . ILE B 1 216 ? -7.137 -38.25 -11.555 1 97.88 216 ILE B N 1
ATOM 6774 C CA . ILE B 1 216 ? -6.516 -39.562 -11.289 1 97.88 216 ILE B CA 1
ATOM 6775 C C . ILE B 1 216 ? -4.996 -39.406 -11.273 1 97.88 216 ILE B C 1
ATOM 6777 O O . ILE B 1 216 ? -4.391 -39 -12.273 1 97.88 216 ILE B O 1
ATOM 6781 N N . ALA B 1 217 ? -4.359 -39.719 -10.172 1 96.94 217 ALA B N 1
ATOM 6782 C CA . ALA B 1 217 ? -2.912 -39.594 -10.023 1 96.94 217 ALA B CA 1
ATOM 6783 C C . ALA B 1 217 ? -2.273 -40.906 -9.656 1 96.94 217 ALA B C 1
ATOM 6785 O O . ALA B 1 217 ? -2.76 -41.625 -8.773 1 96.94 217 ALA B O 1
ATOM 6786 N N . THR B 1 218 ? -1.237 -41.25 -10.359 1 94.38 218 THR B N 1
ATOM 6787 C CA . THR B 1 218 ? -0.593 -42.531 -10.18 1 94.38 218 THR B CA 1
ATOM 6788 C C . THR B 1 218 ? 0.918 -42.406 -10.352 1 94.38 218 THR B C 1
ATOM 6790 O O . THR B 1 218 ? 1.425 -41.344 -10.719 1 94.38 218 THR B O 1
ATOM 6793 N N . TYR B 1 219 ? 1.608 -43.5 -10.023 1 89.62 219 TYR B N 1
ATOM 6794 C CA . TYR B 1 219 ? 3.047 -43.531 -10.266 1 89.62 219 TYR B CA 1
ATOM 6795 C C . TYR B 1 219 ? 3.35 -44.156 -11.625 1 89.62 219 TYR B C 1
ATOM 6797 O O . TYR B 1 219 ? 4.375 -43.844 -12.242 1 89.62 219 TYR B O 1
ATOM 6805 N N . LYS B 1 220 ? 2.404 -45 -12.039 1 89.12 220 LYS B N 1
ATOM 6806 C CA . LYS B 1 220 ? 2.602 -45.688 -13.312 1 89.12 220 LYS B CA 1
ATOM 6807 C C . LYS B 1 220 ? 1.571 -45.219 -14.344 1 89.12 220 LYS B C 1
ATOM 6809 O O . LYS B 1 220 ? 0.404 -45 -14.008 1 89.12 220 LYS B O 1
ATOM 6814 N N . VAL B 1 221 ? 2.049 -45.188 -15.539 1 89.31 221 VAL B N 1
ATOM 6815 C CA . VAL B 1 221 ? 1.181 -44.719 -16.625 1 89.31 221 VAL B CA 1
ATOM 6816 C C . VAL B 1 221 ? 0.057 -45.719 -16.844 1 89.31 221 VAL B C 1
ATOM 6818 O O . VAL B 1 221 ? -1.079 -45.344 -17.141 1 89.31 221 VAL B O 1
ATOM 6821 N N . ALA B 1 222 ? 0.361 -47 -16.719 1 90.38 222 ALA B N 1
ATOM 6822 C CA . ALA B 1 222 ? -0.638 -48.031 -16.922 1 90.38 222 ALA B CA 1
ATOM 6823 C C . ALA B 1 222 ? -1.767 -47.906 -15.898 1 90.38 222 ALA B C 1
ATOM 6825 O O . ALA B 1 222 ? -2.934 -48.156 -16.219 1 90.38 222 ALA B O 1
ATOM 6826 N N . ALA B 1 223 ? -1.376 -47.594 -14.68 1 91.81 223 ALA B N 1
ATOM 6827 C CA . ALA B 1 223 ? -2.375 -47.438 -13.633 1 91.81 223 ALA B CA 1
ATOM 6828 C C . ALA B 1 223 ? -3.293 -46.25 -13.938 1 91.81 223 ALA B C 1
ATOM 6830 O O . ALA B 1 223 ? -4.48 -46.281 -13.594 1 91.81 223 ALA B O 1
ATOM 6831 N N . CYS B 1 224 ? -2.76 -45.281 -14.555 1 91.56 224 CYS B N 1
ATOM 6832 C CA . CYS B 1 224 ? -3.561 -44.125 -14.938 1 91.56 224 CYS B CA 1
ATOM 6833 C C . CYS B 1 224 ? -4.609 -44.5 -15.977 1 91.56 224 CYS B C 1
ATOM 6835 O O . CYS B 1 224 ? -5.773 -44.094 -15.867 1 91.56 224 CYS B O 1
ATOM 6837 N N . LYS B 1 225 ? -4.148 -45.25 -16.938 1 92.62 225 LYS B N 1
ATOM 6838 C CA . LYS B 1 225 ? -5.074 -45.719 -17.969 1 92.62 225 LYS B CA 1
ATOM 6839 C C . LYS B 1 225 ? -6.172 -46.594 -17.359 1 92.62 225 LYS B C 1
ATOM 6841 O O . LYS B 1 225 ? -7.344 -46.438 -17.719 1 92.62 225 LYS B O 1
ATOM 6846 N N . GLU B 1 226 ? -5.793 -47.438 -16.469 1 95.12 226 GLU B N 1
ATOM 6847 C CA . GLU B 1 226 ? -6.758 -48.281 -15.773 1 95.12 226 GLU B CA 1
ATOM 6848 C C . GLU B 1 226 ? -7.754 -47.438 -14.969 1 95.12 226 GLU B C 1
ATOM 6850 O O . GLU B 1 226 ? -8.945 -47.781 -14.914 1 95.12 226 GLU B O 1
ATOM 6855 N N . GLY B 1 227 ? -7.191 -46.469 -14.328 1 95.06 227 GLY B N 1
ATOM 6856 C CA . GLY B 1 227 ? -8.062 -45.562 -13.586 1 95.06 227 GLY B CA 1
ATOM 6857 C C . GLY B 1 227 ? -9.078 -44.875 -14.461 1 95.06 227 GLY B C 1
ATOM 6858 O O . GLY B 1 227 ? -10.25 -44.75 -14.094 1 95.06 227 GLY B O 1
ATOM 6859 N N . VAL B 1 228 ? -8.648 -44.406 -15.609 1 95.81 228 VAL B N 1
ATOM 6860 C CA . VAL B 1 228 ? -9.539 -43.75 -16.562 1 95.81 228 VAL B CA 1
ATOM 6861 C C . VAL B 1 228 ? -10.609 -44.719 -17.031 1 95.81 228 VAL B C 1
ATOM 6863 O O . VAL B 1 228 ? -11.789 -44.375 -17.109 1 95.81 228 VAL B O 1
ATOM 6866 N N . ASP B 1 229 ? -10.227 -45.906 -17.312 1 95.56 229 ASP B N 1
ATOM 6867 C CA . ASP B 1 229 ? -11.172 -46.938 -17.75 1 95.56 229 ASP B CA 1
ATOM 6868 C C . ASP B 1 229 ? -12.188 -47.25 -16.656 1 95.56 229 ASP B C 1
ATOM 6870 O O . ASP B 1 229 ? -13.367 -47.469 -16.938 1 95.56 229 ASP B O 1
ATOM 6874 N N . TYR B 1 230 ? -11.734 -47.312 -15.508 1 96.19 230 TYR B N 1
ATOM 6875 C CA . TYR B 1 230 ? -12.617 -47.562 -14.375 1 96.19 230 TYR B CA 1
ATOM 6876 C C . TYR B 1 230 ? -13.688 -46.5 -14.258 1 96.19 230 TYR B C 1
ATOM 6878 O O . TYR B 1 230 ? -14.875 -46.812 -14.141 1 96.19 230 TYR B O 1
ATOM 6886 N N . VAL B 1 231 ? -13.266 -45.25 -14.297 1 96.62 231 VAL B N 1
ATOM 6887 C CA . VAL B 1 231 ? -14.195 -44.125 -14.133 1 96.62 231 VAL B CA 1
ATOM 6888 C C . VAL B 1 231 ? -15.18 -44.125 -15.305 1 96.62 231 VAL B C 1
ATOM 6890 O O . VAL B 1 231 ? -16.375 -43.844 -15.109 1 96.62 231 VAL B O 1
ATOM 6893 N N . LYS B 1 232 ? -14.719 -44.438 -16.469 1 95.69 232 LYS B N 1
ATOM 6894 C CA . LYS B 1 232 ? -15.594 -44.5 -17.625 1 95.69 232 LYS B CA 1
ATOM 6895 C C . LYS B 1 232 ? -16.672 -45.562 -17.438 1 95.69 232 LYS B C 1
ATOM 6897 O O . LYS B 1 232 ? -17.828 -45.375 -17.781 1 95.69 232 LYS B O 1
ATOM 6902 N N . LYS B 1 233 ? -16.234 -46.594 -16.922 1 95.94 233 LYS B N 1
ATOM 6903 C CA . LYS B 1 233 ? -17.156 -47.719 -16.719 1 95.94 233 LYS B CA 1
ATOM 6904 C C . LYS B 1 233 ? -18.219 -47.375 -15.672 1 95.94 233 LYS B C 1
ATOM 6906 O O . LYS B 1 233 ? -19.406 -47.625 -15.883 1 95.94 233 LYS B O 1
ATOM 6911 N N . VAL B 1 234 ? -17.797 -46.844 -14.594 1 96.62 234 VAL B N 1
ATOM 6912 C CA . VAL B 1 234 ? -18.688 -46.531 -13.469 1 96.62 234 VAL B CA 1
ATOM 6913 C C . VAL B 1 234 ? -19.734 -45.5 -13.891 1 96.62 234 VAL B C 1
ATOM 6915 O O . VAL B 1 234 ? -20.906 -45.594 -13.531 1 96.62 234 VAL B O 1
ATOM 6918 N N . PHE B 1 235 ? -19.328 -44.531 -14.727 1 96.44 235 PHE B N 1
ATOM 6919 C CA . PHE B 1 235 ? -20.203 -43.375 -15 1 96.44 235 PHE B CA 1
ATOM 6920 C C . PHE B 1 235 ? -20.781 -43.469 -16.406 1 96.44 235 PHE B C 1
ATOM 6922 O O . PHE B 1 235 ? -21.422 -42.531 -16.875 1 96.44 235 PHE B O 1
ATOM 6929 N N . LYS B 1 236 ? -20.578 -44.469 -17.172 1 92.81 236 LYS B N 1
ATOM 6930 C CA . LYS B 1 236 ? -20.875 -44.625 -18.594 1 92.81 236 LYS B CA 1
ATOM 6931 C C . LYS B 1 236 ? -22.344 -44.281 -18.875 1 92.81 236 LYS B C 1
ATOM 6933 O O . LYS B 1 236 ? -22.656 -43.688 -19.891 1 92.81 236 LYS B O 1
ATOM 6938 N N . ASP B 1 237 ? -23.234 -44.625 -18 1 93.62 237 ASP B N 1
ATOM 6939 C CA . ASP B 1 237 ? -24.656 -44.5 -18.281 1 93.62 237 ASP B CA 1
ATOM 6940 C C . ASP B 1 237 ? -25.188 -43.188 -17.734 1 93.62 237 ASP B C 1
ATOM 6942 O O . ASP B 1 237 ? -26.375 -42.844 -17.906 1 93.62 237 ASP B O 1
ATOM 6946 N N . SER B 1 238 ? -24.312 -42.438 -17.109 1 94.31 238 SER B N 1
ATOM 6947 C CA . SER B 1 238 ? -24.828 -41.312 -16.375 1 94.31 238 SER B CA 1
ATOM 6948 C C . SER B 1 238 ? -24.25 -40 -16.891 1 94.31 238 SER B C 1
ATOM 6950 O O . SER B 1 238 ? -24.766 -38.906 -16.609 1 94.31 238 SER B O 1
ATOM 6952 N N . CYS B 1 239 ? -23.141 -40 -17.578 1 93.06 239 CYS B N 1
ATOM 6953 C CA . CYS B 1 239 ? -22.531 -38.781 -18.031 1 93.06 239 CYS B CA 1
ATOM 6954 C C . CYS B 1 239 ? -21.719 -39 -19.312 1 93.06 239 CYS B C 1
ATOM 6956 O O . CYS B 1 239 ? -21.422 -40.156 -19.656 1 93.06 239 CYS B O 1
ATOM 6958 N N . GLU B 1 240 ? -21.562 -37.938 -20.172 1 91.94 240 GLU B N 1
ATOM 6959 C CA . GLU B 1 240 ? -20.531 -37.875 -21.188 1 91.94 240 GLU B CA 1
ATOM 6960 C C . GLU B 1 240 ? -19.141 -37.781 -20.562 1 91.94 240 GLU B C 1
ATOM 6962 O O . GLU B 1 240 ? -18.812 -36.781 -19.906 1 91.94 240 GLU B O 1
ATOM 6967 N N . ILE B 1 241 ? -18.375 -38.844 -20.688 1 87.31 241 ILE B N 1
ATOM 6968 C CA . ILE B 1 241 ? -17.094 -38.906 -20 1 87.31 241 ILE B CA 1
ATOM 6969 C C . ILE B 1 241 ? -16.109 -39.75 -20.812 1 87.31 241 ILE B C 1
ATOM 6971 O O . ILE B 1 241 ? -16.516 -40.656 -21.516 1 87.31 241 ILE B O 1
ATOM 6975 N N . GLY B 1 242 ? -14.852 -39.375 -20.75 1 73.81 242 GLY B N 1
ATOM 6976 C CA . GLY B 1 242 ? -13.773 -40.281 -21.141 1 73.81 242 GLY B CA 1
ATOM 6977 C C . GLY B 1 242 ? -13.438 -40.156 -22.625 1 73.81 242 GLY B C 1
ATOM 6978 O O . GLY B 1 242 ? -12.656 -40.969 -23.141 1 73.81 242 GLY B O 1
ATOM 6979 N N . THR B 1 243 ? -14.07 -39.219 -23.25 1 82.5 243 THR B N 1
ATOM 6980 C CA . THR B 1 243 ? -13.641 -38.969 -24.625 1 82.5 243 THR B CA 1
ATOM 6981 C C . THR B 1 243 ? -12.312 -38.219 -24.656 1 82.5 243 THR B C 1
ATOM 6983 O O . THR B 1 243 ? -11.891 -37.656 -23.656 1 82.5 243 THR B O 1
ATOM 6986 N N . GLU B 1 244 ? -11.641 -38.406 -25.719 1 81.31 244 GLU B N 1
ATOM 6987 C CA . GLU B 1 244 ? -10.328 -37.781 -25.859 1 81.31 244 GLU B CA 1
ATOM 6988 C C . GLU B 1 244 ? -10.406 -36.281 -25.625 1 81.31 244 GLU B C 1
ATOM 6990 O O . GLU B 1 244 ? -9.5 -35.688 -25.047 1 81.31 244 GLU B O 1
ATOM 6995 N N . ASP B 1 245 ? -11.406 -35.75 -26 1 88.06 245 ASP B N 1
ATOM 6996 C CA . ASP B 1 245 ? -11.578 -34.312 -25.906 1 88.06 245 ASP B CA 1
ATOM 6997 C C . ASP B 1 245 ? -11.922 -33.875 -24.469 1 88.06 245 ASP B C 1
ATOM 6999 O O . ASP B 1 245 ? -11.859 -32.688 -24.141 1 88.06 245 ASP B O 1
ATOM 7003 N N . LEU B 1 246 ? -12.148 -34.875 -23.656 1 92.25 246 LEU B N 1
ATOM 7004 C CA . LEU B 1 246 ? -12.523 -34.562 -22.281 1 92.25 246 LEU B CA 1
ATOM 7005 C C . LEU B 1 246 ? -11.461 -35.062 -21.312 1 92.25 246 LEU B C 1
ATOM 7007 O O . LEU B 1 246 ? -11.742 -35.25 -20.125 1 92.25 246 LEU B O 1
ATOM 7011 N N . THR B 1 247 ? -10.352 -35.406 -21.797 1 94.94 247 THR B N 1
ATOM 7012 C CA . THR B 1 247 ? -9.297 -35.906 -20.938 1 94.94 247 THR B CA 1
ATOM 7013 C C . THR B 1 247 ? -7.988 -35.156 -21.172 1 94.94 247 THR B C 1
ATOM 7015 O O . THR B 1 247 ? -7.582 -34.969 -22.312 1 94.94 247 THR B O 1
ATOM 7018 N N . LEU B 1 248 ? -7.387 -34.719 -20.141 1 96.81 248 LEU B N 1
ATOM 7019 C CA . LEU B 1 248 ? -6.043 -34.125 -20.172 1 96.81 248 LEU B CA 1
ATOM 7020 C C . LEU B 1 248 ? -5.066 -35 -19.391 1 96.81 248 LEU B C 1
ATOM 7022 O O . LEU B 1 248 ? -5.336 -35.375 -18.234 1 96.81 248 LEU B O 1
ATOM 7026 N N . GLN B 1 249 ? -3.975 -35.344 -20 1 96.38 249 GLN B N 1
ATOM 7027 C CA . GLN B 1 249 ? -2.975 -36.188 -19.359 1 96.38 249 GLN B CA 1
ATOM 7028 C C . GLN B 1 249 ? -1.67 -35.438 -19.141 1 96.38 249 GLN B C 1
ATOM 7030 O O . GLN B 1 249 ? -1.206 -34.719 -20.031 1 96.38 249 GLN B O 1
ATOM 7035 N N . GLY B 1 250 ? -1.189 -35.531 -17.953 1 97.12 250 GLY B N 1
ATOM 7036 C CA . GLY B 1 250 ? 0.111 -35 -17.594 1 97.12 250 GLY B CA 1
ATOM 7037 C C . GLY B 1 250 ? 1.073 -36.031 -17.062 1 97.12 250 GLY B C 1
ATOM 7038 O O . GLY B 1 250 ? 0.653 -37.094 -16.625 1 97.12 250 GLY B O 1
ATOM 7039 N N . ASN B 1 251 ? 2.377 -35.719 -17.172 1 95.38 251 ASN B N 1
ATOM 7040 C CA . ASN B 1 251 ? 3.449 -36.594 -16.672 1 95.38 251 ASN B CA 1
ATOM 7041 C C . ASN B 1 251 ? 4.602 -35.75 -16.109 1 95.38 251 ASN B C 1
ATOM 7043 O O . ASN B 1 251 ? 5 -34.75 -16.688 1 95.38 251 ASN B O 1
ATOM 7047 N N . ALA B 1 252 ? 5.074 -36.281 -14.945 1 93.25 252 ALA B N 1
ATOM 7048 C CA . ALA B 1 252 ? 6.34 -35.719 -14.484 1 93.25 252 ALA B CA 1
ATOM 7049 C C . ALA B 1 252 ? 7.434 -35.875 -15.531 1 93.25 252 ALA B C 1
ATOM 7051 O O . ALA B 1 252 ? 7.469 -36.875 -16.25 1 93.25 252 ALA B O 1
ATOM 7052 N N . ARG B 1 253 ? 8.289 -34.938 -15.633 1 94.25 253 ARG B N 1
ATOM 7053 C CA . ARG B 1 253 ? 9.391 -35.031 -16.578 1 94.25 253 ARG B CA 1
ATOM 7054 C C . ARG B 1 253 ? 10.398 -36.094 -16.156 1 94.25 253 ARG B C 1
ATOM 7056 O O . ARG B 1 253 ? 10.492 -36.438 -14.961 1 94.25 253 ARG B O 1
ATOM 7063 N N . PRO B 1 254 ? 11.141 -36.562 -17.062 1 90.25 254 PRO B N 1
ATOM 7064 C CA . PRO B 1 254 ? 11.984 -37.719 -16.75 1 90.25 254 PRO B CA 1
ATOM 7065 C C . PRO B 1 254 ? 13.32 -37.312 -16.125 1 90.25 254 PRO B C 1
ATOM 7067 O O . PRO B 1 254 ? 13.766 -36.188 -16.297 1 90.25 254 PRO B O 1
ATOM 7070 N N . ASN B 1 255 ? 13.828 -38.188 -15.375 1 85.38 255 ASN B N 1
ATOM 7071 C CA . ASN B 1 255 ? 15.211 -38.188 -14.914 1 85.38 255 ASN B CA 1
ATOM 7072 C C . ASN B 1 255 ? 15.555 -36.906 -14.172 1 85.38 255 ASN B C 1
ATOM 7074 O O . ASN B 1 255 ? 14.852 -36.531 -13.227 1 85.38 255 ASN B O 1
ATOM 7078 N N . GLN B 1 256 ? 16.562 -36.188 -14.766 1 83.25 256 GLN B N 1
ATOM 7079 C CA . GLN B 1 256 ? 17.094 -35.031 -14.07 1 83.25 256 GLN B CA 1
ATOM 7080 C C . GLN B 1 256 ? 16.078 -33.875 -14.055 1 83.25 256 GLN B C 1
ATOM 7082 O O . GLN B 1 256 ? 16.219 -32.938 -13.281 1 83.25 256 GLN B O 1
ATOM 7087 N N . TYR B 1 257 ? 15.023 -34.031 -14.836 1 90.94 257 TYR B N 1
ATOM 7088 C CA . TYR B 1 257 ? 14.062 -32.969 -14.938 1 90.94 257 TYR B CA 1
ATOM 7089 C C . TYR B 1 257 ? 12.836 -33.219 -14.07 1 90.94 257 TYR B C 1
ATOM 7091 O O . TYR B 1 257 ? 11.867 -32.469 -14.094 1 90.94 257 TYR B O 1
ATOM 7099 N N . ARG B 1 258 ? 12.922 -34.344 -13.297 1 88.44 258 ARG B N 1
ATOM 7100 C CA . ARG B 1 258 ? 11.82 -34.562 -12.375 1 88.44 258 ARG B CA 1
ATOM 7101 C C . ARG B 1 258 ? 11.617 -33.375 -11.445 1 88.44 258 ARG B C 1
ATOM 7103 O O . ARG B 1 258 ? 12.578 -32.844 -10.875 1 88.44 258 ARG B O 1
ATOM 7110 N N . GLY B 1 259 ? 10.383 -33 -11.391 1 90.5 259 GLY B N 1
ATOM 7111 C CA . GLY B 1 259 ? 10.055 -31.875 -10.531 1 90.5 259 GLY B CA 1
ATOM 7112 C C . GLY B 1 259 ? 10.188 -30.531 -11.219 1 90.5 259 GLY B C 1
ATOM 7113 O O . GLY B 1 259 ? 9.82 -29.5 -10.656 1 90.5 259 GLY B O 1
ATOM 7114 N N . HIS B 1 260 ? 10.719 -30.531 -12.398 1 95.31 260 HIS B N 1
ATOM 7115 C CA . HIS B 1 260 ? 10.898 -29.297 -13.148 1 95.31 260 HIS B CA 1
ATOM 7116 C C . HIS B 1 260 ? 9.781 -29.109 -14.164 1 95.31 260 HIS B C 1
ATOM 7118 O O . HIS B 1 260 ? 9.234 -30.078 -14.688 1 95.31 260 HIS B O 1
ATOM 7124 N N . GLU B 1 261 ? 9.422 -27.859 -14.406 1 96.5 261 GLU B N 1
ATOM 7125 C CA . GLU B 1 261 ? 8.547 -27.547 -15.531 1 96.5 261 GLU B CA 1
ATOM 7126 C C . GLU B 1 261 ? 9.352 -27.359 -16.812 1 96.5 261 GLU B C 1
ATOM 7128 O O . GLU B 1 261 ? 10.57 -27.531 -16.828 1 96.5 261 GLU B O 1
ATOM 7133 N N . HIS B 1 262 ? 8.773 -27.109 -17.906 1 97.56 262 HIS B N 1
ATOM 7134 C CA . HIS B 1 262 ? 9.391 -27.281 -19.219 1 97.56 262 HIS B CA 1
ATOM 7135 C C . HIS B 1 262 ? 10.414 -26.172 -19.484 1 97.56 262 HIS B C 1
ATOM 7137 O O . HIS B 1 262 ? 11.289 -26.328 -20.344 1 97.56 262 HIS B O 1
ATOM 7143 N N . PHE B 1 263 ? 10.375 -25 -18.859 1 97.62 263 PHE B N 1
ATOM 7144 C CA . PHE B 1 263 ? 11.43 -24 -18.984 1 97.62 263 PHE B CA 1
ATOM 7145 C C . PHE B 1 263 ? 12.672 -24.422 -18.219 1 97.62 263 PHE B C 1
ATOM 7147 O O . PHE B 1 263 ? 13.742 -23.828 -18.375 1 97.62 263 PHE B O 1
ATOM 7154 N N . GLY B 1 264 ? 12.484 -25.422 -17.344 1 96.81 264 GLY B N 1
ATOM 7155 C CA . GLY B 1 264 ? 13.625 -26.031 -16.688 1 96.81 264 GLY B CA 1
ATOM 7156 C C . GLY B 1 264 ? 13.711 -25.688 -15.211 1 96.81 264 GLY B C 1
ATOM 7157 O O . GLY B 1 264 ? 14.594 -26.172 -14.5 1 96.81 264 GLY B O 1
ATOM 7158 N N . PHE B 1 265 ? 12.805 -24.922 -14.727 1 97 265 PHE B N 1
ATOM 7159 C CA . PHE B 1 265 ? 12.875 -24.484 -13.336 1 97 265 PHE B CA 1
ATOM 7160 C C . PHE B 1 265 ? 12.234 -25.516 -12.406 1 97 265 PHE B C 1
ATOM 7162 O O . PHE B 1 265 ? 11.219 -26.125 -12.758 1 97 265 PHE B O 1
ATOM 7169 N N . LEU B 1 266 ? 12.836 -25.672 -11.227 1 94.38 266 LEU B N 1
ATOM 7170 C CA . LEU B 1 266 ? 12.211 -26.484 -10.188 1 94.38 266 LEU B CA 1
ATOM 7171 C C . LEU B 1 266 ? 10.875 -25.906 -9.758 1 94.38 266 LEU B C 1
ATOM 7173 O O . LEU B 1 266 ? 10.773 -24.703 -9.508 1 94.38 266 LEU B O 1
ATOM 7177 N N . ASP B 1 267 ? 9.898 -26.688 -9.727 1 89.25 267 ASP B N 1
ATOM 7178 C CA . ASP B 1 267 ? 8.539 -26.25 -9.398 1 89.25 267 ASP B CA 1
ATOM 7179 C C . ASP B 1 267 ? 8.109 -26.781 -8.031 1 89.25 267 ASP B C 1
ATOM 7181 O O . ASP B 1 267 ? 8.68 -27.75 -7.531 1 89.25 267 ASP B O 1
ATOM 7185 N N . GLY B 1 268 ? 7.211 -26.031 -7.348 1 87 268 GLY B N 1
ATOM 7186 C CA . GLY B 1 268 ? 6.566 -26.516 -6.133 1 87 268 GLY B CA 1
ATOM 7187 C C . GLY B 1 268 ? 7.387 -26.25 -4.883 1 87 268 GLY B C 1
ATOM 7188 O O . GLY B 1 268 ? 7.145 -26.859 -3.838 1 87 268 GLY B O 1
ATOM 7189 N N . VAL B 1 269 ? 8.289 -25.391 -4.895 1 87.88 269 VAL B N 1
ATOM 7190 C CA . VAL B 1 269 ? 9.203 -25.141 -3.787 1 87.88 269 VAL B CA 1
ATOM 7191 C C . VAL B 1 269 ? 8.484 -24.359 -2.684 1 87.88 269 VAL B C 1
ATOM 7193 O O . VAL B 1 269 ? 8.648 -24.656 -1.499 1 87.88 269 VAL B O 1
ATOM 7196 N N . SER B 1 270 ? 7.68 -23.406 -3.027 1 90.88 270 SER B N 1
ATOM 7197 C CA . SER B 1 270 ? 7.133 -22.484 -2.041 1 90.88 270 SER B CA 1
ATOM 7198 C C . SER B 1 270 ? 5.668 -22.797 -1.743 1 90.88 270 SER B C 1
ATOM 7200 O O . SER B 1 270 ? 4.824 -21.891 -1.737 1 90.88 270 SER B O 1
ATOM 7202 N N . GLN B 1 271 ? 5.402 -24.031 -1.426 1 93.44 271 GLN B N 1
ATOM 7203 C CA . GLN B 1 271 ? 4.082 -24.391 -0.927 1 93.44 271 GLN B CA 1
ATOM 7204 C C . GLN B 1 271 ? 3.82 -23.781 0.444 1 93.44 271 GLN B C 1
ATOM 7206 O O . GLN B 1 271 ? 4.738 -23.641 1.252 1 93.44 271 GLN B O 1
ATOM 7211 N N . PRO B 1 272 ? 2.582 -23.406 0.722 1 95.69 272 PRO B N 1
ATOM 7212 C CA . PRO B 1 272 ? 2.291 -22.969 2.09 1 95.69 272 PRO B CA 1
ATOM 7213 C C . PRO B 1 272 ? 2.236 -24.141 3.078 1 95.69 272 PRO B C 1
ATOM 7215 O O . PRO B 1 272 ? 2.016 -25.281 2.678 1 95.69 272 PRO B O 1
ATOM 7218 N N . SER B 1 273 ? 2.541 -23.859 4.297 1 96.19 273 SER B N 1
ATOM 7219 C CA . SER B 1 273 ? 2.344 -24.812 5.383 1 96.19 273 SER B CA 1
ATOM 7220 C C . SER B 1 273 ? 1.075 -24.5 6.172 1 96.19 273 SER B C 1
ATOM 7222 O O . SER B 1 273 ? 0.919 -23.391 6.691 1 96.19 273 SER B O 1
ATOM 7224 N N . ILE B 1 274 ? 0.216 -25.422 6.215 1 97 274 ILE B N 1
ATOM 7225 C CA . ILE B 1 274 ? -1.044 -25.219 6.918 1 97 274 ILE B CA 1
ATOM 7226 C C . ILE B 1 274 ? -0.852 -25.469 8.414 1 97 274 ILE B C 1
ATOM 7228 O O . ILE B 1 274 ? -0.499 -26.578 8.812 1 97 274 ILE B O 1
ATOM 7232 N N . ARG B 1 275 ? -1.126 -24.469 9.219 1 96.06 275 ARG B N 1
ATOM 7233 C CA . ARG B 1 275 ? -0.901 -24.516 10.664 1 96.06 275 ARG B CA 1
ATOM 7234 C C . ARG B 1 275 ? -1.644 -25.688 11.289 1 96.06 275 ARG B C 1
ATOM 7236 O O . ARG B 1 275 ? -2.812 -25.922 10.984 1 96.06 275 ARG B O 1
ATOM 7243 N N . ASP B 1 276 ? -0.939 -26.484 12.047 1 95.56 276 ASP B N 1
ATOM 7244 C CA . ASP B 1 276 ? -1.457 -27.578 12.867 1 95.56 276 ASP B CA 1
ATOM 7245 C C . ASP B 1 276 ? -1.818 -28.797 12.016 1 95.56 276 ASP B C 1
ATOM 7247 O O . ASP B 1 276 ? -2.318 -29.797 12.531 1 95.56 276 ASP B O 1
ATOM 7251 N N . ILE B 1 277 ? -1.605 -28.75 10.75 1 96.12 277 ILE B N 1
ATOM 7252 C CA . ILE B 1 277 ? -1.768 -29.891 9.852 1 96.12 277 ILE B CA 1
ATOM 7253 C C . ILE B 1 277 ? -0.403 -30.344 9.336 1 96.12 277 ILE B C 1
ATOM 7255 O O . ILE B 1 277 ? -0.172 -31.531 9.125 1 96.12 277 ILE B O 1
ATOM 7259 N N . GLU B 1 278 ? 0.463 -29.375 9.18 1 95.44 278 GLU B N 1
ATOM 7260 C CA . GLU B 1 278 ? 1.8 -29.609 8.648 1 95.44 278 GLU B CA 1
ATOM 7261 C C . GLU B 1 278 ? 2.871 -28.984 9.539 1 95.44 278 GLU B C 1
ATOM 7263 O O . GLU B 1 278 ? 2.592 -28.047 10.289 1 95.44 278 GLU B O 1
ATOM 7268 N N . HIS B 1 279 ? 4.043 -29.547 9.445 1 93 279 HIS B N 1
ATOM 7269 C CA . HIS B 1 279 ? 5.223 -28.922 10.039 1 93 279 HIS B CA 1
ATOM 7270 C C . HIS B 1 279 ? 5.906 -27.984 9.055 1 93 279 HIS B C 1
ATOM 7272 O O . HIS B 1 279 ? 6.324 -28.406 7.973 1 93 279 HIS B O 1
ATOM 7278 N N . PRO B 1 280 ? 6.035 -26.766 9.453 1 94.12 280 PRO B N 1
ATOM 7279 C CA . PRO B 1 280 ? 6.625 -25.797 8.516 1 94.12 280 PRO B CA 1
ATOM 7280 C C . PRO B 1 280 ? 8.133 -25.984 8.352 1 94.12 280 PRO B C 1
ATOM 7282 O O . PRO B 1 280 ? 8.828 -26.312 9.312 1 94.12 280 PRO B O 1
ATOM 7285 N N . LEU B 1 281 ? 8.633 -25.828 7.168 1 94.06 281 LEU B N 1
ATOM 7286 C CA . LEU B 1 281 ? 10.055 -25.703 6.859 1 94.06 281 LEU B CA 1
ATOM 7287 C C . LEU B 1 281 ? 10.516 -24.25 6.953 1 94.06 281 LEU B C 1
ATOM 7289 O O . LEU B 1 281 ? 9.695 -23.328 6.91 1 94.06 281 LEU B O 1
ATOM 7293 N N . PRO B 1 282 ? 11.82 -24.047 7.137 1 94.56 282 PRO B N 1
ATOM 7294 C CA . PRO B 1 282 ? 12.312 -22.672 7.238 1 94.56 282 PRO B CA 1
ATOM 7295 C C . PRO B 1 282 ? 11.914 -21.828 6.039 1 94.56 282 PRO B C 1
ATOM 7297 O O . PRO B 1 282 ? 12.062 -22.25 4.891 1 94.56 282 PRO B O 1
ATOM 7300 N N . GLY B 1 283 ? 11.328 -20.625 6.328 1 93.88 283 GLY B N 1
ATOM 7301 C CA . GLY B 1 283 ? 11.008 -19.656 5.285 1 93.88 283 GLY B CA 1
ATOM 7302 C C . GLY B 1 283 ? 9.656 -19.891 4.645 1 93.88 283 GLY B C 1
ATOM 7303 O O . GLY B 1 283 ? 9.195 -19.078 3.842 1 93.88 283 GLY B O 1
ATOM 7304 N N . GLN B 1 284 ? 9 -20.922 5.02 1 93.88 284 GLN B N 1
ATOM 7305 C CA . GLN B 1 284 ? 7.711 -21.266 4.43 1 93.88 284 GLN B CA 1
ATOM 7306 C C . GLN B 1 284 ? 6.609 -20.359 4.973 1 93.88 284 GLN B C 1
ATOM 7308 O O . GLN B 1 284 ? 6.59 -20.031 6.16 1 93.88 284 GLN B O 1
ATOM 7313 N N . THR B 1 285 ? 5.711 -19.906 4.098 1 94.75 285 THR B N 1
ATOM 7314 C CA . THR B 1 285 ? 4.535 -19.172 4.543 1 94.75 285 THR B CA 1
ATOM 7315 C C . THR B 1 285 ? 3.582 -20.078 5.312 1 94.75 285 THR B C 1
ATOM 7317 O O . THR B 1 285 ? 3.209 -21.141 4.824 1 94.75 285 THR B O 1
ATOM 7320 N N . GLU B 1 286 ? 3.254 -19.703 6.461 1 95.88 286 GLU B N 1
ATOM 7321 C CA . GLU B 1 286 ? 2.285 -20.438 7.266 1 95.88 286 GLU B CA 1
ATOM 7322 C C . GLU B 1 286 ? 0.889 -19.844 7.145 1 95.88 286 GLU B C 1
ATOM 7324 O O . GLU B 1 286 ? 0.728 -18.609 7.207 1 95.88 286 GLU B O 1
ATOM 7329 N N . VAL B 1 287 ? -0.06 -20.703 6.949 1 96.81 287 VAL B N 1
ATOM 7330 C CA . VAL B 1 287 ? -1.419 -20.203 6.777 1 96.81 287 VAL B CA 1
ATOM 7331 C C . VAL B 1 287 ? -2.377 -20.969 7.676 1 96.81 287 VAL B C 1
ATOM 7333 O O . VAL B 1 287 ? -2.104 -22.125 8.047 1 96.81 287 VAL B O 1
ATOM 7336 N N . ASP B 1 288 ? -3.496 -20.328 8.055 1 96.69 288 ASP B N 1
ATOM 7337 C CA . ASP B 1 288 ? -4.566 -21.031 8.766 1 96.69 288 ASP B CA 1
ATOM 7338 C C . ASP B 1 288 ? -5.352 -21.938 7.82 1 96.69 288 ASP B C 1
ATOM 7340 O O . ASP B 1 288 ? -5.363 -21.719 6.605 1 96.69 288 ASP B O 1
ATOM 7344 N N . ALA B 1 289 ? -5.926 -22.922 8.328 1 97.5 289 ALA B N 1
ATOM 7345 C CA . ALA B 1 289 ? -6.574 -23.969 7.535 1 97.5 289 ALA B CA 1
ATOM 7346 C C . ALA B 1 289 ? -7.629 -23.375 6.605 1 97.5 289 ALA B C 1
ATOM 7348 O O . ALA B 1 289 ? -7.805 -23.844 5.48 1 97.5 289 ALA B O 1
ATOM 7349 N N . GLY B 1 290 ? -8.258 -22.312 7.082 1 97.62 290 GLY B N 1
ATOM 7350 C CA . GLY B 1 290 ? -9.367 -21.766 6.328 1 97.62 290 GLY B CA 1
ATOM 7351 C C . GLY B 1 290 ? -8.922 -21.031 5.066 1 97.62 290 GLY B C 1
ATOM 7352 O O . GLY B 1 290 ? -9.75 -20.719 4.207 1 97.62 290 GLY B O 1
ATOM 7353 N N . VAL B 1 291 ? -7.656 -20.797 4.926 1 97.81 291 VAL B N 1
ATOM 7354 C CA . VAL B 1 291 ? -7.137 -20.234 3.688 1 97.81 291 VAL B CA 1
ATOM 7355 C C . VAL B 1 291 ? -7.324 -21.234 2.545 1 97.81 291 VAL B C 1
ATOM 7357 O O . VAL B 1 291 ? -7.566 -20.844 1.402 1 97.81 291 VAL B O 1
ATOM 7360 N N . ILE B 1 292 ? -7.328 -22.5 2.906 1 98.38 292 ILE B N 1
ATOM 7361 C CA . ILE B 1 292 ? -7.375 -23.547 1.896 1 98.38 292 ILE B CA 1
ATOM 7362 C C . ILE B 1 292 ? -8.719 -24.266 1.966 1 98.38 292 ILE B C 1
ATOM 7364 O O . ILE B 1 292 ? -9.281 -24.656 0.937 1 98.38 292 ILE B O 1
ATOM 7368 N N . VAL B 1 293 ? -9.227 -24.438 3.127 1 98.44 293 VAL B N 1
ATOM 7369 C CA . VAL B 1 293 ? -10.422 -25.25 3.324 1 98.44 293 VAL B CA 1
ATOM 7370 C C . VAL B 1 293 ? -11.547 -24.391 3.885 1 98.44 293 VAL B C 1
ATOM 7372 O O . VAL B 1 293 ? -11.383 -23.719 4.906 1 98.44 293 VAL B O 1
ATOM 7375 N N . MET B 1 294 ? -12.703 -24.516 3.307 1 98.19 294 MET B N 1
ATOM 7376 C CA . MET B 1 294 ? -13.852 -23.672 3.652 1 98.19 294 MET B CA 1
ATOM 7377 C C . MET B 1 294 ? -14.344 -23.984 5.062 1 98.19 294 MET B C 1
ATOM 7379 O O . MET B 1 294 ? -14.367 -25.141 5.477 1 98.19 294 MET B O 1
ATOM 7383 N N . GLY B 1 295 ? -14.758 -22.922 5.773 1 96.81 295 GLY B N 1
ATOM 7384 C CA . GLY B 1 295 ? -15.469 -23.078 7.035 1 96.81 295 GLY B CA 1
ATOM 7385 C C . GLY B 1 295 ? -14.547 -23.125 8.234 1 96.81 295 GLY B C 1
ATOM 7386 O O . GLY B 1 295 ? -14.992 -23.391 9.352 1 96.81 295 GLY B O 1
ATOM 7387 N N . TYR B 1 296 ? -13.273 -22.906 8.062 1 96.69 296 TYR B N 1
ATOM 7388 C CA . TYR B 1 296 ? -12.289 -22.906 9.148 1 96.69 296 TYR B CA 1
ATOM 7389 C C . TYR B 1 296 ? -11.617 -21.547 9.281 1 96.69 296 TYR B C 1
ATOM 7391 O O . TYR B 1 296 ? -11.766 -20.688 8.414 1 96.69 296 TYR B O 1
ATOM 7399 N N . PRO B 1 297 ? -10.922 -21.328 10.438 1 94.56 297 PRO B N 1
ATOM 7400 C CA . PRO B 1 297 ? -10.266 -20.031 10.609 1 94.56 297 PRO B CA 1
ATOM 7401 C C . PRO B 1 297 ? -9.344 -19.672 9.445 1 94.56 297 PRO B C 1
ATOM 7403 O O . PRO B 1 297 ? -8.523 -20.484 9.031 1 94.56 297 PRO B O 1
ATOM 7406 N N . GLY B 1 298 ? -9.523 -18.453 8.938 1 93.44 298 GLY B N 1
ATOM 7407 C CA . GLY B 1 298 ? -8.766 -18 7.777 1 93.44 298 GLY B CA 1
ATOM 7408 C C . GLY B 1 298 ? -9.617 -17.891 6.523 1 93.44 298 GLY B C 1
ATOM 7409 O O . GLY B 1 298 ? -9.219 -17.25 5.555 1 93.44 298 GLY B O 1
ATOM 7410 N N . ASP B 1 299 ? -10.797 -18.547 6.578 1 95.19 299 ASP B N 1
ATOM 7411 C CA . ASP B 1 299 ? -11.773 -18.422 5.504 1 95.19 299 ASP B CA 1
ATOM 7412 C C . ASP B 1 299 ? -12.273 -16.969 5.398 1 95.19 299 ASP B C 1
ATOM 7414 O O . ASP B 1 299 ? -12.75 -16.406 6.379 1 95.19 299 ASP B O 1
ATOM 7418 N N . THR B 1 300 ? -12.234 -16.391 4.242 1 89.69 300 THR B N 1
ATOM 7419 C CA . THR B 1 300 ? -12.586 -14.984 4.062 1 89.69 300 THR B CA 1
ATOM 7420 C C . THR B 1 300 ? -14.102 -14.805 4.082 1 89.69 300 THR B C 1
ATOM 7422 O O . THR B 1 300 ? -14.594 -13.688 4.25 1 89.69 300 THR B O 1
ATOM 7425 N N . VAL B 1 301 ? -14.82 -15.875 3.812 1 90.62 301 VAL B N 1
ATOM 7426 C CA . VAL B 1 301 ? -16.281 -15.82 3.887 1 90.62 301 VAL B CA 1
ATOM 7427 C C . VAL B 1 301 ? -16.734 -16.047 5.328 1 90.62 301 VAL B C 1
ATOM 7429 O O . VAL B 1 301 ? -16.375 -17.047 5.945 1 90.62 301 VAL B O 1
ATOM 7432 N N . PRO B 1 302 ? -17.5 -15.094 5.836 1 86.19 302 PRO B N 1
ATOM 7433 C CA . PRO B 1 302 ? -17.984 -15.273 7.203 1 86.19 302 PRO B CA 1
ATOM 7434 C C . PRO B 1 302 ? -18.781 -16.562 7.379 1 86.19 302 PRO B C 1
ATOM 7436 O O . PRO B 1 302 ? -19.484 -16.984 6.457 1 86.19 302 PRO B O 1
ATOM 7439 N N . LYS B 1 303 ? -18.734 -17.078 8.531 1 85.69 303 LYS B N 1
ATOM 7440 C CA . LYS B 1 303 ? -19.406 -18.344 8.859 1 85.69 303 LYS B CA 1
ATOM 7441 C C . LYS B 1 303 ? -20.906 -18.266 8.555 1 85.69 303 LYS B C 1
ATOM 7443 O O . LYS B 1 303 ? -21.5 -19.25 8.102 1 85.69 303 LYS B O 1
ATOM 7448 N N . SER B 1 304 ? -21.484 -17.078 8.734 1 84.75 304 SER B N 1
ATOM 7449 C CA . SER B 1 304 ? -22.922 -16.891 8.531 1 84.75 304 SER B CA 1
ATOM 7450 C C . SER B 1 304 ? -23.281 -16.969 7.051 1 84.75 304 SER B C 1
ATOM 7452 O O . SER B 1 304 ? -24.438 -17.234 6.699 1 84.75 304 SER B O 1
ATOM 7454 N N . LYS B 1 305 ? -22.328 -16.906 6.188 1 87.38 305 LYS B N 1
ATOM 7455 C CA . LYS B 1 305 ? -22.594 -16.875 4.75 1 87.38 305 LYS B CA 1
ATOM 7456 C C . LYS B 1 305 ? -22.078 -18.141 4.078 1 87.38 305 LYS B C 1
ATOM 7458 O O . LYS B 1 305 ? -22.203 -18.297 2.861 1 87.38 305 LYS B O 1
ATOM 7463 N N . ARG B 1 306 ? -21.484 -19.109 4.793 1 91.19 306 ARG B N 1
ATOM 7464 C CA . ARG B 1 306 ? -21.031 -20.406 4.32 1 91.19 306 ARG B CA 1
ATOM 7465 C C . ARG B 1 306 ? -22.031 -21.5 4.676 1 91.19 306 ARG B C 1
ATOM 7467 O O . ARG B 1 306 ? -22.234 -21.797 5.852 1 91.19 306 ARG B O 1
ATOM 7474 N N . PRO B 1 307 ? -22.703 -22.031 3.639 1 94.06 307 PRO B N 1
ATOM 7475 C CA . PRO B 1 307 ? -23.625 -23.125 3.982 1 94.06 307 PRO B CA 1
ATOM 7476 C C . PRO B 1 307 ? -22.906 -24.312 4.609 1 94.06 307 PRO B C 1
ATOM 7478 O O . PRO B 1 307 ? -21.75 -24.594 4.273 1 94.06 307 PRO B O 1
ATOM 7481 N N . GLU B 1 308 ? -23.594 -25.078 5.34 1 94 308 GLU B N 1
ATOM 7482 C CA . GLU B 1 308 ? -23.016 -26.203 6.082 1 94 308 GLU B CA 1
ATOM 7483 C C . GLU B 1 308 ? -22.453 -27.266 5.141 1 94 308 GLU B C 1
ATOM 7485 O O . GLU B 1 308 ? -21.438 -27.891 5.43 1 94 308 GLU B O 1
ATOM 7490 N N . TRP B 1 309 ? -23.109 -27.5 4.043 1 95.62 309 TRP B N 1
ATOM 7491 C CA . TRP B 1 309 ? -22.688 -28.547 3.125 1 95.62 309 TRP B CA 1
ATOM 7492 C C . TRP B 1 309 ? -21.359 -28.188 2.457 1 95.62 309 TRP B C 1
ATOM 7494 O O . TRP B 1 309 ? -20.688 -29.047 1.895 1 95.62 309 TRP B O 1
ATOM 7504 N N . ALA B 1 310 ? -21 -26.906 2.482 1 96.88 310 ALA B N 1
ATOM 7505 C CA . ALA B 1 310 ? -19.781 -26.453 1.834 1 96.88 310 ALA B CA 1
ATOM 7506 C C . ALA B 1 310 ? -18.578 -26.562 2.775 1 96.88 310 ALA B C 1
ATOM 7508 O O . ALA B 1 310 ? -17.422 -26.484 2.34 1 96.88 310 ALA B O 1
ATOM 7509 N N . LYS B 1 311 ? -18.875 -26.719 4.074 1 96.25 311 LYS B N 1
ATOM 7510 C CA . LYS B 1 311 ? -17.781 -26.844 5.035 1 96.25 311 LYS B CA 1
ATOM 7511 C C . LYS B 1 311 ? -16.891 -28.047 4.699 1 96.25 311 LYS B C 1
ATOM 7513 O O . LYS B 1 311 ? -17.391 -29.125 4.402 1 96.25 311 LYS B O 1
ATOM 7518 N N . GLY B 1 312 ? -15.609 -27.797 4.727 1 97.31 312 GLY B N 1
ATOM 7519 C CA . GLY B 1 312 ? -14.656 -28.844 4.395 1 97.31 312 GLY B CA 1
ATOM 7520 C C . GLY B 1 312 ? -14.352 -28.922 2.91 1 97.31 312 GLY B C 1
ATOM 7521 O O . GLY B 1 312 ? -13.469 -29.672 2.49 1 97.31 312 GLY B O 1
ATOM 7522 N N . GLY B 1 313 ? -15.07 -28.141 2.148 1 98.19 313 GLY B N 1
ATOM 7523 C CA . GLY B 1 313 ? -14.805 -28.047 0.723 1 98.19 313 GLY B CA 1
ATOM 7524 C C . GLY B 1 313 ? -13.727 -27.031 0.382 1 98.19 313 GLY B C 1
ATOM 7525 O O . GLY B 1 313 ? -13.102 -26.453 1.275 1 98.19 313 GLY B O 1
ATOM 7526 N N . THR B 1 314 ? -13.414 -26.891 -0.861 1 98.69 314 THR B N 1
ATOM 7527 C CA . THR B 1 314 ? -12.461 -25.906 -1.367 1 98.69 314 THR B CA 1
ATOM 7528 C C . THR B 1 314 ? -12.734 -25.594 -2.834 1 98.69 314 THR B C 1
ATOM 7530 O O . THR B 1 314 ? -13.578 -26.234 -3.467 1 98.69 314 THR B O 1
ATOM 7533 N N . MET B 1 315 ? -12.188 -24.5 -3.275 1 98.75 315 MET B N 1
ATOM 7534 C CA . MET B 1 315 ? -12.203 -24.203 -4.703 1 98.75 315 MET B CA 1
ATOM 7535 C C . MET B 1 315 ? -10.984 -24.797 -5.398 1 98.75 315 MET B C 1
ATOM 7537 O O . MET B 1 315 ? -9.867 -24.719 -4.871 1 98.75 315 MET B O 1
ATOM 7541 N N . MET B 1 316 ? -11.242 -25.375 -6.512 1 98.88 316 MET B N 1
ATOM 7542 C CA . MET B 1 316 ? -10.219 -25.938 -7.383 1 98.88 316 MET B CA 1
ATOM 7543 C C . MET B 1 316 ? -10.156 -25.188 -8.711 1 98.88 316 MET B C 1
ATOM 7545 O O . MET B 1 316 ? -11.188 -24.922 -9.328 1 98.88 316 MET B O 1
ATOM 7549 N N . VAL B 1 317 ? -8.977 -24.828 -9.086 1 98.88 317 VAL B N 1
ATOM 7550 C CA . VAL B 1 317 ? -8.742 -24.234 -10.398 1 98.88 317 VAL B CA 1
ATOM 7551 C C . VAL B 1 317 ? -7.918 -25.188 -11.266 1 98.88 317 VAL B C 1
ATOM 7553 O O . VAL B 1 317 ? -6.879 -25.688 -10.828 1 98.88 317 VAL B O 1
ATOM 7556 N N . VAL B 1 318 ? -8.391 -25.5 -12.43 1 98.69 318 VAL B N 1
ATOM 7557 C CA . VAL B 1 318 ? -7.625 -26.25 -13.414 1 98.69 318 VAL B CA 1
ATOM 7558 C C . VAL B 1 318 ? -7.406 -25.406 -14.664 1 98.69 318 VAL B C 1
ATOM 7560 O O . VAL B 1 318 ? -8.352 -24.828 -15.211 1 98.69 318 VAL B O 1
ATOM 7563 N N . ARG B 1 319 ? -6.176 -25.281 -15.07 1 98.44 319 ARG B N 1
ATOM 7564 C CA . ARG B 1 319 ? -5.824 -24.562 -16.281 1 98.44 319 ARG B CA 1
ATOM 7565 C C . ARG B 1 319 ? -4.828 -25.344 -17.125 1 98.44 319 ARG B C 1
ATOM 7567 O O . ARG B 1 319 ? -3.98 -26.062 -16.578 1 98.44 319 ARG B O 1
ATOM 7574 N N . LYS B 1 320 ? -5.004 -25.281 -18.406 1 98.31 320 LYS B N 1
ATOM 7575 C CA . LYS B 1 320 ? -3.984 -25.75 -19.344 1 98.31 320 LYS B CA 1
ATOM 7576 C C . LYS B 1 320 ? -3.115 -24.609 -19.844 1 98.31 320 LYS B C 1
ATOM 7578 O O . LYS B 1 320 ? -3.588 -23.734 -20.578 1 98.31 320 LYS B O 1
ATOM 7583 N N . LEU B 1 321 ? -1.815 -24.656 -19.516 1 97.88 321 LEU B N 1
ATOM 7584 C CA . LEU B 1 321 ? -0.878 -23.578 -19.844 1 97.88 321 LEU B CA 1
ATOM 7585 C C . LEU B 1 321 ? 0.222 -24.078 -20.781 1 97.88 321 LEU B C 1
ATOM 7587 O O . LEU B 1 321 ? 1.091 -24.844 -20.359 1 97.88 321 LEU B O 1
ATOM 7591 N N . GLN B 1 322 ? 0.147 -23.625 -22 1 97.56 322 GLN B N 1
ATOM 7592 C CA . GLN B 1 322 ? 1.145 -24.031 -22.984 1 97.56 322 GLN B CA 1
ATOM 7593 C C . GLN B 1 322 ? 2.408 -23.188 -22.859 1 97.56 322 GLN B C 1
ATOM 7595 O O . GLN B 1 322 ? 2.332 -21.969 -22.656 1 97.56 322 GLN B O 1
ATOM 7600 N N . GLN B 1 323 ? 3.576 -23.797 -22.953 1 97.44 323 GLN B N 1
ATOM 7601 C CA . GLN B 1 323 ? 4.859 -23.125 -22.812 1 97.44 323 GLN B CA 1
ATOM 7602 C C . GLN B 1 323 ? 5.648 -23.156 -24.109 1 97.44 323 GLN B C 1
ATOM 7604 O O . GLN B 1 323 ? 5.891 -24.234 -24.672 1 97.44 323 GLN B O 1
ATOM 7609 N N . ASP B 1 324 ? 6.051 -22.031 -24.562 1 96.81 324 ASP B N 1
ATOM 7610 C CA . ASP B 1 324 ? 6.961 -21.922 -25.703 1 96.81 324 ASP B CA 1
ATOM 7611 C C . ASP B 1 324 ? 8.414 -21.984 -25.234 1 96.81 324 ASP B C 1
ATOM 7613 O O . ASP B 1 324 ? 9.078 -20.953 -25.094 1 96.81 324 ASP B O 1
ATOM 7617 N N . VAL B 1 325 ? 8.898 -23.188 -25.172 1 98.19 325 VAL B N 1
ATOM 7618 C CA . VAL B 1 325 ? 10.188 -23.453 -24.531 1 98.19 325 VAL B CA 1
ATOM 7619 C C . VAL B 1 325 ? 11.32 -22.922 -25.406 1 98.19 325 VAL B C 1
ATOM 7621 O O . VAL B 1 325 ? 12.25 -22.281 -24.891 1 98.19 325 VAL B O 1
ATOM 7624 N N . LEU B 1 326 ? 11.281 -23.172 -26.703 1 97.75 326 LEU B N 1
ATOM 7625 C CA . LEU B 1 326 ? 12.344 -22.75 -27.625 1 97.75 326 LEU B CA 1
ATOM 7626 C C . LEU B 1 326 ? 12.406 -21.234 -27.719 1 97.75 326 LEU B C 1
ATOM 7628 O O . LEU B 1 326 ? 13.492 -20.641 -27.719 1 97.75 326 LEU B O 1
ATOM 7632 N N . ALA B 1 327 ? 11.297 -20.594 -27.766 1 96.19 327 ALA B N 1
ATOM 7633 C CA . ALA B 1 327 ? 11.242 -19.125 -27.797 1 96.19 327 ALA B CA 1
ATOM 7634 C C . ALA B 1 327 ? 11.812 -18.531 -26.516 1 96.19 327 ALA B C 1
ATOM 7636 O O . ALA B 1 327 ? 12.531 -17.531 -26.562 1 96.19 327 ALA B O 1
ATOM 7637 N N . PHE B 1 328 ? 11.484 -19.109 -25.406 1 96.69 328 PHE B N 1
ATOM 7638 C CA . PHE B 1 328 ? 12 -18.656 -24.125 1 96.69 328 PHE B CA 1
ATOM 7639 C C . PHE B 1 328 ? 13.516 -18.781 -24.062 1 96.69 328 PHE B C 1
ATOM 7641 O O . PHE B 1 328 ? 14.203 -17.844 -23.672 1 96.69 328 PHE B O 1
ATOM 7648 N N . ASP B 1 329 ? 13.977 -19.891 -24.469 1 96.44 329 ASP B N 1
ATOM 7649 C CA . ASP B 1 329 ? 15.422 -20.125 -24.469 1 96.44 329 ASP B CA 1
ATOM 7650 C C . ASP B 1 329 ? 16.141 -19.094 -25.344 1 96.44 329 ASP B C 1
ATOM 7652 O O . ASP B 1 329 ? 17.156 -18.531 -24.953 1 96.44 329 ASP B O 1
ATOM 7656 N N . ALA B 1 330 ? 15.594 -18.906 -26.516 1 95.25 330 ALA B N 1
ATOM 7657 C CA . ALA B 1 330 ? 16.188 -17.953 -27.438 1 95.25 330 ALA B CA 1
ATOM 7658 C C . ALA B 1 330 ? 16.188 -16.547 -26.859 1 95.25 330 ALA B C 1
ATOM 7660 O O . ALA B 1 330 ? 17.141 -15.789 -27.047 1 95.25 330 ALA B O 1
ATOM 7661 N N . TYR B 1 331 ? 15.078 -16.203 -26.219 1 95.31 331 TYR B N 1
ATOM 7662 C CA . TYR B 1 331 ? 14.953 -14.891 -25.594 1 95.31 331 TYR B CA 1
ATOM 7663 C C . TYR B 1 331 ? 15.984 -14.711 -24.5 1 95.31 331 TYR B C 1
ATOM 7665 O O . TYR B 1 331 ? 16.594 -13.648 -24.375 1 95.31 331 TYR B O 1
ATOM 7673 N N . CYS B 1 332 ? 16.203 -15.703 -23.656 1 96.81 332 CYS B N 1
ATOM 7674 C CA . CYS B 1 332 ? 17.188 -15.656 -22.578 1 96.81 332 CYS B CA 1
ATOM 7675 C C . CYS B 1 332 ? 18.594 -15.539 -23.141 1 96.81 332 CYS B C 1
ATOM 7677 O O . CYS B 1 332 ? 19.438 -14.812 -22.594 1 96.81 332 CYS B O 1
ATOM 7679 N N . GLU B 1 333 ? 18.844 -16.234 -24.203 1 95.62 333 GLU B N 1
ATOM 7680 C CA . GLU B 1 333 ? 20.156 -16.156 -24.844 1 95.62 333 GLU B CA 1
ATOM 7681 C C . GLU B 1 333 ? 20.422 -14.758 -25.375 1 95.62 333 GLU B C 1
ATOM 7683 O O . GLU B 1 333 ? 21.516 -14.219 -25.188 1 95.62 333 GLU B O 1
ATOM 7688 N N . LYS B 1 334 ? 19.438 -14.266 -26.047 1 93.25 334 LYS B N 1
ATOM 7689 C CA . LYS B 1 334 ? 19.578 -12.922 -26.609 1 93.25 334 LYS B CA 1
ATOM 7690 C C . LYS B 1 334 ? 19.859 -11.891 -25.516 1 93.25 334 LYS B C 1
ATOM 7692 O O . LYS B 1 334 ? 20.797 -11.102 -25.625 1 93.25 334 LYS B O 1
ATOM 7697 N N . ASN B 1 335 ? 19.141 -11.938 -24.438 1 93.88 335 ASN B N 1
ATOM 7698 C CA . ASN B 1 335 ? 19.281 -10.953 -23.375 1 93.88 335 ASN B CA 1
ATOM 7699 C C . ASN B 1 335 ? 20.484 -11.266 -22.484 1 93.88 335 ASN B C 1
ATOM 7701 O O . ASN B 1 335 ? 21.078 -10.359 -21.906 1 93.88 335 ASN B O 1
ATOM 7705 N N . GLY B 1 336 ? 20.844 -12.539 -22.438 1 93.62 336 GLY B N 1
ATOM 7706 C CA . GLY B 1 336 ? 22 -12.945 -21.672 1 93.62 336 GLY B CA 1
ATOM 7707 C C . GLY B 1 336 ? 23.281 -12.258 -22.109 1 93.62 336 GLY B C 1
ATOM 7708 O O . GLY B 1 336 ? 24.156 -11.977 -21.281 1 93.62 336 GLY B O 1
ATOM 7709 N N . SER B 1 337 ? 23.406 -11.953 -23.359 1 93.94 337 SER B N 1
ATOM 7710 C CA . SER B 1 337 ? 24.578 -11.289 -23.891 1 93.94 337 SER B CA 1
ATOM 7711 C C . SER B 1 337 ? 24.688 -9.852 -23.391 1 93.94 337 SER B C 1
ATOM 7713 O O . SER B 1 337 ? 25.734 -9.234 -23.484 1 93.94 337 SER B O 1
ATOM 7715 N N . ARG B 1 338 ? 23.609 -9.383 -22.797 1 94.62 338 ARG B N 1
ATOM 7716 C CA . ARG B 1 338 ? 23.562 -8.031 -22.25 1 94.62 338 ARG B CA 1
ATOM 7717 C C . ARG B 1 338 ? 23.703 -8.047 -20.734 1 94.62 338 ARG B C 1
ATOM 7719 O O . ARG B 1 338 ? 23.172 -7.168 -20.047 1 94.62 338 ARG B O 1
ATOM 7726 N N . TRP B 1 339 ? 24.391 -9.008 -20.172 1 95.12 339 TRP B N 1
ATOM 7727 C CA . TRP B 1 339 ? 24.484 -9.25 -18.734 1 95.12 339 TRP B CA 1
ATOM 7728 C C . TRP B 1 339 ? 25.016 -8.016 -18.016 1 95.12 339 TRP B C 1
ATOM 7730 O O . TRP B 1 339 ? 24.656 -7.766 -16.859 1 95.12 339 TRP B O 1
ATOM 7740 N N . LYS B 1 340 ? 25.797 -7.141 -18.609 1 94.5 340 LYS B N 1
ATOM 7741 C CA . LYS B 1 340 ? 26.375 -5.945 -18 1 94.5 340 LYS B CA 1
ATOM 7742 C C . LYS B 1 340 ? 25.297 -4.961 -17.578 1 94.5 340 LYS B C 1
ATOM 7744 O O . LYS B 1 340 ? 25.5 -4.176 -16.641 1 94.5 340 LYS B O 1
ATOM 7749 N N . GLU B 1 341 ? 24.172 -5.074 -18.219 1 93.25 341 GLU B N 1
ATOM 7750 C CA . GLU B 1 341 ? 23.109 -4.098 -18 1 93.25 341 GLU B CA 1
ATOM 7751 C C . GLU B 1 341 ? 22.219 -4.496 -16.812 1 93.25 341 GLU B C 1
ATOM 7753 O O . GLU B 1 341 ? 21.438 -3.682 -16.312 1 93.25 341 GLU B O 1
ATOM 7758 N N . PHE B 1 342 ? 22.391 -5.801 -16.344 1 93.56 342 PHE B N 1
ATOM 7759 C CA . PHE B 1 342 ? 21.391 -6.168 -15.328 1 93.56 342 PHE B CA 1
ATOM 7760 C C . PHE B 1 342 ? 22.062 -6.891 -14.164 1 93.56 342 PHE B C 1
ATOM 7762 O O . PHE B 1 342 ? 21.422 -7.168 -13.148 1 93.56 342 PHE B O 1
ATOM 7769 N N . ILE B 1 343 ? 23.344 -7.156 -14.258 1 93.5 343 ILE B N 1
ATOM 7770 C CA . ILE B 1 343 ? 24.031 -7.777 -13.125 1 93.5 343 ILE B CA 1
ATOM 7771 C C . ILE B 1 343 ? 23.984 -6.84 -11.922 1 93.5 343 ILE B C 1
ATOM 7773 O O . ILE B 1 343 ? 24.141 -5.625 -12.062 1 93.5 343 ILE B O 1
ATOM 7777 N N . PRO B 1 344 ? 23.688 -7.383 -10.719 1 92.81 344 PRO B N 1
ATOM 7778 C CA . PRO B 1 344 ? 23.625 -6.516 -9.539 1 92.81 344 PRO B CA 1
ATOM 7779 C C . PRO B 1 344 ? 24.938 -5.781 -9.281 1 92.81 344 PRO B C 1
ATOM 7781 O O . PRO B 1 344 ? 26 -6.398 -9.273 1 92.81 344 PRO B O 1
ATOM 7784 N N . GLY B 1 345 ? 24.844 -4.543 -9.102 1 90.06 345 GLY B N 1
ATOM 7785 C CA . GLY B 1 345 ? 26.016 -3.74 -8.805 1 90.06 345 GLY B CA 1
ATOM 7786 C C . GLY B 1 345 ? 26.766 -3.297 -10.047 1 90.06 345 GLY B C 1
ATOM 7787 O O . GLY B 1 345 ? 27.734 -2.537 -9.961 1 90.06 345 GLY B O 1
ATOM 7788 N N . GLY B 1 346 ? 26.391 -3.873 -11.242 1 90.25 346 GLY B N 1
ATOM 7789 C CA . GLY B 1 346 ? 26.969 -3.418 -12.5 1 90.25 346 GLY B CA 1
ATOM 7790 C C . GLY B 1 346 ? 28.125 -4.27 -12.977 1 90.25 346 GLY B C 1
ATOM 7791 O O . GLY B 1 346 ? 28.5 -5.246 -12.32 1 90.25 346 GLY B O 1
ATOM 7792 N N . GLU B 1 347 ? 28.719 -3.902 -14.055 1 90.62 347 GLU B N 1
ATOM 7793 C CA . GLU B 1 347 ? 29.703 -4.688 -14.797 1 90.62 347 GLU B CA 1
ATOM 7794 C C . GLU B 1 347 ? 30.953 -4.957 -13.953 1 90.62 347 GLU B C 1
ATOM 7796 O O . GLU B 1 347 ? 31.672 -5.93 -14.188 1 90.62 347 GLU B O 1
ATOM 7801 N N . ASN B 1 348 ? 31.141 -4.16 -12.883 1 90.75 348 ASN B N 1
ATOM 7802 C CA . ASN B 1 348 ? 32.281 -4.355 -12.016 1 90.75 348 ASN B CA 1
ATOM 7803 C C . ASN B 1 348 ? 32.188 -5.668 -11.242 1 90.75 348 ASN B C 1
ATOM 7805 O O . ASN B 1 348 ? 33.188 -6.145 -10.695 1 90.75 348 ASN B O 1
ATOM 7809 N N . ASN B 1 349 ? 31.047 -6.312 -11.297 1 93.12 349 ASN B N 1
ATOM 7810 C CA . ASN B 1 349 ? 30.844 -7.57 -10.594 1 93.12 349 ASN B CA 1
ATOM 7811 C C . ASN B 1 349 ? 30.938 -8.766 -11.531 1 93.12 349 ASN B C 1
ATOM 7813 O O . ASN B 1 349 ? 30.484 -9.867 -11.203 1 93.12 349 ASN B O 1
ATOM 7817 N N . GLU B 1 350 ? 31.578 -8.609 -12.688 1 94.44 350 GLU B N 1
ATOM 7818 C CA . GLU B 1 350 ? 31.734 -9.672 -13.68 1 94.44 350 GLU B CA 1
ATOM 7819 C C . GLU B 1 350 ? 32.375 -10.906 -13.062 1 94.44 350 GLU B C 1
ATOM 7821 O O . GLU B 1 350 ? 31.969 -12.039 -13.359 1 94.44 350 GLU B O 1
ATOM 7826 N N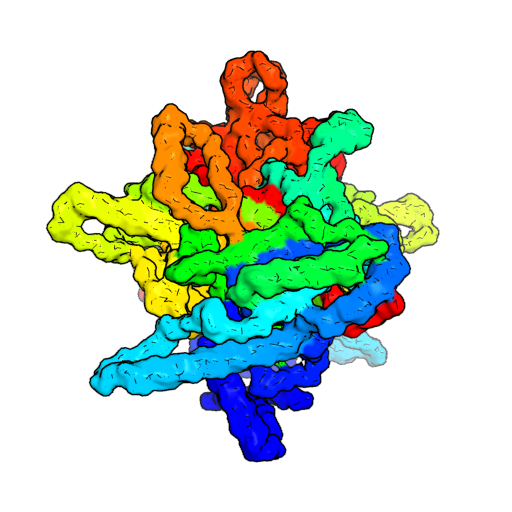 . ALA B 1 351 ? 33.344 -10.68 -12.203 1 94.62 351 ALA B N 1
ATOM 7827 C CA . ALA B 1 351 ? 34.062 -11.789 -11.602 1 94.62 351 ALA B CA 1
ATOM 7828 C C . ALA B 1 351 ? 33.125 -12.695 -10.797 1 94.62 351 ALA B C 1
ATOM 7830 O O . ALA B 1 351 ? 33.375 -13.891 -10.664 1 94.62 351 ALA B O 1
ATOM 7831 N N . LYS B 1 352 ? 32.031 -12.156 -10.344 1 95.62 352 LYS B N 1
ATOM 7832 C CA . LYS B 1 352 ? 31.109 -12.883 -9.5 1 95.62 352 LYS B CA 1
ATOM 7833 C C . LYS B 1 352 ? 30.266 -13.859 -10.328 1 95.62 352 LYS B C 1
ATOM 7835 O O . LYS B 1 352 ? 29.594 -14.734 -9.773 1 95.62 352 LYS B O 1
ATOM 7840 N N . LEU B 1 353 ? 30.359 -13.812 -11.648 1 96.19 353 LEU B N 1
ATOM 7841 C CA . LEU B 1 353 ? 29.625 -14.711 -12.523 1 96.19 353 LEU B CA 1
ATOM 7842 C C . LEU B 1 353 ? 30.312 -16.062 -12.617 1 96.19 353 LEU B C 1
ATOM 7844 O O . LEU B 1 353 ? 29.734 -17.031 -13.109 1 96.19 353 LEU B O 1
ATOM 7848 N N . GLY B 1 354 ? 31.609 -16.141 -12.195 1 95.06 354 GLY B N 1
ATOM 7849 C CA . GLY B 1 354 ? 32.281 -17.422 -12.047 1 95.06 354 GLY B CA 1
ATOM 7850 C C . GLY B 1 354 ? 33 -17.875 -13.312 1 95.06 354 GLY B C 1
ATOM 7851 O O . GLY B 1 354 ? 33.281 -19.062 -13.469 1 95.06 354 GLY B O 1
ATOM 7852 N N . VAL B 1 355 ? 33.188 -16.906 -14.297 1 96.12 355 VAL B N 1
ATOM 7853 C CA . VAL B 1 355 ? 33.906 -17.25 -15.523 1 96.12 355 VAL B CA 1
ATOM 7854 C C . VAL B 1 355 ? 35.406 -16.969 -15.352 1 96.12 355 VAL B C 1
ATOM 7856 O O . VAL B 1 355 ? 35.781 -15.898 -14.867 1 96.12 355 VAL B O 1
ATOM 7859 N N . ASP B 1 356 ? 36.25 -17.859 -15.75 1 95 356 ASP B N 1
ATOM 7860 C CA . ASP B 1 356 ? 37.688 -17.75 -15.609 1 95 356 ASP B CA 1
ATOM 7861 C C . ASP B 1 356 ? 38.25 -16.594 -16.438 1 95 356 ASP B C 1
ATOM 7863 O O . ASP B 1 356 ? 38.156 -16.609 -17.672 1 95 356 ASP B O 1
ATOM 7867 N N . PRO B 1 357 ? 38.812 -15.664 -15.766 1 91.62 357 PRO B N 1
ATOM 7868 C CA . PRO B 1 357 ? 39.312 -14.508 -16.5 1 91.62 357 PRO B CA 1
ATOM 7869 C C . PRO B 1 357 ? 40.531 -14.844 -17.375 1 91.62 357 PRO B C 1
ATOM 7871 O O . PRO B 1 357 ? 40.938 -14.055 -18.234 1 91.62 357 PRO B O 1
ATOM 7874 N N . LYS B 1 358 ? 41.156 -16.016 -17.219 1 93.31 358 LYS B N 1
ATOM 7875 C CA . LYS B 1 358 ? 42.375 -16.391 -17.938 1 93.31 358 LYS B CA 1
ATOM 7876 C C . LYS B 1 358 ? 42.031 -17.031 -19.281 1 93.31 358 LYS B C 1
ATOM 7878 O O . LYS B 1 358 ? 42.938 -17.25 -20.094 1 93.31 358 LYS B O 1
ATOM 7883 N N . LEU B 1 359 ? 40.719 -17.219 -19.5 1 94.69 359 LEU B N 1
ATOM 7884 C CA . LEU B 1 359 ? 40.312 -17.797 -20.766 1 94.69 359 LEU B CA 1
ATOM 7885 C C . LEU B 1 359 ? 40.562 -16.844 -21.922 1 94.69 359 LEU B C 1
ATOM 7887 O O . LEU B 1 359 ? 40.531 -15.625 -21.734 1 94.69 359 LEU B O 1
ATOM 7891 N N . PRO B 1 360 ? 40.812 -17.469 -23.125 1 95.75 360 PRO B N 1
ATOM 7892 C CA . PRO B 1 360 ? 40.875 -16.594 -24.297 1 95.75 360 PRO B CA 1
ATOM 7893 C C . PRO B 1 360 ? 39.594 -15.766 -24.469 1 95.75 360 PRO B C 1
ATOM 7895 O O . PRO B 1 360 ? 38.5 -16.234 -24.156 1 95.75 360 PRO B O 1
ATOM 7898 N N . GLU B 1 361 ? 39.781 -14.648 -25.031 1 92.88 361 GLU B N 1
ATOM 7899 C CA . GLU B 1 361 ? 38.719 -13.641 -25.078 1 92.88 361 GLU B CA 1
ATOM 7900 C C . GLU B 1 361 ? 37.469 -14.203 -25.703 1 92.88 361 GLU B C 1
ATOM 7902 O O . GLU B 1 361 ? 36.375 -14 -25.172 1 92.88 361 GLU B O 1
ATOM 7907 N N . ASP B 1 362 ? 37.594 -14.891 -26.766 1 93.94 362 ASP B N 1
ATOM 7908 C CA . ASP B 1 362 ? 36.438 -15.422 -27.453 1 93.94 362 ASP B CA 1
ATOM 7909 C C . ASP B 1 362 ? 35.688 -16.453 -26.594 1 93.94 362 ASP B C 1
ATOM 7911 O O . ASP B 1 362 ? 34.469 -16.438 -26.531 1 93.94 362 ASP B O 1
ATOM 7915 N N . GLU B 1 363 ? 36.438 -17.266 -25.984 1 94.88 363 GLU B N 1
ATOM 7916 C CA . GLU B 1 363 ? 35.875 -18.281 -25.109 1 94.88 363 GLU B CA 1
ATOM 7917 C C . GLU B 1 363 ? 35.25 -17.656 -23.859 1 94.88 363 GLU B C 1
ATOM 7919 O O . GLU B 1 363 ? 34.188 -18.078 -23.391 1 94.88 363 GLU B O 1
ATOM 7924 N N . ARG B 1 364 ? 35.969 -16.703 -23.391 1 95.31 364 ARG B N 1
ATOM 7925 C CA . ARG B 1 364 ? 35.469 -15.984 -22.203 1 95.31 364 ARG B CA 1
ATOM 7926 C C . ARG B 1 364 ? 34.125 -15.312 -22.484 1 95.31 364 ARG B C 1
ATOM 7928 O O . ARG B 1 364 ? 33.188 -15.414 -21.688 1 95.31 364 ARG B O 1
ATOM 7935 N N . GLN B 1 365 ? 34.094 -14.703 -23.625 1 94.88 365 GLN B N 1
ATOM 7936 C CA . GLN B 1 365 ? 32.844 -14.016 -24 1 94.88 365 GLN B CA 1
ATOM 7937 C C . GLN B 1 365 ? 31.703 -15 -24.188 1 94.88 365 GLN B C 1
ATOM 7939 O O . GLN B 1 365 ? 30.578 -14.727 -23.781 1 94.88 365 GLN B O 1
ATOM 7944 N N . ARG B 1 366 ? 32 -16.062 -24.766 1 95.5 366 ARG B N 1
ATOM 7945 C CA . ARG B 1 366 ? 31 -17.094 -24.969 1 95.5 366 ARG B CA 1
ATOM 7946 C C . ARG B 1 366 ? 30.469 -17.609 -23.625 1 95.5 366 ARG B C 1
ATOM 7948 O O . ARG B 1 366 ? 29.25 -17.766 -23.453 1 95.5 366 ARG B O 1
ATOM 7955 N N . GLN B 1 367 ? 31.297 -17.812 -22.703 1 96.12 367 GLN B N 1
ATOM 7956 C CA . GLN B 1 367 ? 30.906 -18.312 -21.406 1 96.12 367 GLN B CA 1
ATOM 7957 C C . GLN B 1 367 ? 30.125 -17.266 -20.625 1 96.12 367 GLN B C 1
ATOM 7959 O O . GLN B 1 367 ? 29.156 -17.578 -19.938 1 96.12 367 GLN B O 1
ATOM 7964 N N . LEU B 1 368 ? 30.594 -16.078 -20.75 1 96.19 368 LEU B N 1
ATOM 7965 C CA . LEU B 1 368 ? 29.891 -14.984 -20.078 1 96.19 368 LEU B CA 1
ATOM 7966 C C . LEU B 1 368 ? 28.469 -14.844 -20.625 1 96.19 368 LEU B C 1
ATOM 7968 O O . LEU B 1 368 ? 27.516 -14.609 -19.875 1 96.19 368 LEU B O 1
ATOM 7972 N N . ASN B 1 369 ? 28.328 -15.055 -21.922 1 96.31 369 ASN B N 1
ATOM 7973 C CA . ASN B 1 369 ? 27 -15.016 -22.531 1 96.31 369 ASN B CA 1
ATOM 7974 C C . ASN B 1 369 ? 26.125 -16.156 -22.016 1 96.31 369 ASN B C 1
ATOM 7976 O O . ASN B 1 369 ? 24.922 -15.961 -21.781 1 96.31 369 ASN B O 1
ATOM 7980 N N . GLN B 1 370 ? 26.719 -17.219 -21.844 1 96.38 370 GLN B N 1
ATOM 7981 C CA . GLN B 1 370 ? 25.969 -18.391 -21.391 1 96.38 370 GLN B CA 1
ATOM 7982 C C . GLN B 1 370 ? 25.5 -18.219 -19.953 1 96.38 370 GLN B C 1
ATOM 7984 O O . GLN B 1 370 ? 24.328 -18.422 -19.641 1 96.38 370 GLN B O 1
ATOM 7989 N N . VAL B 1 371 ? 26.391 -17.797 -19.109 1 97 371 VAL B N 1
ATOM 7990 C CA . VAL B 1 371 ? 26.016 -17.609 -17.703 1 97 371 VAL B CA 1
ATOM 7991 C C . VAL B 1 371 ? 25.078 -16.406 -17.578 1 97 371 VAL B C 1
ATOM 7993 O O . VAL B 1 371 ? 24.188 -16.391 -16.719 1 97 371 VAL B O 1
ATOM 7996 N N . GLY B 1 372 ? 25.281 -15.469 -18.438 1 97.12 372 GLY B N 1
ATOM 7997 C CA . GLY B 1 372 ? 24.344 -14.359 -18.5 1 97.12 372 GLY B CA 1
ATOM 7998 C C . GLY B 1 372 ? 22.922 -14.781 -18.828 1 97.12 372 GLY B C 1
ATOM 7999 O O . GLY B 1 372 ? 21.969 -14.266 -18.25 1 97.12 372 GLY B O 1
ATOM 8000 N N . ALA B 1 373 ? 22.797 -15.68 -19.766 1 97.56 373 ALA B N 1
ATOM 8001 C CA . ALA B 1 373 ? 21.484 -16.188 -20.156 1 97.56 373 ALA B CA 1
ATOM 8002 C C . ALA B 1 373 ? 20.828 -16.922 -18.984 1 97.56 373 ALA B C 1
ATOM 8004 O O . ALA B 1 373 ? 19.609 -16.797 -18.766 1 97.56 373 ALA B O 1
ATOM 8005 N N . GLU B 1 374 ? 21.594 -17.641 -18.266 1 97.94 374 GLU B N 1
ATOM 8006 C CA . GLU B 1 374 ? 21.078 -18.359 -17.109 1 97.94 374 GLU B CA 1
ATOM 8007 C C . GLU B 1 374 ? 20.656 -17.406 -15.992 1 97.94 374 GLU B C 1
ATOM 8009 O O . GLU B 1 374 ? 19.609 -17.578 -15.375 1 97.94 374 GLU B O 1
ATOM 8014 N N . LEU B 1 375 ? 21.453 -16.438 -15.797 1 98.06 375 LEU B N 1
ATOM 8015 C CA . LEU B 1 375 ? 21.141 -15.43 -14.789 1 98.06 375 LEU B CA 1
ATOM 8016 C C . LEU B 1 375 ? 19.875 -14.656 -15.18 1 98.06 375 LEU B C 1
ATOM 8018 O O . LEU B 1 375 ? 19.031 -14.367 -14.328 1 98.06 375 LEU B O 1
ATOM 8022 N N . PHE B 1 376 ? 19.844 -14.32 -16.422 1 97.44 376 PHE B N 1
ATOM 8023 C CA . PHE B 1 376 ? 18.672 -13.609 -16.906 1 97.44 376 PHE B CA 1
ATOM 8024 C C . PHE B 1 376 ? 17.406 -14.414 -16.656 1 97.44 376 PHE B C 1
ATOM 8026 O O . PHE B 1 376 ? 16.406 -13.883 -16.141 1 97.44 376 PHE B O 1
ATOM 8033 N N . ALA B 1 377 ? 17.422 -15.656 -16.953 1 97.88 377 ALA B N 1
ATOM 8034 C CA . ALA B 1 377 ? 16.281 -16.531 -16.719 1 97.88 377 ALA B CA 1
ATOM 8035 C C . ALA B 1 377 ? 15.961 -16.625 -15.227 1 97.88 377 ALA B C 1
ATOM 8037 O O . ALA B 1 377 ? 14.789 -16.594 -14.836 1 97.88 377 ALA B O 1
ATOM 8038 N N . ALA B 1 378 ? 17 -16.719 -14.469 1 98.19 378 ALA B N 1
ATOM 8039 C CA . ALA B 1 378 ? 16.812 -16.797 -13.023 1 98.19 378 ALA B CA 1
ATOM 8040 C C . ALA B 1 378 ? 16.156 -15.523 -12.492 1 98.19 378 ALA B C 1
ATOM 8042 O O . ALA B 1 378 ? 15.344 -15.578 -11.562 1 98.19 378 ALA B O 1
ATOM 8043 N N . ARG B 1 379 ? 16.484 -14.43 -13 1 96.62 379 ARG B N 1
ATOM 8044 C CA . ARG B 1 379 ? 15.922 -13.156 -12.57 1 96.62 379 ARG B CA 1
ATOM 8045 C C . ARG B 1 379 ? 14.469 -13.016 -13.008 1 96.62 379 ARG B C 1
ATOM 8047 O O . ARG B 1 379 ? 13.688 -12.312 -12.359 1 96.62 379 ARG B O 1
ATOM 8054 N N . PHE B 1 380 ? 14.062 -13.742 -14.086 1 95.38 380 PHE B N 1
ATOM 8055 C CA . PHE B 1 380 ? 12.664 -13.836 -14.492 1 95.38 380 PHE B CA 1
ATOM 8056 C C . PHE B 1 380 ? 11.852 -14.594 -13.445 1 95.38 380 PHE B C 1
ATOM 8058 O O . PHE B 1 380 ? 10.734 -14.18 -13.109 1 95.38 380 PHE B O 1
ATOM 8065 N N . LEU B 1 381 ? 12.438 -15.547 -12.969 1 97.12 381 LEU B N 1
ATOM 8066 C CA . LEU B 1 381 ? 11.719 -16.438 -12.062 1 97.12 381 LEU B CA 1
ATOM 8067 C C . LEU B 1 381 ? 11.914 -16 -10.617 1 97.12 381 LEU B C 1
ATOM 8069 O O . LEU B 1 381 ? 11.023 -16.172 -9.781 1 97.12 381 LEU B O 1
ATOM 8073 N N . GLY B 1 382 ? 13.039 -15.492 -10.25 1 97.69 382 GLY B N 1
ATOM 8074 C CA . GLY B 1 382 ? 13.438 -15.234 -8.875 1 97.69 382 GLY B CA 1
ATOM 8075 C C . GLY B 1 382 ? 14.203 -16.391 -8.258 1 97.69 382 GLY B C 1
ATOM 8076 O O . GLY B 1 382 ? 14.555 -16.344 -7.074 1 97.69 382 GLY B O 1
ATOM 8077 N N . ARG B 1 383 ? 14.406 -17.453 -9.039 1 98.12 383 ARG B N 1
ATOM 8078 C CA . ARG B 1 383 ? 15.172 -18.641 -8.703 1 98.12 383 ARG B CA 1
ATOM 8079 C C . ARG B 1 383 ? 15.945 -19.156 -9.906 1 98.12 383 ARG B C 1
ATOM 8081 O O . ARG B 1 383 ? 15.531 -18.969 -11.055 1 98.12 383 ARG B O 1
ATOM 8088 N N . TRP B 1 384 ? 17.078 -19.828 -9.578 1 98.31 384 TRP B N 1
ATOM 8089 C CA . TRP B 1 384 ? 17.766 -20.594 -10.609 1 98.31 384 TRP B CA 1
ATOM 8090 C C . TRP B 1 384 ? 17.016 -21.875 -10.945 1 98.31 384 TRP B C 1
ATOM 8092 O O . TRP B 1 384 ? 16.109 -22.281 -10.211 1 98.31 384 TRP B O 1
ATOM 8102 N N . LYS B 1 385 ? 17.375 -22.484 -12.062 1 97.38 385 LYS B N 1
ATOM 8103 C CA . LYS B 1 385 ? 16.719 -23.719 -12.492 1 97.38 385 LYS B CA 1
ATOM 8104 C C . LYS B 1 385 ? 16.875 -24.812 -11.438 1 97.38 385 LYS B C 1
ATOM 8106 O O . LYS B 1 385 ? 16 -25.672 -11.305 1 97.38 385 LYS B O 1
ATOM 8111 N N . SER B 1 386 ? 17.875 -24.719 -10.57 1 95.94 386 SER B N 1
ATOM 8112 C CA . SER B 1 386 ? 18.125 -25.688 -9.508 1 95.94 386 SER B CA 1
ATOM 8113 C C . SER B 1 386 ? 17.109 -25.516 -8.367 1 95.94 386 SER B C 1
ATOM 8115 O O . SER B 1 386 ? 16.969 -26.406 -7.527 1 95.94 386 SER B O 1
ATOM 8117 N N . GLY B 1 387 ? 16.562 -24.344 -8.359 1 96.44 387 GLY B N 1
ATOM 8118 C CA . GLY B 1 387 ? 15.68 -24 -7.246 1 96.44 387 GLY B CA 1
ATOM 8119 C C . GLY B 1 387 ? 16.297 -23.016 -6.277 1 96.44 387 GLY B C 1
ATOM 8120 O O . GLY B 1 387 ? 15.602 -22.484 -5.41 1 96.44 387 GLY B O 1
ATOM 8121 N N . ALA B 1 388 ? 17.562 -22.719 -6.434 1 98.06 388 ALA B N 1
ATOM 8122 C CA . ALA B 1 388 ? 18.219 -21.766 -5.551 1 98.06 388 ALA B CA 1
ATOM 8123 C C . ALA B 1 388 ? 17.656 -20.359 -5.746 1 98.06 388 ALA B C 1
ATOM 8125 O O . ALA B 1 388 ? 17.578 -19.859 -6.875 1 98.06 388 ALA B O 1
ATOM 8126 N N . PRO B 1 389 ? 17.266 -19.719 -4.652 1 97.88 389 PRO B N 1
ATOM 8127 C CA . PRO B 1 389 ? 16.719 -18.359 -4.797 1 97.88 389 PRO B CA 1
ATOM 8128 C C . PRO B 1 389 ? 17.797 -17.312 -5.07 1 97.88 389 PRO B C 1
ATOM 8130 O O . PRO B 1 389 ? 18.875 -17.359 -4.465 1 97.88 389 PRO B O 1
ATOM 8133 N N . ILE B 1 390 ? 17.578 -16.375 -5.891 1 97.19 390 ILE B N 1
ATOM 8134 C CA . ILE B 1 390 ? 18.609 -15.438 -6.324 1 97.19 390 ILE B CA 1
ATOM 8135 C C . ILE B 1 390 ? 18.938 -14.477 -5.188 1 97.19 390 ILE B C 1
ATOM 8137 O O . ILE B 1 390 ? 20.047 -13.93 -5.133 1 97.19 390 ILE B O 1
ATOM 8141 N N . PRO B 1 391 ? 18.031 -14.164 -4.195 1 96.31 391 PRO B N 1
ATOM 8142 C CA . PRO B 1 391 ? 18.484 -13.312 -3.088 1 96.31 391 PRO B CA 1
ATOM 8143 C C . PRO B 1 391 ? 19.625 -13.93 -2.297 1 96.31 391 PRO B C 1
ATOM 8145 O O . PRO B 1 391 ? 20.453 -13.203 -1.742 1 96.31 391 PRO B O 1
ATOM 8148 N N . LEU B 1 392 ? 19.719 -15.242 -2.27 1 96.81 392 LEU B N 1
ATOM 8149 C CA . LEU B 1 392 ? 20.797 -15.914 -1.554 1 96.81 392 LEU B CA 1
ATOM 8150 C C . LEU B 1 392 ? 22 -16.156 -2.475 1 96.81 392 LEU B C 1
ATOM 8152 O O . LEU B 1 392 ? 23.141 -16.219 -2.012 1 96.81 392 LEU B O 1
ATOM 8156 N N . THR B 1 393 ? 21.688 -16.344 -3.773 1 97.69 393 THR B N 1
ATOM 8157 C CA . THR B 1 393 ? 22.719 -16.625 -4.758 1 97.69 393 THR B CA 1
ATOM 8158 C C . THR B 1 393 ? 22.578 -15.719 -5.973 1 97.69 393 THR B C 1
ATOM 8160 O O . THR B 1 393 ? 22.234 -16.188 -7.062 1 97.69 393 THR B O 1
ATOM 8163 N N . PRO B 1 394 ? 22.859 -14.461 -5.816 1 96.88 394 PRO B N 1
ATOM 8164 C CA . PRO B 1 394 ? 22.469 -13.445 -6.793 1 96.88 394 PRO B CA 1
ATOM 8165 C C . PRO B 1 394 ? 23.281 -13.523 -8.086 1 96.88 394 PRO B C 1
ATOM 8167 O O . PRO B 1 394 ? 22.891 -12.922 -9.094 1 96.88 394 PRO B O 1
ATOM 8170 N N . PHE B 1 395 ? 24.453 -14.383 -8.148 1 97.25 395 PHE B N 1
ATOM 8171 C CA . PHE B 1 395 ? 25.344 -14.273 -9.289 1 97.25 395 PHE B CA 1
ATOM 8172 C C . PHE B 1 395 ? 25.547 -15.625 -9.961 1 97.25 395 PHE B C 1
ATOM 8174 O O . PHE B 1 395 ? 25.828 -15.703 -11.156 1 97.25 395 PHE B O 1
ATOM 8181 N N . GLN B 1 396 ? 25.469 -16.656 -9.125 1 97.62 396 GLN B N 1
ATOM 8182 C CA . GLN B 1 396 ? 25.688 -18.016 -9.625 1 97.62 396 GLN B CA 1
ATOM 8183 C C . GLN B 1 396 ? 24.688 -19 -9 1 97.62 396 GLN B C 1
ATOM 8185 O O . GLN B 1 396 ? 24.344 -18.859 -7.824 1 97.62 396 GLN B O 1
ATOM 8190 N N . ASP B 1 397 ? 24.391 -19.922 -9.812 1 97.81 397 ASP B N 1
ATOM 8191 C CA . ASP B 1 397 ? 23.531 -21 -9.305 1 97.81 397 ASP B CA 1
ATOM 8192 C C . ASP B 1 397 ? 24.25 -21.797 -8.219 1 97.81 397 ASP B C 1
ATOM 8194 O O . ASP B 1 397 ? 25.484 -21.812 -8.148 1 97.81 397 ASP B O 1
ATOM 8198 N N . ASP B 1 398 ? 23.484 -22.375 -7.309 1 97.69 398 ASP B N 1
ATOM 8199 C CA . ASP B 1 398 ? 23.938 -23.281 -6.254 1 97.69 398 ASP B CA 1
ATOM 8200 C C . ASP B 1 398 ? 23 -24.484 -6.129 1 97.69 398 ASP B C 1
ATOM 8202 O O . ASP B 1 398 ? 22.109 -24.484 -5.285 1 97.69 398 ASP B O 1
ATOM 8206 N N . PRO B 1 399 ? 23.281 -25.5 -6.898 1 94.88 399 PRO B N 1
ATOM 8207 C CA . PRO B 1 399 ? 22.391 -26.656 -6.922 1 94.88 399 PRO B CA 1
ATOM 8208 C C . PRO B 1 399 ? 22.25 -27.328 -5.559 1 94.88 399 PRO B C 1
ATOM 8210 O O . PRO B 1 399 ? 21.188 -27.859 -5.234 1 94.88 399 PRO B O 1
ATOM 8213 N N . GLU B 1 400 ? 23.297 -27.281 -4.719 1 93.38 400 GLU B N 1
ATOM 8214 C CA . GLU B 1 400 ? 23.219 -27.875 -3.387 1 93.38 400 GLU B CA 1
ATOM 8215 C C . GLU B 1 400 ? 22.219 -27.125 -2.51 1 93.38 400 GLU B C 1
ATOM 8217 O O . GLU B 1 400 ? 21.406 -27.75 -1.822 1 93.38 400 GLU B O 1
ATOM 8222 N N . LEU B 1 401 ? 22.266 -25.844 -2.607 1 95.06 401 LEU B N 1
ATOM 8223 C CA . LEU B 1 401 ? 21.312 -25.031 -1.888 1 95.06 401 LEU B CA 1
ATOM 8224 C C . LEU B 1 401 ? 19.906 -25.219 -2.451 1 95.06 401 LEU B C 1
ATOM 8226 O O . LEU B 1 401 ? 18.938 -25.344 -1.693 1 95.06 401 LEU B O 1
ATOM 8230 N N . GLY B 1 402 ? 19.844 -25.312 -3.756 1 93.69 402 GLY B N 1
ATOM 8231 C CA . GLY B 1 402 ? 18.562 -25.469 -4.418 1 93.69 402 GLY B CA 1
ATOM 8232 C C . GLY B 1 402 ? 17.828 -26.734 -4.016 1 93.69 402 GLY B C 1
ATOM 8233 O O . GLY B 1 402 ? 16.609 -26.734 -3.871 1 93.69 402 GLY B O 1
ATOM 8234 N N . ARG B 1 403 ? 18.578 -27.75 -3.717 1 87.94 403 ARG B N 1
ATOM 8235 C CA . ARG B 1 403 ? 17.969 -29.047 -3.432 1 87.94 403 ARG B CA 1
ATOM 8236 C C . ARG B 1 403 ? 17.734 -29.219 -1.937 1 87.94 403 ARG B C 1
ATOM 8238 O O . ARG B 1 403 ? 17.125 -30.203 -1.512 1 87.94 403 ARG B O 1
ATOM 8245 N N . ASP B 1 404 ? 18.156 -28.281 -1.119 1 90.81 404 ASP B N 1
ATOM 8246 C CA . ASP B 1 404 ? 18.016 -28.391 0.33 1 90.81 404 ASP B CA 1
ATOM 8247 C C . ASP B 1 404 ? 16.734 -27.719 0.817 1 90.81 404 ASP B C 1
ATOM 8249 O O . ASP B 1 404 ? 16.672 -26.5 0.928 1 90.81 404 ASP B O 1
ATOM 8253 N N . PRO B 1 405 ? 15.781 -28.484 1.217 1 89.88 405 PRO B N 1
ATOM 8254 C CA . PRO B 1 405 ? 14.5 -27.906 1.635 1 89.88 405 PRO B CA 1
ATOM 8255 C C . PRO B 1 405 ? 14.625 -27.062 2.898 1 89.88 405 PRO B C 1
ATOM 8257 O O . PRO B 1 405 ? 13.727 -26.266 3.209 1 89.88 405 PRO B O 1
ATOM 8260 N N . LYS B 1 406 ? 15.68 -27.156 3.625 1 92.06 406 LYS B N 1
ATOM 8261 C CA . LYS B 1 406 ? 15.875 -26.391 4.852 1 92.06 406 LYS B CA 1
ATOM 8262 C C . LYS B 1 406 ? 16.484 -25.016 4.559 1 92.06 406 LYS B C 1
ATOM 8264 O O . LYS B 1 406 ? 16.5 -24.141 5.426 1 92.06 406 LYS B O 1
ATOM 8269 N N . ARG B 1 407 ? 16.875 -24.828 3.297 1 94.81 407 ARG B N 1
ATOM 8270 C CA . ARG B 1 407 ? 17.609 -23.594 3.01 1 94.81 407 ARG B CA 1
ATOM 8271 C C . ARG B 1 407 ? 17 -22.875 1.809 1 94.81 407 ARG B C 1
ATOM 8273 O O . ARG B 1 407 ? 17.047 -21.656 1.729 1 94.81 407 ARG B O 1
ATOM 8280 N N . ASN B 1 408 ? 16.453 -23.578 0.854 1 95.25 408 ASN B N 1
ATOM 8281 C CA . ASN B 1 408 ? 16.125 -23.031 -0.456 1 95.25 408 ASN B CA 1
ATOM 8282 C C . ASN B 1 408 ? 14.922 -22.109 -0.385 1 95.25 408 ASN B C 1
ATOM 8284 O O . ASN B 1 408 ? 14.609 -21.406 -1.354 1 95.25 408 ASN B O 1
ATOM 8288 N N . ASN B 1 409 ? 14.227 -22.094 0.763 1 95.81 409 ASN B N 1
ATOM 8289 C CA . ASN B 1 409 ? 13.07 -21.219 0.91 1 95.81 409 ASN B CA 1
ATOM 8290 C C . ASN B 1 409 ? 13.219 -20.281 2.109 1 95.81 409 ASN B C 1
ATOM 8292 O O . ASN B 1 409 ? 12.281 -19.578 2.467 1 95.81 409 ASN B O 1
ATOM 8296 N N . ASP B 1 410 ? 14.367 -20.359 2.793 1 96.19 410 ASP B N 1
ATOM 8297 C CA . ASP B 1 410 ? 14.617 -19.547 3.984 1 96.19 410 ASP B CA 1
ATOM 8298 C C . ASP B 1 410 ? 15.289 -18.234 3.619 1 96.19 410 ASP B C 1
ATOM 8300 O O . ASP B 1 410 ? 16.484 -18.047 3.867 1 96.19 410 ASP B O 1
ATOM 8304 N N . PHE B 1 411 ? 14.477 -17.375 3.043 1 96.44 411 PHE B N 1
ATOM 8305 C CA . PHE B 1 411 ? 14.984 -16.078 2.602 1 96.44 411 PHE B CA 1
ATOM 8306 C C . PHE B 1 411 ? 13.859 -15.055 2.518 1 96.44 411 PHE B C 1
ATOM 8308 O O . PHE B 1 411 ? 12.688 -15.414 2.584 1 96.44 411 PHE B O 1
ATOM 8315 N N . ASP B 1 412 ? 14.211 -13.828 2.584 1 94.69 412 ASP B N 1
ATOM 8316 C CA . ASP B 1 412 ? 13.359 -12.734 2.102 1 94.69 412 ASP B CA 1
ATOM 8317 C C . ASP B 1 412 ? 14.117 -11.852 1.109 1 94.69 412 ASP B C 1
ATOM 8319 O O . ASP B 1 412 ? 15.195 -12.219 0.642 1 94.69 412 ASP B O 1
ATOM 8323 N N . TYR B 1 413 ? 13.586 -10.781 0.689 1 95.44 413 TYR B N 1
ATOM 8324 C CA . TYR B 1 413 ? 14.172 -10.023 -0.409 1 95.44 413 TYR B CA 1
ATOM 8325 C C . TYR B 1 413 ? 14.938 -8.812 0.111 1 95.44 413 TYR B C 1
ATOM 8327 O O . TYR B 1 413 ? 15.281 -7.91 -0.657 1 95.44 413 TYR B O 1
ATOM 8335 N N . SER B 1 414 ? 15.18 -8.727 1.464 1 93.44 414 SER B N 1
ATOM 8336 C CA . SER B 1 414 ? 15.93 -7.609 2.039 1 93.44 414 SER B CA 1
ATOM 8337 C C . SER B 1 414 ? 17.375 -7.605 1.554 1 93.44 414 SER B C 1
ATOM 8339 O O . SER B 1 414 ? 17.938 -8.664 1.28 1 93.44 414 SER B O 1
ATOM 8341 N N . VAL B 1 415 ? 17.906 -6.508 1.364 1 92.94 415 VAL B N 1
ATOM 8342 C CA . VAL B 1 415 ? 19.281 -6.336 0.93 1 92.94 415 VAL B CA 1
ATOM 8343 C C . VAL B 1 415 ? 20.125 -5.781 2.08 1 92.94 415 VAL B C 1
ATOM 8345 O O . VAL B 1 415 ? 19.797 -4.734 2.645 1 92.94 415 VAL B O 1
ATOM 8348 N N . HIS B 1 416 ? 21.125 -6.43 2.424 1 88.81 416 HIS B N 1
ATOM 8349 C CA . HIS B 1 416 ? 21.984 -6.023 3.529 1 88.81 416 HIS B CA 1
ATOM 8350 C C . HIS B 1 416 ? 23.406 -5.734 3.049 1 88.81 416 HIS B C 1
ATOM 8352 O O . HIS B 1 416 ? 23.906 -6.395 2.133 1 88.81 416 HIS B O 1
ATOM 8358 N N . GLY B 1 417 ? 24.078 -4.832 3.631 1 84.38 417 GLY B N 1
ATOM 8359 C CA . GLY B 1 417 ? 25.5 -4.605 3.439 1 84.38 417 GLY B CA 1
ATOM 8360 C C . GLY B 1 417 ? 25.828 -3.943 2.115 1 84.38 417 GLY B C 1
ATOM 8361 O O . GLY B 1 417 ? 26.969 -3.982 1.661 1 84.38 417 GLY B O 1
ATOM 8362 N N . VAL B 1 418 ? 24.875 -3.535 1.343 1 87.94 418 VAL B N 1
ATOM 8363 C CA . VAL B 1 418 ? 25.094 -2.854 0.073 1 87.94 418 VAL B CA 1
ATOM 8364 C C . VAL B 1 418 ? 24.891 -1.35 0.251 1 87.94 418 VAL B C 1
ATOM 8366 O O . VAL B 1 418 ? 23.859 -0.91 0.756 1 87.94 418 VAL B O 1
ATOM 8369 N N . GLU B 1 419 ? 25.844 -0.61 -0.095 1 82.31 419 GLU B N 1
ATOM 8370 C CA . GLU B 1 419 ? 25.797 0.842 0.04 1 82.31 419 GLU B CA 1
ATOM 8371 C C . GLU B 1 419 ? 24.625 1.429 -0.747 1 82.31 419 GLU B C 1
ATOM 8373 O O . GLU B 1 419 ? 24.391 1.049 -1.896 1 82.31 419 GLU B O 1
ATOM 8378 N N . GLY B 1 420 ? 23.906 2.275 -0.146 1 78.75 420 GLY B N 1
ATOM 8379 C CA . GLY B 1 420 ? 22.781 2.93 -0.803 1 78.75 420 GLY B CA 1
ATOM 8380 C C . GLY B 1 420 ? 21.484 2.152 -0.686 1 78.75 420 GLY B C 1
ATOM 8381 O O . GLY B 1 420 ? 20.422 2.631 -1.107 1 78.75 420 GLY B O 1
ATOM 8382 N N . GLN B 1 421 ? 21.594 0.929 -0.135 1 82.44 421 GLN B N 1
ATOM 8383 C CA . GLN B 1 421 ? 20.406 0.109 0.055 1 82.44 421 GLN B CA 1
ATOM 8384 C C . GLN B 1 421 ? 19.984 0.077 1.522 1 82.44 421 GLN B C 1
ATOM 8386 O O . GLN B 1 421 ? 20.844 0.049 2.414 1 82.44 421 GLN B O 1
ATOM 8391 N N . SER B 1 422 ? 18.719 0.254 1.727 1 78.19 422 SER B N 1
ATOM 8392 C CA . SER B 1 422 ? 18.172 0.078 3.068 1 78.19 422 SER B CA 1
ATOM 8393 C C . SER B 1 422 ? 17.562 -1.311 3.242 1 78.19 422 SER B C 1
ATOM 8395 O O . SER B 1 422 ? 16.859 -1.799 2.361 1 78.19 422 SER B O 1
ATOM 8397 N N . SER B 1 423 ? 17.906 -1.914 4.289 1 79.81 423 SER B N 1
ATOM 8398 C CA . SER B 1 423 ? 17.359 -3.236 4.57 1 79.81 423 SER B CA 1
ATOM 8399 C C . SER B 1 423 ? 15.891 -3.146 4.992 1 79.81 423 SER B C 1
ATOM 8401 O O . SER B 1 423 ? 15.203 -4.164 5.078 1 79.81 423 SER B O 1
ATOM 8403 N N . GLN B 1 424 ? 15.383 -1.964 5.18 1 76.5 424 GLN B N 1
ATOM 8404 C CA . GLN B 1 424 ? 14.023 -1.785 5.68 1 76.5 424 GLN B CA 1
ATOM 8405 C C . GLN B 1 424 ? 13.062 -1.429 4.547 1 76.5 424 GLN B C 1
ATOM 8407 O O . GLN B 1 424 ? 11.844 -1.393 4.75 1 76.5 424 GLN B O 1
ATOM 8412 N N . GLU B 1 425 ? 13.625 -1.205 3.418 1 82.62 425 GLU B N 1
ATOM 8413 C CA . GLU B 1 425 ? 12.805 -0.835 2.268 1 82.62 425 GLU B CA 1
ATOM 8414 C C . GLU B 1 425 ? 12.867 -1.9 1.177 1 82.62 425 GLU B C 1
ATOM 8416 O O . GLU B 1 425 ? 13.906 -2.547 0.997 1 82.62 425 GLU B O 1
ATOM 8421 N N . PRO B 1 426 ? 11.797 -2.104 0.492 1 89.88 426 PRO B N 1
ATOM 8422 C CA . PRO B 1 426 ? 11.852 -3.039 -0.635 1 89.88 426 PRO B CA 1
ATOM 8423 C C . PRO B 1 426 ? 12.883 -2.633 -1.688 1 89.88 426 PRO B C 1
ATOM 8425 O O . PRO B 1 426 ? 13.023 -1.445 -1.992 1 89.88 426 PRO B O 1
ATOM 8428 N N . SER B 1 427 ? 13.68 -3.58 -2.168 1 92.69 427 SER B N 1
ATOM 8429 C CA . SER B 1 427 ? 14.734 -3.328 -3.15 1 92.69 427 SER B CA 1
ATOM 8430 C C . SER B 1 427 ? 14.727 -4.391 -4.246 1 92.69 427 SER B C 1
ATOM 8432 O O . SER B 1 427 ? 14.492 -5.57 -3.973 1 92.69 427 SER B O 1
ATOM 8434 N N . ASP B 1 428 ? 15 -3.992 -5.465 1 93.38 428 ASP B N 1
ATOM 8435 C CA . ASP B 1 428 ? 15.102 -4.934 -6.574 1 93.38 428 ASP B CA 1
ATOM 8436 C C . ASP B 1 428 ? 16.562 -5.211 -6.93 1 93.38 428 ASP B C 1
ATOM 8438 O O . ASP B 1 428 ? 16.859 -5.684 -8.031 1 93.38 428 ASP B O 1
ATOM 8442 N N . PHE B 1 429 ? 17.469 -4.887 -5.973 1 94.25 429 PHE B N 1
ATOM 8443 C CA . PHE B 1 429 ? 18.891 -4.984 -6.23 1 94.25 429 PHE B CA 1
ATOM 8444 C C . PHE B 1 429 ? 19.281 -6.398 -6.637 1 94.25 429 PHE B C 1
ATOM 8446 O O . PHE B 1 429 ? 19.906 -6.605 -7.68 1 94.25 429 PHE B O 1
ATOM 8453 N N . TYR B 1 430 ? 18.828 -7.363 -5.934 1 96.31 430 TYR B N 1
ATOM 8454 C CA . TYR B 1 430 ? 19.203 -8.742 -6.23 1 96.31 430 TYR B CA 1
ATOM 8455 C C . TYR B 1 430 ? 18.094 -9.445 -7.016 1 96.31 430 TYR B C 1
ATOM 8457 O O . TYR B 1 430 ? 18.375 -10.227 -7.93 1 96.31 430 TYR B O 1
ATOM 8465 N N . CYS B 1 431 ? 16.875 -9.18 -6.695 1 97.25 431 CYS B N 1
ATOM 8466 C CA . CYS B 1 431 ? 15.719 -9.805 -7.32 1 97.25 431 CYS B CA 1
ATOM 8467 C C . CYS B 1 431 ? 14.734 -8.766 -7.828 1 97.25 431 CYS B C 1
ATOM 8469 O O . CYS B 1 431 ? 14.188 -7.984 -7.043 1 97.25 431 CYS B O 1
ATOM 8471 N N . PRO B 1 432 ? 14.508 -8.758 -9.109 1 96.38 432 PRO B N 1
ATOM 8472 C CA . PRO B 1 432 ? 13.57 -7.781 -9.656 1 96.38 432 PRO B CA 1
ATOM 8473 C C . PRO B 1 432 ? 12.195 -7.848 -8.992 1 96.38 432 PRO B C 1
ATOM 8475 O O . PRO B 1 432 ? 11.742 -8.93 -8.617 1 96.38 432 PRO B O 1
ATOM 8478 N N . PHE B 1 433 ? 11.453 -6.715 -8.867 1 95.62 433 PHE B N 1
ATOM 8479 C CA . PHE B 1 433 ? 10.109 -6.656 -8.297 1 95.62 433 PHE B CA 1
ATOM 8480 C C . PHE B 1 433 ? 9.133 -7.496 -9.117 1 95.62 433 PHE B C 1
ATOM 8482 O O . PHE B 1 433 ? 8.133 -7.98 -8.586 1 95.62 433 PHE B O 1
ATOM 8489 N N . THR B 1 434 ? 9.484 -7.766 -10.422 1 95.5 434 THR B N 1
ATOM 8490 C CA . THR B 1 434 ? 8.555 -8.43 -11.336 1 95.5 434 THR B CA 1
ATOM 8491 C C . THR B 1 434 ? 8.797 -9.938 -11.336 1 95.5 434 THR B C 1
ATOM 8493 O O . THR B 1 434 ? 8.031 -10.695 -11.945 1 95.5 434 THR B O 1
ATOM 8496 N N . ALA B 1 435 ? 9.852 -10.367 -10.703 1 97.44 435 ALA B N 1
ATOM 8497 C CA . ALA B 1 435 ? 10.164 -11.797 -10.734 1 97.44 435 ALA B CA 1
ATOM 8498 C C . ALA B 1 435 ? 8.961 -12.633 -10.305 1 97.44 435 ALA B C 1
ATOM 8500 O O . ALA B 1 435 ? 8.242 -12.258 -9.375 1 97.44 435 ALA B O 1
ATOM 8501 N N . HIS B 1 436 ? 8.773 -13.766 -10.891 1 97.31 436 HIS B N 1
ATOM 8502 C CA . HIS B 1 436 ? 7.621 -14.633 -10.664 1 97.31 436 HIS B CA 1
ATOM 8503 C C . HIS B 1 436 ? 7.508 -15.031 -9.195 1 97.31 436 HIS B C 1
ATOM 8505 O O . HIS B 1 436 ? 6.469 -14.812 -8.57 1 97.31 436 HIS B O 1
ATOM 8511 N N . ALA B 1 437 ? 8.547 -15.562 -8.664 1 97.12 437 ALA B N 1
ATOM 8512 C CA . ALA B 1 437 ? 8.516 -16.047 -7.293 1 97.12 437 ALA B CA 1
ATOM 8513 C C . ALA B 1 437 ? 8.234 -14.922 -6.309 1 97.12 437 ALA B C 1
ATOM 8515 O O . ALA B 1 437 ? 7.559 -15.125 -5.297 1 97.12 437 ALA B O 1
ATOM 8516 N N . ARG B 1 438 ? 8.727 -13.766 -6.598 1 96.75 438 ARG B N 1
ATOM 8517 C CA . ARG B 1 438 ? 8.539 -12.617 -5.711 1 96.75 438 ARG B CA 1
ATOM 8518 C C . ARG B 1 438 ? 7.102 -12.125 -5.754 1 96.75 438 ARG B C 1
ATOM 8520 O O . ARG B 1 438 ? 6.508 -11.828 -4.711 1 96.75 438 ARG B O 1
ATOM 8527 N N . LYS B 1 439 ? 6.543 -12.039 -6.91 1 96.56 439 LYS B N 1
ATOM 8528 C CA . LYS B 1 439 ? 5.168 -11.57 -7.047 1 96.56 439 LYS B CA 1
ATOM 8529 C C . LYS B 1 439 ? 4.176 -12.586 -6.492 1 96.56 439 LYS B C 1
ATOM 8531 O O . LYS B 1 439 ? 3.164 -12.219 -5.895 1 96.56 439 LYS B O 1
ATOM 8536 N N . MET B 1 440 ? 4.477 -13.82 -6.648 1 96 440 MET B N 1
ATOM 8537 C CA . MET B 1 440 ? 3.525 -14.867 -6.266 1 96 440 MET B CA 1
ATOM 8538 C C . MET B 1 440 ? 3.609 -15.148 -4.77 1 96 440 MET B C 1
ATOM 8540 O O . MET B 1 440 ? 2.619 -15.547 -4.152 1 96 440 MET B O 1
ATOM 8544 N N . VAL B 1 441 ? 4.781 -15.039 -4.25 1 94.94 441 VAL B N 1
ATOM 8545 C CA . VAL B 1 441 ? 4.988 -15.18 -2.814 1 94.94 441 VAL B CA 1
ATOM 8546 C C . VAL B 1 441 ? 5.75 -13.969 -2.279 1 94.94 441 VAL B C 1
ATOM 8548 O O . VAL B 1 441 ? 6.938 -14.062 -1.955 1 94.94 441 VAL B O 1
ATOM 8551 N N . PRO B 1 442 ? 5.027 -12.93 -2.123 1 93.94 442 PRO B N 1
ATOM 8552 C CA . PRO B 1 442 ? 5.699 -11.727 -1.632 1 93.94 442 PRO B CA 1
ATOM 8553 C C . PRO B 1 442 ? 6.188 -11.867 -0.192 1 93.94 442 PRO B C 1
ATOM 8555 O O . PRO B 1 442 ? 5.512 -12.484 0.634 1 93.94 442 PRO B O 1
ATOM 8558 N N . ARG B 1 443 ? 7.355 -11.414 0.015 1 92.94 443 ARG B N 1
ATOM 8559 C CA . ARG B 1 443 ? 7.969 -11.469 1.338 1 92.94 443 ARG B CA 1
ATOM 8560 C C . ARG B 1 443 ? 8.461 -10.094 1.773 1 92.94 443 ARG B C 1
ATOM 8562 O O . ARG B 1 443 ? 8.867 -9.281 0.941 1 92.94 443 ARG B O 1
ATOM 8569 N N . ASN B 1 444 ? 8.406 -9.781 3.037 1 88.94 444 ASN B N 1
ATOM 8570 C CA . ASN B 1 444 ? 8.961 -8.609 3.699 1 88.94 444 ASN B CA 1
ATOM 8571 C C . ASN B 1 444 ? 8.516 -7.316 3.02 1 88.94 444 ASN B C 1
ATOM 8573 O O . ASN B 1 444 ? 9.352 -6.48 2.658 1 88.94 444 ASN B O 1
ATOM 8577 N N . LEU B 1 445 ? 7.277 -7.129 2.746 1 86.81 445 LEU B N 1
ATOM 8578 C CA . LEU B 1 445 ? 6.742 -5.934 2.111 1 86.81 445 LEU B CA 1
ATOM 8579 C C . LEU B 1 445 ? 6.328 -4.902 3.156 1 86.81 445 LEU B C 1
ATOM 8581 O O . LEU B 1 445 ? 5.617 -3.943 2.842 1 86.81 445 LEU B O 1
ATOM 8585 N N . GLY B 1 446 ? 6.762 -5.133 4.379 1 81 446 GLY B N 1
ATOM 8586 C CA . GLY B 1 446 ? 6.574 -4.074 5.355 1 81 446 GLY B CA 1
ATOM 8587 C C . GLY B 1 446 ? 7.254 -2.775 4.965 1 81 446 GLY B C 1
ATOM 8588 O O . GLY B 1 446 ? 8.336 -2.787 4.383 1 81 446 GLY B O 1
ATOM 8589 N N . PRO B 1 447 ? 6.566 -1.671 5.188 1 82.81 447 PRO B N 1
ATOM 8590 C CA . PRO B 1 447 ? 5.371 -1.444 6 1 82.81 447 PRO B CA 1
ATOM 8591 C C . PRO B 1 447 ? 4.086 -1.435 5.176 1 82.81 447 PRO B C 1
ATOM 8593 O O . PRO B 1 447 ? 3.004 -1.201 5.715 1 82.81 447 PRO B O 1
ATOM 8596 N N . TYR B 1 448 ? 4.102 -1.784 3.934 1 83.5 448 TYR B N 1
ATOM 8597 C CA . TYR B 1 448 ? 3.006 -1.54 3.004 1 83.5 448 TYR B CA 1
ATOM 8598 C C . TYR B 1 448 ? 2.016 -2.699 3.01 1 83.5 448 TYR B C 1
ATOM 8600 O O . TYR B 1 448 ? 0.888 -2.562 2.531 1 83.5 448 TYR B O 1
ATOM 8608 N N . PHE B 1 449 ? 2.43 -3.885 3.482 1 85.31 449 PHE B N 1
ATOM 8609 C CA . PHE B 1 449 ? 1.521 -5.02 3.613 1 85.31 449 PHE B CA 1
ATOM 8610 C C . PHE B 1 449 ? 1.842 -5.828 4.863 1 85.31 449 PHE B C 1
ATOM 8612 O O . PHE B 1 449 ? 3.012 -6.051 5.184 1 85.31 449 PHE B O 1
ATOM 8619 N N . SER B 1 450 ? 0.792 -6.238 5.445 1 83.44 450 SER B N 1
ATOM 8620 C CA . SER B 1 450 ? 0.983 -7.148 6.57 1 83.44 450 SER B CA 1
ATOM 8621 C C . SER B 1 450 ? 1.253 -8.57 6.094 1 83.44 450 SER B C 1
ATOM 8623 O O . SER B 1 450 ? 0.75 -8.984 5.047 1 83.44 450 SER B O 1
ATOM 8625 N N . ARG B 1 451 ? 1.952 -9.297 6.859 1 82.94 451 ARG B N 1
ATOM 8626 C CA . ARG B 1 451 ? 2.252 -10.695 6.57 1 82.94 451 ARG B CA 1
ATOM 8627 C C . ARG B 1 451 ? 0.978 -11.539 6.547 1 82.94 451 ARG B C 1
ATOM 8629 O O . ARG B 1 451 ? 0.841 -12.445 5.727 1 82.94 451 ARG B O 1
ATOM 8636 N N . LYS B 1 452 ? 0.11 -11.203 7.367 1 83.56 452 LYS B N 1
ATOM 8637 C CA . LYS B 1 452 ? -1.13 -11.969 7.469 1 83.56 452 LYS B CA 1
ATOM 8638 C C . LYS B 1 452 ? -1.969 -11.828 6.203 1 83.56 452 LYS B C 1
ATOM 8640 O O . LYS B 1 452 ? -2.533 -12.812 5.715 1 83.56 452 LYS B O 1
ATOM 8645 N N . HIS B 1 453 ? -1.987 -10.656 5.73 1 84.5 453 HIS B N 1
ATOM 8646 C CA . HIS B 1 453 ? -2.752 -10.422 4.516 1 84.5 453 HIS B CA 1
ATOM 8647 C C . HIS B 1 453 ? -2.154 -11.172 3.33 1 84.5 453 HIS B C 1
ATOM 8649 O O . HIS B 1 453 ? -2.883 -11.781 2.543 1 84.5 453 HIS B O 1
ATOM 8655 N N . LEU B 1 454 ? -0.917 -11.148 3.23 1 87.5 454 LEU B N 1
ATOM 8656 C CA . LEU B 1 454 ? -0.236 -11.836 2.141 1 87.5 454 LEU B CA 1
ATOM 8657 C C . LEU B 1 454 ? -0.415 -13.344 2.256 1 87.5 454 LEU B C 1
ATOM 8659 O O . LEU B 1 454 ? -0.653 -14.023 1.256 1 87.5 454 LEU B O 1
ATOM 8663 N N . ALA B 1 455 ? -0.371 -13.82 3.424 1 90.44 455 ALA B N 1
ATOM 8664 C CA . ALA B 1 455 ? -0.542 -15.25 3.668 1 90.44 455 ALA B CA 1
ATOM 8665 C C . ALA B 1 455 ? -1.956 -15.703 3.316 1 90.44 455 ALA B C 1
ATOM 8667 O O . ALA B 1 455 ? -2.164 -16.844 2.895 1 90.44 455 ALA B O 1
ATOM 8668 N N . GLY B 1 456 ? -2.854 -14.852 3.461 1 92.56 456 GLY B N 1
ATOM 8669 C CA . GLY B 1 456 ? -4.242 -15.164 3.168 1 92.56 456 GLY B CA 1
ATOM 8670 C C . GLY B 1 456 ? -4.504 -15.391 1.691 1 92.56 456 GLY B C 1
ATOM 8671 O O . GLY B 1 456 ? -5.555 -15.914 1.316 1 92.56 456 GLY B O 1
ATOM 8672 N N . SER B 1 457 ? -3.557 -15.094 0.859 1 94.06 457 SER B N 1
ATOM 8673 C CA . SER B 1 457 ? -3.709 -15.258 -0.583 1 94.06 457 SER B CA 1
ATOM 8674 C C . SER B 1 457 ? -2.984 -16.5 -1.075 1 94.06 457 SER B C 1
ATOM 8676 O O . SER B 1 457 ? -2.803 -16.688 -2.279 1 94.06 457 SER B O 1
ATOM 8678 N N . SER B 1 458 ? -2.594 -17.328 -0.163 1 96.69 458 SER B N 1
ATOM 8679 C CA . SER B 1 458 ? -1.863 -18.531 -0.515 1 96.69 458 SER B CA 1
ATOM 8680 C C . SER B 1 458 ? -2.777 -19.562 -1.183 1 96.69 458 SER B C 1
ATOM 8682 O O . SER B 1 458 ? -3.992 -19.547 -0.966 1 96.69 458 SER B O 1
ATOM 8684 N N . ILE B 1 459 ? -2.217 -20.359 -2.029 1 97.88 459 ILE B N 1
ATOM 8685 C CA . ILE B 1 459 ? -2.875 -21.469 -2.688 1 97.88 459 ILE B CA 1
ATOM 8686 C C . ILE B 1 459 ? -1.993 -22.719 -2.592 1 97.88 459 ILE B C 1
ATOM 8688 O O . ILE B 1 459 ? -0.767 -22.609 -2.516 1 97.88 459 ILE B O 1
ATOM 8692 N N . VAL B 1 460 ? -2.613 -23.844 -2.535 1 97.44 460 VAL B N 1
ATOM 8693 C CA . VAL B 1 460 ? -1.894 -25.094 -2.721 1 97.44 460 VAL B CA 1
ATOM 8694 C C . VAL B 1 460 ? -1.809 -25.422 -4.207 1 97.44 460 VAL B C 1
ATOM 8696 O O . VAL B 1 460 ? -2.834 -25.531 -4.887 1 97.44 460 VAL B O 1
ATOM 8699 N N . ARG B 1 461 ? -0.654 -25.562 -4.699 1 96.5 461 ARG B N 1
ATOM 8700 C CA . ARG B 1 461 ? -0.438 -25.797 -6.121 1 96.5 461 ARG B CA 1
ATOM 8701 C C . ARG B 1 461 ? -0.149 -27.266 -6.391 1 96.5 461 ARG B C 1
ATOM 8703 O O . ARG B 1 461 ? 0.838 -27.812 -5.891 1 96.5 461 ARG B O 1
ATOM 8710 N N . ALA B 1 462 ? -0.962 -27.828 -7.23 1 96.88 462 ALA B N 1
ATOM 8711 C CA . ALA B 1 462 ? -0.881 -29.281 -7.465 1 96.88 462 ALA B CA 1
ATOM 8712 C C . ALA B 1 462 ? -0.847 -29.594 -8.953 1 96.88 462 ALA B C 1
ATOM 8714 O O . ALA B 1 462 ? -1.431 -30.578 -9.398 1 96.88 462 ALA B O 1
ATOM 8715 N N . GLY B 1 463 ? -0.211 -28.781 -9.703 1 95.81 463 GLY B N 1
ATOM 8716 C CA . GLY B 1 463 ? -0.14 -28.969 -11.148 1 95.81 463 GLY B CA 1
ATOM 8717 C C . GLY B 1 463 ? 0.835 -30.062 -11.562 1 95.81 463 GLY B C 1
ATOM 8718 O O . GLY B 1 463 ? 1.52 -30.641 -10.719 1 95.81 463 GLY B O 1
ATOM 8719 N N . ILE B 1 464 ? 0.867 -30.391 -12.828 1 97.38 464 ILE B N 1
ATOM 8720 C CA . ILE B 1 464 ? 1.763 -31.391 -13.406 1 97.38 464 ILE B CA 1
ATOM 8721 C C . ILE B 1 464 ? 2.125 -31 -14.836 1 97.38 464 ILE B C 1
ATOM 8723 O O . ILE B 1 464 ? 1.283 -30.484 -15.578 1 97.38 464 ILE B O 1
ATOM 8727 N N . PRO B 1 465 ? 3.361 -31.219 -15.25 1 98.06 465 PRO B N 1
ATOM 8728 C CA . PRO B 1 465 ? 3.715 -30.953 -16.656 1 98.06 465 PRO B CA 1
ATOM 8729 C C . PRO B 1 465 ? 2.982 -31.875 -17.625 1 98.06 465 PRO B C 1
ATOM 8731 O O . PRO B 1 465 ? 2.467 -32.906 -17.219 1 98.06 465 PRO B O 1
ATOM 8734 N N . TYR B 1 466 ? 2.896 -31.469 -18.859 1 98.19 466 TYR B N 1
ATOM 8735 C CA . TYR B 1 466 ? 2.371 -32.312 -19.922 1 98.19 466 TYR B CA 1
ATOM 8736 C C . TYR B 1 466 ? 3.156 -32.094 -21.219 1 98.19 466 TYR B C 1
ATOM 8738 O O . TYR B 1 466 ? 3.857 -31.094 -21.375 1 98.19 466 TYR B O 1
ATOM 8746 N N . GLY B 1 467 ? 3.049 -33.094 -22.094 1 97.31 467 GLY B N 1
ATOM 8747 C CA . GLY B 1 467 ? 3.689 -33 -23.406 1 97.31 467 GLY B CA 1
ATOM 8748 C C . GLY B 1 467 ? 5.098 -33.562 -23.406 1 97.31 467 GLY B C 1
ATOM 8749 O O . GLY B 1 467 ? 5.672 -33.844 -22.359 1 97.31 467 GLY B O 1
ATOM 8750 N N . PRO B 1 468 ? 5.625 -33.688 -24.547 1 96.69 468 PRO B N 1
ATOM 8751 C CA . PRO B 1 468 ? 6.945 -34.312 -24.688 1 96.69 468 PRO B CA 1
ATOM 8752 C C . PRO B 1 468 ? 8.086 -33.344 -24.438 1 96.69 468 PRO B C 1
ATOM 8754 O O . PRO B 1 468 ? 7.871 -32.125 -24.391 1 96.69 468 PRO B O 1
ATOM 8757 N N . GLU B 1 469 ? 9.258 -33.938 -24.188 1 96.81 469 GLU B N 1
ATOM 8758 C CA . GLU B 1 469 ? 10.469 -33.125 -24.094 1 96.81 469 GLU B CA 1
ATOM 8759 C C . GLU B 1 469 ? 10.836 -32.5 -25.438 1 96.81 469 GLU B C 1
ATOM 8761 O O . GLU B 1 469 ? 10.477 -33.062 -26.484 1 96.81 469 GLU B O 1
ATOM 8766 N N . VAL B 1 470 ? 11.484 -31.391 -25.422 1 96.56 470 VAL B N 1
ATOM 8767 C CA . VAL B 1 470 ? 12.055 -30.844 -26.656 1 96.56 470 VAL B CA 1
ATOM 8768 C C . VAL B 1 470 ? 13.172 -31.75 -27.156 1 96.56 470 VAL B C 1
ATOM 8770 O O . VAL B 1 470 ? 14.055 -32.156 -26.391 1 96.56 470 VAL B O 1
ATOM 8773 N N . ASN B 1 471 ? 13.141 -32 -28.391 1 94.44 471 ASN B N 1
ATOM 8774 C CA . ASN B 1 471 ? 14.219 -32.812 -28.953 1 94.44 471 ASN B CA 1
ATOM 8775 C C . ASN B 1 471 ? 15.086 -32.031 -29.922 1 94.44 471 ASN B C 1
ATOM 8777 O O . ASN B 1 471 ? 14.758 -30.891 -30.25 1 94.44 471 ASN B O 1
ATOM 8781 N N . SER B 1 472 ? 16.141 -32.656 -30.328 1 94.94 472 SER B N 1
ATOM 8782 C CA . SER B 1 472 ? 17.141 -31.984 -31.141 1 94.94 472 SER B CA 1
ATOM 8783 C C . SER B 1 472 ? 16.578 -31.609 -32.5 1 94.94 472 SER B C 1
ATOM 8785 O O . SER B 1 472 ? 16.922 -30.562 -33.062 1 94.94 472 SER B O 1
ATOM 8787 N N . GLU B 1 473 ? 15.82 -32.406 -33 1 96.12 473 GLU B N 1
ATOM 8788 C CA . GLU B 1 473 ? 15.227 -32.125 -34.312 1 96.12 473 GLU B CA 1
ATOM 8789 C C . GLU B 1 473 ? 14.289 -30.938 -34.25 1 96.12 473 GLU B C 1
ATOM 8791 O O . GLU B 1 473 ? 14.32 -30.078 -35.125 1 96.12 473 GLU B O 1
ATOM 8796 N N . GLU B 1 474 ? 13.414 -30.969 -33.281 1 96.31 474 GLU B N 1
ATOM 8797 C CA . GLU B 1 474 ? 12.5 -29.844 -33.094 1 96.31 474 GLU B CA 1
ATOM 8798 C C . GLU B 1 474 ? 13.266 -28.531 -32.938 1 96.31 474 GLU B C 1
ATOM 8800 O O . GLU B 1 474 ? 12.891 -27.516 -33.531 1 96.31 474 GLU B O 1
ATOM 8805 N N . ARG B 1 475 ? 14.289 -28.516 -32.188 1 96.5 475 ARG B N 1
ATOM 8806 C CA . ARG B 1 475 ? 15.109 -27.328 -31.953 1 96.5 475 ARG B CA 1
ATOM 8807 C C . ARG B 1 475 ? 15.742 -26.844 -33.25 1 96.5 475 ARG B C 1
ATOM 8809 O O . ARG B 1 475 ? 15.75 -25.641 -33.531 1 96.5 475 ARG B O 1
ATOM 8816 N N . ALA B 1 476 ? 16.297 -27.781 -34 1 96.12 476 ALA B N 1
ATOM 8817 C CA . ALA B 1 476 ? 16.953 -27.422 -35.25 1 96.12 476 ALA B CA 1
ATOM 8818 C C . ALA B 1 476 ? 15.969 -26.828 -36.25 1 96.12 476 ALA B C 1
ATOM 8820 O O . ALA B 1 476 ? 16.281 -25.844 -36.906 1 96.12 476 ALA B O 1
ATOM 8821 N N . LYS B 1 477 ? 14.906 -27.438 -36.312 1 96 477 LYS B N 1
ATOM 8822 C CA . LYS B 1 477 ? 13.867 -26.938 -37.219 1 96 477 LYS B CA 1
ATOM 8823 C C . LYS B 1 477 ? 13.406 -25.547 -36.781 1 96 477 LYS B C 1
ATOM 8825 O O . LYS B 1 477 ? 13.227 -24.672 -37.656 1 96 477 LYS B O 1
ATOM 8830 N N . TRP B 1 478 ? 13.094 -25.375 -35.531 1 96.44 478 TRP B N 1
ATOM 8831 C CA . TRP B 1 478 ? 12.672 -24.078 -35 1 96.44 478 TRP B CA 1
ATOM 8832 C C . TRP B 1 478 ? 13.703 -23 -35.312 1 96.44 478 TRP B C 1
ATOM 8834 O O . TRP B 1 478 ? 13.359 -21.906 -35.75 1 96.44 478 TRP B O 1
ATOM 8844 N N . LYS B 1 479 ? 14.961 -23.266 -35.062 1 94.88 479 LYS B N 1
ATOM 8845 C CA . LYS B 1 479 ? 16.047 -22.312 -35.312 1 94.88 479 LYS B CA 1
ATOM 8846 C C . LYS B 1 479 ? 16.125 -21.938 -36.781 1 94.88 479 LYS B C 1
ATOM 8848 O O . LYS B 1 479 ? 16.328 -20.766 -37.125 1 94.88 479 LYS B O 1
ATOM 8853 N N . ALA B 1 480 ? 16.031 -22.875 -37.625 1 95.62 480 ALA B N 1
ATOM 8854 C CA . ALA B 1 480 ? 16.109 -22.625 -39.062 1 95.62 480 ALA B CA 1
ATOM 8855 C C . ALA B 1 480 ? 14.984 -21.703 -39.531 1 95.62 480 ALA B C 1
ATOM 8857 O O . ALA B 1 480 ? 15.195 -20.828 -40.344 1 95.62 480 ALA B O 1
ATOM 8858 N N . GLU B 1 481 ? 13.852 -21.969 -39 1 95.12 481 GLU B N 1
ATOM 8859 C CA . GLU B 1 481 ? 12.703 -21.141 -39.375 1 95.12 481 GLU B CA 1
ATOM 8860 C C . GLU B 1 481 ? 12.859 -19.719 -38.844 1 95.12 481 GLU B C 1
ATOM 8862 O O . GLU B 1 481 ? 12.484 -18.766 -39.531 1 95.12 481 GLU B O 1
ATOM 8867 N N . LYS B 1 482 ? 13.375 -19.625 -37.625 1 93.06 482 LYS B N 1
ATOM 8868 C CA . LYS B 1 482 ? 13.57 -18.312 -37.031 1 93.06 482 LYS B CA 1
ATOM 8869 C C . LYS B 1 482 ? 14.648 -17.531 -37.75 1 93.06 482 LYS B C 1
ATOM 8871 O O . LYS B 1 482 ? 14.578 -16.297 -37.844 1 93.06 482 LYS B O 1
ATOM 8876 N N . GLU B 1 483 ? 15.641 -18.141 -38.25 1 93 483 GLU B N 1
ATOM 8877 C CA . GLU B 1 483 ? 16.688 -17.5 -39.031 1 93 483 GLU B CA 1
ATOM 8878 C C . GLU B 1 483 ? 16.125 -16.922 -40.344 1 93 483 GLU B C 1
ATOM 8880 O O . GLU B 1 483 ? 16.578 -15.875 -40.781 1 93 483 GLU B O 1
ATOM 8885 N N . LYS B 1 484 ? 15.227 -17.578 -40.906 1 93.88 484 LYS B N 1
ATOM 8886 C CA . LYS B 1 484 ? 14.594 -17.125 -42.125 1 93.88 484 LYS B CA 1
ATOM 8887 C C . LYS B 1 484 ? 13.711 -15.906 -41.875 1 93.88 484 LYS B C 1
ATOM 8889 O O . LYS B 1 484 ? 13.711 -14.953 -42.656 1 93.88 484 LYS B O 1
ATOM 8894 N N . ASP B 1 485 ? 12.945 -15.961 -40.75 1 93.56 485 ASP B N 1
ATOM 8895 C CA . ASP B 1 485 ? 12.062 -14.867 -40.375 1 93.56 485 ASP B CA 1
ATOM 8896 C C . ASP B 1 485 ? 12.023 -14.688 -38.844 1 93.56 485 ASP B C 1
ATOM 8898 O O . ASP B 1 485 ? 11.188 -15.281 -38.156 1 93.56 485 ASP B O 1
ATOM 8902 N N . PRO B 1 486 ? 12.773 -13.766 -38.344 1 87.12 486 PRO B N 1
ATOM 8903 C CA . PRO B 1 486 ? 12.891 -13.578 -36.906 1 87.12 486 PRO B CA 1
ATOM 8904 C C . PRO B 1 486 ? 11.594 -13.094 -36.25 1 87.12 486 PRO B C 1
ATOM 8906 O O . PRO B 1 486 ? 11.391 -13.258 -35.062 1 87.12 486 PRO B O 1
ATOM 8909 N N . SER B 1 487 ? 10.734 -12.562 -37 1 85.81 487 SER B N 1
ATOM 8910 C CA . SER B 1 487 ? 9.516 -11.969 -36.438 1 85.81 487 SER B CA 1
ATOM 8911 C C . SER B 1 487 ? 8.359 -12.961 -36.469 1 85.81 487 SER B C 1
ATOM 8913 O O . SER B 1 487 ? 7.34 -12.742 -35.812 1 85.81 487 SER B O 1
ATOM 8915 N N . LYS B 1 488 ? 8.547 -14.039 -37.094 1 87.88 488 LYS B N 1
ATOM 8916 C CA . LYS B 1 488 ? 7.469 -15.008 -37.25 1 87.88 488 LYS B CA 1
ATOM 8917 C C . LYS B 1 488 ? 7.254 -15.805 -35.969 1 87.88 488 LYS B C 1
ATOM 8919 O 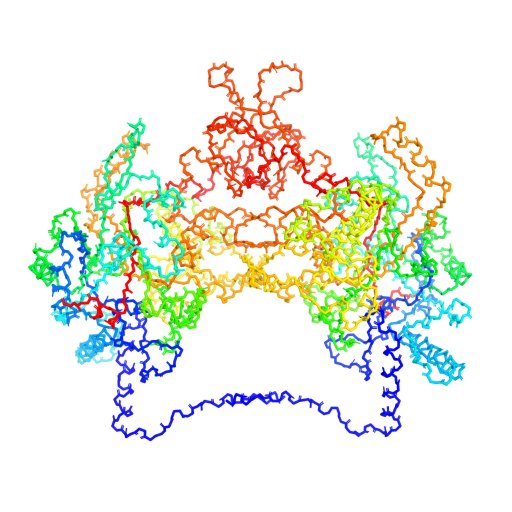O . LYS B 1 488 ? 8.211 -16.266 -35.344 1 87.88 488 LYS B O 1
ATOM 8924 N N . TYR B 1 489 ? 6.027 -15.914 -35.562 1 88.56 489 TYR B N 1
ATOM 8925 C CA . TYR B 1 489 ? 5.691 -16.828 -34.5 1 88.56 489 TYR B CA 1
ATOM 8926 C C . TYR B 1 489 ? 5.699 -18.281 -35 1 88.56 489 TYR B C 1
ATOM 8928 O O . TYR B 1 489 ? 5.102 -18.594 -36.031 1 88.56 489 TYR B O 1
ATOM 8936 N N . ILE B 1 490 ? 6.402 -19.125 -34.312 1 90.94 490 ILE B N 1
ATOM 8937 C CA . ILE B 1 490 ? 6.453 -20.547 -34.625 1 90.94 490 ILE B CA 1
ATOM 8938 C C . ILE B 1 490 ? 5.781 -21.344 -33.531 1 90.94 490 ILE B C 1
ATOM 8940 O O . ILE B 1 490 ? 6.242 -21.344 -32.375 1 90.94 490 ILE B O 1
ATOM 8944 N N . GLU B 1 491 ? 4.676 -21.969 -33.812 1 89.69 491 GLU B N 1
ATOM 8945 C CA . GLU B 1 491 ? 4.023 -22.812 -32.812 1 89.69 491 GLU B CA 1
ATOM 8946 C C . GLU B 1 491 ? 4.879 -24.031 -32.5 1 89.69 491 GLU B C 1
ATOM 8948 O O . GLU B 1 491 ? 5.285 -24.781 -33.375 1 89.69 491 GLU B O 1
ATOM 8953 N N . GLU B 1 492 ? 5.102 -24.25 -31.312 1 95.62 492 GLU B N 1
ATOM 8954 C CA . GLU B 1 492 ? 5.887 -25.391 -30.844 1 95.62 492 GLU B CA 1
ATOM 8955 C C . GLU B 1 492 ? 4.988 -26.578 -30.516 1 95.62 492 GLU B C 1
ATOM 8957 O O . GLU B 1 492 ? 3.762 -26.453 -30.516 1 95.62 492 GLU B O 1
ATOM 8962 N N . THR B 1 493 ? 5.641 -27.75 -30.359 1 96.06 493 THR B N 1
ATOM 8963 C CA . THR B 1 493 ? 4.898 -28.906 -29.875 1 96.06 493 THR B CA 1
ATOM 8964 C C . THR B 1 493 ? 4.152 -28.578 -28.594 1 96.06 493 THR B C 1
ATOM 8966 O O . THR B 1 493 ? 4.688 -27.891 -27.719 1 96.06 493 THR B O 1
ATOM 8969 N N . ASP B 1 494 ? 2.922 -29.078 -28.562 1 96.44 494 ASP B N 1
ATOM 8970 C CA . ASP B 1 494 ? 2.068 -28.797 -27.422 1 96.44 494 ASP B CA 1
ATOM 8971 C C . ASP B 1 494 ? 2.635 -29.406 -26.141 1 96.44 494 ASP B C 1
ATOM 8973 O O . ASP B 1 494 ? 2.652 -30.625 -26 1 96.44 494 ASP B O 1
ATOM 8977 N N . ARG B 1 495 ? 3.131 -28.547 -25.266 1 98.38 495 ARG B N 1
ATOM 8978 C CA . ARG B 1 495 ? 3.664 -28.938 -23.969 1 98.38 495 ARG B CA 1
ATOM 8979 C C . ARG B 1 495 ? 3.527 -27.797 -22.953 1 98.38 495 ARG B C 1
ATOM 8981 O O . ARG B 1 495 ? 3.35 -26.641 -23.344 1 98.38 495 ARG B O 1
ATOM 8988 N N . GLY B 1 496 ? 3.512 -28.109 -21.75 1 98.25 496 GLY B N 1
ATOM 8989 C CA . GLY B 1 496 ? 3.41 -27.078 -20.734 1 98.25 496 GLY B CA 1
ATOM 8990 C C . GLY B 1 496 ? 3.02 -27.625 -19.375 1 98.25 496 GLY B C 1
ATOM 8991 O O . GLY B 1 496 ? 3.596 -28.609 -18.906 1 98.25 496 GLY B O 1
ATOM 8992 N N . LEU B 1 497 ? 2.152 -26.906 -18.75 1 98.19 497 LEU B N 1
ATOM 8993 C CA . LEU B 1 497 ? 1.744 -27.25 -17.391 1 98.19 497 LEU B CA 1
ATOM 8994 C C . LEU B 1 497 ? 0.227 -27.375 -17.297 1 98.19 497 LEU B C 1
ATOM 8996 O O . LEU B 1 497 ? -0.502 -26.484 -17.766 1 98.19 497 LEU B O 1
ATOM 9000 N N . LEU B 1 498 ? -0.222 -28.5 -16.781 1 98.44 498 LEU B N 1
ATOM 9001 C CA . LEU B 1 498 ? -1.588 -28.578 -16.281 1 98.44 498 LEU B CA 1
ATOM 9002 C C . LEU B 1 498 ? -1.67 -28.062 -14.852 1 98.44 498 LEU B C 1
ATOM 9004 O O . LEU B 1 498 ? -1.409 -28.797 -13.898 1 98.44 498 LEU B O 1
ATOM 9008 N N . PHE B 1 499 ? -2.02 -26.812 -14.836 1 98.19 499 PHE B N 1
ATOM 9009 C CA . PHE B 1 499 ? -2.047 -26.109 -13.555 1 98.19 499 PHE B CA 1
ATOM 9010 C C . PHE B 1 499 ? -3.271 -26.516 -12.742 1 98.19 499 PHE B C 1
ATOM 9012 O O . PHE B 1 499 ? -4.359 -26.688 -13.297 1 98.19 499 PHE B O 1
ATOM 9019 N N . CYS B 1 500 ? -3.084 -26.703 -11.484 1 98.38 500 CYS B N 1
ATOM 9020 C CA . CYS B 1 500 ? -4.137 -27.031 -10.531 1 98.38 500 CYS B CA 1
ATOM 9021 C C . CYS B 1 500 ? -3.834 -26.453 -9.156 1 98.38 500 CYS B C 1
ATOM 9023 O O . CYS B 1 500 ? -2.709 -26.562 -8.664 1 98.38 500 CYS B O 1
ATOM 9025 N N . CYS B 1 501 ? -4.805 -25.766 -8.586 1 98.56 501 CYS B N 1
ATOM 9026 C CA . CYS B 1 501 ? -4.574 -25.25 -7.246 1 98.56 501 CYS B CA 1
ATOM 9027 C C . CYS B 1 501 ? -5.852 -25.281 -6.414 1 98.56 501 CYS B C 1
ATOM 9029 O O . CYS B 1 501 ? -6.934 -25.547 -6.945 1 98.56 501 CYS B O 1
ATOM 9031 N N . TYR B 1 502 ? -5.66 -25.078 -5.09 1 98.69 502 TYR B N 1
ATOM 9032 C CA . TYR B 1 502 ? -6.77 -25.125 -4.141 1 98.69 502 TYR B CA 1
ATOM 9033 C C . TYR B 1 502 ? -6.727 -23.922 -3.195 1 98.69 502 TYR B C 1
ATOM 9035 O O . TYR B 1 502 ? -5.652 -23.531 -2.721 1 98.69 502 TYR B O 1
ATOM 9043 N N . ALA B 1 503 ? -7.844 -23.359 -2.971 1 98.56 503 ALA B N 1
ATOM 9044 C CA . ALA B 1 503 ? -8.055 -22.328 -1.961 1 98.56 503 ALA B CA 1
ATOM 9045 C C . ALA B 1 503 ? -9.531 -22.219 -1.586 1 98.56 503 ALA B C 1
ATOM 9047 O O . ALA B 1 503 ? -10.406 -22.547 -2.393 1 98.56 503 ALA B O 1
ATOM 9048 N N . SER B 1 504 ? -9.805 -21.734 -0.414 1 98.25 504 SER B N 1
ATOM 9049 C CA . SER B 1 504 ? -11.18 -21.703 0.06 1 98.25 504 SER B CA 1
ATOM 9050 C C . SER B 1 504 ? -11.992 -20.656 -0.684 1 98.25 504 SER B C 1
ATOM 9052 O O . SER B 1 504 ? -13.227 -20.672 -0.633 1 98.25 504 SER B O 1
ATOM 9054 N N . ASN B 1 505 ? -11.312 -19.75 -1.307 1 97.75 505 ASN B N 1
ATOM 9055 C CA . ASN B 1 505 ? -11.945 -18.625 -2.002 1 97.75 505 ASN B CA 1
ATOM 9056 C C . ASN B 1 505 ? -11.156 -18.234 -3.246 1 97.75 505 ASN B C 1
ATOM 9058 O O . ASN B 1 505 ? -9.938 -18.078 -3.191 1 97.75 505 ASN B O 1
ATOM 9062 N N . LEU B 1 506 ? -11.867 -18.094 -4.371 1 98.25 506 LEU B N 1
ATOM 9063 C CA . LEU B 1 506 ? -11.211 -17.812 -5.641 1 98.25 506 LEU B CA 1
ATOM 9064 C C . LEU B 1 506 ? -10.57 -16.422 -5.633 1 98.25 506 LEU B C 1
ATOM 9066 O O . LEU B 1 506 ? -9.406 -16.266 -5.996 1 98.25 506 LEU B O 1
ATOM 9070 N N . ASP B 1 507 ? -11.266 -15.398 -5.156 1 96.06 507 ASP B N 1
ATOM 9071 C CA . ASP B 1 507 ? -10.805 -14.016 -5.234 1 96.06 507 ASP B CA 1
ATOM 9072 C C . ASP B 1 507 ? -9.648 -13.766 -4.27 1 96.06 507 ASP B C 1
ATOM 9074 O O . ASP B 1 507 ? -8.797 -12.914 -4.523 1 96.06 507 ASP B O 1
ATOM 9078 N N . ALA B 1 508 ? -9.586 -14.555 -3.225 1 95.25 508 ALA B N 1
ATOM 9079 C CA . ALA B 1 508 ? -8.516 -14.383 -2.242 1 95.25 508 ALA B CA 1
ATOM 9080 C C . ALA B 1 508 ? -7.305 -15.242 -2.59 1 95.25 508 ALA B C 1
ATOM 9082 O O . ALA B 1 508 ? -6.215 -15.039 -2.051 1 95.25 508 ALA B O 1
ATOM 9083 N N . GLY B 1 509 ? -7.516 -16.172 -3.488 1 96.94 509 GLY B N 1
ATOM 9084 C CA . GLY B 1 509 ? -6.445 -17.094 -3.82 1 96.94 509 GLY B CA 1
ATOM 9085 C C . GLY B 1 509 ? -5.93 -16.922 -5.238 1 96.94 509 GLY B C 1
ATOM 9086 O O . GLY B 1 509 ? -5.156 -16.016 -5.52 1 96.94 509 GLY B O 1
ATOM 9087 N N . PHE B 1 510 ? -6.473 -17.719 -6.086 1 97.69 510 PHE B N 1
ATOM 9088 C CA . PHE B 1 510 ? -6 -17.797 -7.461 1 97.69 510 PHE B CA 1
ATOM 9089 C C . PHE B 1 510 ? -6.168 -16.453 -8.164 1 97.69 510 PHE B C 1
ATOM 9091 O O . PHE B 1 510 ? -5.242 -15.969 -8.82 1 97.69 510 PHE B O 1
ATOM 9098 N N . VAL B 1 511 ? -7.281 -15.922 -8.031 1 96.75 511 VAL B N 1
ATOM 9099 C CA . VAL B 1 511 ? -7.578 -14.695 -8.758 1 96.75 511 VAL B CA 1
ATOM 9100 C C . VAL B 1 511 ? -6.695 -13.555 -8.25 1 96.75 511 VAL B C 1
ATOM 9102 O O . VAL B 1 511 ? -6.16 -12.773 -9.039 1 96.75 511 VAL B O 1
ATOM 9105 N N . ARG B 1 512 ? -6.539 -13.461 -6.988 1 95.06 512 ARG B N 1
ATOM 9106 C CA . ARG B 1 512 ? -5.645 -12.461 -6.418 1 95.06 512 ARG B CA 1
ATOM 9107 C C . ARG B 1 512 ? -4.215 -12.656 -6.918 1 95.06 512 ARG B C 1
ATOM 9109 O O . ARG B 1 512 ? -3.543 -11.695 -7.289 1 95.06 512 ARG B O 1
ATOM 9116 N N . GLN B 1 513 ? -3.734 -13.82 -6.898 1 96.62 513 GLN B N 1
ATOM 9117 C CA . GLN B 1 513 ? -2.377 -14.086 -7.359 1 96.62 513 GLN B CA 1
ATOM 9118 C C . GLN B 1 513 ? -2.219 -13.75 -8.836 1 96.62 513 GLN B C 1
ATOM 9120 O O . GLN B 1 513 ? -1.218 -13.156 -9.242 1 96.62 513 GLN B O 1
ATOM 9125 N N . THR B 1 514 ? -3.213 -14.078 -9.625 1 96 514 THR B N 1
ATOM 9126 C CA . THR B 1 514 ? -3.137 -13.875 -11.062 1 96 514 THR B CA 1
ATOM 9127 C C . THR B 1 514 ? -3.283 -12.391 -11.406 1 96 514 THR B C 1
ATOM 9129 O O . THR B 1 514 ? -2.402 -11.805 -12.039 1 96 514 THR B O 1
ATOM 9132 N N . THR B 1 515 ? -4.348 -11.75 -10.906 1 92.81 515 THR B N 1
ATOM 9133 C CA . THR B 1 515 ? -4.684 -10.398 -11.328 1 92.81 515 THR B CA 1
ATOM 9134 C C . THR B 1 515 ? -4.105 -9.367 -10.367 1 92.81 515 THR B C 1
ATOM 9136 O O . THR B 1 515 ? -3.707 -8.273 -10.781 1 92.81 515 THR B O 1
ATOM 9139 N N . GLY B 1 516 ? -4.082 -9.695 -9.086 1 92.25 516 GLY B N 1
ATOM 9140 C CA . GLY B 1 516 ? -3.623 -8.758 -8.07 1 92.25 516 GLY B CA 1
ATOM 9141 C C . GLY B 1 516 ? -2.113 -8.703 -7.949 1 92.25 516 GLY B C 1
ATOM 9142 O O . GLY B 1 516 ? -1.55 -7.652 -7.629 1 92.25 516 GLY B O 1
ATOM 9143 N N . TYR B 1 517 ? -1.466 -9.82 -8.188 1 95.62 517 TYR B N 1
ATOM 9144 C CA . TYR B 1 517 ? -0.012 -9.883 -8.094 1 95.62 517 TYR B CA 1
ATOM 9145 C C . TYR B 1 517 ? 0.622 -9.953 -9.477 1 95.62 517 TYR B C 1
ATOM 9147 O O . TYR B 1 517 ? 1.175 -8.969 -9.961 1 95.62 517 TYR B O 1
ATOM 9155 N N . GLY B 1 518 ? 0.389 -11.016 -10.172 1 95.44 518 GLY B N 1
ATOM 9156 C CA . GLY B 1 518 ? 1.094 -11.328 -11.406 1 95.44 518 GLY B CA 1
ATOM 9157 C C . GLY B 1 518 ? 0.847 -10.32 -12.508 1 95.44 518 GLY B C 1
ATOM 9158 O O . GLY B 1 518 ? 1.79 -9.836 -13.141 1 95.44 518 GLY B O 1
ATOM 9159 N N . ASN B 1 519 ? -0.395 -9.961 -12.742 1 92.12 519 ASN B N 1
ATOM 9160 C CA . ASN B 1 519 ? -0.774 -9.102 -13.852 1 92.12 519 ASN B CA 1
ATOM 9161 C C . ASN B 1 519 ? -0.772 -7.629 -13.453 1 92.12 519 ASN B C 1
ATOM 9163 O O . ASN B 1 519 ? -1 -6.754 -14.289 1 92.12 519 ASN B O 1
ATOM 9167 N N . ASN B 1 520 ? -0.589 -7.348 -12.195 1 91.5 520 ASN B N 1
ATOM 9168 C CA . ASN B 1 520 ? -0.646 -5.98 -11.68 1 91.5 520 ASN B CA 1
ATOM 9169 C C . ASN B 1 520 ? 0.687 -5.258 -11.859 1 91.5 520 ASN B C 1
ATOM 9171 O O . ASN B 1 520 ? 1.662 -5.566 -11.172 1 91.5 520 ASN B O 1
ATOM 9175 N N . ASP B 1 521 ? 0.731 -4.234 -12.734 1 90.62 521 ASP B N 1
ATOM 9176 C CA . ASP B 1 521 ? 1.939 -3.486 -13.07 1 90.62 521 ASP B CA 1
ATOM 9177 C C . ASP B 1 521 ? 2.479 -2.74 -11.852 1 90.62 521 ASP B C 1
ATOM 9179 O O . ASP B 1 521 ? 3.637 -2.314 -11.844 1 90.62 521 ASP B O 1
ATOM 9183 N N . PHE B 1 522 ? 1.65 -2.561 -10.836 1 91 522 PHE B N 1
ATOM 9184 C CA . PHE B 1 522 ? 2.002 -1.682 -9.727 1 91 522 PHE B CA 1
ATOM 9185 C C . PHE B 1 522 ? 2.238 -2.484 -8.453 1 91 522 PHE B C 1
ATOM 9187 O O . PHE B 1 522 ? 2.389 -1.911 -7.371 1 91 522 PHE B O 1
ATOM 9194 N N . PHE B 1 523 ? 2.195 -3.783 -8.539 1 93.38 523 PHE B N 1
ATOM 9195 C CA . PHE B 1 523 ? 2.51 -4.652 -7.414 1 93.38 523 PHE B CA 1
ATOM 9196 C C . PHE B 1 523 ? 3.916 -5.223 -7.547 1 93.38 523 PHE B C 1
ATOM 9198 O O . PHE B 1 523 ? 4.344 -5.586 -8.641 1 93.38 523 PHE B O 1
ATOM 9205 N N . PRO B 1 524 ? 4.645 -5.426 -6.488 1 93.62 524 PRO B N 1
ATOM 9206 C CA . PRO B 1 524 ? 4.324 -5.059 -5.105 1 93.62 524 PRO B CA 1
ATOM 9207 C C . PRO B 1 524 ? 4.363 -3.549 -4.875 1 93.62 524 PRO B C 1
ATOM 9209 O O . PRO B 1 524 ? 5.004 -2.818 -5.633 1 93.62 524 PRO B O 1
ATOM 9212 N N . THR B 1 525 ? 3.627 -3.154 -3.848 1 91.19 525 THR B N 1
ATOM 9213 C CA . THR B 1 525 ? 3.703 -1.768 -3.4 1 91.19 525 THR B CA 1
ATOM 9214 C C . THR B 1 525 ? 5.035 -1.493 -2.713 1 91.19 525 THR B C 1
ATOM 9216 O O . THR B 1 525 ? 5.395 -2.168 -1.745 1 91.19 525 THR B O 1
ATOM 9219 N N . THR B 1 526 ? 5.777 -0.517 -3.234 1 89.88 526 THR B N 1
ATOM 9220 C CA . THR B 1 526 ? 7.121 -0.291 -2.721 1 89.88 526 THR B CA 1
ATOM 9221 C C . THR B 1 526 ? 7.27 1.137 -2.203 1 89.88 526 THR B C 1
ATOM 9223 O O . THR B 1 526 ? 8.336 1.517 -1.711 1 89.88 526 THR B O 1
ATOM 9226 N N . SER B 1 527 ? 6.227 1.904 -2.32 1 87.31 527 SER B N 1
ATOM 9227 C CA . SER B 1 527 ? 6.246 3.299 -1.889 1 87.31 527 SER B CA 1
ATOM 9228 C C . SER B 1 527 ? 4.84 3.809 -1.595 1 87.31 527 SER B C 1
ATOM 9230 O O . SER B 1 527 ? 3.854 3.154 -1.937 1 87.31 527 SER B O 1
ATOM 9232 N N . ILE B 1 528 ? 4.754 4.898 -0.946 1 86.81 528 ILE B N 1
ATOM 9233 C CA . ILE B 1 528 ? 3.479 5.543 -0.662 1 86.81 528 ILE B CA 1
ATOM 9234 C C . ILE B 1 528 ? 2.881 6.098 -1.953 1 86.81 528 ILE B C 1
ATOM 9236 O O . ILE B 1 528 ? 1.688 6.406 -2.01 1 86.81 528 ILE B O 1
ATOM 9240 N N . PHE B 1 529 ? 3.682 6.238 -2.977 1 86.69 529 PHE B N 1
ATOM 9241 C CA . PHE B 1 529 ? 3.234 6.621 -4.312 1 86.69 529 PHE B CA 1
ATOM 9242 C C . PHE B 1 529 ? 3.178 5.406 -5.23 1 86.69 529 PHE B C 1
ATOM 9244 O O . PHE B 1 529 ? 4.055 4.543 -5.184 1 86.69 529 PHE B O 1
ATOM 9251 N N . PRO B 1 530 ? 2.055 5.293 -6.004 1 89.25 530 PRO B N 1
ATOM 9252 C CA . PRO B 1 530 ? 2.041 4.188 -6.965 1 89.25 530 PRO B CA 1
ATOM 9253 C C . PRO B 1 530 ? 3.268 4.176 -7.871 1 89.25 530 PRO B C 1
ATOM 9255 O O . PRO B 1 530 ? 3.674 5.227 -8.375 1 89.25 530 PRO B O 1
ATOM 9258 N N . THR B 1 531 ? 3.92 3.127 -7.996 1 87.19 531 THR B N 1
ATOM 9259 C CA . THR B 1 531 ? 5.09 2.939 -8.844 1 87.19 531 THR B CA 1
ATOM 9260 C C . THR B 1 531 ? 4.891 1.75 -9.781 1 87.19 531 THR B C 1
ATOM 9262 O O . THR B 1 531 ? 4.562 0.65 -9.336 1 87.19 531 THR B O 1
ATOM 9265 N N . LYS B 1 532 ? 5.082 1.97 -11.078 1 88.06 532 LYS B N 1
ATOM 9266 C CA . LYS B 1 532 ? 4.934 0.893 -12.055 1 88.06 532 LYS B CA 1
ATOM 9267 C C . LYS B 1 532 ? 6.188 0.025 -12.109 1 88.06 532 LYS B C 1
ATOM 9269 O O . LYS B 1 532 ? 7.285 0.526 -12.359 1 88.06 532 LYS B O 1
ATOM 9274 N N . HIS B 1 533 ? 6.086 -1.232 -11.867 1 89 533 HIS B N 1
ATOM 9275 C CA . HIS B 1 533 ? 7.191 -2.182 -11.961 1 89 533 HIS B CA 1
ATOM 9276 C C . HIS B 1 533 ? 7.066 -3.049 -13.211 1 89 533 HIS B C 1
ATOM 9278 O O . HIS B 1 533 ? 8.07 -3.416 -13.82 1 89 533 HIS B O 1
ATOM 9284 N N . GLY B 1 534 ? 5.855 -3.342 -13.547 1 89.25 534 GLY B N 1
ATOM 9285 C CA . GLY B 1 534 ? 5.578 -4.277 -14.633 1 89.25 534 GLY B CA 1
ATOM 9286 C C . GLY B 1 534 ? 4.957 -5.574 -14.156 1 89.25 534 GLY B C 1
ATOM 9287 O O . GLY B 1 534 ? 4.723 -5.754 -12.953 1 89.25 534 GLY B O 1
ATOM 9288 N N . GLN B 1 535 ? 4.617 -6.438 -15.117 1 92.06 535 GLN B N 1
ATOM 9289 C CA . GLN B 1 535 ? 3.924 -7.688 -14.812 1 92.06 535 GLN B CA 1
ATOM 9290 C C . GLN B 1 535 ? 4.91 -8.828 -14.602 1 92.06 535 GLN B C 1
ATOM 9292 O O . GLN B 1 535 ? 6.098 -8.695 -14.906 1 92.06 535 GLN B O 1
ATOM 9297 N N . ASP B 1 536 ? 4.406 -9.914 -13.992 1 96.19 536 ASP B N 1
ATOM 9298 C CA . ASP B 1 536 ? 5.129 -11.18 -13.914 1 96.19 536 ASP B CA 1
ATOM 9299 C C . ASP B 1 536 ? 5.52 -11.672 -15.305 1 96.19 536 ASP B C 1
ATOM 9301 O O . ASP B 1 536 ? 4.66 -11.844 -16.172 1 96.19 536 ASP B O 1
ATOM 9305 N N . PRO B 1 537 ? 6.762 -11.922 -15.516 1 94.69 537 PRO B N 1
ATOM 9306 C CA . PRO B 1 537 ? 7.195 -12.25 -16.875 1 94.69 537 PRO B CA 1
ATOM 9307 C C . PRO B 1 537 ? 6.801 -13.664 -17.297 1 94.69 537 PRO B C 1
ATOM 9309 O O . PRO B 1 537 ? 6.938 -14.023 -18.469 1 94.69 537 PRO B O 1
ATOM 9312 N N . ILE B 1 538 ? 6.348 -14.445 -16.375 1 94.75 538 ILE B N 1
ATOM 9313 C CA . ILE B 1 538 ? 6.023 -15.836 -16.688 1 94.75 538 ILE B CA 1
ATOM 9314 C C . ILE B 1 538 ? 4.516 -15.977 -16.891 1 94.75 538 ILE B C 1
ATOM 9316 O O . ILE B 1 538 ? 4.07 -16.5 -17.906 1 94.75 538 ILE B O 1
ATOM 9320 N N . ILE B 1 539 ? 3.762 -15.422 -15.992 1 93.19 539 ILE B N 1
ATOM 9321 C CA . ILE B 1 539 ? 2.332 -15.703 -16.062 1 93.19 539 ILE B CA 1
ATOM 9322 C C . ILE B 1 539 ? 1.576 -14.438 -16.469 1 93.19 539 ILE B C 1
ATOM 9324 O O . ILE B 1 539 ? 0.356 -14.469 -16.641 1 93.19 539 ILE B O 1
ATOM 9328 N N . GLY B 1 540 ? 2.316 -13.375 -16.5 1 88 540 GLY B N 1
ATOM 9329 C CA . GLY B 1 540 ? 1.661 -12.164 -16.969 1 88 540 GLY B CA 1
ATOM 9330 C C . GLY B 1 540 ? 1.269 -12.219 -18.438 1 88 540 GLY B C 1
ATOM 9331 O O . GLY B 1 540 ? 1.422 -13.258 -19.078 1 88 540 GLY B O 1
ATOM 9332 N N . GLY B 1 541 ? 0.638 -11.172 -18.906 1 78 541 GLY B N 1
ATOM 9333 C CA . GLY B 1 541 ? 0.202 -11.148 -20.297 1 78 541 GLY B CA 1
ATOM 9334 C C . GLY B 1 541 ? 0.099 -9.75 -20.875 1 78 541 GLY B C 1
ATOM 9335 O O . GLY B 1 541 ? 0.15 -8.766 -20.125 1 78 541 GLY B O 1
ATOM 9336 N N . PRO B 1 542 ? 0.228 -9.758 -22.125 1 67.25 542 PRO B N 1
ATOM 9337 C CA . PRO B 1 542 ? 0.04 -8.453 -22.766 1 67.25 542 PRO B CA 1
ATOM 9338 C C . PRO B 1 542 ? -1.325 -7.84 -22.469 1 67.25 542 PRO B C 1
ATOM 9340 O O . PRO B 1 542 ? -2.248 -8.547 -22.062 1 67.25 542 PRO B O 1
ATOM 9343 N N . PRO B 1 543 ? -1.297 -6.531 -22.469 1 65 543 PRO B N 1
ATOM 9344 C CA . PRO B 1 543 ? -2.631 -5.945 -22.344 1 65 543 PRO B CA 1
ATOM 9345 C C . PRO B 1 543 ? -3.627 -6.52 -23.359 1 65 543 PRO B C 1
ATOM 9347 O O . PRO B 1 543 ? -3.248 -6.879 -24.469 1 65 543 PRO B O 1
ATOM 9350 N N . ALA B 1 544 ? -4.824 -6.836 -22.734 1 58.41 544 ALA B N 1
ATOM 9351 C CA . ALA B 1 544 ? -5.867 -7.305 -23.656 1 58.41 544 ALA B CA 1
ATOM 9352 C C . ALA B 1 544 ? -5.957 -6.41 -24.891 1 58.41 544 ALA B C 1
ATOM 9354 O O . ALA B 1 544 ? -5.82 -5.191 -24.781 1 58.41 544 ALA B O 1
ATOM 9355 N N . LYS B 1 545 ? -6.129 -7.098 -25.984 1 58.56 545 LYS B N 1
ATOM 9356 C CA . LYS B 1 545 ? -6.297 -6.324 -27.219 1 58.56 545 LYS B CA 1
ATOM 9357 C C . LYS B 1 545 ? -7.406 -5.285 -27.062 1 58.56 545 LYS B C 1
ATOM 9359 O O . LYS B 1 545 ? -8.422 -5.547 -26.422 1 58.56 545 LYS B O 1
ATOM 9364 N N . ASP B 1 546 ? -7.191 -4.129 -27.344 1 57.06 546 ASP B N 1
ATOM 9365 C CA . ASP B 1 546 ? -8.141 -3.021 -27.375 1 57.06 546 ASP B CA 1
ATOM 9366 C C . ASP B 1 546 ? -8.484 -2.555 -25.953 1 57.06 546 ASP B C 1
ATOM 9368 O O . ASP B 1 546 ? -9.438 -1.801 -25.766 1 57.06 546 ASP B O 1
ATOM 9372 N N . SER B 1 547 ? -7.645 -3.174 -25.078 1 60.09 547 SER B N 1
ATOM 9373 C CA . SER B 1 547 ? -7.926 -2.734 -23.703 1 60.09 547 SER B CA 1
ATOM 9374 C C . SER B 1 547 ? -7.246 -1.404 -23.406 1 60.09 547 SER B C 1
ATOM 9376 O O . SER B 1 547 ? -6.391 -0.952 -24.172 1 60.09 547 SER B O 1
ATOM 9378 N N . SER B 1 548 ? -7.742 -0.778 -22.234 1 60 548 SER B N 1
ATOM 9379 C CA . SER B 1 548 ? -7.191 0.486 -21.75 1 60 548 SER B CA 1
ATOM 9380 C C . SER B 1 548 ? -5.73 0.333 -21.359 1 60 548 SER B C 1
ATOM 9382 O O . SER B 1 548 ? -5.012 1.326 -21.203 1 60 548 SER B O 1
ATOM 9384 N N . GLN B 1 549 ? -5.191 -0.875 -21.328 1 63 549 GLN B N 1
ATOM 9385 C CA . GLN B 1 549 ? -3.824 -1.106 -20.875 1 63 549 GLN B CA 1
ATOM 9386 C C . GLN B 1 549 ? -2.836 -1.036 -22.031 1 63 549 GLN B C 1
ATOM 9388 O O . GLN B 1 549 ? -1.625 -0.943 -21.812 1 63 549 GLN B O 1
ATOM 9393 N N . VAL B 1 550 ? -3.311 -1.002 -23.234 1 62.88 550 VAL B N 1
ATOM 9394 C CA . VAL B 1 550 ? -2.445 -0.893 -24.406 1 62.88 550 VAL B CA 1
ATOM 9395 C C . VAL B 1 550 ? -1.905 0.531 -24.516 1 62.88 550 VAL B C 1
ATOM 9397 O O . VAL B 1 550 ? -2.674 1.495 -24.531 1 62.88 550 VAL B O 1
ATOM 9400 N N . PRO B 1 551 ? -0.487 0.679 -24.516 1 61.78 551 PRO B N 1
ATOM 9401 C CA . PRO B 1 551 ? 0.031 2.039 -24.703 1 61.78 551 PRO B CA 1
ATOM 9402 C C . PRO B 1 551 ? -0.465 2.699 -25.984 1 61.78 551 PRO B C 1
ATOM 9404 O O . PRO B 1 551 ? -0.549 2.045 -27.016 1 61.78 551 PRO B O 1
ATOM 9407 N N . ARG B 1 552 ? -1.063 3.91 -25.828 1 60.34 552 ARG B N 1
ATOM 9408 C CA . ARG B 1 552 ? -1.517 4.691 -26.984 1 60.34 552 ARG B CA 1
ATOM 9409 C C . ARG B 1 552 ? -0.657 5.934 -27.172 1 60.34 552 ARG B C 1
ATOM 9411 O O . ARG B 1 552 ? -0.213 6.543 -26.188 1 60.34 552 ARG B O 1
ATOM 9418 N N . GLU B 1 553 ? -0.133 6.137 -28.406 1 54.66 553 GLU B N 1
ATOM 9419 C CA . GLU B 1 553 ? 0.662 7.324 -28.703 1 54.66 553 GLU B CA 1
ATOM 9420 C C . GLU B 1 553 ? -0.185 8.594 -28.594 1 54.66 553 GLU B C 1
ATOM 9422 O O . GLU B 1 553 ? -1.295 8.648 -29.141 1 54.66 553 GLU B O 1
ATOM 9427 N N . VAL B 1 554 ? 0.178 9.617 -27.734 1 55.69 554 VAL B N 1
ATOM 9428 C CA . VAL B 1 554 ? -0.428 10.938 -27.594 1 55.69 554 VAL B CA 1
ATOM 9429 C C . VAL B 1 554 ? 0.45 11.984 -28.266 1 55.69 554 VAL B C 1
ATOM 9431 O O . VAL B 1 554 ? 1.632 12.117 -27.938 1 55.69 554 VAL B O 1
ATOM 9434 N N . ILE B 1 555 ? 0.275 12.711 -29.562 1 48.44 555 ILE B N 1
ATOM 9435 C CA . ILE B 1 555 ? 1.064 13.703 -30.281 1 48.44 555 ILE B CA 1
ATOM 9436 C C . ILE B 1 555 ? 0.655 15.109 -29.844 1 48.44 555 ILE B C 1
ATOM 9438 O O . ILE B 1 555 ? -0.537 15.414 -29.75 1 48.44 555 ILE B O 1
ATOM 9442 N N . PRO B 1 556 ? 1.763 16.062 -29.578 1 43.84 556 PRO B N 1
ATOM 9443 C CA . PRO B 1 556 ? 1.523 17.469 -29.203 1 43.84 556 PRO B CA 1
ATOM 9444 C C . PRO B 1 556 ? 1.016 18.297 -30.375 1 43.84 556 PRO B C 1
ATOM 9446 O O . PRO B 1 556 ? 1.459 18.109 -31.516 1 43.84 556 PRO B O 1
ATOM 9449 N N . ILE B 1 557 ? -0.207 19 -30.625 1 42.06 557 ILE B N 1
ATOM 9450 C CA . ILE B 1 557 ? -0.55 19.953 -31.688 1 42.06 557 ILE B CA 1
ATOM 9451 C C . ILE B 1 557 ? -0.355 21.375 -31.172 1 42.06 557 ILE B C 1
ATOM 9453 O O . ILE B 1 557 ? -0.608 21.672 -30 1 42.06 557 ILE B O 1
ATOM 9457 N N . ALA B 1 558 ? 0.453 22.234 -31.891 1 37.12 558 ALA B N 1
ATOM 9458 C CA . ALA B 1 558 ? 0.586 23.672 -31.672 1 37.12 558 ALA B CA 1
ATOM 9459 C C . ALA B 1 558 ? -0.779 24.328 -31.484 1 37.12 558 ALA B C 1
ATOM 9461 O O . ALA B 1 558 ? -1.771 23.891 -32.062 1 37.12 558 ALA B O 1
ATOM 9462 N N . PRO B 1 559 ? -0.822 25.391 -30.516 1 38 559 PRO B N 1
ATOM 9463 C CA . PRO B 1 559 ? -1.978 26.297 -30.453 1 38 559 PRO B CA 1
ATOM 9464 C C . PRO B 1 559 ? -2.305 26.938 -31.797 1 38 559 PRO B C 1
ATOM 9466 O O . PRO B 1 559 ? -1.396 27.312 -32.531 1 38 559 PRO B O 1
ATOM 9469 N N . GLY B 1 560 ? -3.488 27 -32.562 1 37.19 560 GLY B N 1
ATOM 9470 C CA . GLY B 1 560 ? -4.047 27.688 -33.719 1 37.19 560 GLY B CA 1
ATOM 9471 C C . GLY B 1 560 ? -4.328 26.766 -34.875 1 37.19 560 GLY B C 1
ATOM 9472 O O . GLY B 1 560 ? -4.922 27.172 -35.875 1 37.19 560 GLY B O 1
ATOM 9473 N N . THR B 1 561 ? -3.398 25.953 -35.25 1 33.16 561 THR B N 1
ATOM 9474 C CA . THR B 1 561 ? -3.535 25.406 -36.594 1 33.16 561 THR B CA 1
ATOM 9475 C C . THR B 1 561 ? -4.754 24.5 -36.688 1 33.16 561 THR B C 1
ATOM 9477 O O . THR B 1 561 ? -5.527 24.562 -37.656 1 33.16 561 THR B O 1
ATOM 9480 N N . THR B 1 562 ? -4.566 23.109 -36.844 1 33.44 562 THR B N 1
ATOM 9481 C CA . THR B 1 562 ? -5.57 22.266 -37.5 1 33.44 562 THR B CA 1
ATOM 9482 C C . THR B 1 562 ? -6.82 22.156 -36.656 1 33.44 562 THR B C 1
ATOM 9484 O O . THR B 1 562 ? -6.746 22.25 -35.438 1 33.44 562 THR B O 1
ATOM 9487 N N . PRO B 1 563 ? -8.055 22.172 -37.469 1 29.34 563 PRO B N 1
ATOM 9488 C CA . PRO B 1 563 ? -9.414 21.844 -37.031 1 29.34 563 PRO B CA 1
ATOM 9489 C C . PRO B 1 563 ? -9.453 20.688 -36.031 1 29.34 563 PRO B C 1
ATOM 9491 O O . PRO B 1 563 ? -10.383 20.578 -35.25 1 29.34 563 PRO B O 1
ATOM 9494 N N . GLY B 1 564 ? -9.07 19.5 -36.719 1 28.38 564 GLY B N 1
ATOM 9495 C CA . GLY B 1 564 ? -9.445 18.172 -36.25 1 28.38 564 GLY B CA 1
ATOM 9496 C C . GLY B 1 564 ? -8.867 17.859 -34.875 1 28.38 564 GLY B C 1
ATOM 9497 O O . GLY B 1 564 ? -7.969 18.562 -34.406 1 28.38 564 GLY B O 1
ATOM 9498 N N . GLU B 1 565 ? -9.609 16.984 -34.031 1 29.12 565 GLU B N 1
ATOM 9499 C CA . GLU B 1 565 ? -9.656 16.844 -32.594 1 29.12 565 GLU B CA 1
ATOM 9500 C C . GLU B 1 565 ? -8.422 16.125 -32.062 1 29.12 565 GLU B C 1
ATOM 9502 O O . GLU B 1 565 ? -8.336 14.898 -32.125 1 29.12 565 GLU B O 1
ATOM 9507 N N . VAL B 1 566 ? -7.281 16.359 -32.656 1 33.41 566 VAL B N 1
ATOM 9508 C CA . VAL B 1 566 ? -6.07 15.742 -32.125 1 33.41 566 VAL B CA 1
ATOM 9509 C C . VAL B 1 566 ? -5.93 16.062 -30.625 1 33.41 566 VAL B C 1
ATOM 9511 O O . VAL B 1 566 ? -6.387 17.109 -30.172 1 33.41 566 VAL B O 1
ATOM 9514 N N . ILE B 1 567 ? -5.738 14.906 -29.828 1 38.25 567 ILE B N 1
ATOM 9515 C CA . ILE B 1 567 ? -5.441 15.078 -28.406 1 38.25 567 ILE B CA 1
ATOM 9516 C C . ILE B 1 567 ? -4.191 15.945 -28.25 1 38.25 567 ILE B C 1
ATOM 9518 O O . ILE B 1 567 ? -3.125 15.609 -28.766 1 38.25 567 ILE B O 1
ATOM 9522 N N . ILE B 1 568 ? -4.258 17.078 -28.172 1 38.81 568 ILE B N 1
ATOM 9523 C CA . ILE B 1 568 ? -3.197 18.062 -27.953 1 38.81 568 ILE B CA 1
ATOM 9524 C C . ILE B 1 568 ? -2.779 18.047 -26.484 1 38.81 568 ILE B C 1
ATOM 9526 O O . ILE B 1 568 ? -3.615 18.219 -25.594 1 38.81 568 ILE B O 1
ATOM 9530 N N . ALA B 1 569 ? -1.898 16.906 -26.078 1 45.06 569 ALA B N 1
ATOM 9531 C CA . ALA B 1 569 ? -1.432 17.156 -24.719 1 45.06 569 ALA B CA 1
ATOM 9532 C C . ALA B 1 569 ? -0.501 18.359 -24.672 1 45.06 569 ALA B C 1
ATOM 9534 O O . ALA B 1 569 ? 0.268 18.594 -25.594 1 45.06 569 ALA B O 1
ATOM 9535 N N . ASP B 1 570 ? -0.833 19.312 -24.172 1 45.25 570 ASP B N 1
ATOM 9536 C CA . ASP B 1 570 ? 0.093 20.422 -23.984 1 45.25 570 ASP B CA 1
ATOM 9537 C C . ASP B 1 570 ? 1.444 19.938 -23.469 1 45.25 570 ASP B C 1
ATOM 9539 O O . ASP B 1 570 ? 1.539 19.406 -22.359 1 45.25 570 ASP B O 1
ATOM 9543 N N . ALA B 1 571 ? 2.301 19.328 -24.422 1 46.84 571 ALA B N 1
ATOM 9544 C CA . ALA B 1 571 ? 3.654 18.828 -24.172 1 46.84 571 ALA B CA 1
ATOM 9545 C C . ALA B 1 571 ? 4.543 19.938 -23.609 1 46.84 571 ALA B C 1
ATOM 9547 O O . ALA B 1 571 ? 5.77 19.812 -23.594 1 46.84 571 ALA B O 1
ATOM 9548 N N . THR B 1 572 ? 3.928 21 -23.297 1 50.12 572 THR B N 1
ATOM 9549 C CA . THR B 1 572 ? 4.84 22.047 -22.844 1 50.12 572 THR B CA 1
ATOM 9550 C C . THR B 1 572 ? 5.184 21.875 -21.375 1 50.12 572 THR B C 1
ATOM 9552 O O . THR B 1 572 ? 5.828 22.734 -20.781 1 50.12 572 THR B O 1
ATOM 9555 N N . TYR B 1 573 ? 4.68 20.609 -20.875 1 56.31 573 TYR B N 1
ATOM 9556 C CA . TYR B 1 573 ? 5.023 20.516 -19.469 1 56.31 573 TYR B CA 1
ATOM 9557 C C . TYR B 1 573 ? 6.238 19.625 -19.25 1 56.31 573 TYR B C 1
ATOM 9559 O O . TYR B 1 573 ? 6.586 18.828 -20.125 1 56.31 573 TYR B O 1
ATOM 9567 N N . THR B 1 574 ? 7.027 20.047 -18.344 1 63.06 574 THR B N 1
ATOM 9568 C CA . THR B 1 574 ? 8.164 19.234 -17.938 1 63.06 574 THR B CA 1
ATOM 9569 C C . THR B 1 574 ? 7.715 18.094 -17.031 1 63.06 574 THR B C 1
ATOM 9571 O O . THR B 1 574 ? 6.875 18.281 -16.156 1 63.06 574 THR B O 1
ATOM 9574 N N . VAL B 1 575 ? 7.902 16.828 -17.547 1 69.12 575 VAL B N 1
ATOM 9575 C CA . VAL B 1 575 ? 7.617 15.641 -16.75 1 69.12 575 VAL B CA 1
ATOM 9576 C C . VAL B 1 575 ? 8.914 14.891 -16.453 1 69.12 575 VAL B C 1
ATOM 9578 O O . VAL B 1 575 ? 9.797 14.797 -17.297 1 69.12 575 VAL B O 1
ATOM 9581 N N . SER B 1 576 ? 9.109 14.516 -15.172 1 72.38 576 SER B N 1
ATOM 9582 C CA . SER B 1 576 ? 10.188 13.625 -14.766 1 72.38 576 SER B CA 1
ATOM 9583 C C . SER B 1 576 ? 9.648 12.25 -14.367 1 72.38 576 SER B C 1
ATOM 9585 O O . SER B 1 576 ? 8.438 12.078 -14.211 1 72.38 576 SER B O 1
ATOM 9587 N N . ASN B 1 577 ? 10.508 11.188 -14.328 1 77.06 577 ASN B N 1
ATOM 9588 C CA . ASN B 1 577 ? 10.117 9.852 -13.898 1 77.06 577 ASN B CA 1
ATOM 9589 C C . ASN B 1 577 ? 9.383 9.891 -12.562 1 77.06 577 ASN B C 1
ATOM 9591 O O . ASN B 1 577 ? 9.766 10.633 -11.656 1 77.06 577 ASN B O 1
ATOM 9595 N N . ASN B 1 578 ? 8.242 9.18 -12.484 1 74.5 578 ASN B N 1
ATOM 9596 C CA . ASN B 1 578 ? 7.41 8.992 -11.305 1 74.5 578 ASN B CA 1
ATOM 9597 C C . ASN B 1 578 ? 6.555 10.219 -11.016 1 74.5 578 ASN B C 1
ATOM 9599 O O . ASN B 1 578 ? 5.859 10.273 -10 1 74.5 578 ASN B O 1
ATOM 9603 N N . ASP B 1 579 ? 6.672 11.258 -11.961 1 74.62 579 ASP B N 1
ATOM 9604 C CA . ASP B 1 579 ? 5.738 12.367 -11.836 1 74.62 579 ASP B CA 1
ATOM 9605 C C . ASP B 1 579 ? 4.301 11.914 -12.086 1 74.62 579 ASP B C 1
ATOM 9607 O O . ASP B 1 579 ? 4.051 11.102 -12.984 1 74.62 579 ASP B O 1
ATOM 9611 N N . GLN B 1 580 ? 3.412 12.32 -11.188 1 77.12 580 GLN B N 1
ATOM 9612 C CA . GLN B 1 580 ? 2 12.078 -11.461 1 77.12 580 GLN B CA 1
ATOM 9613 C C . GLN B 1 580 ? 1.536 12.844 -12.688 1 77.12 580 GLN B C 1
ATOM 9615 O O . GLN B 1 580 ? 1.91 14.008 -12.883 1 77.12 580 GLN B O 1
ATOM 9620 N N . VAL B 1 581 ? 0.836 12.164 -13.594 1 77.06 581 VAL B N 1
ATOM 9621 C CA . VAL B 1 581 ? 0.277 12.789 -14.781 1 77.06 581 VAL B CA 1
ATOM 9622 C C . VAL B 1 581 ? -1.228 12.539 -14.844 1 77.06 581 VAL B C 1
ATOM 9624 O O . VAL B 1 581 ? -1.689 11.43 -14.57 1 77.06 581 VAL B O 1
ATOM 9627 N N . ASN B 1 582 ? -1.941 13.586 -15.031 1 73.81 582 ASN B N 1
ATOM 9628 C CA . ASN B 1 582 ? -3.389 13.5 -15.203 1 73.81 582 ASN B CA 1
ATOM 9629 C C . ASN B 1 582 ? -3.809 13.852 -16.625 1 73.81 582 ASN B C 1
ATOM 9631 O O . ASN B 1 582 ? -3.34 14.844 -17.188 1 73.81 582 ASN B O 1
ATOM 9635 N N . TYR B 1 583 ? -4.551 12.883 -17.234 1 75.5 583 TYR B N 1
ATOM 9636 C CA . TYR B 1 583 ? -5.094 13.117 -18.562 1 75.5 583 TYR B CA 1
ATOM 9637 C C . TYR B 1 583 ? -6.617 13.062 -18.547 1 75.5 583 TYR B C 1
ATOM 9639 O O . TYR B 1 583 ? -7.211 12.359 -17.734 1 75.5 583 TYR B O 1
ATOM 9647 N N . ARG B 1 584 ? -7.289 13.898 -19.328 1 71.25 584 ARG B N 1
ATOM 9648 C CA . ARG B 1 584 ? -8.711 13.773 -19.625 1 71.25 584 ARG B CA 1
ATOM 9649 C C . ARG B 1 584 ? -8.93 13.195 -21.016 1 71.25 584 ARG B C 1
ATOM 9651 O O . ARG B 1 584 ? -8.484 13.773 -22.016 1 71.25 584 ARG B O 1
ATOM 9658 N N . VAL B 1 585 ? -9.453 12.008 -21.125 1 70.56 585 VAL B N 1
ATOM 9659 C CA . VAL B 1 585 ? -9.602 11.273 -22.375 1 70.56 585 VAL B CA 1
ATOM 9660 C C . VAL B 1 585 ? -11.078 11.094 -22.703 1 70.56 585 VAL B C 1
ATOM 9662 O O . VAL B 1 585 ? -11.883 10.781 -21.812 1 70.56 585 VAL B O 1
ATOM 9665 N N . GLU B 1 586 ? -11.477 11.484 -23.828 1 66.88 586 GLU B N 1
ATOM 9666 C CA . GLU B 1 586 ? -12.82 11.195 -24.328 1 66.88 586 GLU B CA 1
ATOM 9667 C C . GLU B 1 586 ? -12.875 9.82 -24.984 1 66.88 586 GLU B C 1
ATOM 9669 O O . GLU B 1 586 ? -12.086 9.539 -25.891 1 66.88 586 GLU B O 1
ATOM 9674 N N . VAL B 1 587 ? -13.461 8.836 -24.406 1 60.28 587 VAL B N 1
ATOM 9675 C CA . VAL B 1 587 ? -13.562 7.492 -24.969 1 60.28 587 VAL B CA 1
ATOM 9676 C C . VAL B 1 587 ? -14.953 7.289 -25.578 1 60.28 587 VAL B C 1
ATOM 9678 O O . VAL B 1 587 ? -15.953 7.707 -25 1 60.28 587 VAL B O 1
ATOM 9681 N N . LYS B 1 588 ? -15.094 6.93 -26.891 1 52.53 588 LYS B N 1
ATOM 9682 C CA . LYS B 1 588 ? -16.344 6.566 -27.547 1 52.53 588 LYS B CA 1
ATOM 9683 C C . LYS B 1 588 ? -16.828 5.188 -27.109 1 52.53 588 LYS B C 1
ATOM 9685 O O . LYS B 1 588 ? -16.125 4.191 -27.281 1 52.53 588 LYS B O 1
ATOM 9690 N N . GLY B 1 589 ? -17.391 5.02 -25.984 1 46.69 589 GLY B N 1
ATOM 9691 C CA . GLY B 1 589 ? -18.062 3.746 -25.75 1 46.69 589 GLY B CA 1
ATOM 9692 C C . GLY B 1 589 ? -19.156 3.459 -26.766 1 46.69 589 GLY B C 1
ATOM 9693 O O . GLY B 1 589 ? -19.484 4.316 -27.578 1 46.69 589 GLY B O 1
ATOM 9694 N N . VAL B 1 590 ? -19.562 2.047 -26.844 1 42.66 590 VAL B N 1
ATOM 9695 C CA . VAL B 1 590 ? -20.75 1.687 -27.609 1 42.66 590 VAL B CA 1
ATOM 9696 C C . VAL B 1 590 ? -21.906 2.625 -27.25 1 42.66 590 VAL B C 1
ATOM 9698 O O . VAL B 1 590 ? -22.531 2.477 -26.203 1 42.66 590 VAL B O 1
ATOM 9701 N N . GLY B 1 591 ? -22.062 3.76 -27.938 1 47.78 591 GLY B N 1
ATOM 9702 C CA . GLY B 1 591 ? -23.094 4.793 -27.875 1 47.78 591 GLY B CA 1
ATOM 9703 C C . GLY B 1 591 ? -22.531 6.172 -27.578 1 47.78 591 GLY B C 1
ATOM 9704 O O . GLY B 1 591 ? -21.969 6.824 -28.453 1 47.78 591 GLY B O 1
ATOM 9705 N N . ASN B 1 592 ? -22.562 6.555 -26.188 1 55.38 592 ASN B N 1
ATOM 9706 C CA . ASN B 1 592 ? -22.391 7.938 -25.766 1 55.38 592 ASN B CA 1
ATOM 9707 C C . ASN B 1 592 ? -20.922 8.234 -25.438 1 55.38 592 ASN B C 1
ATOM 9709 O O . ASN B 1 592 ? -20.203 7.359 -24.969 1 55.38 592 ASN B O 1
ATOM 9713 N N . LYS B 1 593 ? -20.328 9.352 -25.906 1 61.81 593 LYS B N 1
ATOM 9714 C CA . LYS B 1 593 ? -19.031 9.961 -25.625 1 61.81 593 LYS B CA 1
ATOM 9715 C C . LYS B 1 593 ? -18.891 10.242 -24.125 1 61.81 593 LYS B C 1
ATOM 9717 O O . LYS B 1 593 ? -19.688 10.969 -23.547 1 61.81 593 LYS B O 1
ATOM 9722 N N . LYS B 1 594 ? -18.047 9.375 -23.453 1 70.56 594 LYS B N 1
ATOM 9723 C CA . LYS B 1 594 ? -17.75 9.625 -22.047 1 70.56 594 LYS B CA 1
ATOM 9724 C C . LYS B 1 594 ? -16.328 10.148 -21.875 1 70.56 594 LYS B C 1
ATOM 9726 O O . LYS B 1 594 ? -15.422 9.773 -22.625 1 70.56 594 LYS B O 1
ATOM 9731 N N . THR B 1 595 ? -16.219 11.18 -21.047 1 75.69 595 THR B N 1
ATOM 9732 C CA . THR B 1 595 ? -14.914 11.734 -20.688 1 75.69 595 THR B CA 1
ATOM 9733 C C . THR B 1 595 ? -14.375 11.062 -19.422 1 75.69 595 THR B C 1
ATOM 9735 O O . THR B 1 595 ? -15.102 10.891 -18.453 1 75.69 595 THR B O 1
ATOM 9738 N N . PHE B 1 596 ? -13.086 10.539 -19.562 1 77.38 596 PHE B N 1
ATOM 9739 C CA . PHE B 1 596 ? -12.398 9.938 -18.438 1 77.38 596 PHE B CA 1
ATOM 9740 C C . PHE B 1 596 ? -11.172 10.75 -18.047 1 77.38 596 PHE B C 1
ATOM 9742 O O . PHE B 1 596 ? -10.477 11.289 -18.906 1 77.38 596 PHE B O 1
ATOM 9749 N N . GLU B 1 597 ? -10.984 10.922 -16.75 1 78.25 597 GLU B N 1
ATOM 9750 C CA . GLU B 1 597 ? -9.695 11.359 -16.219 1 78.25 597 GLU B CA 1
ATOM 9751 C C . GLU B 1 597 ? -8.781 10.172 -15.945 1 78.25 597 GLU B C 1
ATOM 9753 O O . GLU B 1 597 ? -9.195 9.195 -15.312 1 78.25 597 GLU B O 1
ATOM 9758 N N . VAL B 1 598 ? -7.602 10.227 -16.531 1 78.38 598 VAL B N 1
ATOM 9759 C CA . VAL B 1 598 ? -6.586 9.203 -16.281 1 78.38 598 VAL B CA 1
ATOM 9760 C C . VAL B 1 598 ? -5.445 9.797 -15.461 1 78.38 598 VAL B C 1
ATOM 9762 O O . VAL B 1 598 ? -4.738 10.695 -15.922 1 78.38 598 VAL B O 1
ATOM 9765 N N . SER B 1 599 ? -5.363 9.422 -14.234 1 78.69 599 SER B N 1
ATOM 9766 C CA . SER B 1 599 ? -4.258 9.805 -13.359 1 78.69 599 SER B CA 1
ATOM 9767 C C . SER B 1 599 ? -3.217 8.695 -13.266 1 78.69 599 SER B C 1
ATOM 9769 O O . SER B 1 599 ? -3.539 7.566 -12.906 1 78.69 599 SER B O 1
ATOM 9771 N N . GLY B 1 600 ? -2.076 9.008 -13.773 1 83.69 600 GLY B N 1
ATOM 9772 C CA . GLY B 1 600 ? -1.021 8.016 -13.805 1 83.69 600 GLY B CA 1
ATOM 9773 C C . GLY B 1 600 ? 0.35 8.578 -13.484 1 83.69 600 GLY B C 1
ATOM 9774 O O . GLY B 1 600 ? 0.462 9.703 -12.992 1 83.69 600 GLY B O 1
ATOM 9775 N N . PHE B 1 601 ? 1.364 7.844 -13.602 1 82.06 601 PHE B N 1
ATOM 9776 C CA . PHE B 1 601 ? 2.752 8.188 -13.32 1 82.06 601 PHE B CA 1
ATOM 9777 C C . PHE B 1 601 ? 3.621 8.016 -14.562 1 82.06 601 PHE B C 1
ATOM 9779 O O . PHE B 1 601 ? 3.482 7.031 -15.289 1 82.06 601 PHE B O 1
ATOM 9786 N N . ALA B 1 602 ? 4.438 9.016 -14.758 1 78.81 602 ALA B N 1
ATOM 9787 C CA . ALA B 1 602 ? 5.262 9.039 -15.961 1 78.81 602 ALA B CA 1
ATOM 9788 C C . ALA B 1 602 ? 6.555 8.258 -15.758 1 78.81 602 ALA B C 1
ATOM 9790 O O . ALA B 1 602 ? 7.172 8.336 -14.688 1 78.81 602 ALA B O 1
ATOM 9791 N N . GLN B 1 603 ? 6.895 7.465 -16.719 1 80.5 603 GLN B N 1
ATOM 9792 C CA . GLN B 1 603 ? 8.195 6.812 -16.844 1 80.5 603 GLN B CA 1
ATOM 9793 C C . GLN B 1 603 ? 8.797 7.043 -18.234 1 80.5 603 GLN B C 1
ATOM 9795 O O . GLN B 1 603 ? 8.133 6.801 -19.25 1 80.5 603 GLN B O 1
ATOM 9800 N N . GLU B 1 604 ? 10.008 7.605 -18.219 1 80.81 604 GLU B N 1
ATOM 9801 C CA . GLU B 1 604 ? 10.688 7.832 -19.5 1 80.81 604 GLU B CA 1
ATOM 9802 C C . GLU B 1 604 ? 10.891 6.523 -20.25 1 80.81 604 GLU B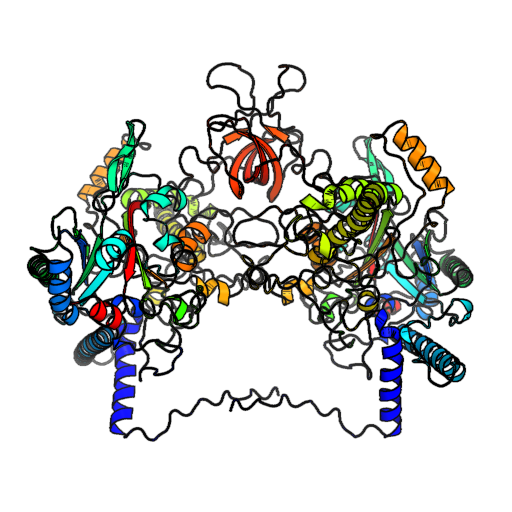 C 1
ATOM 9804 O O . GLU B 1 604 ? 11.281 5.512 -19.672 1 80.81 604 GLU B O 1
ATOM 9809 N N . VAL B 1 605 ? 10.539 6.453 -21.484 1 76.94 605 VAL B N 1
ATOM 9810 C CA . VAL B 1 605 ? 10.836 5.309 -22.328 1 76.94 605 VAL B CA 1
ATOM 9811 C C . VAL B 1 605 ? 12.273 5.402 -22.844 1 76.94 605 VAL B C 1
ATOM 9813 O O . VAL B 1 605 ? 12.617 6.332 -23.578 1 76.94 605 VAL B O 1
ATOM 9816 N N . PRO B 1 606 ? 13.062 4.484 -22.422 1 77.25 606 PRO B N 1
ATOM 9817 C CA . PRO B 1 606 ? 14.453 4.559 -22.875 1 77.25 606 PRO B CA 1
ATOM 9818 C C . PRO B 1 606 ? 14.594 4.332 -24.375 1 77.25 606 PRO B C 1
ATOM 9820 O O . PRO B 1 606 ? 13.75 3.67 -24.984 1 77.25 606 PRO B O 1
ATOM 9823 N N . GLU B 1 607 ? 15.594 4.988 -25.016 1 73.56 607 GLU B N 1
ATOM 9824 C CA . GLU B 1 607 ? 15.883 4.801 -26.422 1 73.56 607 GLU B CA 1
ATOM 9825 C C . GLU B 1 607 ? 16.109 3.326 -26.75 1 73.56 607 GLU B C 1
ATOM 9827 O O . GLU B 1 607 ? 15.562 2.812 -27.734 1 73.56 607 GLU B O 1
ATOM 9832 N N . ASN B 1 608 ? 16.906 2.699 -25.797 1 77.62 608 ASN B N 1
ATOM 9833 C CA . ASN B 1 608 ? 17.094 1.254 -25.875 1 77.62 608 ASN B CA 1
ATOM 9834 C C . ASN B 1 608 ? 16.422 0.544 -24.703 1 77.62 608 ASN B C 1
ATOM 9836 O O . ASN B 1 608 ? 16.703 0.85 -23.547 1 77.62 608 ASN B O 1
ATOM 9840 N N . LEU B 1 609 ? 15.516 -0.314 -25.031 1 80.31 609 LEU B N 1
ATOM 9841 C CA . LEU B 1 609 ? 14.828 -1.043 -23.969 1 80.31 609 LEU B CA 1
ATOM 9842 C C . LEU B 1 609 ? 15.805 -1.896 -23.172 1 80.31 609 LEU B C 1
ATOM 9844 O O . LEU B 1 609 ? 16.656 -2.574 -23.75 1 80.31 609 LEU B O 1
ATOM 9848 N N . PRO B 1 610 ? 15.727 -1.717 -21.875 1 80.62 610 PRO B N 1
ATOM 9849 C CA . PRO B 1 610 ? 16.547 -2.629 -21.062 1 80.62 610 PRO B CA 1
ATOM 9850 C C . PRO B 1 610 ? 16.188 -4.098 -21.297 1 80.62 610 PRO B C 1
ATOM 9852 O O . PRO B 1 610 ? 15.125 -4.402 -21.844 1 80.62 610 PRO B O 1
ATOM 9855 N N . PRO B 1 611 ? 17.141 -4.938 -21 1 80.44 611 PRO B N 1
ATOM 9856 C CA . PRO B 1 611 ? 16.828 -6.363 -21.156 1 80.44 611 PRO B CA 1
ATOM 9857 C C . PRO B 1 611 ? 15.555 -6.773 -20.422 1 80.44 611 PRO B C 1
ATOM 9859 O O . PRO B 1 611 ? 15.367 -6.43 -19.25 1 80.44 611 PRO B O 1
ATOM 9862 N N . GLY B 1 612 ? 14.656 -7.477 -21.172 1 81.38 612 GLY B N 1
ATOM 9863 C CA . GLY B 1 612 ? 13.438 -8.016 -20.578 1 81.38 612 GLY B CA 1
ATOM 9864 C C . GLY B 1 612 ? 12.25 -7.078 -20.703 1 81.38 612 GLY B C 1
ATOM 9865 O O . GLY B 1 612 ? 11.109 -7.488 -20.484 1 81.38 612 GLY B O 1
ATOM 9866 N N . ALA B 1 613 ? 12.469 -5.801 -21.031 1 75.69 613 ALA B N 1
ATOM 9867 C CA . ALA B 1 613 ? 11.398 -4.812 -21.109 1 75.69 613 ALA B CA 1
ATOM 9868 C C . ALA B 1 613 ? 10.398 -5.156 -22.203 1 75.69 613 ALA B C 1
ATOM 9870 O O . ALA B 1 613 ? 9.219 -4.797 -22.125 1 75.69 613 ALA B O 1
ATOM 9871 N N . ASP B 1 614 ? 10.82 -5.938 -23.219 1 75.75 614 ASP B N 1
ATOM 9872 C CA . ASP B 1 614 ? 9.984 -6.32 -24.359 1 75.75 614 ASP B CA 1
ATOM 9873 C C . ASP B 1 614 ? 9.484 -7.754 -24.203 1 75.75 614 ASP B C 1
ATOM 9875 O O . ASP B 1 614 ? 9.227 -8.43 -25.203 1 75.75 614 ASP B O 1
ATOM 9879 N N . ASN B 1 615 ? 9.266 -8.172 -23.031 1 82.06 615 ASN B N 1
ATOM 9880 C CA . ASN B 1 615 ? 8.844 -9.547 -22.766 1 82.06 615 ASN B CA 1
ATOM 9881 C C . ASN B 1 615 ? 7.59 -9.906 -23.562 1 82.06 615 ASN B C 1
ATOM 9883 O O . ASN B 1 615 ? 6.527 -9.32 -23.344 1 82.06 615 ASN B O 1
ATOM 9887 N N . PRO B 1 616 ? 7.699 -10.828 -24.453 1 82.12 616 PRO B N 1
ATOM 9888 C CA . PRO B 1 616 ? 6.539 -11.242 -25.25 1 82.12 616 PRO B CA 1
ATOM 9889 C C . PRO B 1 616 ? 5.598 -12.164 -24.469 1 82.12 616 PRO B C 1
ATOM 9891 O O . PRO B 1 616 ? 4.473 -12.414 -24.906 1 82.12 616 PRO B O 1
ATOM 9894 N N . PHE B 1 617 ? 6.023 -12.656 -23.391 1 87.12 617 PHE B N 1
ATOM 9895 C CA . PHE B 1 617 ? 5.301 -13.648 -22.609 1 87.12 617 PHE B CA 1
ATOM 9896 C C . PHE B 1 617 ? 5.289 -15 -23.312 1 87.12 617 PHE B C 1
ATOM 9898 O O . PHE B 1 617 ? 4.934 -15.086 -24.5 1 87.12 617 PHE B O 1
ATOM 9905 N N . PHE B 1 618 ? 5.668 -16.094 -22.703 1 94.31 618 PHE B N 1
ATOM 9906 C CA . PHE B 1 618 ? 5.973 -17.375 -23.328 1 94.31 618 PHE B CA 1
ATOM 9907 C C . PHE B 1 618 ? 4.984 -18.453 -22.891 1 94.31 618 PHE B C 1
ATOM 9909 O O . PHE B 1 618 ? 5.121 -19.609 -23.266 1 94.31 618 PHE B O 1
ATOM 9916 N N . VAL B 1 619 ? 4.047 -18.094 -22.062 1 95.94 619 VAL B N 1
ATOM 9917 C CA . VAL B 1 619 ? 3.02 -19.016 -21.594 1 95.94 619 VAL B CA 1
ATOM 9918 C C . VAL B 1 619 ? 1.662 -18.609 -22.156 1 95.94 619 VAL B C 1
ATOM 9920 O O . VAL B 1 619 ? 1.251 -17.453 -22.047 1 95.94 619 VAL B O 1
ATOM 9923 N N . THR B 1 620 ? 1.015 -19.516 -22.797 1 94.5 620 THR B N 1
ATOM 9924 C CA . THR B 1 620 ? -0.307 -19.281 -23.359 1 94.5 620 THR B CA 1
ATOM 9925 C C . THR B 1 620 ? -1.361 -20.125 -22.656 1 94.5 620 THR B C 1
ATOM 9927 O O . THR B 1 620 ? -1.254 -21.359 -22.609 1 94.5 620 THR B O 1
ATOM 9930 N N . SER B 1 621 ? -2.326 -19.438 -22.125 1 95.69 621 SER B N 1
ATOM 9931 C CA . SER B 1 621 ? -3.441 -20.172 -21.531 1 95.69 621 SER B CA 1
ATOM 9932 C C . SER B 1 621 ? -4.336 -20.781 -22.609 1 95.69 621 SER B C 1
ATOM 9934 O O . SER B 1 621 ? -4.809 -20.078 -23.5 1 95.69 621 SER B O 1
ATOM 9936 N N . ARG B 1 622 ? -4.562 -22.062 -22.531 1 96.44 622 ARG B N 1
ATOM 9937 C CA . ARG B 1 622 ? -5.441 -22.75 -23.469 1 96.44 622 ARG B CA 1
ATOM 9938 C C . ARG B 1 622 ? -6.781 -23.094 -22.812 1 96.44 622 ARG B C 1
ATOM 9940 O O . ARG B 1 622 ? -7.551 -23.891 -23.359 1 96.44 622 ARG B O 1
ATOM 9947 N N . GLY B 1 623 ? -6.984 -22.578 -21.688 1 97.12 623 GLY B N 1
ATOM 9948 C CA . GLY B 1 623 ? -8.289 -22.688 -21.047 1 97.12 623 GLY B CA 1
ATOM 9949 C C . GLY B 1 623 ? -8.211 -23.203 -19.625 1 97.12 623 GLY B C 1
ATOM 9950 O O . GLY B 1 623 ? -7.129 -23.531 -19.125 1 97.12 623 GLY B O 1
ATOM 9951 N N . GLY B 1 624 ? -9.391 -23.188 -18.969 1 98.06 624 GLY B N 1
ATOM 9952 C CA . GLY B 1 624 ? -9.531 -23.656 -17.609 1 98.06 624 GLY B CA 1
ATOM 9953 C C . GLY B 1 624 ? -10.953 -23.562 -17.078 1 98.06 624 GLY B C 1
ATOM 9954 O O . GLY B 1 624 ? -11.859 -23.156 -17.812 1 98.06 624 GLY B O 1
ATOM 9955 N N . GLU B 1 625 ? -11.133 -24.031 -15.859 1 98.5 625 GLU B N 1
ATOM 9956 C CA . GLU B 1 625 ? -12.445 -23.984 -15.211 1 98.5 625 GLU B CA 1
ATOM 9957 C C . GLU B 1 625 ? -12.297 -23.938 -13.688 1 98.5 625 GLU B C 1
ATOM 9959 O O . GLU B 1 625 ? -11.273 -24.344 -13.141 1 98.5 625 GLU B O 1
ATOM 9964 N N . TYR B 1 626 ? -13.328 -23.266 -13.062 1 98.69 626 TYR B N 1
ATOM 9965 C CA . TYR B 1 626 ? -13.461 -23.297 -11.609 1 98.69 626 TYR B CA 1
ATOM 9966 C C . TYR B 1 626 ? -14.273 -24.5 -11.164 1 98.69 626 TYR B C 1
ATOM 9968 O O . TYR B 1 626 ? -15.32 -24.812 -11.75 1 98.69 626 TYR B O 1
ATOM 9976 N N . PHE B 1 627 ? -13.82 -25.172 -10.117 1 98.75 627 PHE B N 1
ATOM 9977 C CA . PHE B 1 627 ? -14.555 -26.297 -9.57 1 98.75 627 PHE B CA 1
ATOM 9978 C C . PHE B 1 627 ? -14.672 -26.188 -8.055 1 98.75 627 PHE B C 1
ATOM 9980 O O . PHE B 1 627 ? -13.828 -25.562 -7.406 1 98.75 627 PHE B O 1
ATOM 9987 N N . PHE B 1 628 ? -15.703 -26.75 -7.527 1 98.69 628 PHE B N 1
ATOM 9988 C CA . PHE B 1 628 ? -15.875 -26.969 -6.098 1 98.69 628 PHE B CA 1
ATOM 9989 C C . PHE B 1 628 ? -15.57 -28.422 -5.73 1 98.69 628 PHE B C 1
ATOM 9991 O O . PHE B 1 628 ? -16.141 -29.344 -6.309 1 98.69 628 PHE B O 1
ATOM 9998 N N . VAL B 1 629 ? -14.648 -28.578 -4.824 1 98.81 629 VAL B N 1
ATOM 9999 C CA . VAL B 1 629 ? -14.336 -29.906 -4.281 1 98.81 629 VAL B CA 1
ATOM 10000 C C . VAL B 1 629 ? -15.094 -30.109 -2.977 1 98.81 629 VAL B C 1
ATOM 10002 O O . VAL B 1 629 ? -14.742 -29.531 -1.944 1 98.81 629 VAL B O 1
ATOM 10005 N N . PRO B 1 630 ? -16.047 -30.969 -2.975 1 98.12 630 PRO B N 1
ATOM 10006 C CA . PRO B 1 630 ? -16.781 -31.203 -1.726 1 98.12 630 PRO B CA 1
ATOM 10007 C C . PRO B 1 630 ? -15.969 -32.031 -0.726 1 98.12 630 PRO B C 1
ATOM 10009 O O . PRO B 1 630 ? -15.086 -32.781 -1.121 1 98.12 630 PRO B O 1
ATOM 10012 N N . SER B 1 631 ? -16.328 -31.859 0.539 1 98 631 SER B N 1
ATOM 10013 C CA . SER B 1 631 ? -15.812 -32.781 1.53 1 98 631 SER B CA 1
ATOM 10014 C C . SER B 1 631 ? -16.344 -34.219 1.284 1 98 631 SER B C 1
ATOM 10016 O O . SER B 1 631 ? -17.328 -34.375 0.561 1 98 631 SER B O 1
ATOM 10018 N N . ILE B 1 632 ? -15.664 -35.125 1.83 1 97.38 632 ILE B N 1
ATOM 10019 C CA . ILE B 1 632 ? -16.062 -36.531 1.636 1 97.38 632 ILE B CA 1
ATOM 10020 C C . ILE B 1 632 ? -17.453 -36.75 2.246 1 97.38 632 ILE B C 1
ATOM 10022 O O . ILE B 1 632 ? -18.312 -37.375 1.631 1 97.38 632 ILE B O 1
ATOM 10026 N N . PRO B 1 633 ? -17.766 -36.156 3.42 1 96.31 633 PRO B N 1
ATOM 10027 C CA . PRO B 1 633 ? -19.125 -36.281 3.938 1 96.31 633 PRO B CA 1
ATOM 10028 C C . PRO B 1 633 ? -20.156 -35.625 3.021 1 96.31 633 PRO B C 1
ATOM 10030 O O . PRO B 1 633 ? -21.25 -36.188 2.838 1 96.31 633 PRO B O 1
ATOM 10033 N N . THR B 1 634 ? -19.859 -34.5 2.488 1 96.56 634 THR B N 1
ATOM 10034 C CA . THR B 1 634 ? -20.781 -33.844 1.567 1 96.56 634 THR B CA 1
ATOM 10035 C C . THR B 1 634 ? -21 -34.719 0.321 1 96.56 634 THR B C 1
ATOM 10037 O O . THR B 1 634 ? -22.125 -34.844 -0.166 1 96.56 634 THR B O 1
ATOM 10040 N N . LEU B 1 635 ? -19.938 -35.281 -0.211 1 96 635 LEU B N 1
ATOM 10041 C CA . LEU B 1 635 ? -20.031 -36.188 -1.359 1 96 635 LEU B CA 1
ATOM 10042 C C . LEU B 1 635 ? -20.953 -37.375 -1.056 1 96 635 LEU B C 1
ATOM 10044 O O . LEU B 1 635 ? -21.766 -37.75 -1.899 1 96 635 LEU B O 1
ATOM 10048 N N . LYS B 1 636 ? -20.859 -37.875 0.129 1 95.25 636 LYS B N 1
ATOM 10049 C CA . LYS B 1 636 ? -21.703 -38.969 0.563 1 95.25 636 LYS B CA 1
ATOM 10050 C C . LYS B 1 636 ? -23.172 -38.562 0.597 1 95.25 636 LYS B C 1
ATOM 10052 O O . LYS B 1 636 ? -24.047 -39.344 0.22 1 95.25 636 LYS B O 1
ATOM 10057 N N . SER B 1 637 ? -23.375 -37.406 1.024 1 94.81 637 SER B N 1
ATOM 10058 C CA . SER B 1 637 ? -24.75 -36.906 1.14 1 94.81 637 SER B CA 1
ATOM 10059 C C . SER B 1 637 ? -25.375 -36.719 -0.233 1 94.81 637 SER B C 1
ATOM 10061 O O . SER B 1 637 ? -26.609 -36.75 -0.367 1 94.81 637 SER B O 1
ATOM 10063 N N . TRP B 1 638 ? -24.562 -36.469 -1.225 1 94.31 638 TRP B N 1
ATOM 10064 C CA . TRP B 1 638 ? -25.078 -36.25 -2.57 1 94.31 638 TRP B CA 1
ATOM 10065 C C . TRP B 1 638 ? -25.312 -37.562 -3.295 1 94.31 638 TRP B C 1
ATOM 10067 O O . TRP B 1 638 ? -26.031 -37.625 -4.293 1 94.31 638 TRP B O 1
ATOM 10077 N N . ALA B 1 639 ? -24.688 -38.594 -2.699 1 89.81 639 ALA B N 1
ATOM 10078 C CA . ALA B 1 639 ? -24.75 -39.938 -3.324 1 89.81 639 ALA B CA 1
ATOM 10079 C C . ALA B 1 639 ? -25.969 -40.688 -2.861 1 89.81 639 ALA B C 1
ATOM 10081 O O . ALA B 1 639 ? -26.375 -40.594 -1.699 1 89.81 639 ALA B O 1
ATOM 10082 N N . VAL B 1 640 ? -27.016 -41.031 -3.611 1 79.62 640 VAL B N 1
ATOM 10083 C CA . VAL B 1 640 ? -28.172 -41.844 -3.219 1 79.62 640 VAL B CA 1
ATOM 10084 C C . VAL B 1 640 ? -28.391 -42.938 -4.242 1 79.62 640 VAL B C 1
ATOM 10086 O O . VAL B 1 640 ? -28.203 -42.75 -5.441 1 79.62 640 VAL B O 1
#

Sequence (1280 aa):
MKSFMRVPTRTMSSNLPLEESIEIEEQKRLLKLIRSRGQIPTVPECDGYHVPHLADIQGDVLFRFPKHHQCFVFFRITDKVKFKKALDEFRSKVTSALDVKRNMLEISTKKDEKIKAARKAAPKGQLFDSRNIKLEEKDGIPLTQYLIAFSRAGLDELVGKDAKTGDKRFDDHYMLKDKAYLGDQSNWRLPFAKPGKNAQGKDIEVSTGLHGVISIATYKVAACKEGVDYVKKVFKDSCEIGTEDLTLQGNARPNQYRGHEHFGFLDGVSQPSIRDIEHPLPGQTEVDAGVIVMGYPGDTVPKSKRPEWAKGGTMMVVRKLQQDVLAFDAYCEKNGSRWKEFIPGGENNEAKLGVDPKLPEDERQRQLNQVGAELFAARFLGRWKSGAPIPLTPFQDDPELGRDPKRNNDFDYSVHGVEGQSSQEPSDFYCPFTAHARKMVPRNLGPYFSRKHLAGSSIVRAGIPYGPEVNSEERAKWKAEKEKDPSKYIEETDRGLLFCCYASNLDAGFVRQTTGYGNNDFFPTTSIFPTKHGQDPIIGGPPAKDSSQVPREVIPIAPGTTPGEVIIADATYTVSNNDQVNYRVEVKGVGNKKTFEVSGFAQEVPENLPPGADNPFFVTSRGGEYFFVPSIPTLKSWAVMKSFMRVPTRTMSSNLPLEESIEIEEQKRLLKLIRSRGQIPTVPECDGYHVPHLADIQGDVLFRFPKHHQCFVFFRITDKVKFKKALDEFRSKVTSALDVKRNMLEISTKKDEKIKAARKAAPKGQLFDSRNIKLEEKDGIPLTQYLIAFSRAGLDELVGKDAKTGDKRFDDHYMLKDKAYLGDQSNWRLPFAKPGKNAQGKDIEVSTGLHGVISIATYKVAACKEGVDYVKKVFKDSCEIGTEDLTLQGNARPNQYRGHEHFGFLDGVSQPSIRDIEHPLPGQTEVDAGVIVMGYPGDTVPKSKRPEWAKGGTMMVVRKLQQDVLAFDAYCEKNGSRWKEFIPGGENNEAKLGVDPKLPEDERQRQLNQVGAELFAARFLGRWKSGAPIPLTPFQDDPELGRDPKRNNDFDYSVHGVEGQSSQEPSDFYCPFTAHARKMVPRNLGPYFSRKHLAGSSIVRAGIPYGPEVNSEERAKWKAEKEKDPSKYIEETDRGLLFCCYASNLDAGFVRQTTGYGNNDFFPTTSIFPTKHGQDPIIGGPPAKDSSQVPREVIPIAPGTTPGEVIIADATYTVSNNDQVNYRVEVKGVGNKKTFEVSGFAQEVPENLPPGADNPFFVTSRGGEYFFVPSIPTLKSWAV

Secondary structure (DSSP, 8-state):
-------------S-S-HHHHHHHHHHHHHHGGGGGGS--B-SSPP--TTS--GGGSBTHHHH----SEEEEEEEEES-HHHHHHHHHHHGGGPPBHHHHHHHHHHHHHHHHHHHHHHHHHSPTTS---GGG----GGG----EEEEEEE-HHHHHHHT-TT---S-HHHHH--GGGGTTTTT--SPP-TTTEEEEE-TTS-EEEEE----EEEEEEESSHHHHHHHHHHHHHHHTTTEEE--GGGEEEEEPPPGGGTTB-TTS-B-STTPPEETTTBPPPTTPPEE-GGGTSTTSTT-SS-GGGS-GGGTT-EEEEEEEEEE-HHHHHHHHHHHHTTGGGTSTT-GGGGGGG---TTS-HHHHHHHHHHHHHHHHHHHHHTB-TTS-BTTTSSSS--HHHHT-TTTTT---S---S-TT--TTS---SSS-TT-HHHHHS----TTTS-HHHHHTT--EE--EEESPPP-HHHHHHHHHHHHH-TT---PPPS-EEEEEEEES-TTTTHHIIIIIIIT-TTPSP-SSS-------TTT-----TTSTTS-EEEPPPPTTS-SS------TTS---TT-EEEEEEEEE-SSSEEEEEEEEEEEE--SSPPTTTT----EEEEEEEEEEE--HHHHHHH--/-------------S-S-HHHHHHHHHHHHHHGGGGGGS--B-SSPP--TTS--GGGSBTHHHH----SEEEEEEEEES-HHHHHHHHHHHGGGPPBHHHHHHHHHHHHHHHHHHHHHHHHHSPTTS---GGG----GGG----EEEEEEE-HHHHHHHT-TT---S-HHHHH--GGGGTTTTT--SPP-TTTEEEEE-TTS-EEEEE----EEEEEEESSHHHHHHHHHHHHHHHTTTEEE--GGGEEEEEPPPGGGTTB-TTS-B-STTPPEETTTBPPPTTPPEE-GGGTSTTSTT-SS-GGGS-GGGTT-EEEEEEEEEE-HHHHHHHHHHHHTTGGGTSTT-GGGGGGG---TTS-HHHHHHHHHHHHHHHHHHHHHTB-TTS-BTTTSSSS--HHHHH-TTTTT---S---S-TT--TTS---SSS-TT-HHHHHS----TTTS-HHHHHTT--EE--EEESPPP-HHHHHHHHHHHHH-TT---PPPS-EEEEEEEES-TTTTHHIIIIIIIT-TTPSP-SSS-------TTT-----TTSTTS-EEEPPP-TTS--S------TTS---TT-EEEEEEEEE-SSSEEEEEEEEEEEE--SSPPTTTT----EEEEEEEEEEE--HHHHHHH--

Foldseek 3Di:
DPPPPPPPPPPPDPPDPPVLVVVQVVLQVLQVLVCLLQWGFHPPADPDPQADDQQFAQACLARRADFQKKKKKFWFWDAQQLQLQLLLVCLVQGHTNVNRSVQSSVLSVLLVVVLVVVVVVDDPPDDRDSLPRDDALVSDDFDKHKFKWFALLLCCSQPRLPDDQLFPVRNPDKCVVCCQVLFFADAFAFPAWDWDADPVRDIDIDGNRTTIIMMIGGSDPVSNVVVLVVSCVSCVVTIGINDPRRMDMFGADDDPQGCHWQLLARPNLAAAYEPSGGDGAAQHQYAHNQQFFPPHPLPPRDNVSGDPQRGRKWKKKWFAKFFPNLVLLVLLLVQLLVLQQQQQPGPVCLVLLVQDPPDPPVVSSVVSSVSSSQLSVCLLAQHGSLLAGQLVVLRYHDNVQRSDSNRRNNDAQADPDDPPGDSQFHDCRRHAQAHLCCLLQPDNHPPVDDSNLSSSQGKGKHKGKHDDHDDPVQSVVVVVVCVVPVPDDDDGGGITMGIMIITRHCVSYVSCSSNVGAQDQQPPPGDPAGDGRGGNLARYHDNHVVDPRDDDDDDADDPPDDDDCRQRPCVVDDADFQDWDWDWDFDDDPDDTDIDIDIDTDDDDDPDDRRPNVRRHRMHINRMIMIMGTTSVSSVVSND/DPPPPPPPPPPPPPPDPPVLVVVQVVLQVLQVLVCLLQWGFHPPADPDPQADDQQFAQACLARRADFQKKKKKFWFWDAQQLQLQLLLVCLVQGHTNVNRSVQSSVLSVLLVVVLVVVVVVDDPPDDRDSLPRDDALVSHDFDKHKFKWFALLLCCSQPRLPDDQLFCVRNPDKCVVCCQVLFFFDAFAFPAWDWDADPVRDIDIDGNRTTIIMMIGGHDPVSNVVVLVVSCVSCVVTIGISDPRRMDMFGADDDPQGCHWQLLARPNLAAAYEPSGGDGAAQHQYAHNQFFFPPHPLPPRDNVSGDPQRGSKWKKKWFAKFFPNLVLLVLLLVQLLVLQQQQQPGPVCLVLLPQDPPDDPVVSSVVSSVSSSQLSVCLLAQHGSLLAGQLVVLRYHDNVQRSDSNRRNNDAQADPDDPPGDSQFHDCRRHAQAHLCCLLQPDNHPPVDDSNLSSSQGKGKHKGKHDDHDDPVQSVVVVVVCVVPVVDDDDGGGITMGIMIITRHCVSYVSCSSNVGAQDQQPPPGDPAGDGRGGNLARYHDNHVVDPRDDDDQDADDPPDDDDDRNHPVVVDDADFQDWDWDWDFDDDPDDTDIDIDIDTDDDDDPDDRRPNVRRHRMHINRMIMIMGTTSVSSVVSND